Protein 6VVH (pdb70)

B-factor: mean 28.83, std 8.9, range [16.74, 95.86]

Solvent-accessible surface area: 41136 Å² total

Radius of gyration: 31.8 Å; Cα contacts (8 Å, |Δi|>4): 2925; chains: 4; bounding box: 95×95×73 Å

Nearest PDB structures (foldseek):
  6vvh-assembly1_DDD  TM=1.003E+00  e=9.366E-61  Arabidopsis thaliana
  4dpp-assembly1_A  TM=1.000E+00  e=1.669E-54  Arabidopsis thaliana
  3tuu-assembly1_H  TM=1.001E+00  e=2.547E-50  Vitis vinifera
  5ui3-assembly1_B  TM=9.941E-01  e=1.058E-44  Chlamydomonas reinhardtii
  5j5d-assembly1_A  TM=9.274E-01  e=3.133E-21  Mycobacterium tuberculosis H37Rv

Foldseek 3Di:
DLLVLVLLFAAEEQAAFFADLQRHTPVVLSLQLVVVLLVLPRAHYEQCDLQNVVVLDDLVVQLVRLLVCCVRPVVRHQYEYAQEELDLVSSLVSLLSSVVSPHSYYEYEFRAPNHDDLVVSLVSCVSRLVNAAYEYEADCVGRVDGPDPVSQVVSQVRSSDSAYADAPALVVLLVQVVVVGAYADAQLLRFLCSQAPRRHSHHHDHCCSWQVNLRCCSNPVHRDVPSSVLCVVVSCLCPVDPPPQSSLQQCCQQVSHQLEEEPPHAHDDLVSLVVSLVSCVSSDVVRTPHDDRGHSDDSVSHRYHHDD/DVVLLVLLVLVLLFAAEEQAAFFADLQRHTPVVLSVLLVVLLLVQDHQHYEQLDLQNVVVLDDLVSQLVRLLVCCVNPVVRHQYEYAQEELDLVSSLVSLLSSVVSPHSYYEYEFRAPNHDDLVVSLVSCVSRLVNGAYEYEADCVGRVDGNDPVSQVVSVVRSSDSAYADAPALVVLLVQVVVPGAYADAQLLRFLCSQAPRRHSHHHDPCCSWQVNLRSCSNPVHRDVPSSVLCVVVSCLCPVDPPPQNSLQQCCQQVSHQLEEEPPHDHDDLVSLVVSLVSCVSVDVVRTPHDDRGHSDDSVSHHYHHDD/DVQLVLLVLVLLFAAEEQAAFFADQQRHTPVVLSLQLVVLLLVLPHAHYEQLDLQNVVVVDDLVSQLVSLLVCCVNCVVRHQYEYAQEELDLVSSLVSLLSSVVSVHSYYEYEFRAPNHDDLVVRLVSCVSRLVNGQYEYEADCVGRVDGNDPVSVVVSVVRSSDSAYADAPALVVLLVQQVVVGAYADAQLLRFLCSQAPRRHSHHHDPCCSWQVNLRVCSNPVHRDVPSSVLCVVVSCLCPVDPPPQSSLQQCCQQPSHQLEEEPPHDHDDLVSLVVSLVSCVSSDVVRTPDDDRGHSDDSVSHRYHHPD/DVQLVLLVLVLLFAAEEQAAFFADLQRATPVVLSLQLVVLLLVLPRAHYEQCDLQNVVVVDDLVSQLCSLLVCCVNPVVRHQYEYAQEELDLVSSLVSLLSSVVSPHSHYEYEFRAPNHDDLVVSLVSCVSRLVNGAYEYEADCVGRVDGNDPVSVVVSVVRSNDSAYADAPALVVLLVQVVVVGAYADAQLLRFLCSQAPRRHQHHHDPCCSWQVNLRVCSNPVHRDVPSSVLCVVVSCLCPVDPPPQSSLQQCCQLVSHQLEEEPPHDHDDLVSLVVSLVSCVSVDVVRTPHDDRGHSDDNVSHRYHHPD

Sequence (1245 aa):
TNTDDIRSLRVITAIKTPYLPDGRFDLQQAYDDLVNNTQIENGAEGVIVGGTTGEGQLMSWDEHIMLIGHTVNCFGGRRIKVIGNTGSNSTRREAIHHATEQGFAMGMHGALHINPYYGKTSIEGMNAHFQTVLHMGPTIIYNVPGRRTCQDIPPQVIFKLSQNPNMMAGVKECVGNNRVEEYTEKGIVVWSGNDDQCHDSRWDHGATGVISVTSNLVPGLMRRKLMFEGRRNSALNAKLLPLMDWLFQEPNPIGVNTALAQLGVARRPVFRLPYVPLPLSKRIEFVKKLVKEIGREHFVGDRDVQVLDDDDFILIIGRYEDKNRTNTDDIRSLRVITAIKTPYLPDGRFDLQAYDDLVNTQIENGAEGVVIVGGTTGEGQLMSWDEHIMLIGHTVNCFGGRRIKVIGNTGSNSTRREAIHATEQGFAMMGMHGALHINPYYGKTSIEGMNAHFQTVLLHMGPTIIYNVPGRRTCQDIPPQQVIFKLSQNPNMAGVKECVGNNRVEEYTEEKGIVVWSGNDDQCHDSRWDHGATGVISVTSNLLVPGLMRKLLMFEGRNSSALNAKLLPLMDWLFQEPNPIGVNTALAQLGVARPVFRLPYVPLPLSKRIEEFVKLVKEEIGRREHFVGDRRDVQVLDDDDDFILIGRYDKNRTNTDDIRSLRVITAIKTPYLPDGRFDLQAYDDLVNNTQIENGAEGVVIVGGTTGEGQLMSWDDEHIMMLIGHTVNCFGGRIKVIGNTGSNSTREAIHATEEQGFAMGMHGALHINPYYGKKTSIEGMNAHFQTVLHMGPTIIYNVPGRRTCQDIPPQQVIFKLSQNPNMAGVKECVGNNNRVEEYTEKGIVVWSGNDDQCHDSRWDHGATGVISVTSNLVPGLMRKLMFEGRNSALNAKLLPLMDWLFQEPNPIGVNTALAQLGVARPVFRLPYVPLPLSKRIEFVKLVKEEIGREHFVGDRDVQVLDDDDFILIGRYDKNRTNTDDIRSLRVITAIKTPYLPDGRFDLQQAYDDLVNTQIENGAEGVIVGGTTGEGQLMSWDEHIMMLIGHTVNCFGGRRIKVIGNTGSNSTREAIHATEQGFAMMGMHGALHINPYYGKTSIEEGMNAHFQTVLHMGPTIIYNVPGRRTCQDIPPQVIFKLSQNPNMAGVKECVGNNRVEEYTEKGIVVWSGNDDQCHDSRWDHGATGVISVTSNLVPGLMRKLMFEGRNSSALNAKLLPLMDWLFQEPNPIGVNTALAQLGVARPVFRLPYVPLPLSKRIEFVKLVKEIGREHFVGDRDVQVLDDDDFILIGRY

Structure (mmCIF, N/CA/C/O backbone):
data_6VVH
#
_entry.id   6VVH
#
_cell.length_a   95.044
_cell.length_b   97.626
_cell.length_c   176.543
_cell.angle_alpha   90.000
_cell.angle_beta   90.000
_cell.angle_gamma   90.000
#
_symmetry.space_group_name_H-M   'P 21 21 21'
#
loop_
_entity.id
_entity.type
_entity.pdbx_description
1 polymer '4-hydroxy-tetrahydrodipicolinate synthase 1, chloroplastic'
2 non-polymer LYSINE
3 non-polymer 'SODIUM ION'
4 non-polymer GLYCEROL
5 non-polymer '4-(2-HYDROXYETHYL)-1-PIPERAZINE ETHANESULFONIC ACID'
6 water water
#
loop_
_atom_site.group_PDB
_atom_site.id
_atom_site.type_symbol
_atom_site.label_atom_id
_atom_site.label_alt_id
_atom_site.label_comp_id
_atom_site.label_asym_id
_atom_site.label_entity_id
_atom_site.label_seq_id
_atom_site.pdbx_PDB_ins_code
_atom_site.Cartn_x
_atom_site.Cartn_y
_atom_site.Cartn_z
_atom_site.occupancy
_atom_site.B_iso_or_equiv
_atom_site.auth_seq_id
_atom_site.auth_comp_id
_atom_site.auth_asym_id
_atom_site.auth_atom_id
_atom_site.pdbx_PDB_model_num
ATOM 1 N N . THR A 1 14 ? 5.296 -6.685 -31.053 1.000 72.179 58 THR AAA N 1
ATOM 2 C CA . THR A 1 14 ? 6.395 -6.950 -30.068 1.000 74.629 58 THR AAA CA 1
ATOM 3 C C . THR A 1 14 ? 6.519 -5.774 -29.090 1.000 73.525 58 THR AAA C 1
ATOM 4 O O . THR A 1 14 ? 7.031 -5.984 -27.960 1.000 72.452 58 THR AAA O 1
ATOM 8 N N . ASN A 1 15 ? 6.110 -4.575 -29.517 1.000 72.672 59 ASN AAA N 1
ATOM 9 C CA . ASN A 1 15 ? 5.824 -3.429 -28.610 1.000 67.958 59 ASN AAA CA 1
ATOM 10 C C . ASN A 1 15 ? 4.613 -3.825 -27.752 1.000 58.408 59 ASN AAA C 1
ATOM 11 O O . ASN A 1 15 ? 4.727 -3.803 -26.507 1.000 56.841 59 ASN AAA O 1
ATOM 16 N N . THR A 1 16 ? 3.530 -4.232 -28.429 1.000 52.369 60 THR AAA N 1
ATOM 17 C CA . THR A 1 16 ? 2.211 -4.621 -27.862 1.000 50.044 60 THR AAA CA 1
ATOM 18 C C . THR A 1 16 ? 2.330 -5.907 -27.033 1.000 48.721 60 THR AAA C 1
ATOM 19 O O . THR A 1 16 ? 1.622 -5.994 -26.021 1.000 44.569 60 THR AAA O 1
ATOM 23 N N . ASP A 1 17 ? 3.193 -6.853 -27.419 1.000 48.073 61 ASP AAA N 1
ATOM 24 C CA . ASP A 1 17 ? 3.389 -8.145 -26.696 1.000 48.190 61 ASP AAA CA 1
ATOM 25 C C . ASP A 1 17 ? 4.133 -7.923 -25.375 1.000 46.675 61 ASP AAA C 1
ATOM 26 O O . ASP A 1 17 ? 3.876 -8.692 -24.426 1.000 43.242 61 ASP AAA O 1
ATOM 31 N N . ASP A 1 18 ? 5.037 -6.939 -25.324 1.000 45.467 62 ASP AAA N 1
ATOM 32 C CA . ASP A 1 18 ? 5.779 -6.541 -24.096 1.000 44.637 62 ASP AAA CA 1
ATOM 33 C C . ASP A 1 18 ? 4.766 -6.051 -23.043 1.000 41.642 62 ASP AAA C 1
ATOM 34 O O . ASP A 1 18 ? 4.859 -6.488 -21.876 1.000 40.526 62 ASP AAA O 1
ATOM 36 N N . ILE A 1 19 ? 3.811 -5.215 -23.457 1.000 37.974 63 ILE AAA N 1
ATOM 37 C CA . ILE A 1 19 ? 2.700 -4.715 -22.593 1.000 35.555 63 ILE AAA CA 1
ATOM 38 C C . ILE A 1 19 ? 1.860 -5.914 -22.131 1.000 32.583 63 ILE AAA C 1
ATOM 39 O O . ILE A 1 19 ? 1.583 -6.004 -20.934 1.000 28.500 63 ILE AAA O 1
ATOM 44 N N . ARG A 1 20 ? 1.475 -6.801 -23.053 1.000 32.782 64 ARG AAA N 1
ATOM 45 C CA . ARG A 1 20 ? 0.530 -7.920 -22.795 1.000 33.637 64 ARG AAA CA 1
ATOM 46 C C . ARG A 1 20 ? 1.069 -8.897 -21.737 1.000 32.875 64 ARG AAA C 1
ATOM 47 O O . ARG A 1 20 ? 0.241 -9.565 -21.112 1.000 31.751 64 ARG AAA O 1
ATOM 55 N N . SER A 1 21 ? 2.384 -8.968 -21.517 1.000 35.219 65 SER AAA N 1
ATOM 56 C CA . SER A 1 21 ? 3.030 -9.925 -20.573 1.000 36.329 65 SER AAA CA 1
ATOM 57 C C . SER A 1 21 ? 3.067 -9.392 -19.133 1.000 34.362 65 SER AAA C 1
ATOM 58 O O . SER A 1 21 ? 3.314 -10.205 -18.222 1.000 35.166 65 SER AAA O 1
ATOM 61 N N . LEU A 1 22 ? 2.858 -8.089 -18.922 1.000 31.672 66 LEU AAA N 1
ATOM 62 C CA . LEU A 1 22 ? 2.996 -7.443 -17.584 1.000 29.906 66 LEU AAA CA 1
ATOM 63 C C . LEU A 1 22 ? 1.867 -7.939 -16.681 1.000 30.013 66 LEU AAA C 1
ATOM 64 O O . LEU A 1 22 ? 0.688 -7.879 -17.125 1.000 29.015 66 LEU AAA O 1
ATOM 69 N N . ARG A 1 23 ? 2.204 -8.357 -15.458 1.000 29.525 67 ARG AAA N 1
ATOM 70 C CA . ARG A 1 23 ? 1.228 -8.834 -14.447 1.000 30.669 67 ARG AAA CA 1
ATOM 71 C C . ARG A 1 23 ? 1.033 -7.803 -13.332 1.000 29.956 67 ARG AAA C 1
ATOM 72 O O . ARG A 1 23 ? -0.059 -7.806 -12.730 1.000 30.985 67 ARG AAA O 1
ATOM 80 N N . VAL A 1 24 ? 2.051 -7.007 -13.007 1.000 29.419 68 VAL AAA N 1
ATOM 81 C CA . VAL A 1 24 ? 1.929 -5.939 -11.970 1.000 29.595 68 VAL AAA CA 1
ATOM 82 C C . VAL A 1 24 ? 2.232 -4.599 -12.628 1.000 26.854 68 VAL AAA C 1
ATOM 83 O O . VAL A 1 24 ? 3.407 -4.341 -12.957 1.000 24.954 68 VAL AAA O 1
ATOM 87 N N . ILE A 1 25 ? 1.193 -3.804 -12.814 1.000 25.091 69 ILE AAA N 1
ATOM 88 C CA . ILE A 1 25 ? 1.312 -2.408 -13.304 1.000 25.724 69 ILE AAA CA 1
ATOM 89 C C . ILE A 1 25 ? 0.825 -1.517 -12.166 1.000 24.529 69 ILE AAA C 1
ATOM 90 O O . ILE A 1 25 ? -0.323 -1.691 -11.742 1.000 25.457 69 ILE AAA O 1
ATOM 95 N N . THR A 1 26 ? 1.670 -0.619 -11.683 1.000 24.369 70 THR AAA N 1
ATOM 96 C CA . THR A 1 26 ? 1.298 0.290 -10.585 1.000 24.587 70 THR AAA CA 1
ATOM 97 C C . THR A 1 26 ? 0.709 1.565 -11.174 1.000 24.829 70 THR AAA C 1
ATOM 98 O O . THR A 1 26 ? 1.389 2.213 -12.015 1.000 21.733 70 THR AAA O 1
ATOM 102 N N . ALA A 1 27 ? -0.499 1.908 -10.735 1.000 23.696 71 ALA AAA N 1
ATOM 103 C CA . ALA A 1 27 ? -1.078 3.254 -10.934 1.000 24.452 71 ALA AAA CA 1
ATOM 104 C C . ALA A 1 27 ? -0.389 4.183 -9.937 1.000 23.781 71 ALA AAA C 1
ATOM 105 O O . ALA A 1 27 ? -0.901 4.330 -8.822 1.000 25.544 71 ALA AAA O 1
ATOM 107 N N . ILE A 1 28 ? 0.764 4.744 -10.310 1.000 24.181 72 ILE AAA N 1
ATOM 108 C CA . ILE A 1 28 ? 1.672 5.445 -9.357 1.000 23.743 72 ILE AAA CA 1
ATOM 109 C C . ILE A 1 28 ? 1.009 6.744 -8.869 1.000 23.802 72 ILE AAA C 1
ATOM 110 O O . ILE A 1 28 ? 0.476 7.505 -9.689 1.000 21.796 72 ILE AAA O 1
ATOM 115 N N . LYS A 1 29 ? 1.050 6.964 -7.556 1.000 23.510 73 LYS AAA N 1
ATOM 116 C CA . LYS A 1 29 ? 0.624 8.220 -6.904 1.000 23.452 73 LYS AAA CA 1
ATOM 117 C C . LYS A 1 29 ? 1.574 9.336 -7.345 1.000 23.490 73 LYS AAA C 1
ATOM 118 O O . LYS A 1 29 ? 2.790 9.091 -7.396 1.000 25.727 73 LYS AAA O 1
ATOM 124 N N . THR A 1 30 ? 1.042 10.534 -7.616 1.000 23.076 74 THR AAA N 1
ATOM 125 C CA . THR A 1 30 ? 1.836 11.754 -7.901 1.000 22.669 74 THR AAA CA 1
ATOM 126 C C . THR A 1 30 ? 1.966 12.578 -6.623 1.000 22.264 74 THR AAA C 1
ATOM 127 O O . THR A 1 30 ? 0.971 13.087 -6.133 1.000 21.642 74 THR AAA O 1
ATOM 131 N N . PRO A 1 31 ? 3.176 12.696 -6.028 1.000 22.371 75 PRO AAA N 1
ATOM 132 C CA . PRO A 1 31 ? 3.382 13.447 -4.792 1.000 21.712 75 PRO AAA CA 1
ATOM 133 C C . PRO A 1 31 ? 3.692 14.920 -5.081 1.000 22.901 75 PRO AAA C 1
ATOM 134 O O . PRO A 1 31 ? 4.189 15.225 -6.161 1.000 22.085 75 PRO AAA O 1
ATOM 138 N N . TYR A 1 32 ? 3.409 15.787 -4.111 1.000 21.027 76 TYR AAA N 1
ATOM 139 C CA . TYR A 1 32 ? 3.389 17.254 -4.289 1.000 22.006 76 TYR AAA CA 1
ATOM 140 C C . TYR A 1 32 ? 4.280 17.924 -3.251 1.000 23.230 76 TYR AAA C 1
ATOM 141 O O . TYR A 1 32 ? 4.385 17.417 -2.118 1.000 25.284 76 TYR AAA O 1
ATOM 150 N N . LEU A 1 33 ? 4.873 19.047 -3.648 1.000 24.188 77 LEU AAA N 1
ATOM 151 C CA . LEU A 1 33 ? 5.489 20.039 -2.737 1.000 24.507 77 LEU AAA CA 1
ATOM 152 C C . LEU A 1 33 ? 4.375 20.876 -2.116 1.000 25.838 77 LEU AAA C 1
ATOM 153 O O . LEU A 1 33 ? 3.238 20.877 -2.599 1.000 24.609 77 LEU AAA O 1
ATOM 158 N N . PRO A 1 34 ? 4.648 21.600 -1.007 1.000 25.862 78 PRO AAA N 1
ATOM 159 C CA . PRO A 1 34 ? 3.591 22.317 -0.292 1.000 26.887 78 PRO AAA CA 1
ATOM 160 C C . PRO A 1 34 ? 2.868 23.412 -1.079 1.000 27.951 78 PRO AAA C 1
ATOM 161 O O . PRO A 1 34 ? 1.807 23.782 -0.649 1.000 32.994 78 PRO AAA O 1
ATOM 165 N N . ASP A 1 35 ? 3.431 23.889 -2.188 1.000 28.645 79 ASP AAA N 1
ATOM 166 C CA . ASP A 1 35 ? 2.770 24.873 -3.087 1.000 31.039 79 ASP AAA CA 1
ATOM 167 C C . ASP A 1 35 ? 1.946 24.157 -4.168 1.000 31.048 79 ASP AAA C 1
ATOM 168 O O . ASP A 1 35 ? 1.393 24.853 -5.024 1.000 34.941 79 ASP AAA O 1
ATOM 173 N N . GLY A 1 36 ? 1.878 22.824 -4.144 1.000 28.658 80 GLY AAA N 1
ATOM 174 C CA . GLY A 1 36 ? 1.035 22.038 -5.068 1.000 26.960 80 GLY AAA CA 1
ATOM 175 C C . GLY A 1 36 ? 1.760 21.607 -6.331 1.000 26.029 80 GLY AAA C 1
ATOM 176 O O . GLY A 1 36 ? 1.166 20.826 -7.097 1.000 25.343 80 GLY AAA O 1
ATOM 177 N N . ARG A 1 37 ? 2.997 22.065 -6.555 1.000 25.093 81 ARG AAA N 1
ATOM 178 C CA . ARG A 1 37 ? 3.823 21.612 -7.705 1.000 25.838 81 ARG AAA CA 1
ATOM 179 C C . ARG A 1 37 ? 4.197 20.145 -7.466 1.000 24.194 81 ARG AAA C 1
ATOM 180 O O . ARG A 1 37 ? 4.155 19.696 -6.308 1.000 23.424 81 ARG AAA O 1
ATOM 188 N N . PHE A 1 38 ? 4.539 19.422 -8.522 1.000 22.482 82 PHE AAA N 1
ATOM 189 C CA . PHE A 1 38 ? 5.029 18.030 -8.412 1.000 23.191 82 PHE AAA CA 1
ATOM 190 C C . PHE A 1 38 ? 6.314 18.030 -7.579 1.000 23.840 82 PHE AAA C 1
ATOM 191 O O . PHE A 1 38 ? 7.158 18.916 -7.757 1.000 23.190 82 PHE AAA O 1
ATOM 199 N N . ASP A 1 39 ? 6.433 17.046 -6.694 1.000 23.244 83 ASP AAA N 1
ATOM 200 C CA . ASP A 1 39 ? 7.675 16.689 -5.970 1.000 23.893 83 ASP AAA CA 1
ATOM 201 C C . ASP A 1 39 ? 8.390 15.597 -6.782 1.000 23.782 83 ASP AAA C 1
ATOM 202 O O . ASP A 1 39 ? 8.159 14.410 -6.513 1.000 23.280 83 ASP AAA O 1
ATOM 207 N N . LEU A 1 40 ? 9.210 15.973 -7.762 1.000 26.536 84 LEU AAA N 1
ATOM 208 C CA . LEU A 1 40 ? 9.831 14.993 -8.697 1.000 26.933 84 LEU AAA CA 1
ATOM 209 C C . LEU A 1 40 ? 10.818 14.101 -7.940 1.000 26.154 84 LEU AAA C 1
ATOM 210 O O . LEU A 1 40 ? 10.891 12.928 -8.299 1.000 25.677 84 LEU AAA O 1
ATOM 215 N N . GLN A 1 41 ? 11.537 14.619 -6.938 1.000 26.858 85 GLN AAA N 1
ATOM 216 C CA A GLN A 1 41 ? 12.442 13.790 -6.093 0.500 27.973 85 GLN AAA CA 1
ATOM 217 C CA B GLN A 1 41 ? 12.450 13.782 -6.109 0.500 28.088 85 GLN AAA CA 1
ATOM 218 C C . GLN A 1 41 ? 11.624 12.673 -5.437 1.000 26.742 85 GLN AAA C 1
ATOM 219 O O . GLN A 1 41 ? 12.024 11.498 -5.544 1.000 26.129 85 GLN AAA O 1
ATOM 230 N N . ALA A 1 42 ? 10.520 13.026 -4.766 1.000 24.024 86 ALA AAA N 1
ATOM 231 C CA . ALA A 1 42 ? 9.655 12.032 -4.093 1.000 24.797 86 ALA AAA CA 1
ATOM 232 C C . ALA A 1 42 ? 9.105 11.063 -5.140 1.000 22.515 86 ALA AAA C 1
ATOM 233 O O . ALA A 1 42 ? 9.003 9.858 -4.849 1.000 22.223 86 ALA AAA O 1
ATOM 235 N N . TYR A 1 43 ? 8.746 11.565 -6.325 1.000 21.883 87 TYR AAA N 1
ATOM 236 C CA . TYR A 1 43 ? 8.126 10.743 -7.398 1.000 22.605 87 TYR AAA CA 1
ATOM 237 C C . TYR A 1 43 ? 9.132 9.685 -7.844 1.000 22.803 87 TYR AAA C 1
ATOM 238 O O . TYR A 1 43 ? 8.785 8.490 -7.930 1.000 22.587 87 TYR AAA O 1
ATOM 247 N N . ASP A 1 44 ? 10.367 10.120 -8.085 1.000 24.488 88 ASP AAA N 1
ATOM 248 C CA . ASP A 1 44 ? 11.466 9.231 -8.536 1.000 26.054 88 ASP AAA CA 1
ATOM 249 C C . ASP A 1 44 ? 11.683 8.144 -7.478 1.000 25.985 88 ASP AAA C 1
ATOM 250 O O . ASP A 1 44 ? 11.788 6.968 -7.855 1.000 25.760 88 ASP AAA O 1
ATOM 255 N N . ASP A 1 45 ? 11.691 8.524 -6.201 1.000 26.236 89 ASP AAA N 1
ATOM 256 C CA . ASP A 1 45 ? 11.863 7.573 -5.069 1.000 27.957 89 ASP AAA CA 1
ATOM 257 C C . ASP A 1 45 ? 10.720 6.556 -5.101 1.000 26.817 89 ASP AAA C 1
ATOM 258 O O . ASP A 1 45 ? 11.022 5.347 -4.981 1.000 28.097 89 ASP AAA O 1
ATOM 263 N N . LEU A 1 46 ? 9.461 6.982 -5.300 1.000 25.019 90 LEU AAA N 1
ATOM 264 C CA . LEU A 1 46 ? 8.318 6.028 -5.371 1.000 24.752 90 LEU AAA CA 1
ATOM 265 C C . LEU A 1 46 ? 8.501 5.062 -6.551 1.000 24.170 90 LEU AAA C 1
ATOM 266 O O . LEU A 1 46 ? 8.253 3.844 -6.370 1.000 24.138 90 LEU AAA O 1
ATOM 271 N N . VAL A 1 47 ? 8.868 5.552 -7.741 1.000 22.868 91 VAL AAA N 1
ATOM 272 C CA . VAL A 1 47 ? 8.991 4.667 -8.935 1.000 23.657 91 VAL AAA CA 1
ATOM 273 C C . VAL A 1 47 ? 10.146 3.679 -8.687 1.000 25.229 91 VAL AAA C 1
ATOM 274 O O . VAL A 1 47 ? 9.955 2.480 -8.948 1.000 25.460 91 VAL AAA O 1
ATOM 278 N N . ASN A 1 48 ? 11.283 4.155 -8.175 1.000 26.320 92 ASN AAA N 1
ATOM 279 C CA A ASN A 1 48 ? 12.457 3.294 -7.863 0.500 27.213 92 ASN AAA CA 1
ATOM 280 C CA B ASN A 1 48 ? 12.456 3.298 -7.854 0.500 27.819 92 ASN AAA CA 1
ATOM 281 C C . ASN A 1 48 ? 12.023 2.156 -6.927 1.000 28.136 92 ASN AAA C 1
ATOM 282 O O . ASN A 1 48 ? 12.346 0.980 -7.240 1.000 28.423 92 ASN AAA O 1
ATOM 291 N N . THR A 1 49 ? 11.303 2.473 -5.848 1.000 28.608 93 THR AAA N 1
ATOM 292 C CA . THR A 1 49 ? 10.791 1.452 -4.898 1.000 28.160 93 THR AAA CA 1
ATOM 293 C C . THR A 1 49 ? 9.917 0.440 -5.647 1.000 28.260 93 THR AAA C 1
ATOM 294 O O . THR A 1 49 ? 10.013 -0.758 -5.347 1.000 28.259 93 THR AAA O 1
ATOM 298 N N . GLN A 1 50 ? 9.061 0.887 -6.571 1.000 28.296 94 GLN AAA N 1
ATOM 299 C CA . GLN A 1 50 ? 8.196 -0.028 -7.367 1.000 26.458 94 GLN AAA CA 1
ATOM 300 C C . GLN A 1 50 ? 9.082 -0.973 -8.176 1.000 26.666 94 GLN AAA C 1
ATOM 301 O O . GLN A 1 50 ? 8.836 -2.179 -8.149 1.000 25.750 94 GLN AAA O 1
ATOM 307 N N . ILE A 1 51 ? 10.081 -0.435 -8.874 1.000 27.777 95 ILE AAA N 1
ATOM 308 C CA . ILE A 1 51 ? 10.994 -1.260 -9.718 1.000 30.211 95 ILE AAA CA 1
ATOM 309 C C . ILE A 1 51 ? 11.698 -2.293 -8.821 1.000 29.991 95 ILE AAA C 1
ATOM 310 O O . ILE A 1 51 ? 11.729 -3.479 -9.209 1.000 28.866 95 ILE AAA O 1
ATOM 315 N N . GLU A 1 52 ? 12.220 -1.871 -7.671 1.000 30.861 96 GLU AAA N 1
ATOM 316 C CA . GLU A 1 52 ? 12.996 -2.754 -6.754 1.000 33.374 96 GLU AAA CA 1
ATOM 317 C C . GLU A 1 52 ? 12.111 -3.892 -6.234 1.000 34.122 96 GLU AAA C 1
ATOM 318 O O . GLU A 1 52 ? 12.673 -4.951 -5.935 1.000 35.866 96 GLU AAA O 1
ATOM 324 N N . ASN A 1 53 ? 10.790 -3.713 -6.162 1.000 31.952 97 ASN AAA N 1
ATOM 325 C CA . ASN A 1 53 ? 9.860 -4.702 -5.550 1.000 34.081 97 ASN AAA CA 1
ATOM 326 C C . ASN A 1 53 ? 9.041 -5.423 -6.624 1.000 35.448 97 ASN AAA C 1
ATOM 327 O O . ASN A 1 53 ? 8.059 -6.086 -6.257 1.000 39.280 97 ASN AAA O 1
ATOM 332 N N . GLY A 1 54 ? 9.439 -5.304 -7.894 1.000 35.515 98 GLY AAA N 1
ATOM 333 C CA . GLY A 1 54 ? 8.956 -6.153 -8.999 1.000 34.075 98 GLY AAA CA 1
ATOM 334 C C . GLY A 1 54 ? 7.743 -5.598 -9.736 1.000 34.037 98 GLY AAA C 1
ATOM 335 O O . GLY A 1 54 ? 7.083 -6.382 -10.442 1.000 34.002 98 GLY AAA O 1
ATOM 336 N N . ALA A 1 55 ? 7.456 -4.297 -9.632 1.000 32.065 99 ALA AAA N 1
ATOM 337 C CA . ALA A 1 55 ? 6.485 -3.638 -10.533 1.000 31.365 99 ALA AAA CA 1
ATOM 338 C C . ALA A 1 55 ? 7.056 -3.680 -11.961 1.000 28.997 99 ALA AAA C 1
ATOM 339 O O . ALA A 1 55 ? 8.229 -3.333 -12.151 1.000 29.056 99 ALA AAA O 1
ATOM 341 N N . GLU A 1 56 ? 6.254 -4.087 -12.938 1.000 29.791 100 GLU AAA N 1
ATOM 342 C CA . GLU A 1 56 ? 6.733 -4.315 -14.325 1.000 30.694 100 GLU AAA CA 1
ATOM 343 C C . GLU A 1 56 ? 6.313 -3.159 -15.228 1.000 29.158 100 GLU AAA C 1
ATOM 344 O O . GLU A 1 56 ? 6.910 -3.000 -16.307 1.000 28.959 100 GLU AAA O 1
ATOM 350 N N . GLY A 1 57 ? 5.273 -2.433 -14.833 1.000 29.819 101 GLY AAA N 1
ATOM 351 C CA . GLY A 1 57 ? 4.790 -1.250 -15.554 1.000 27.209 101 GLY AAA CA 1
ATOM 352 C C . GLY A 1 57 ? 4.307 -0.195 -14.592 1.000 26.907 101 GLY AAA C 1
ATOM 353 O O . GLY A 1 57 ? 4.062 -0.514 -13.409 1.000 24.566 101 GLY AAA O 1
ATOM 354 N N . VAL A 1 58 ? 4.210 1.037 -15.075 1.000 26.148 102 VAL AAA N 1
ATOM 355 C CA . VAL A 1 58 ? 3.638 2.172 -14.305 1.000 25.635 102 VAL AAA CA 1
ATOM 356 C C . VAL A 1 58 ? 2.659 2.908 -15.225 1.000 24.596 102 VAL AAA C 1
ATOM 357 O O . VAL A 1 58 ? 2.973 3.060 -16.416 1.000 24.629 102 VAL AAA O 1
ATOM 361 N N . ILE A 1 59 ? 1.457 3.205 -14.725 1.000 22.966 103 ILE AAA N 1
ATOM 362 C CA . ILE A 1 59 ? 0.518 4.166 -15.363 1.000 22.975 103 ILE AAA CA 1
ATOM 363 C C . ILE A 1 59 ? 0.914 5.545 -14.841 1.000 21.627 103 ILE AAA C 1
ATOM 364 O O . ILE A 1 59 ? 0.896 5.748 -13.606 1.000 23.463 103 ILE AAA O 1
ATOM 369 N N . VAL A 1 60 ? 1.224 6.475 -15.741 1.000 22.292 104 VAL AAA N 1
ATOM 370 C CA . VAL A 1 60 ? 1.579 7.866 -15.365 1.000 22.140 104 VAL AAA CA 1
ATOM 371 C C . VAL A 1 60 ? 0.326 8.743 -15.489 1.000 20.603 104 VAL AAA C 1
ATOM 372 O O . VAL A 1 60 ? -0.198 8.884 -16.594 1.000 20.039 104 VAL AAA O 1
ATOM 376 N N . GLY A 1 61 ? -0.084 9.365 -14.386 1.000 21.009 105 GLY AAA N 1
ATOM 377 C CA . GLY A 1 61 ? -1.255 10.256 -14.335 1.000 21.009 105 GLY AAA CA 1
ATOM 378 C C . GLY A 1 61 ? -2.539 9.502 -14.595 1.000 21.363 105 GLY AAA C 1
ATOM 379 O O . GLY A 1 61 ? -3.431 10.048 -15.240 1.000 20.656 105 GLY AAA O 1
ATOM 380 N N . GLY A 1 62 ? -2.640 8.277 -14.087 1.000 20.432 106 GLY AAA N 1
ATOM 381 C CA . GLY A 1 62 ? -3.926 7.580 -14.005 1.000 21.612 106 GLY AAA CA 1
ATOM 382 C C . GLY A 1 62 ? -4.826 8.238 -12.966 1.000 23.230 106 GLY AAA C 1
ATOM 383 O O . GLY A 1 62 ? -4.461 9.318 -12.433 1.000 21.848 106 GLY AAA O 1
ATOM 384 N N . THR A 1 63 ? -5.984 7.631 -12.703 1.000 24.130 107 THR AAA N 1
ATOM 385 C CA . THR A 1 63 ? -6.932 8.077 -11.652 1.000 25.166 107 THR AAA CA 1
ATOM 386 C C . THR A 1 63 ? -6.153 8.199 -10.334 1.000 22.758 107 THR AAA C 1
ATOM 387 O O . THR A 1 63 ? -6.224 9.251 -9.690 1.000 22.805 107 THR AAA O 1
ATOM 391 N N . THR A 1 64 ? -5.375 7.181 -9.968 1.000 22.429 108 THR AAA N 1
ATOM 392 C CA . THR A 1 64 ? -4.576 7.175 -8.725 1.000 22.770 108 THR AAA CA 1
ATOM 393 C C . THR A 1 64 ? -3.545 8.303 -8.770 1.000 23.824 108 THR AAA C 1
ATOM 394 O O . THR A 1 64 ? -3.282 8.915 -7.707 1.000 24.807 108 THR AAA O 1
ATOM 398 N N . GLY A 1 65 ? -2.960 8.544 -9.951 1.000 22.857 109 GLY AAA N 1
ATOM 399 C CA . GLY A 1 65 ? -1.914 9.559 -10.175 1.000 22.289 109 GLY AAA CA 1
ATOM 400 C C . GLY A 1 65 ? -2.482 10.955 -10.336 1.000 19.973 109 GLY AAA C 1
ATOM 401 O O . GLY A 1 65 ? -1.684 11.866 -10.554 1.000 19.645 109 GLY AAA O 1
ATOM 402 N N . GLU A 1 66 ? -3.809 11.109 -10.253 1.000 20.850 110 GLU AAA N 1
ATOM 403 C CA . GLU A 1 66 ? -4.519 12.416 -10.347 1.000 20.216 110 GLU AAA CA 1
ATOM 404 C C . GLU A 1 66 ? -4.166 13.113 -11.665 1.000 19.210 110 GLU AAA C 1
ATOM 405 O O . GLU A 1 66 ? -4.015 14.356 -11.676 1.000 18.833 110 GLU AAA O 1
ATOM 411 N N . GLY A 1 67 ? -4.101 12.360 -12.765 1.000 19.672 111 GLY AAA N 1
ATOM 412 C CA . GLY A 1 67 ? -4.042 12.953 -14.114 1.000 19.705 111 GLY AAA CA 1
ATOM 413 C C . GLY A 1 67 ? -5.152 13.968 -14.330 1.000 18.522 111 GLY AAA C 1
ATOM 414 O O . GLY A 1 67 ? -4.932 14.956 -15.071 1.000 19.954 111 GLY AAA O 1
ATOM 415 N N . GLN A 1 68 ? -6.316 13.727 -13.721 1.000 18.602 112 GLN AAA N 1
ATOM 416 C CA . GLN A 1 68 ? -7.527 14.564 -13.876 1.000 19.550 112 GLN AAA CA 1
ATOM 417 C C . GLN A 1 68 ? -7.249 15.965 -13.309 1.000 19.952 112 GLN AAA C 1
ATOM 418 O O . GLN A 1 68 ? -7.965 16.897 -13.715 1.000 22.441 112 GLN AAA O 1
ATOM 424 N N . LEU A 1 69 ? -6.262 16.125 -12.429 1.000 19.417 113 LEU AAA N 1
ATOM 425 C CA . LEU A 1 69 ? -5.911 17.434 -11.809 1.000 19.795 113 LEU AAA CA 1
ATOM 426 C C . LEU A 1 69 ? -4.692 18.059 -12.484 1.000 20.863 113 LEU AAA C 1
ATOM 427 O O . LEU A 1 69 ? -4.298 19.158 -12.079 1.000 22.890 113 LEU AAA O 1
ATOM 432 N N . MET A 1 70 ? -4.138 17.433 -13.516 1.000 21.483 114 MET AAA N 1
ATOM 433 C CA . MET A 1 70 ? -2.931 17.959 -14.198 1.000 20.731 114 MET AAA CA 1
ATOM 434 C C . MET A 1 70 ? -3.346 18.883 -15.344 1.000 20.331 114 MET AAA C 1
ATOM 435 O O . MET A 1 70 ? -4.388 18.633 -15.966 1.000 19.119 114 MET AAA O 1
ATOM 440 N N . SER A 1 71 ? -2.528 19.892 -15.635 1.000 20.714 115 SER AAA N 1
ATOM 441 C CA . SER A 1 71 ? -2.494 20.542 -16.968 1.000 21.910 115 SER AAA CA 1
ATOM 442 C C . SER A 1 71 ? -1.905 19.515 -17.936 1.000 21.820 115 SER AAA C 1
ATOM 443 O O . SER A 1 71 ? -1.137 18.638 -17.485 1.000 19.613 115 SER AAA O 1
ATOM 446 N N . TRP A 1 72 ? -2.186 19.640 -19.223 1.000 22.779 116 TRP AAA N 1
ATOM 447 C CA . TRP A 1 72 ? -1.539 18.740 -20.209 1.000 24.191 116 TRP AAA CA 1
ATOM 448 C C . TRP A 1 72 ? -0.028 18.994 -20.210 1.000 24.349 116 TRP AAA C 1
ATOM 449 O O . TRP A 1 72 ? 0.698 18.032 -20.358 1.000 25.975 116 TRP AAA O 1
ATOM 460 N N . ASP A 1 73 ? 0.402 20.248 -20.037 1.000 25.292 117 ASP AAA N 1
ATOM 461 C CA . ASP A 1 73 ? 1.822 20.663 -19.844 1.000 28.323 117 ASP AAA CA 1
ATOM 462 C C . ASP A 1 73 ? 2.484 19.707 -18.839 1.000 27.233 117 ASP AAA C 1
ATOM 463 O O . ASP A 1 73 ? 3.489 19.054 -19.181 1.000 26.180 117 ASP AAA O 1
ATOM 468 N N . GLU A 1 74 ? 1.941 19.605 -17.626 1.000 24.784 118 GLU AAA N 1
ATOM 469 C CA . GLU A 1 74 ? 2.626 18.864 -16.536 1.000 24.532 118 GLU AAA CA 1
ATOM 470 C C . GLU A 1 74 ? 2.407 17.351 -16.736 1.000 22.000 118 GLU AAA C 1
ATOM 471 O O . GLU A 1 74 ? 3.319 16.593 -16.405 1.000 21.225 118 GLU AAA O 1
ATOM 477 N N . HIS A 1 75 ? 1.301 16.912 -17.338 1.000 20.511 119 HIS AAA N 1
ATOM 478 C CA . HIS A 1 75 ? 1.026 15.461 -17.543 1.000 21.653 119 HIS AAA CA 1
ATOM 479 C C . HIS A 1 75 ? 2.033 14.890 -18.556 1.000 21.369 119 HIS AAA C 1
ATOM 480 O O . HIS A 1 75 ? 2.677 13.851 -18.274 1.000 21.064 119 HIS AAA O 1
ATOM 487 N N . ILE A 1 76 ? 2.207 15.555 -19.697 1.000 21.318 120 ILE AAA N 1
ATOM 488 C CA . ILE A 1 76 ? 3.136 15.075 -20.761 1.000 21.353 120 ILE AAA CA 1
ATOM 489 C C . ILE A 1 76 ? 4.578 15.207 -20.255 1.000 20.712 120 ILE AAA C 1
ATOM 490 O O . ILE A 1 76 ? 5.366 14.298 -20.510 1.000 19.619 120 ILE AAA O 1
ATOM 495 N N . MET A 1 77 ? 4.897 16.275 -19.523 1.000 20.043 121 MET AAA N 1
ATOM 496 C CA . MET A 1 77 ? 6.214 16.437 -18.852 1.000 22.925 121 MET AAA CA 1
ATOM 497 C C . MET A 1 77 ? 6.478 15.210 -17.971 1.000 23.050 121 MET AAA C 1
ATOM 498 O O . MET A 1 77 ? 7.574 14.616 -18.066 1.000 21.517 121 MET AAA O 1
ATOM 503 N N . LEU A 1 78 ? 5.510 14.814 -17.145 1.000 21.257 122 LEU AAA N 1
ATOM 504 C CA . LEU A 1 78 ? 5.731 13.715 -16.175 1.000 20.871 122 LEU AAA CA 1
ATOM 505 C C . LEU A 1 78 ? 5.943 12.397 -16.934 1.000 20.164 122 LEU AAA C 1
ATOM 506 O O . LEU A 1 78 ? 6.781 11.589 -16.493 1.000 20.812 122 LEU AAA O 1
ATOM 511 N N . ILE A 1 79 ? 5.234 12.177 -18.037 1.000 20.256 123 ILE AAA N 1
ATOM 512 C CA . ILE A 1 79 ? 5.460 10.983 -18.911 1.000 22.043 123 ILE AAA CA 1
ATOM 513 C C . ILE A 1 79 ? 6.899 11.026 -19.455 1.000 21.641 123 ILE AAA C 1
ATOM 514 O O . ILE A 1 79 ? 7.638 10.037 -19.301 1.000 21.427 123 ILE AAA O 1
ATOM 519 N N . GLY A 1 80 ? 7.310 12.143 -20.048 1.000 21.929 124 GLY AAA N 1
ATOM 520 C CA . GLY A 1 80 ? 8.669 12.274 -20.604 1.000 22.284 124 GLY AAA CA 1
ATOM 521 C C . GLY A 1 80 ? 9.734 12.074 -19.541 1.000 22.557 124 GLY AAA C 1
ATOM 522 O O . GLY A 1 80 ? 10.729 11.358 -19.813 1.000 22.187 124 GLY AAA O 1
ATOM 523 N N . HIS A 1 81 ? 9.528 12.651 -18.355 1.000 21.673 125 HIS AAA N 1
ATOM 524 C CA . HIS A 1 81 ? 10.442 12.515 -17.192 1.000 22.191 125 HIS AAA CA 1
ATOM 525 C C . HIS A 1 81 ? 10.570 11.034 -16.811 1.000 22.049 125 HIS AAA C 1
ATOM 526 O O . HIS A 1 81 ? 11.714 10.553 -16.598 1.000 22.380 125 HIS AAA O 1
ATOM 533 N N . THR A 1 82 ? 9.449 10.335 -16.732 1.000 21.329 126 THR AAA N 1
ATOM 534 C CA . THR A 1 82 ? 9.400 8.903 -16.334 1.000 22.089 126 THR AAA CA 1
ATOM 535 C C . THR A 1 82 ? 10.133 8.059 -17.391 1.000 23.632 126 THR AAA C 1
ATOM 536 O O . THR A 1 82 ? 10.903 7.152 -17.002 1.000 24.217 126 THR AAA O 1
ATOM 540 N N . VAL A 1 83 ? 9.915 8.324 -18.680 1.000 24.361 127 VAL AAA N 1
ATOM 541 C CA . VAL A 1 83 ? 10.625 7.582 -19.764 1.000 25.039 127 VAL AAA CA 1
ATOM 542 C C . VAL A 1 83 ? 12.139 7.812 -19.612 1.000 26.003 127 VAL AAA C 1
ATOM 543 O O . VAL A 1 83 ? 12.892 6.820 -19.605 1.000 24.825 127 VAL AAA O 1
ATOM 547 N N . ASN A 1 84 ? 12.568 9.065 -19.468 1.000 27.102 128 ASN AAA N 1
ATOM 548 C CA . ASN A 1 84 ? 14.007 9.441 -19.362 1.000 30.099 128 ASN AAA CA 1
ATOM 549 C C . ASN A 1 84 ? 14.655 8.682 -18.201 1.000 31.284 128 ASN AAA C 1
ATOM 550 O O . ASN A 1 84 ? 15.743 8.094 -18.393 1.000 29.687 128 ASN AAA O 1
ATOM 555 N N . CYS A 1 85 ? 14.017 8.707 -17.034 1.000 29.370 129 CYS AAA N 1
ATOM 556 C CA . CYS A 1 85 ? 14.603 8.200 -15.767 1.000 30.590 129 CYS AAA CA 1
ATOM 557 C C . CYS A 1 85 ? 14.461 6.683 -15.652 1.000 27.449 129 CYS AAA C 1
ATOM 558 O O . CYS A 1 85 ? 15.364 6.083 -15.051 1.000 29.670 129 CYS AAA O 1
ATOM 561 N N . PHE A 1 86 ? 13.387 6.082 -16.165 1.000 25.259 130 PHE AAA N 1
ATOM 562 C CA . PHE A 1 86 ? 13.001 4.693 -15.800 1.000 25.019 130 PHE AAA CA 1
ATOM 563 C C . PHE A 1 86 ? 12.643 3.825 -17.012 1.000 25.771 130 PHE AAA C 1
ATOM 564 O O . PHE A 1 86 ? 12.462 2.627 -16.808 1.000 25.820 130 PHE AAA O 1
ATOM 572 N N . GLY A 1 87 ? 12.540 4.394 -18.215 1.000 26.935 131 GLY AAA N 1
ATOM 573 C CA . GLY A 1 87 ? 12.016 3.695 -19.402 1.000 28.392 131 GLY AAA CA 1
ATOM 574 C C . GLY A 1 87 ? 12.792 2.432 -19.742 1.000 29.407 131 GLY AAA C 1
ATOM 575 O O . GLY A 1 87 ? 12.186 1.520 -20.338 1.000 28.916 131 GLY AAA O 1
ATOM 576 N N . GLY A 1 88 ? 14.081 2.370 -19.394 1.000 31.667 132 GLY AAA N 1
ATOM 577 C CA . GLY A 1 88 ? 14.907 1.160 -19.583 1.000 31.214 132 GLY AAA CA 1
ATOM 578 C C . GLY A 1 88 ? 14.650 0.096 -18.527 1.000 30.466 132 GLY AAA C 1
ATOM 579 O O . GLY A 1 88 ? 15.072 -1.038 -18.750 1.000 31.984 132 GLY AAA O 1
ATOM 580 N N . ARG A 1 89 ? 13.970 0.418 -17.421 1.000 29.756 133 ARG AAA N 1
ATOM 581 C CA A ARG A 1 89 ? 13.845 -0.468 -16.230 0.500 29.098 133 ARG AAA CA 1
ATOM 582 C CA B ARG A 1 89 ? 13.849 -0.498 -16.254 0.500 29.787 133 ARG AAA CA 1
ATOM 583 C C . ARG A 1 89 ? 12.386 -0.893 -16.010 1.000 30.094 133 ARG AAA C 1
ATOM 584 O O . ARG A 1 89 ? 12.162 -1.812 -15.206 1.000 31.228 133 ARG AAA O 1
ATOM 599 N N . ILE A 1 90 ? 11.428 -0.230 -16.665 1.000 28.210 134 ILE AAA N 1
ATOM 600 C CA . ILE A 1 90 ? 9.966 -0.464 -16.441 1.000 27.593 134 ILE AAA CA 1
ATOM 601 C C . ILE A 1 90 ? 9.200 0.022 -17.680 1.000 27.181 134 ILE AAA C 1
ATOM 602 O O . ILE A 1 90 ? 9.684 0.961 -18.349 1.000 26.102 134 ILE AAA O 1
ATOM 607 N N . LYS A 1 91 ? 8.056 -0.592 -17.992 1.000 26.299 135 LYS AAA N 1
ATOM 608 C CA . LYS A 1 91 ? 7.187 -0.127 -19.103 1.000 26.849 135 LYS AAA CA 1
ATOM 609 C C . LYS A 1 91 ? 6.388 1.077 -18.605 1.000 25.841 135 LYS AAA C 1
ATOM 610 O O . LYS A 1 91 ? 5.778 0.992 -17.531 1.000 26.194 135 LYS AAA O 1
ATOM 616 N N . VAL A 1 92 ? 6.453 2.171 -19.357 1.000 23.878 136 VAL AAA N 1
ATOM 617 C CA . VAL A 1 92 ? 5.798 3.467 -19.038 1.000 25.036 136 VAL AAA CA 1
ATOM 618 C C . VAL A 1 92 ? 4.542 3.576 -19.907 1.000 23.064 136 VAL AAA C 1
ATOM 619 O O . VAL A 1 92 ? 4.668 3.716 -21.139 1.000 22.696 136 VAL AAA O 1
ATOM 623 N N . ILE A 1 93 ? 3.373 3.472 -19.282 1.000 22.309 137 ILE AAA N 1
ATOM 624 C CA . ILE A 1 93 ? 2.058 3.644 -19.955 1.000 21.677 137 ILE AAA CA 1
ATOM 625 C C . ILE A 1 93 ? 1.501 5.016 -19.564 1.000 21.686 137 ILE AAA C 1
ATOM 626 O O . ILE A 1 93 ? 1.215 5.245 -18.368 1.000 22.732 137 ILE AAA O 1
ATOM 631 N N . GLY A 1 94 ? 1.410 5.921 -20.532 1.000 21.103 138 GLY AAA N 1
ATOM 632 C CA . GLY A 1 94 ? 0.830 7.252 -20.304 1.000 20.679 138 GLY AAA CA 1
ATOM 633 C C . GLY A 1 94 ? -0.682 7.156 -20.239 1.000 20.122 138 GLY AAA C 1
ATOM 634 O O . GLY A 1 94 ? -1.260 6.532 -21.131 1.000 21.098 138 GLY AAA O 1
ATOM 635 N N . ASN A 1 95 ? -1.315 7.759 -19.234 1.000 20.510 139 ASN AAA N 1
ATOM 636 C CA . ASN A 1 95 ? -2.786 7.949 -19.234 1.000 20.710 139 ASN AAA CA 1
ATOM 637 C C . ASN A 1 95 ? -3.087 9.185 -20.085 1.000 20.884 139 ASN AAA C 1
ATOM 638 O O . ASN A 1 95 ? -3.144 10.320 -19.527 1.000 20.247 139 ASN AAA O 1
ATOM 643 N N . THR A 1 96 ? -3.216 8.997 -21.397 1.000 19.850 140 THR AAA N 1
ATOM 644 C CA . THR A 1 96 ? -3.387 10.117 -22.359 1.000 19.637 140 THR AAA CA 1
ATOM 645 C C . THR A 1 96 ? -4.836 10.132 -22.838 1.000 20.175 140 THR AAA C 1
ATOM 646 O O . THR A 1 96 ? -5.118 10.791 -23.849 1.000 21.207 140 THR AAA O 1
ATOM 650 N N . GLY A 1 97 ? -5.734 9.494 -22.089 1.000 19.592 141 GLY AAA N 1
ATOM 651 C CA . GLY A 1 97 ? -7.168 9.472 -22.399 1.000 20.158 141 GLY AAA CA 1
ATOM 652 C C . GLY A 1 97 ? -7.835 10.776 -22.025 1.000 20.343 141 GLY AAA C 1
ATOM 653 O O . GLY A 1 97 ? -7.286 11.540 -21.188 1.000 20.542 141 GLY AAA O 1
ATOM 654 N N . SER A 1 98 ? -9.001 11.026 -22.604 1.000 20.463 142 SER AAA N 1
ATOM 655 C CA . SER A 1 98 ? -9.785 12.250 -22.322 1.000 18.946 142 SER AAA CA 1
ATOM 656 C C . SER A 1 98 ? -11.239 12.027 -22.730 1.000 19.368 142 SER AAA C 1
ATOM 657 O O . SER A 1 98 ? -11.487 11.195 -23.643 1.000 18.714 142 SER AAA O 1
ATOM 660 N N . ASN A 1 99 ? -12.147 12.837 -22.175 1.000 18.308 143 ASN AAA N 1
ATOM 661 C CA . ASN A 1 99 ? -13.541 12.922 -22.677 1.000 19.453 143 ASN AAA CA 1
ATOM 662 C C . ASN A 1 99 ? -13.574 13.731 -23.980 1.000 19.431 143 ASN AAA C 1
ATOM 663 O O . ASN A 1 99 ? -14.607 13.714 -24.669 1.000 19.647 143 ASN AAA O 1
ATOM 668 N N . SER A 1 100 ? -12.496 14.426 -24.309 1.000 18.834 144 SER AAA N 1
ATOM 669 C CA . SER A 1 100 ? -12.382 15.230 -25.552 1.000 19.362 144 SER AAA CA 1
ATOM 670 C C . SER A 1 100 ? -11.460 14.512 -26.541 1.000 19.061 144 SER AAA C 1
ATOM 671 O O . SER A 1 100 ? -10.291 14.290 -26.193 1.000 19.565 144 SER AAA O 1
ATOM 674 N N . THR A 1 101 ? -11.955 14.167 -27.727 1.000 19.391 145 THR AAA N 1
ATOM 675 C CA . THR A 1 101 ? -11.158 13.465 -28.769 1.000 19.993 145 THR AAA CA 1
ATOM 676 C C . THR A 1 101 ? -9.920 14.295 -29.130 1.000 19.834 145 THR AAA C 1
ATOM 677 O O . THR A 1 101 ? -8.842 13.710 -29.275 1.000 18.706 145 THR AAA O 1
ATOM 681 N N . ARG A 1 102 ? -10.072 15.613 -29.304 1.000 20.700 146 ARG AAA N 1
ATOM 682 C CA A ARG A 1 102 ? -8.946 16.538 -29.576 0.500 21.627 146 ARG AAA CA 1
ATOM 683 C CA B ARG A 1 102 ? -8.935 16.523 -29.588 0.500 22.407 146 ARG AAA CA 1
ATOM 684 C C . ARG A 1 102 ? -7.855 16.361 -28.512 1.000 21.744 146 ARG AAA C 1
ATOM 685 O O . ARG A 1 102 ? -6.676 16.176 -28.890 1.000 18.375 146 ARG AAA O 1
ATOM 700 N N . GLU A 1 103 ? -8.227 16.443 -27.230 1.000 20.641 147 GLU AAA N 1
ATOM 701 C CA . GLU A 1 103 ? -7.252 16.326 -26.123 1.000 20.121 147 GLU AAA CA 1
ATOM 702 C C . GLU A 1 103 ? -6.576 14.952 -26.190 1.000 19.917 147 GLU AAA C 1
ATOM 703 O O . GLU A 1 103 ? -5.344 14.893 -26.006 1.000 19.558 147 GLU AAA O 1
ATOM 709 N N . ALA A 1 104 ? -7.340 13.892 -26.442 1.000 19.639 148 ALA AAA N 1
ATOM 710 C CA . ALA A 1 104 ? -6.825 12.503 -26.452 1.000 19.367 148 ALA AAA CA 1
ATOM 711 C C . ALA A 1 104 ? -5.825 12.333 -27.606 1.000 20.288 148 ALA AAA C 1
ATOM 712 O O . ALA A 1 104 ? -4.763 11.715 -27.384 1.000 18.087 148 ALA AAA O 1
ATOM 714 N N . ILE A 1 105 ? -6.131 12.900 -28.778 1.000 19.686 149 ILE AAA N 1
ATOM 715 C CA . ILE A 1 105 ? -5.233 12.854 -29.967 1.000 20.115 149 ILE AAA CA 1
ATOM 716 C C . ILE A 1 105 ? -3.921 13.552 -29.618 1.000 19.532 149 ILE AAA C 1
ATOM 717 O O . ILE A 1 105 ? -2.859 12.949 -29.789 1.000 18.473 149 ILE AAA O 1
ATOM 722 N N . HIS A 1 106 ? -3.992 14.798 -29.155 1.000 21.396 150 HIS AAA N 1
ATOM 723 C CA A HIS A 1 106 ? -2.781 15.618 -28.898 0.500 21.711 150 HIS AAA CA 1
ATOM 724 C CA B HIS A 1 106 ? -2.822 15.660 -28.833 0.500 23.142 150 HIS AAA CA 1
ATOM 725 C C . HIS A 1 106 ? -1.968 14.990 -27.754 1.000 22.259 150 HIS AAA C 1
ATOM 726 O O . HIS A 1 106 ? -0.728 14.877 -27.926 1.000 20.665 150 HIS AAA O 1
ATOM 739 N N . ALA A 1 107 ? -2.605 14.571 -26.659 1.000 20.869 151 ALA AAA N 1
ATOM 740 C CA . ALA A 1 107 ? -1.878 13.979 -25.512 1.000 21.357 151 ALA AAA CA 1
ATOM 741 C C . ALA A 1 107 ? -1.210 12.669 -25.952 1.000 20.854 151 ALA AAA C 1
ATOM 742 O O . ALA A 1 107 ? -0.028 12.430 -25.561 1.000 20.806 151 ALA AAA O 1
ATOM 744 N N . THR A 1 108 ? -1.908 11.847 -26.730 1.000 20.074 152 THR AAA N 1
ATOM 745 C CA . THR A 1 108 ? -1.397 10.497 -27.098 1.000 20.679 152 THR AAA CA 1
ATOM 746 C C . THR A 1 108 ? -0.203 10.674 -28.039 1.000 21.605 152 THR AAA C 1
ATOM 747 O O . THR A 1 108 ? 0.823 9.999 -27.823 1.000 21.358 152 THR AAA O 1
ATOM 751 N N . GLU A 1 109 ? -0.300 11.553 -29.033 1.000 22.580 153 GLU AAA N 1
ATOM 752 C CA . GLU A 1 109 ? 0.830 11.700 -29.982 1.000 23.468 153 GLU AAA CA 1
ATOM 753 C C . GLU A 1 109 ? 2.022 12.325 -29.232 1.000 22.391 153 GLU AAA C 1
ATOM 754 O O . GLU A 1 109 ? 3.172 11.923 -29.505 1.000 22.176 153 GLU AAA O 1
ATOM 760 N N . GLN A 1 110 ? 1.800 13.238 -28.291 1.000 21.127 154 GLN AAA N 1
ATOM 761 C CA . GLN A 1 110 ? 2.923 13.816 -27.510 1.000 22.396 154 GLN AAA CA 1
ATOM 762 C C . GLN A 1 110 ? 3.539 12.753 -26.594 1.000 21.457 154 GLN AAA C 1
ATOM 763 O O . GLN A 1 110 ? 4.789 12.680 -26.533 1.000 22.359 154 GLN AAA O 1
ATOM 769 N N . GLY A 1 111 ? 2.717 11.968 -25.899 1.000 20.436 155 GLY AAA N 1
ATOM 770 C CA . GLY A 1 111 ? 3.189 10.878 -25.024 1.000 21.022 155 GLY AAA CA 1
ATOM 771 C C . GLY A 1 111 ? 4.060 9.884 -25.788 1.000 21.731 155 GLY AAA C 1
ATOM 772 O O . GLY A 1 111 ? 5.146 9.528 -25.283 1.000 21.303 155 GLY AAA O 1
ATOM 773 N N . PHE A 1 112 ? 3.612 9.435 -26.964 1.000 22.653 156 PHE AAA N 1
ATOM 774 C CA . PHE A 1 112 ? 4.386 8.490 -27.812 1.000 22.616 156 PHE AAA CA 1
ATOM 775 C C . PHE A 1 112 ? 5.679 9.169 -28.292 1.000 23.852 156 PHE AAA C 1
ATOM 776 O O . PHE A 1 112 ? 6.712 8.500 -28.293 1.000 26.136 156 PHE AAA O 1
ATOM 784 N N . ALA A 1 113 ? 5.656 10.473 -28.585 1.000 24.352 157 ALA AAA N 1
ATOM 785 C CA . ALA A 1 113 ? 6.850 11.244 -29.007 1.000 25.091 157 ALA AAA CA 1
ATOM 786 C C . ALA A 1 113 ? 7.864 11.331 -27.855 1.000 27.563 157 ALA AAA C 1
ATOM 787 O O . ALA A 1 113 ? 9.080 11.269 -28.148 1.000 26.436 157 ALA AAA O 1
ATOM 789 N N . MET A 1 114 ? 7.397 11.444 -26.604 1.000 26.416 158 MET AAA N 1
ATOM 790 C CA . MET A 1 114 ? 8.248 11.447 -25.381 1.000 27.416 158 MET AAA CA 1
ATOM 791 C C . MET A 1 114 ? 8.872 10.059 -25.164 1.000 26.004 158 MET AAA C 1
ATOM 792 O O . MET A 1 114 ? 9.821 9.969 -24.362 1.000 28.252 158 MET AAA O 1
ATOM 797 N N . GLY A 1 115 ? 8.353 9.020 -25.819 1.000 24.887 159 GLY AAA N 1
ATOM 798 C CA . GLY A 1 115 ? 8.898 7.649 -25.787 1.000 24.491 159 GLY AAA CA 1
ATOM 799 C C . GLY A 1 115 ? 8.125 6.686 -24.898 1.000 24.868 159 GLY AAA C 1
ATOM 800 O O . GLY A 1 115 ? 8.658 5.603 -24.575 1.000 22.332 159 GLY AAA O 1
ATOM 801 N N . MET A 1 116 ? 6.887 7.002 -24.523 1.000 23.373 160 MET AAA N 1
ATOM 802 C CA . MET A 1 116 ? 6.107 6.069 -23.670 1.000 23.486 160 MET AAA CA 1
ATOM 803 C C . MET A 1 116 ? 5.843 4.785 -24.461 1.000 22.587 160 MET AAA C 1
ATOM 804 O O . MET A 1 116 ? 5.756 4.843 -25.706 1.000 21.671 160 MET AAA O 1
ATOM 809 N N . HIS A 1 117 ? 5.726 3.668 -23.757 1.000 21.716 161 HIS AAA N 1
ATOM 810 C CA . HIS A 1 117 ? 5.588 2.317 -24.361 1.000 23.302 161 HIS AAA CA 1
ATOM 811 C C . HIS A 1 117 ? 4.140 2.033 -24.760 1.000 23.221 161 HIS AAA C 1
ATOM 812 O O . HIS A 1 117 ? 3.933 1.238 -25.681 1.000 23.518 161 HIS AAA O 1
ATOM 819 N N . GLY A 1 118 ? 3.169 2.652 -24.091 1.000 22.238 162 GLY AAA N 1
ATOM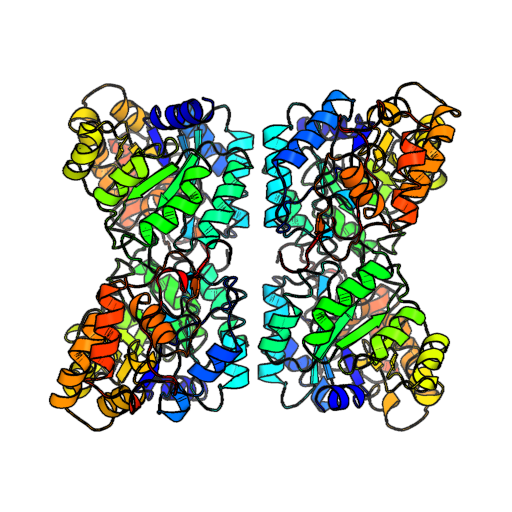 820 C CA . GLY A 1 118 ? 1.747 2.435 -24.394 1.000 21.937 162 GLY AAA CA 1
ATOM 821 C C . GLY A 1 118 ? 0.884 3.530 -23.818 1.000 21.145 162 GLY AAA C 1
ATOM 822 O O . GLY A 1 118 ? 1.421 4.372 -23.074 1.000 21.101 162 GLY AAA O 1
ATOM 823 N N . ALA A 1 119 ? -0.392 3.517 -24.177 1.000 21.577 163 ALA AAA N 1
ATOM 824 C CA . ALA A 1 119 ? -1.401 4.506 -23.742 1.000 21.524 163 ALA AAA CA 1
ATOM 825 C C . ALA A 1 119 ? -2.531 3.779 -23.024 1.000 22.243 163 ALA AAA C 1
ATOM 826 O O . ALA A 1 119 ? -2.952 2.708 -23.496 1.000 23.653 163 ALA AAA O 1
ATOM 828 N N . LEU A 1 120 ? -3.070 4.403 -21.982 1.000 21.103 164 LEU AAA N 1
ATOM 829 C CA . LEU A 1 120 ? -4.353 3.990 -21.354 1.000 21.774 164 LEU AAA CA 1
ATOM 830 C C . LEU A 1 120 ? -5.458 4.912 -21.864 1.000 21.930 164 LEU AAA C 1
ATOM 831 O O . LEU A 1 120 ? -5.275 6.140 -21.741 1.000 22.309 164 LEU AAA O 1
ATOM 836 N N . HIS A 1 121 ? -6.543 4.364 -22.412 1.000 20.578 165 HIS AAA N 1
ATOM 837 C CA . HIS A 1 121 ? -7.658 5.149 -22.998 1.000 21.311 165 HIS AAA CA 1
ATOM 838 C C . HIS A 1 121 ? -8.999 4.742 -22.383 1.000 21.806 165 HIS AAA C 1
ATOM 839 O O . HIS A 1 121 ? -9.514 3.675 -22.699 1.000 21.713 165 HIS AAA O 1
ATOM 846 N N . ILE A 1 122 ? -9.569 5.654 -21.604 1.000 21.229 166 ILE AAA N 1
ATOM 847 C CA . ILE A 1 122 ? -10.951 5.584 -21.069 1.000 22.137 166 ILE AAA CA 1
ATOM 848 C C . ILE A 1 122 ? -11.944 5.995 -22.158 1.000 21.290 166 ILE AAA C 1
ATOM 849 O O . ILE A 1 122 ? -11.575 6.757 -23.064 1.000 22.504 166 ILE AAA O 1
ATOM 854 N N . ASN A 1 123 ? -13.184 5.529 -22.059 1.000 20.898 167 ASN AAA N 1
ATOM 855 C CA . ASN A 1 123 ? -14.309 6.061 -22.859 1.000 21.237 167 ASN AAA CA 1
ATOM 856 C C . ASN A 1 123 ? -14.666 7.448 -22.326 1.000 21.136 167 ASN AAA C 1
ATOM 857 O O . ASN A 1 123 ? -14.431 7.749 -21.160 1.000 19.705 167 ASN AAA O 1
ATOM 862 N N . PRO A 1 124 ? -15.220 8.348 -23.166 1.000 21.957 168 PRO AAA N 1
ATOM 863 C CA . PRO A 1 124 ? -15.549 9.697 -22.708 1.000 21.710 168 PRO AAA CA 1
ATOM 864 C C . PRO A 1 124 ? -16.500 9.717 -21.499 1.000 22.259 168 PRO AAA C 1
ATOM 865 O O . PRO A 1 124 ? -17.547 9.109 -21.553 1.000 23.504 168 PRO AAA O 1
ATOM 869 N N . TYR A 1 125 ? -16.062 10.385 -20.430 1.000 21.763 169 TYR AAA N 1
ATOM 870 C CA . TYR A 1 125 ? -16.745 10.573 -19.117 1.000 21.388 169 TYR AAA CA 1
ATOM 871 C C . TYR A 1 125 ? -17.388 11.958 -19.104 1.000 21.694 169 TYR AAA C 1
ATOM 872 O O . TYR A 1 125 ? -16.862 12.873 -19.775 1.000 19.510 169 TYR AAA O 1
ATOM 881 N N . TYR A 1 126 ? -18.499 12.086 -18.380 1.000 22.171 170 TYR AAA N 1
ATOM 882 C CA . TYR A 1 126 ? -19.270 13.337 -18.157 1.000 22.745 170 TYR AAA CA 1
ATOM 883 C C . TYR A 1 126 ? -19.985 13.683 -19.468 1.000 22.848 170 TYR AAA C 1
ATOM 884 O O . TYR A 1 126 ? -21.241 13.584 -19.520 1.000 21.764 170 TYR AAA O 1
ATOM 893 N N . GLY A 1 127 ? -19.227 13.992 -20.518 1.000 22.292 171 GLY AAA N 1
ATOM 894 C CA . GLY A 1 127 ? -19.777 14.189 -21.872 1.000 23.906 171 GLY AAA CA 1
ATOM 895 C C . GLY A 1 127 ? -19.871 12.853 -22.576 1.000 24.488 171 GLY AAA C 1
ATOM 896 O O . GLY A 1 127 ? -19.131 12.626 -23.559 1.000 25.461 171 GLY AAA O 1
ATOM 897 N N . LYS A 1 128 ? -20.700 11.949 -22.065 1.000 25.489 172 LYS AAA N 1
ATOM 898 C CA . LYS A 1 128 ? -20.770 10.576 -22.629 1.000 27.249 172 LYS AAA CA 1
ATOM 899 C C . LYS A 1 128 ? -21.391 10.625 -24.029 1.000 25.683 172 LYS AAA C 1
ATOM 900 O O . LYS A 1 128 ? -22.116 11.573 -24.347 1.000 22.697 172 LYS AAA O 1
ATOM 906 N N . THR A 1 129 ? -21.095 9.619 -24.848 1.000 24.318 173 THR AAA N 1
ATOM 907 C CA . THR A 1 129 ? -21.467 9.605 -26.276 1.000 23.868 173 THR AAA CA 1
ATOM 908 C C . THR A 1 129 ? -22.139 8.269 -26.616 1.000 23.552 173 THR AAA C 1
ATOM 909 O O . THR A 1 129 ? -22.242 7.386 -25.745 1.000 24.819 173 THR AAA O 1
ATOM 913 N N . SER A 1 130 ? -22.602 8.164 -27.850 1.000 23.674 174 SER AAA N 1
ATOM 914 C CA . SER A 1 130 ? -23.182 6.942 -28.451 1.000 23.862 174 SER AAA CA 1
ATOM 915 C C . SER A 1 130 ? -22.083 5.894 -28.640 1.000 23.933 174 SER AAA C 1
ATOM 916 O O . SER A 1 130 ? -20.892 6.237 -28.612 1.000 23.414 174 SER AAA O 1
ATOM 919 N N . ILE A 1 131 ? -22.472 4.646 -28.863 1.000 25.730 175 ILE AAA N 1
ATOM 920 C CA . ILE A 1 131 ? -21.533 3.559 -29.257 1.000 26.840 175 ILE AAA CA 1
ATOM 921 C C . ILE A 1 131 ? -20.759 3.996 -30.510 1.000 24.737 175 ILE AAA C 1
ATOM 922 O O . ILE A 1 131 ? -19.537 3.842 -30.521 1.000 24.981 175 ILE AAA O 1
ATOM 927 N N . GLU A 1 132 ? -21.440 4.524 -31.528 1.000 26.154 176 GLU AAA N 1
ATOM 928 C CA . GLU A 1 132 ? -20.800 4.995 -32.785 1.000 27.483 176 GLU AAA CA 1
ATOM 929 C C . GLU A 1 132 ? -19.753 6.078 -32.452 1.000 25.191 176 GLU AAA C 1
ATOM 930 O O . GLU A 1 132 ? -18.617 6.006 -32.985 1.000 23.145 176 GLU AAA O 1
ATOM 936 N N . GLY A 1 133 ? -20.093 7.046 -31.598 1.000 22.785 177 GLY AAA N 1
ATOM 937 C CA . GLY A 1 133 ? -19.147 8.111 -31.196 1.000 23.653 177 GLY AAA CA 1
ATOM 938 C C . GLY A 1 133 ? -17.965 7.572 -30.404 1.000 22.706 177 GLY AAA C 1
ATOM 939 O O . GLY A 1 133 ? -16.839 8.037 -30.607 1.000 21.041 177 GLY AAA O 1
ATOM 940 N N . MET A 1 134 ? -18.212 6.598 -29.532 1.000 22.063 178 MET AAA N 1
ATOM 941 C CA . MET A 1 134 ? -17.161 5.941 -28.725 1.000 25.153 178 MET AAA CA 1
ATOM 942 C C . MET A 1 134 ? -16.170 5.243 -29.671 1.000 24.906 178 MET AAA C 1
ATOM 943 O O . MET A 1 134 ? -14.942 5.368 -29.466 1.000 21.380 178 MET AAA O 1
ATOM 948 N N . ASN A 1 135 ? -16.687 4.496 -30.644 1.000 23.402 179 ASN AAA N 1
ATOM 949 C CA . ASN A 1 135 ? -15.858 3.826 -31.676 1.000 24.300 179 ASN AAA CA 1
ATOM 950 C C . ASN A 1 135 ? -15.025 4.884 -32.409 1.000 23.370 179 ASN AAA C 1
ATOM 951 O O . ASN A 1 135 ? -13.813 4.693 -32.498 1.000 25.019 179 ASN AAA O 1
ATOM 956 N N . ALA A 1 136 ? -15.638 5.981 -32.850 1.000 22.084 180 ALA AAA N 1
ATOM 957 C CA . ALA A 1 136 ? -14.959 7.080 -33.578 1.000 22.725 180 ALA AAA CA 1
ATOM 958 C C . ALA A 1 136 ? -13.814 7.648 -32.722 1.000 21.790 180 ALA AAA C 1
ATOM 959 O O . ALA A 1 136 ? -12.717 7.865 -33.267 1.000 21.207 180 ALA AAA O 1
ATOM 961 N N . HIS A 1 137 ? -14.058 7.844 -31.422 1.000 21.779 181 HIS AAA N 1
ATOM 962 C CA . HIS A 1 137 ? -13.083 8.374 -30.439 1.000 21.222 181 HIS AAA CA 1
ATOM 963 C C . HIS A 1 137 ? -11.861 7.449 -30.381 1.000 20.872 181 HIS AAA C 1
ATOM 964 O O . HIS A 1 137 ? -10.743 7.927 -30.600 1.000 23.179 181 HIS AAA O 1
ATOM 971 N N . PHE A 1 138 ? -12.051 6.166 -30.091 1.000 21.994 182 PHE AAA N 1
ATOM 972 C CA . PHE A 1 138 ? -10.933 5.201 -29.943 1.000 22.194 182 PHE AAA CA 1
ATOM 973 C C . PHE A 1 138 ? -10.147 5.094 -31.263 1.000 23.213 182 PHE AAA C 1
ATOM 974 O O . PHE A 1 138 ? -8.909 4.962 -31.217 1.000 22.251 182 PHE AAA O 1
ATOM 982 N N . GLN A 1 139 ? -10.821 5.198 -32.410 1.000 24.589 183 GLN AAA N 1
ATOM 983 C CA . GLN A 1 139 ? -10.154 5.004 -33.732 1.000 25.830 183 GLN AAA CA 1
ATOM 984 C C . GLN A 1 139 ? -9.150 6.137 -33.974 1.000 24.863 183 GLN AAA C 1
ATOM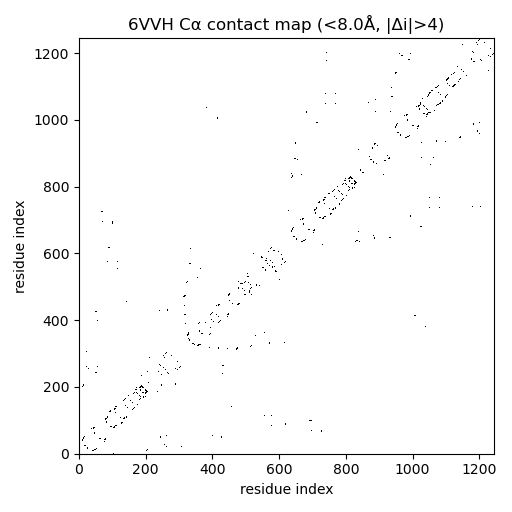 985 O O . GLN A 1 139 ? -8.166 5.896 -34.658 1.000 25.583 183 GLN AAA O 1
ATOM 991 N N . THR A 1 140 ? -9.345 7.324 -33.399 1.000 23.277 184 THR AAA N 1
ATOM 992 C CA . THR A 1 140 ? -8.411 8.456 -33.603 1.000 22.469 184 THR AAA CA 1
ATOM 993 C C . THR A 1 140 ? -7.075 8.178 -32.898 1.000 22.322 184 THR AAA C 1
ATOM 994 O O . THR A 1 140 ? -6.092 8.824 -33.284 1.000 22.134 184 THR AAA O 1
ATOM 998 N N . VAL A 1 141 ? -7.038 7.308 -31.873 1.000 21.756 185 VAL AAA N 1
ATOM 999 C CA . VAL A 1 141 ? -5.817 7.098 -31.048 1.000 21.937 185 VAL AAA CA 1
ATOM 1000 C C . VAL A 1 141 ? -5.278 5.673 -31.191 1.000 20.641 185 VAL AAA C 1
ATOM 1001 O O . VAL A 1 141 ? -4.069 5.495 -30.919 1.000 21.514 185 VAL AAA O 1
ATOM 1005 N N . LEU A 1 142 ? -6.093 4.707 -31.599 1.000 22.657 186 LEU AAA N 1
ATOM 1006 C CA . LEU A 1 142 ? -5.640 3.288 -31.680 1.000 24.945 186 LEU AAA CA 1
ATOM 1007 C C . LEU A 1 142 ? -4.470 3.130 -32.658 1.000 23.978 186 LEU AAA C 1
ATOM 1008 O O . LEU A 1 142 ? -3.615 2.272 -32.404 1.000 23.197 186 LEU AAA O 1
ATOM 1013 N N . HIS A 1 143 ? -4.392 3.945 -33.714 1.000 23.904 187 HIS AAA N 1
ATOM 1014 C CA . HIS A 1 143 ? -3.330 3.787 -34.736 1.000 22.823 187 HIS AAA CA 1
ATOM 1015 C C . HIS A 1 143 ? -1.980 4.283 -34.207 1.000 23.483 187 HIS AAA C 1
ATOM 1016 O O . HIS A 1 143 ? -0.979 3.941 -34.828 1.000 22.591 187 HIS AAA O 1
ATOM 1023 N N . MET A 1 144 ? -1.927 5.030 -33.092 1.000 22.886 188 MET AAA N 1
ATOM 1024 C CA . MET A 1 144 ? -0.683 5.692 -32.607 1.000 23.653 188 MET AAA CA 1
ATOM 1025 C C . MET A 1 144 ? 0.242 4.738 -31.840 1.000 22.855 188 MET AAA C 1
ATOM 1026 O O . MET A 1 144 ? 1.435 5.029 -31.755 1.000 23.433 188 MET AAA O 1
ATOM 1031 N N . GLY A 1 145 ? -0.262 3.643 -31.284 1.000 22.276 189 GLY AAA N 1
ATOM 1032 C CA . GLY A 1 145 ? 0.605 2.687 -30.586 1.000 22.678 189 GLY AAA CA 1
ATOM 1033 C C . GLY A 1 145 ? -0.185 1.764 -29.672 1.000 21.988 189 GLY AAA C 1
ATOM 1034 O O . GLY A 1 145 ? -1.415 1.803 -29.671 1.000 20.994 189 GLY AAA O 1
ATOM 1035 N N . PRO A 1 146 ? 0.520 0.923 -28.884 1.000 21.939 190 PRO AAA N 1
ATOM 1036 C CA . PRO A 1 146 ? -0.121 -0.031 -27.973 1.000 23.185 190 PRO AAA CA 1
ATOM 1037 C C . PRO A 1 146 ? -1.070 0.699 -27.020 1.000 23.447 190 PRO AAA C 1
ATOM 1038 O O . PRO A 1 146 ? -0.667 1.683 -26.430 1.000 21.974 190 PRO AAA O 1
ATOM 1042 N N . THR A 1 147 ? -2.315 0.241 -26.957 1.000 23.094 191 THR AAA N 1
ATOM 1043 C CA . THR A 1 147 ? -3.402 0.909 -26.207 1.000 23.603 191 THR AAA CA 1
ATOM 1044 C C . THR A 1 147 ? -4.054 -0.095 -25.255 1.000 23.798 191 THR AAA C 1
ATOM 1045 O O . THR A 1 147 ? -4.445 -1.180 -25.729 1.000 24.073 191 THR AAA O 1
ATOM 1049 N N . ILE A 1 148 ? -4.187 0.273 -23.977 1.000 22.700 192 ILE AAA N 1
ATOM 1050 C CA . ILE A 1 148 ? -5.051 -0.440 -22.994 1.000 22.999 192 ILE AAA CA 1
ATOM 1051 C C . ILE A 1 148 ? -6.375 0.331 -22.915 1.000 22.531 192 ILE AAA C 1
ATOM 1052 O O . ILE A 1 148 ? -6.351 1.532 -22.616 1.000 23.160 192 ILE AAA O 1
ATOM 1057 N N . ILE A 1 149 ? -7.485 -0.332 -23.199 1.000 21.941 193 ILE AAA N 1
ATOM 1058 C CA . ILE A 1 149 ? -8.846 0.258 -23.100 1.000 22.442 193 ILE AAA CA 1
ATOM 1059 C C . ILE A 1 149 ? -9.287 0.162 -21.635 1.000 22.896 193 ILE AAA C 1
ATOM 1060 O O . ILE A 1 149 ? -9.161 -0.923 -21.026 1.000 22.992 193 ILE AAA O 1
ATOM 1065 N N . TYR A 1 150 ? -9.755 1.274 -21.081 1.000 22.485 194 TYR AAA N 1
ATOM 1066 C CA . TYR A 1 150 ? -10.098 1.411 -19.642 1.000 22.600 194 TYR AAA CA 1
ATOM 1067 C C . TYR A 1 150 ? -11.616 1.467 -19.473 1.000 23.003 194 TYR AAA C 1
ATOM 1068 O O . TYR A 1 150 ? -12.221 2.470 -19.863 1.000 21.158 194 TYR AAA O 1
ATOM 1077 N N . ASN A 1 151 ? -12.211 0.417 -18.901 1.000 22.248 195 ASN AAA N 1
ATOM 1078 C CA . ASN A 1 151 ? -13.664 0.376 -18.590 1.000 23.012 195 ASN AAA CA 1
ATOM 1079 C C . ASN A 1 151 ? -13.853 0.501 -17.071 1.000 23.834 195 ASN AAA C 1
ATOM 1080 O O . ASN A 1 151 ? -13.460 -0.431 -16.336 1.000 24.120 195 ASN AAA O 1
ATOM 1085 N N . VAL A 1 152 ? -14.435 1.615 -16.626 1.000 23.146 196 VAL AAA N 1
ATOM 1086 C CA . VAL A 1 152 ? -14.690 1.916 -15.188 1.000 23.239 196 VAL AAA CA 1
ATOM 1087 C C . VAL A 1 152 ? -16.015 2.679 -15.111 1.000 23.239 196 VAL AAA C 1
ATOM 1088 O O . VAL A 1 152 ? -16.067 3.901 -14.909 1.000 22.962 196 VAL AAA O 1
ATOM 1092 N N . PRO A 1 153 ? -17.134 1.956 -15.325 1.000 24.758 197 PRO AAA N 1
ATOM 1093 C CA . PRO A 1 153 ? -18.471 2.554 -15.344 1.000 25.562 197 PRO AAA CA 1
ATOM 1094 C C . PRO A 1 153 ? -18.855 3.238 -14.025 1.000 24.231 197 PRO AAA C 1
ATOM 1095 O O . PRO A 1 153 ? -19.656 4.145 -14.090 1.000 24.592 197 PRO AAA O 1
ATOM 1099 N N . GLY A 1 154 ? -18.261 2.832 -12.896 1.000 24.049 198 GLY AAA N 1
ATOM 1100 C CA . GLY A 1 154 ? -18.411 3.517 -11.595 1.000 24.440 198 GLY AAA CA 1
ATOM 1101 C C . GLY A 1 154 ? -17.956 4.971 -11.640 1.000 24.824 198 GLY AAA C 1
ATOM 1102 O O . GLY A 1 154 ? -18.395 5.745 -10.778 1.000 26.677 198 GLY AAA O 1
ATOM 1103 N N . ARG A 1 155 ? -17.091 5.336 -12.591 1.000 23.193 199 ARG AAA N 1
ATOM 1104 C CA A ARG A 1 155 ? -16.528 6.707 -12.703 0.500 23.170 199 ARG AAA CA 1
ATOM 1105 C CA B ARG A 1 155 ? -16.520 6.704 -12.705 0.500 23.654 199 ARG AAA CA 1
ATOM 1106 C C . ARG A 1 155 ? -17.043 7.378 -13.979 1.000 24.171 199 ARG AAA C 1
ATOM 1107 O O . ARG A 1 155 ? -17.324 8.586 -13.927 1.000 26.068 199 ARG AAA O 1
ATOM 1122 N N . THR A 1 156 ? -17.165 6.641 -15.084 1.000 23.427 200 THR AAA N 1
ATOM 1123 C CA . THR A 1 156 ? -17.593 7.236 -16.383 1.000 23.800 200 THR AAA CA 1
ATOM 1124 C C . THR A 1 156 ? -19.116 7.320 -16.453 1.000 25.768 200 THR AAA C 1
ATOM 1125 O O . THR A 1 156 ? -19.629 8.095 -17.281 1.000 28.591 200 THR AAA O 1
ATOM 1129 N N . CYS A 1 157 ? -19.802 6.479 -15.679 1.000 26.823 201 CYS AAA N 1
ATOM 1130 C CA . CYS A 1 157 ? -21.266 6.259 -15.760 1.000 30.772 201 CYS AAA CA 1
ATOM 1131 C C . CYS A 1 157 ? -21.633 5.775 -17.165 1.000 29.914 201 CYS AAA C 1
ATOM 1132 O O . CYS A 1 157 ? -22.792 5.976 -17.572 1.000 28.579 201 CYS AAA O 1
ATOM 1135 N N . GLN A 1 158 ? -20.699 5.117 -17.867 1.000 27.375 202 GLN AAA N 1
ATOM 1136 C CA . GLN A 1 158 ? -21.032 4.425 -19.133 1.000 26.382 202 GLN AAA CA 1
ATOM 1137 C C . GLN A 1 158 ? -20.182 3.167 -19.302 1.000 26.272 202 GLN AAA C 1
ATOM 1138 O O . GLN A 1 158 ? -18.944 3.277 -19.457 1.000 24.324 202 GLN AAA O 1
ATOM 1144 N N . ASP A 1 159 ? -20.841 2.014 -19.248 1.000 27.178 203 ASP AAA N 1
ATOM 1145 C CA . ASP A 1 159 ? -20.198 0.697 -19.473 1.000 28.546 203 ASP AAA CA 1
ATOM 1146 C C . ASP A 1 159 ? -19.763 0.631 -20.938 1.000 28.017 203 ASP AAA C 1
ATOM 1147 O O . ASP A 1 159 ? -20.602 0.920 -21.808 1.000 27.535 203 ASP AAA O 1
ATOM 1152 N N . ILE A 1 160 ? -18.503 0.286 -21.205 1.000 25.890 204 ILE AAA N 1
ATOM 1153 C CA . ILE A 1 160 ? -18.081 -0.117 -22.573 1.000 26.411 204 ILE AAA CA 1
ATOM 1154 C C . ILE A 1 160 ? -18.592 -1.544 -22.745 1.000 28.388 204 ILE AAA C 1
ATOM 1155 O O . ILE A 1 160 ? -18.110 -2.445 -22.070 1.000 27.402 204 ILE AAA O 1
ATOM 1160 N N . PRO A 1 161 ? -19.607 -1.771 -23.601 1.000 29.590 205 PRO AAA N 1
ATOM 1161 C CA . PRO A 1 161 ? -20.198 -3.098 -23.738 1.000 30.729 205 PRO AAA CA 1
ATOM 1162 C C . PRO A 1 161 ? -19.261 -4.095 -24.417 1.000 29.562 205 PRO AAA C 1
ATOM 1163 O O . PRO A 1 161 ? -18.386 -3.724 -25.205 1.000 27.978 205 PRO AAA O 1
ATOM 1167 N N . PRO A 1 162 ? -19.389 -5.400 -24.099 1.000 29.863 206 PRO AAA N 1
ATOM 1168 C CA . PRO A 1 162 ? -18.593 -6.431 -24.765 1.000 32.053 206 PRO AAA CA 1
ATOM 1169 C C . PRO A 1 162 ? -18.507 -6.288 -26.294 1.000 32.604 206 PRO AAA C 1
ATOM 1170 O O . PRO A 1 162 ? -17.423 -6.499 -26.812 1.000 33.783 206 PRO AAA O 1
ATOM 1174 N N . GLN A 1 163 ? -19.617 -5.947 -26.960 1.000 35.093 207 GLN AAA N 1
ATOM 1175 C CA . GLN A 1 163 ? -19.704 -5.741 -28.439 1.000 37.390 207 GLN AAA CA 1
ATOM 1176 C C . GLN A 1 163 ? -18.553 -4.825 -28.882 1.000 36.430 207 GLN AAA C 1
ATOM 1177 O O . GLN A 1 163 ? -17.868 -5.167 -29.868 1.000 32.503 207 GLN AAA O 1
ATOM 1183 N N . VAL A 1 164 ? -18.354 -3.703 -28.180 1.000 31.688 208 VAL AAA N 1
ATOM 1184 C CA . VAL A 1 164 ? -17.306 -2.694 -28.507 1.000 31.308 208 VAL AAA CA 1
ATOM 1185 C C . VAL A 1 164 ? -15.921 -3.305 -28.256 1.000 30.054 208 VAL AAA C 1
ATOM 1186 O O . VAL A 1 164 ? -15.058 -3.208 -29.148 1.000 29.461 208 VAL AAA O 1
ATOM 1190 N N . ILE A 1 165 ? -15.704 -3.952 -27.107 1.000 28.267 209 ILE AAA N 1
ATOM 1191 C CA . ILE A 1 165 ? -14.362 -4.498 -26.772 1.000 29.704 209 ILE AAA CA 1
ATOM 1192 C C . ILE A 1 165 ? -13.983 -5.580 -27.801 1.000 31.464 209 ILE AAA C 1
ATOM 1193 O O . ILE A 1 165 ? -12.815 -5.594 -28.223 1.000 30.723 209 ILE AAA O 1
ATOM 1198 N N . PHE A 1 166 ? -14.910 -6.463 -28.179 1.000 29.938 210 PHE AAA N 1
ATOM 1199 C CA . PHE A 1 166 ? -14.634 -7.554 -29.156 1.000 32.533 210 PHE AAA CA 1
ATOM 1200 C C . PHE A 1 166 ? -14.195 -6.947 -30.495 1.000 34.455 210 PHE AAA C 1
ATOM 1201 O O . PHE A 1 166 ? -13.187 -7.417 -31.052 1.000 38.357 210 PHE AAA O 1
ATOM 1209 N N . LYS A 1 167 ? -14.911 -5.929 -30.974 1.000 35.186 211 LYS AAA N 1
ATOM 1210 C CA . LYS A 1 167 ? -14.609 -5.202 -32.239 1.000 37.492 211 LYS AAA CA 1
ATOM 1211 C C . LYS A 1 167 ? -13.254 -4.490 -32.121 1.000 34.956 211 LYS AAA C 1
ATOM 1212 O O . LYS A 1 167 ? -12.450 -4.643 -33.032 1.000 34.418 211 LYS AAA O 1
ATOM 1218 N N . LEU A 1 168 ? -12.994 -3.757 -31.033 1.000 32.520 212 LEU AAA N 1
ATOM 1219 C CA . LEU A 1 168 ? -11.691 -3.067 -30.832 1.000 31.755 212 LEU AAA CA 1
ATOM 1220 C C . LEU A 1 168 ? -10.563 -4.101 -30.790 1.000 30.334 212 LEU AAA C 1
ATOM 1221 O O . LEU A 1 168 ? -9.481 -3.787 -31.276 1.000 26.867 212 LEU AAA O 1
ATOM 1226 N N . SER A 1 169 ? -10.799 -5.284 -30.208 1.000 31.748 213 SER AAA N 1
ATOM 1227 C CA . SER A 1 169 ? -9.747 -6.304 -29.942 1.000 34.085 213 SER AAA CA 1
ATOM 1228 C C . SER A 1 169 ? -9.180 -6.863 -31.257 1.000 34.835 213 SER AAA C 1
ATOM 1229 O O . SER A 1 169 ? -8.089 -7.426 -31.207 1.000 35.826 213 SER AAA O 1
ATOM 1232 N N . GLN A 1 170 ? -9.879 -6.700 -32.380 1.000 37.056 214 GLN AAA N 1
ATOM 1233 C CA . GLN A 1 170 ? -9.382 -7.113 -33.724 1.000 41.717 214 GLN AAA CA 1
ATOM 1234 C C . GLN A 1 170 ? -8.234 -6.195 -34.169 1.000 37.658 214 GLN AAA C 1
ATOM 1235 O O . GLN A 1 170 ? -7.453 -6.615 -35.027 1.000 37.025 214 GLN AAA O 1
ATOM 1241 N N . ASN A 1 171 ? -8.134 -4.988 -33.600 1.000 32.572 215 ASN AAA N 1
ATOM 1242 C CA . ASN A 1 171 ? -7.040 -4.033 -33.890 1.000 30.632 215 ASN AAA CA 1
ATOM 1243 C C . ASN A 1 171 ? -5.774 -4.507 -33.187 1.000 31.334 215 ASN AAA C 1
ATOM 1244 O O . ASN A 1 171 ? -5.729 -4.559 -31.959 1.000 32.144 215 ASN AAA O 1
ATOM 1249 N N . PRO A 1 172 ? -4.696 -4.852 -33.926 1.000 30.327 216 PRO AAA N 1
ATOM 1250 C CA . PRO A 1 172 ? -3.473 -5.335 -33.290 1.000 29.906 216 PRO AAA CA 1
ATOM 1251 C C . PRO A 1 172 ? -2.819 -4.347 -32.302 1.000 27.522 216 PRO AAA C 1
ATOM 1252 O O . PRO A 1 172 ? -2.015 -4.781 -31.514 1.000 26.948 216 PRO AAA O 1
ATOM 1256 N N . ASN A 1 173 ? -3.172 -3.058 -32.337 1.000 26.020 217 ASN AAA N 1
ATOM 1257 C CA . ASN A 1 173 ? -2.661 -2.053 -31.362 1.000 25.550 217 ASN AAA CA 1
ATOM 1258 C C . ASN A 1 173 ? -3.468 -2.101 -30.053 1.000 26.012 217 ASN AAA C 1
ATOM 1259 O O . ASN A 1 173 ? -3.039 -1.444 -29.097 1.000 27.269 217 ASN AAA O 1
ATOM 1264 N N . MET A 1 174 ? -4.596 -2.808 -30.008 1.000 26.015 218 MET AAA N 1
ATOM 1265 C CA A MET A 1 174 ? -5.375 -2.980 -28.749 0.500 28.013 218 MET AAA CA 1
ATOM 1266 C CA B MET A 1 174 ? -5.402 -3.009 -28.773 0.500 27.493 218 MET AAA CA 1
ATOM 1267 C C . MET A 1 174 ? -4.695 -4.067 -27.910 1.000 27.995 218 MET AAA C 1
ATOM 1268 O O . MET A 1 174 ? -4.870 -5.270 -28.205 1.000 28.419 218 MET AAA O 1
ATOM 1277 N N . ALA A 1 175 ? -3.902 -3.641 -26.927 1.000 26.606 219 ALA AAA N 1
ATOM 1278 C CA . ALA A 1 175 ? -3.116 -4.540 -26.050 1.000 27.800 219 ALA AAA CA 1
ATOM 1279 C C . ALA A 1 175 ? -4.077 -5.409 -25.232 1.000 28.322 219 ALA AAA C 1
ATOM 1280 O O . ALA A 1 175 ? -3.864 -6.639 -25.143 1.000 30.393 219 ALA AAA O 1
ATOM 1282 N N . GLY A 1 176 ? -5.117 -4.791 -24.673 1.000 26.710 220 GLY AAA N 1
ATOM 1283 C CA . GLY A 1 176 ? -6.077 -5.446 -23.766 1.000 24.991 220 GLY AAA CA 1
ATOM 1284 C C . GLY A 1 176 ? -6.935 -4.433 -23.036 1.000 26.105 220 GLY AAA C 1
ATOM 1285 O O . GLY A 1 176 ? -6.998 -3.266 -23.477 1.000 23.856 220 GLY AAA O 1
ATOM 1286 N N . VAL A 1 177 ? -7.566 -4.864 -21.950 1.000 24.880 221 VAL AAA N 1
ATOM 1287 C CA . VAL A 1 177 ? -8.588 -4.073 -21.211 1.000 25.659 221 VAL AAA CA 1
ATOM 1288 C C . VAL A 1 177 ? -8.174 -3.978 -19.743 1.000 25.495 221 VAL AAA C 1
ATOM 1289 O O . VAL A 1 177 ? -7.830 -5.025 -19.163 1.000 24.530 221 VAL AAA O 1
ATOM 1293 N N . LYS A 1 178 ? -8.219 -2.774 -19.177 1.000 24.420 222 LYS AAA N 1
ATOM 1294 C CA . LYS A 1 178 ? -8.294 -2.551 -17.710 1.000 24.234 222 LYS AAA CA 1
ATOM 1295 C C . LYS A 1 178 ? -9.783 -2.585 -17.354 1.000 24.775 222 LYS AAA C 1
ATOM 1296 O O . LYS A 1 178 ? -10.499 -1.657 -17.743 1.000 22.253 222 LYS AAA O 1
ATOM 1302 N N . GLU A 1 179 ? -10.236 -3.677 -16.742 1.000 24.387 223 GLU AAA N 1
ATOM 1303 C CA . GLU A 1 179 ? -11.677 -3.960 -16.525 1.000 26.225 223 GLU AAA CA 1
ATOM 1304 C C . GLU A 1 179 ? -11.993 -3.839 -15.033 1.000 26.764 223 GLU AAA C 1
ATOM 1305 O O . GLU A 1 179 ? -11.342 -4.540 -14.227 1.000 25.854 223 GLU AAA O 1
ATOM 1311 N N . CYS A 1 180 ? -12.993 -3.023 -14.701 1.000 26.562 224 CYS AAA N 1
ATOM 1312 C CA . CYS A 1 180 ? -13.439 -2.759 -13.310 1.000 28.646 224 CYS AAA CA 1
ATOM 1313 C C . CYS A 1 180 ? -14.870 -3.262 -13.061 1.000 28.567 224 CYS AAA C 1
ATOM 1314 O O . CYS A 1 180 ? -15.308 -3.127 -11.920 1.000 29.585 224 CYS AAA O 1
ATOM 1317 N N . VAL A 1 181 ? -15.572 -3.829 -14.055 1.000 28.776 225 VAL AAA N 1
ATOM 1318 C CA . VAL A 1 181 ? -16.975 -4.319 -13.877 1.000 29.926 225 VAL AAA CA 1
ATOM 1319 C C . VAL A 1 181 ? -16.984 -5.490 -12.882 1.000 30.961 225 VAL AAA C 1
ATOM 1320 O O . VAL A 1 181 ? -17.936 -5.578 -12.091 1.000 31.595 225 VAL AAA O 1
ATOM 1324 N N . GLY A 1 182 ? -15.987 -6.368 -12.929 1.000 28.357 226 GLY AAA N 1
ATOM 1325 C CA . GLY A 1 182 ? -15.900 -7.527 -12.018 1.000 27.322 226 GLY AAA CA 1
ATOM 1326 C C . GLY A 1 182 ? -15.486 -8.799 -12.731 1.000 28.215 226 GLY AAA C 1
ATOM 1327 O O . GLY A 1 182 ? -15.286 -8.775 -13.966 1.000 28.332 226 GLY AAA O 1
ATOM 1328 N N . ASN A 1 183 ? -15.384 -9.904 -11.995 1.000 29.633 227 ASN AAA N 1
ATOM 1329 C CA . ASN A 1 183 ? -14.662 -11.105 -12.485 1.000 31.457 227 ASN AAA CA 1
ATOM 1330 C C . ASN A 1 183 ? -15.480 -11.826 -13.564 1.000 31.824 227 ASN AAA C 1
ATOM 1331 O O . ASN A 1 183 ? -14.850 -12.496 -14.387 1.000 31.818 227 ASN AAA O 1
ATOM 1336 N N . ASN A 1 184 ? -16.809 -11.690 -13.587 1.000 31.704 228 ASN AAA N 1
ATOM 1337 C CA . ASN A 1 184 ? -17.652 -12.283 -14.657 1.000 33.760 228 ASN AAA CA 1
ATOM 1338 C C . ASN A 1 184 ? -17.332 -11.600 -15.988 1.000 32.483 228 ASN AAA C 1
ATOM 1339 O O . ASN A 1 184 ? -17.285 -12.294 -17.017 1.000 29.775 228 ASN AAA O 1
ATOM 1344 N N . ARG A 1 185 ? -17.142 -10.279 -15.970 1.000 29.690 229 ARG AAA N 1
ATOM 1345 C CA . ARG A 1 185 ? -16.784 -9.515 -17.186 1.000 28.600 229 ARG AAA CA 1
ATOM 1346 C C . ARG A 1 185 ? -15.366 -9.911 -17.624 1.000 27.639 229 ARG AAA C 1
ATOM 1347 O O . ARG A 1 185 ? -15.157 -10.126 -18.839 1.000 29.129 229 ARG AAA O 1
ATOM 1355 N N . VAL A 1 186 ? -14.427 -10.002 -16.682 1.000 26.980 230 VAL AAA N 1
ATOM 1356 C CA . VAL A 1 186 ? -13.011 -10.374 -16.957 1.000 28.305 230 VAL AAA CA 1
ATOM 1357 C C . VAL A 1 186 ? -13.016 -11.719 -17.696 1.000 31.239 230 VAL AAA C 1
ATOM 1358 O O . VAL A 1 186 ? -12.346 -11.827 -18.746 1.000 30.820 230 VAL AAA O 1
ATOM 1362 N N . GLU A 1 187 ? -13.752 -12.695 -17.159 1.000 32.176 231 GLU AAA N 1
ATOM 1363 C CA . GLU A 1 187 ? -13.835 -14.068 -17.722 1.000 35.805 231 GLU AAA CA 1
ATOM 1364 C C . GLU A 1 187 ? -14.480 -14.042 -19.114 1.000 34.265 231 GLU AAA C 1
ATOM 1365 O O . GLU A 1 187 ? -14.046 -14.836 -19.975 1.000 33.493 231 GLU AAA O 1
ATOM 1371 N N . GLU A 1 188 ? -15.472 -13.182 -19.346 1.000 33.443 232 GLU AAA N 1
ATOM 1372 C CA . GLU A 1 188 ? -16.141 -13.094 -20.670 1.000 34.585 232 GLU AAA CA 1
ATOM 1373 C C . GLU A 1 188 ? -15.066 -12.750 -21.716 1.000 33.883 232 GLU AAA C 1
ATOM 1374 O O . GLU A 1 188 ? -15.127 -13.301 -22.838 1.000 33.493 232 GLU AAA O 1
ATOM 1380 N N . TYR A 1 189 ? -14.089 -11.914 -21.356 1.000 30.104 233 TYR AAA N 1
ATOM 1381 C CA . TYR A 1 189 ? -13.026 -11.436 -22.279 1.000 29.885 233 TYR AAA CA 1
ATOM 1382 C C . TYR A 1 189 ? -11.903 -12.477 -22.386 1.000 29.799 233 TYR AAA C 1
ATOM 1383 O O . TYR A 1 189 ? -11.517 -12.823 -23.530 1.000 29.174 233 TYR AAA O 1
ATOM 1392 N N . THR A 1 190 ? -11.376 -12.960 -21.259 1.000 28.424 234 THR AAA N 1
ATOM 1393 C CA . THR A 1 190 ? -10.188 -13.856 -21.255 1.000 29.579 234 THR AAA CA 1
ATOM 1394 C C . THR A 1 190 ? -10.532 -15.166 -21.985 1.000 30.904 234 THR AAA C 1
ATOM 1395 O O . THR A 1 190 ? -9.646 -15.686 -22.696 1.000 31.723 234 THR AAA O 1
ATOM 1399 N N . GLU A 1 191 ? -11.765 -15.668 -21.861 1.000 33.052 235 GLU AAA N 1
ATOM 1400 C CA . GLU A 1 191 ? -12.168 -16.947 -22.512 1.000 37.044 235 GLU AAA CA 1
ATOM 1401 C C . GLU A 1 191 ? -12.191 -16.739 -24.033 1.000 36.595 235 GLU AAA C 1
ATOM 1402 O O . GLU A 1 191 ? -12.119 -17.738 -24.763 1.000 34.332 235 GLU AAA O 1
ATOM 1408 N N . LYS A 1 192 ? -12.282 -15.483 -24.488 1.000 33.757 236 LYS AAA N 1
ATOM 1409 C CA . LYS A 1 192 ? -12.319 -15.112 -25.926 1.000 34.684 236 LYS AAA CA 1
ATOM 1410 C C . LYS A 1 192 ? -10.954 -14.555 -26.343 1.000 32.917 236 LYS AAA C 1
ATOM 1411 O O . LYS A 1 192 ? -10.879 -13.958 -27.422 1.000 35.670 236 LYS AAA O 1
ATOM 1417 N N . GLY A 1 193 ? -9.908 -14.777 -25.533 1.000 31.443 237 GLY AAA N 1
ATOM 1418 C CA . GLY A 1 193 ? -8.498 -14.542 -25.900 1.000 31.943 237 GLY AAA CA 1
ATOM 1419 C C . GLY A 1 193 ? -8.064 -13.092 -25.752 1.000 32.253 237 GLY AAA C 1
ATOM 1420 O O . GLY A 1 193 ? -6.944 -12.759 -26.186 1.000 32.079 237 GLY AAA O 1
ATOM 1421 N N . ILE A 1 194 ? -8.894 -12.248 -25.138 1.000 33.093 238 ILE AAA N 1
ATOM 1422 C CA . ILE A 1 194 ? -8.544 -10.819 -24.881 1.000 32.777 238 ILE AAA CA 1
ATOM 1423 C C . ILE A 1 194 ? -7.789 -10.729 -23.556 1.000 32.625 238 ILE AAA C 1
ATOM 1424 O O . ILE A 1 194 ? -8.236 -11.353 -22.553 1.000 33.008 238 ILE AAA O 1
ATOM 1429 N N . VAL A 1 195 ? -6.666 -10.010 -23.563 1.000 30.034 239 VAL AAA N 1
ATOM 1430 C CA . VAL A 1 195 ? -5.810 -9.824 -22.360 1.000 28.760 239 VAL AAA CA 1
ATOM 1431 C C . VAL A 1 195 ? -6.505 -8.827 -21.429 1.000 29.946 239 VAL AAA C 1
ATOM 1432 O O . VAL A 1 195 ? -6.904 -7.741 -21.912 1.000 27.584 239 VAL AAA O 1
ATOM 1436 N N . VAL A 1 196 ? -6.642 -9.185 -20.150 1.000 26.078 240 VAL AAA N 1
ATOM 1437 C CA . VAL A 1 196 ? -7.379 -8.360 -19.150 1.000 27.194 240 VAL AAA CA 1
ATOM 1438 C C . VAL A 1 196 ? -6.503 -8.172 -17.918 1.000 26.862 240 VAL AAA C 1
ATOM 1439 O O . VAL A 1 196 ? -5.967 -9.155 -17.395 1.000 28.197 240 VAL AAA O 1
ATOM 1443 N N . TRP A 1 197 ? -6.370 -6.922 -17.492 1.000 26.222 241 TRP AAA N 1
ATOM 1444 C CA . TRP A 1 197 ? -5.880 -6.551 -16.150 1.000 25.448 241 TRP AAA CA 1
ATOM 1445 C C . TRP A 1 197 ? -7.090 -6.180 -15.302 1.000 26.035 241 TRP AAA C 1
ATOM 1446 O O . TRP A 1 197 ? -7.914 -5.370 -15.766 1.000 23.000 241 TRP AAA O 1
ATOM 1457 N N . SER A 1 198 ? -7.210 -6.763 -14.110 1.000 26.313 242 SER AAA N 1
ATOM 1458 C CA . SER A 1 198 ? -8.228 -6.320 -13.133 1.000 26.041 242 SER AAA CA 1
ATOM 1459 C C . SER A 1 198 ? -7.875 -4.899 -12.697 1.000 24.355 242 SER AAA C 1
ATOM 1460 O O . SER A 1 198 ? -6.693 -4.648 -12.423 1.000 22.642 242 SER AAA O 1
ATOM 1463 N N . GLY A 1 199 ? -8.867 -4.012 -12.653 1.000 25.706 243 GLY AAA N 1
ATOM 1464 C CA . GLY A 1 199 ? -8.724 -2.665 -12.067 1.000 26.362 243 GLY AAA CA 1
ATOM 1465 C C . GLY A 1 199 ? -9.185 -2.622 -10.622 1.000 28.022 243 GLY AAA C 1
ATOM 1466 O O . GLY A 1 199 ? -9.243 -1.510 -10.070 1.000 28.161 243 GLY AAA O 1
ATOM 1467 N N . ASN A 1 200 ? -9.531 -3.776 -10.030 1.000 27.445 244 ASN AAA N 1
ATOM 1468 C CA . ASN A 1 200 ? -10.096 -3.870 -8.655 1.000 27.883 244 ASN AAA CA 1
ATOM 1469 C C . ASN A 1 200 ? -9.166 -4.719 -7.784 1.000 27.850 244 ASN AAA C 1
ATOM 1470 O O . ASN A 1 200 ? -9.208 -5.949 -7.906 1.000 27.725 244 ASN AAA O 1
ATOM 1475 N N . ASP A 1 201 ? -8.354 -4.073 -6.948 1.000 28.419 245 ASP AAA N 1
ATOM 1476 C CA . ASP A 1 201 ? -7.366 -4.736 -6.058 1.000 30.624 245 ASP AAA CA 1
ATOM 1477 C C . ASP A 1 201 ? -8.034 -5.874 -5.255 1.000 30.907 245 ASP AAA C 1
ATOM 1478 O O . ASP A 1 201 ? -7.396 -6.942 -5.112 1.000 30.351 245 ASP AAA O 1
ATOM 1483 N N . ASP A 1 202 ? -9.263 -5.684 -4.758 1.000 29.921 246 ASP AAA N 1
ATOM 1484 C CA . ASP A 1 202 ? -9.937 -6.680 -3.871 1.000 32.361 246 ASP AAA CA 1
ATOM 1485 C C . ASP A 1 202 ? -10.496 -7.854 -4.698 1.000 30.989 246 ASP AAA C 1
ATOM 1486 O O . ASP A 1 202 ? -11.015 -8.810 -4.094 1.000 31.188 246 ASP AAA O 1
ATOM 1491 N N . GLN A 1 203 ? -10.403 -7.801 -6.027 1.000 29.324 247 GLN AAA N 1
ATOM 1492 C CA . GLN A 1 203 ? -10.839 -8.904 -6.927 1.000 28.861 247 GLN AAA CA 1
ATOM 1493 C C . GLN A 1 203 ? -9.658 -9.507 -7.692 1.000 27.240 247 GLN AAA C 1
ATOM 1494 O O . GLN A 1 203 ? -9.890 -10.517 -8.389 1.000 26.576 247 GLN AAA O 1
ATOM 1500 N N . CYS A 1 204 ? -8.463 -8.908 -7.655 1.000 27.197 248 CYS AAA N 1
ATOM 1501 C CA . CYS A 1 204 ? -7.417 -9.227 -8.668 1.000 29.099 248 CYS AAA CA 1
ATOM 1502 C C . CYS A 1 204 ? -6.830 -10.622 -8.428 1.000 29.555 248 CYS AAA C 1
ATOM 1503 O O . CYS A 1 204 ? -6.500 -11.298 -9.420 1.000 29.477 248 CYS AAA O 1
ATOM 1506 N N . HIS A 1 205 ? -6.726 -11.057 -7.173 1.000 31.187 249 HIS AAA N 1
ATOM 1507 C CA . HIS A 1 205 ? -6.245 -12.422 -6.830 1.000 30.972 249 HIS AAA CA 1
ATOM 1508 C C . HIS A 1 205 ? -7.113 -13.455 -7.551 1.000 29.448 249 HIS AAA C 1
ATOM 1509 O O . HIS A 1 205 ? -6.563 -14.233 -8.358 1.000 31.423 249 HIS AAA O 1
ATOM 1516 N N . ASP A 1 206 ? -8.416 -13.457 -7.274 1.000 29.385 250 ASP AAA N 1
ATOM 1517 C CA . ASP A 1 206 ? -9.398 -14.377 -7.913 1.000 31.883 250 ASP AAA CA 1
ATOM 1518 C C . ASP A 1 206 ? -9.384 -14.163 -9.438 1.000 32.738 250 ASP AAA C 1
ATOM 1519 O O . ASP A 1 206 ? -9.444 -15.149 -10.177 1.000 28.083 250 ASP AAA O 1
ATOM 1524 N N . SER A 1 207 ? -9.293 -12.912 -9.904 1.000 31.394 251 SER AAA N 1
ATOM 1525 C CA . SER A 1 207 ? -9.262 -12.586 -11.354 1.000 30.977 251 SER AAA CA 1
ATOM 1526 C C . SER A 1 207 ? -8.112 -13.346 -12.020 1.000 28.970 251 SER AAA C 1
ATOM 1527 O O . SER A 1 207 ? -8.346 -14.022 -13.059 1.000 28.184 251 SER AAA O 1
ATOM 1530 N N . ARG A 1 208 ? -6.920 -13.223 -11.427 1.000 28.921 252 ARG AAA N 1
ATOM 1531 C CA . ARG A 1 208 ? -5.644 -13.793 -11.927 1.000 30.781 252 ARG AAA CA 1
ATOM 1532 C C . ARG A 1 208 ? -5.719 -15.332 -11.930 1.000 31.909 252 ARG AAA C 1
ATOM 1533 O O . ARG A 1 208 ? -5.306 -15.933 -12.935 1.000 32.062 252 ARG AAA O 1
ATOM 1541 N N . TRP A 1 209 ? -6.227 -15.953 -10.860 1.000 33.777 253 TRP AAA N 1
ATOM 1542 C CA . TRP A 1 209 ? -6.064 -17.418 -10.626 1.000 33.746 253 TRP AAA CA 1
ATOM 1543 C C . TRP A 1 209 ? -7.303 -18.207 -11.062 1.000 35.033 253 TRP AAA C 1
ATOM 1544 O O . TRP A 1 209 ? -7.147 -19.407 -11.349 1.000 35.212 253 TRP AAA O 1
ATOM 1555 N N . ASP A 1 210 ? -8.481 -17.586 -11.110 1.000 32.193 254 ASP AAA N 1
ATOM 1556 C CA . ASP A 1 210 ? -9.756 -18.291 -11.406 1.000 35.148 254 ASP AAA CA 1
ATOM 1557 C C . ASP A 1 210 ? -10.373 -17.824 -12.732 1.000 35.270 254 ASP AAA C 1
ATOM 1558 O O . ASP A 1 210 ? -11.194 -18.588 -13.270 1.000 37.992 254 ASP AAA O 1
ATOM 1563 N N . HIS A 1 211 ? -10.027 -16.635 -13.253 1.000 33.160 255 HIS AAA N 1
ATOM 1564 C CA . HIS A 1 211 ? -10.803 -16.000 -14.354 1.000 31.958 255 HIS AAA CA 1
ATOM 1565 C C . HIS A 1 211 ? -9.906 -15.556 -15.518 1.000 31.410 255 HIS AAA C 1
ATOM 1566 O O . HIS A 1 211 ? -10.437 -14.874 -16.411 1.000 30.572 255 HIS AAA O 1
ATOM 1573 N N . GLY A 1 212 ? -8.628 -15.949 -15.539 1.000 30.324 256 GLY AAA N 1
ATOM 1574 C CA . GLY A 1 212 ? -7.748 -15.797 -16.716 1.000 30.697 256 GLY AAA CA 1
ATOM 1575 C C . GLY A 1 212 ? -7.173 -14.389 -16.878 1.000 30.924 256 GLY AAA C 1
ATOM 1576 O O . GLY A 1 212 ? -6.559 -14.137 -17.922 1.000 31.077 256 GLY AAA O 1
ATOM 1577 N N . ALA A 1 213 ? -7.307 -13.503 -15.884 1.000 31.309 257 ALA AAA N 1
ATOM 1578 C CA . ALA A 1 213 ? -6.667 -12.164 -15.898 1.000 30.652 257 ALA AAA CA 1
ATOM 1579 C C . ALA A 1 213 ? -5.153 -12.358 -15.993 1.000 31.410 257 ALA AAA C 1
ATOM 1580 O O . ALA A 1 213 ? -4.618 -13.262 -15.345 1.000 31.040 257 ALA AAA O 1
ATOM 1582 N N . THR A 1 214 ? -4.482 -11.549 -16.802 1.000 28.162 258 THR AAA N 1
ATOM 1583 C CA . THR A 1 214 ? -3.006 -11.538 -16.899 1.000 29.245 258 THR AAA CA 1
ATOM 1584 C C . THR A 1 214 ? -2.435 -10.973 -15.594 1.000 29.415 258 THR AAA C 1
ATOM 1585 O O . THR A 1 214 ? -1.343 -11.402 -15.162 1.000 29.097 258 THR AAA O 1
ATOM 1589 N N . GLY A 1 215 ? -3.139 -10.031 -14.976 1.000 28.612 259 GLY AAA N 1
ATOM 1590 C CA . GLY A 1 215 ? -2.657 -9.410 -13.732 1.000 27.610 259 GLY AAA CA 1
ATOM 1591 C C . GLY A 1 215 ? -3.531 -8.259 -13.303 1.000 24.979 259 GLY AAA C 1
ATOM 1592 O O . GLY A 1 215 ? -4.752 -8.327 -13.511 1.000 24.528 259 GLY AAA O 1
ATOM 1593 N N . VAL A 1 216 ? -2.901 -7.234 -12.743 1.000 25.866 260 VAL AAA N 1
ATOM 1594 C CA . VAL A 1 216 ? -3.605 -6.118 -12.062 1.000 25.372 260 VAL AAA CA 1
ATOM 1595 C C . VAL A 1 216 ? -2.961 -4.796 -12.479 1.000 24.208 260 VAL AAA C 1
ATOM 1596 O O . VAL A 1 216 ? -1.722 -4.718 -12.600 1.000 24.363 260 VAL AAA O 1
ATOM 1600 N N . ILE A 1 217 ? -3.798 -3.788 -12.680 1.000 24.439 261 ILE AAA N 1
ATOM 1601 C CA . ILE A 1 217 ? -3.367 -2.368 -12.645 1.000 23.425 261 ILE AAA CA 1
ATOM 1602 C C . ILE A 1 217 ? -3.805 -1.842 -11.281 1.000 22.219 261 ILE AAA C 1
ATOM 1603 O O . ILE A 1 217 ? -5.008 -1.661 -11.090 1.000 22.876 261 ILE AAA O 1
ATOM 1608 N N . SER A 1 218 ? -2.843 -1.657 -10.378 1.000 25.189 262 SER AAA N 1
ATOM 1609 C CA . SER A 1 218 ? -3.021 -1.700 -8.904 1.000 25.823 262 SER AAA CA 1
ATOM 1610 C C . SER A 1 218 ? -2.858 -0.315 -8.279 1.000 26.215 262 SER AAA C 1
ATOM 1611 O O . SER A 1 218 ? -1.887 0.393 -8.638 1.000 25.733 262 SER AAA O 1
ATOM 1614 N N . VAL A 1 219 ? -3.703 -0.025 -7.289 1.000 25.078 263 VAL AAA N 1
ATOM 1615 C CA . VAL A 1 219 ? -3.537 1.105 -6.332 1.000 24.726 263 VAL AAA CA 1
ATOM 1616 C C . VAL A 1 219 ? -2.689 0.610 -5.160 1.000 24.357 263 VAL AAA C 1
ATOM 1617 O O . VAL A 1 219 ? -1.752 1.298 -4.785 1.000 24.887 263 VAL AAA O 1
ATOM 1621 N N . THR A 1 220 ? -3.053 -0.546 -4.602 1.000 25.593 264 THR AAA N 1
ATOM 1622 C CA . THR A 1 220 ? -2.476 -1.118 -3.359 1.000 25.278 264 THR AAA CA 1
ATOM 1623 C C . THR A 1 220 ? -0.963 -1.327 -3.525 1.000 24.962 264 THR AAA C 1
ATOM 1624 O O . THR A 1 220 ? -0.261 -1.175 -2.538 1.000 23.219 264 THR AAA O 1
ATOM 1628 N N . SER A 1 221 ? -0.458 -1.597 -4.735 1.000 25.967 265 SER AAA N 1
ATOM 1629 C CA . SER A 1 221 ? 0.993 -1.807 -4.976 1.000 25.587 265 SER AAA CA 1
ATOM 1630 C C . SER A 1 221 ? 1.781 -0.541 -4.623 1.000 25.823 265 SER AAA C 1
ATOM 1631 O O . SER A 1 221 ? 3.008 -0.657 -4.385 1.000 25.936 265 SER AAA O 1
ATOM 1634 N N . ASN A 1 222 ? 1.125 0.628 -4.571 1.000 25.353 266 ASN AAA N 1
ATOM 1635 C CA . ASN A 1 222 ? 1.747 1.886 -4.075 1.000 24.397 266 ASN AAA CA 1
ATOM 1636 C C . ASN A 1 222 ? 2.219 1.715 -2.622 1.000 24.852 266 ASN AAA C 1
ATOM 1637 O O . ASN A 1 222 ? 3.172 2.419 -2.225 1.000 25.111 266 ASN AAA O 1
ATOM 1642 N N . LEU A 1 223 ? 1.534 0.872 -1.844 1.000 26.287 267 LEU AAA N 1
ATOM 1643 C CA . LEU A 1 223 ? 1.792 0.679 -0.388 1.000 26.992 267 LEU AAA CA 1
ATOM 1644 C C . LEU A 1 223 ? 2.618 -0.595 -0.155 1.000 27.262 267 LEU AAA C 1
ATOM 1645 O O . LEU A 1 223 ? 3.623 -0.501 0.575 1.000 26.786 267 LEU AAA O 1
ATOM 1650 N N . VAL A 1 224 ? 2.220 -1.717 -0.764 1.000 26.145 268 VAL AAA N 1
ATOM 1651 C CA . VAL A 1 224 ? 2.827 -3.063 -0.538 1.000 28.025 268 VAL AAA CA 1
ATOM 1652 C C . VAL A 1 224 ? 3.185 -3.714 -1.874 1.000 26.024 268 VAL AAA C 1
ATOM 1653 O O . VAL A 1 224 ? 2.643 -4.751 -2.235 1.000 26.194 268 VAL AAA O 1
ATOM 1657 N N . PRO A 1 225 ? 4.144 -3.143 -2.639 1.000 27.392 269 PRO AAA N 1
ATOM 1658 C CA . PRO A 1 225 ? 4.478 -3.660 -3.965 1.000 28.030 269 PRO AAA CA 1
ATOM 1659 C C . PRO A 1 225 ? 4.937 -5.129 -3.955 1.000 28.816 269 PRO AAA C 1
ATOM 1660 O O . PRO A 1 225 ? 4.548 -5.875 -4.849 1.000 28.722 269 PRO AAA O 1
ATOM 1664 N N . GLY A 1 226 ? 5.735 -5.520 -2.959 1.000 33.197 270 GLY AAA N 1
ATOM 1665 C CA . GLY A 1 226 ? 6.253 -6.900 -2.820 1.000 31.886 270 GLY AAA CA 1
ATOM 1666 C C . GLY A 1 226 ? 5.142 -7.917 -2.653 1.000 31.603 270 GLY AAA C 1
ATOM 1667 O O . GLY A 1 226 ? 5.197 -8.984 -3.300 1.000 30.857 270 GLY AAA O 1
ATOM 1668 N N . LEU A 1 227 ? 4.160 -7.608 -1.803 1.000 31.996 271 LEU AAA N 1
ATOM 1669 C CA . LEU A 1 227 ? 3.001 -8.493 -1.533 1.000 31.350 271 LEU AAA CA 1
ATOM 1670 C C . LEU A 1 227 ? 2.119 -8.575 -2.783 1.000 30.592 271 LEU AAA C 1
ATOM 1671 O O . LEU A 1 227 ? 1.596 -9.660 -3.054 1.000 30.128 271 LEU AAA O 1
ATOM 1676 N N . MET A 1 228 ? 1.947 -7.478 -3.531 1.000 28.807 272 MET AAA N 1
ATOM 1677 C CA . MET A 1 228 ? 1.116 -7.506 -4.762 1.000 28.449 272 MET AAA CA 1
ATOM 1678 C C . MET A 1 228 ? 1.846 -8.318 -5.843 1.000 28.259 272 MET AAA C 1
ATOM 1679 O O . MET A 1 228 ? 1.153 -9.043 -6.564 1.000 28.517 272 MET AAA O 1
ATOM 1684 N N . ARG A 1 229 ? 3.182 -8.245 -5.941 1.000 29.799 273 ARG AAA N 1
ATOM 1685 C CA A ARG A 1 229 ? 3.915 -9.087 -6.922 0.500 30.922 273 ARG AAA CA 1
ATOM 1686 C CA B ARG A 1 229 ? 3.956 -9.092 -6.894 0.500 31.342 273 ARG AAA CA 1
ATOM 1687 C C . ARG A 1 229 ? 3.710 -10.559 -6.536 1.000 31.603 273 ARG AAA C 1
ATOM 1688 O O . ARG A 1 229 ? 3.406 -11.364 -7.443 1.000 29.647 273 ARG AAA O 1
ATOM 1703 N N . LYS A 1 230 ? 3.839 -10.873 -5.249 1.000 33.340 274 LYS AAA N 1
ATOM 1704 C CA . LYS A 1 230 ? 3.661 -12.250 -4.730 1.000 35.479 274 LYS AAA CA 1
ATOM 1705 C C . LYS A 1 230 ? 2.264 -12.745 -5.119 1.000 34.188 274 LYS AAA C 1
ATOM 1706 O O . LYS A 1 230 ? 2.158 -13.867 -5.642 1.000 34.891 274 LYS AAA O 1
ATOM 1712 N N . LEU A 1 231 ? 1.241 -11.914 -4.923 1.000 31.642 275 LEU AAA N 1
ATOM 1713 C CA . LEU A 1 231 ? -0.176 -12.246 -5.224 1.000 31.592 275 LEU AAA CA 1
ATOM 1714 C C . LEU A 1 231 ? -0.330 -12.572 -6.715 1.000 30.109 275 LEU AAA C 1
ATOM 1715 O O . LEU A 1 231 ? -1.142 -13.416 -7.032 1.000 30.433 275 LEU AAA O 1
ATOM 1720 N N . MET A 1 232 ? 0.422 -11.922 -7.611 1.000 32.622 276 MET AAA N 1
ATOM 1721 C CA . MET A 1 232 ? 0.233 -12.117 -9.074 1.000 32.223 276 MET AAA CA 1
ATOM 1722 C C . MET A 1 232 ? 1.119 -13.251 -9.625 1.000 32.034 276 MET AAA C 1
ATOM 1723 O O . MET A 1 232 ? 0.763 -13.760 -10.700 1.000 34.146 276 MET AAA O 1
ATOM 1728 N N . PHE A 1 233 ? 2.208 -13.654 -8.953 1.000 33.104 277 PHE AAA N 1
ATOM 1729 C CA . PHE A 1 233 ? 3.248 -14.542 -9.560 1.000 35.679 277 PHE AAA CA 1
ATOM 1730 C C . PHE A 1 233 ? 3.401 -15.906 -8.868 1.000 38.357 277 PHE AAA C 1
ATOM 1731 O O . PHE A 1 233 ? 3.663 -16.874 -9.603 1.000 39.303 277 PHE AAA O 1
ATOM 1739 N N . GLU A 1 234 ? 3.315 -15.978 -7.536 1.000 39.863 278 GLU AAA N 1
ATOM 1740 C CA . GLU A 1 234 ? 3.769 -17.161 -6.743 1.000 43.390 278 GLU AAA CA 1
ATOM 1741 C C . GLU A 1 234 ? 2.628 -18.163 -6.540 1.000 42.743 278 GLU AAA C 1
ATOM 1742 O O . GLU A 1 234 ? 2.776 -19.045 -5.688 1.000 51.681 278 GLU AAA O 1
ATOM 1748 N N . GLY A 1 235 ? 1.539 -18.046 -7.294 1.000 39.774 279 GLY AAA N 1
ATOM 1749 C CA . GLY A 1 235 ? 0.431 -19.017 -7.280 1.000 40.462 279 GLY AAA CA 1
ATOM 1750 C C . GLY A 1 235 ? -0.708 -18.572 -6.386 1.000 38.767 279 GLY AAA C 1
ATOM 1751 O O . GLY A 1 235 ? -0.542 -17.567 -5.641 1.000 40.297 279 GLY AAA O 1
ATOM 1752 N N . ARG A 1 236 ? -1.824 -19.296 -6.462 1.000 38.137 280 ARG AAA N 1
ATOM 1753 C CA A ARG A 1 236 ? -3.051 -19.043 -5.659 0.500 39.541 280 ARG AAA CA 1
ATOM 1754 C CA B ARG A 1 236 ? -3.043 -19.010 -5.663 0.500 39.335 280 ARG AAA CA 1
ATOM 1755 C C . ARG A 1 236 ? -2.652 -19.010 -4.179 1.000 38.939 280 ARG AAA C 1
ATOM 1756 O O . ARG A 1 236 ? -1.837 -19.848 -3.781 1.000 36.672 280 ARG AAA O 1
ATOM 1771 N N . ASN A 1 237 ? -3.169 -18.046 -3.420 1.000 37.077 281 ASN AAA N 1
ATOM 1772 C CA . ASN A 1 237 ? -2.827 -17.863 -1.988 1.000 35.736 281 ASN AAA CA 1
ATOM 1773 C C . ASN A 1 237 ? -3.959 -17.071 -1.326 1.000 37.499 281 ASN AAA C 1
ATOM 1774 O O . ASN A 1 237 ? -3.809 -15.848 -1.140 1.000 35.843 281 ASN AAA O 1
ATOM 1779 N N . SER A 1 238 ? -5.051 -17.753 -0.982 1.000 40.255 282 SER AAA N 1
ATOM 1780 C CA . SER A 1 238 ? -6.279 -17.132 -0.426 1.000 43.576 282 SER AAA CA 1
ATOM 1781 C C . SER A 1 238 ? -5.987 -16.533 0.956 1.000 43.066 282 SER AAA C 1
ATOM 1782 O O . SER A 1 238 ? -6.689 -15.586 1.336 1.000 42.094 282 SER AAA O 1
ATOM 1785 N N . ALA A 1 239 ? -4.977 -17.044 1.666 1.000 43.833 283 ALA AAA N 1
ATOM 1786 C CA . ALA A 1 239 ? -4.551 -16.543 2.996 1.000 42.160 283 ALA AAA CA 1
ATOM 1787 C C . ALA A 1 239 ? -3.874 -15.170 2.851 1.000 40.409 283 ALA AAA C 1
ATOM 1788 O O . ALA A 1 239 ? -4.232 -14.255 3.618 1.000 37.891 283 ALA AAA O 1
ATOM 1790 N N . LEU A 1 240 ? -2.922 -15.016 1.920 1.000 38.609 284 LEU AAA N 1
ATOM 1791 C CA . LEU A 1 240 ? -2.277 -13.699 1.657 1.000 37.156 284 LEU AAA CA 1
ATOM 1792 C C . LEU A 1 240 ? -3.360 -12.703 1.216 1.000 33.871 284 LEU AAA C 1
ATOM 1793 O O . LEU A 1 240 ? -3.316 -11.542 1.665 1.000 35.591 284 LEU AAA O 1
ATOM 1798 N N . ASN A 1 241 ? -4.295 -13.147 0.377 1.000 33.808 285 ASN AAA N 1
ATOM 1799 C CA . ASN A 1 241 ? -5.385 -12.302 -0.171 1.000 33.232 285 ASN AAA CA 1
ATOM 1800 C C . ASN A 1 241 ? -6.303 -11.843 0.970 1.000 35.411 285 ASN AAA C 1
ATOM 1801 O O . ASN A 1 241 ? -6.643 -10.641 1.015 1.000 31.740 285 ASN AAA O 1
ATOM 1806 N N . ALA A 1 242 ? -6.678 -12.748 1.882 1.000 34.121 286 ALA AAA N 1
ATOM 1807 C CA . ALA A 1 242 ? -7.474 -12.400 3.085 1.000 35.736 286 ALA AAA CA 1
ATOM 1808 C C . ALA A 1 242 ? -6.675 -11.442 3.978 1.000 33.838 286 ALA AAA C 1
ATOM 1809 O O . ALA A 1 242 ? -7.286 -10.558 4.586 1.000 36.679 286 ALA AAA O 1
ATOM 1811 N N . LYS A 1 243 ? -5.360 -11.607 4.059 1.000 34.705 287 LYS AAA N 1
ATOM 1812 C CA . LYS A 1 243 ? -4.474 -10.769 4.906 1.000 36.443 287 LYS AAA CA 1
ATOM 1813 C C . LYS A 1 243 ? -4.488 -9.321 4.386 1.000 35.650 287 LYS AAA C 1
ATOM 1814 O O . LYS A 1 243 ? -4.420 -8.408 5.223 1.000 35.476 287 LYS AAA O 1
ATOM 1820 N N . LEU A 1 244 ? -4.593 -9.119 3.066 1.000 33.814 288 LEU AAA N 1
ATOM 1821 C CA . LEU A 1 244 ? -4.576 -7.773 2.425 1.000 34.737 288 LEU AAA CA 1
ATOM 1822 C C . LEU A 1 244 ? -5.966 -7.115 2.433 1.000 31.211 288 LEU AAA C 1
ATOM 1823 O O . LEU A 1 244 ? -6.009 -5.886 2.211 1.000 32.043 288 LEU AAA O 1
ATOM 1828 N N . LEU A 1 245 ? -7.062 -7.848 2.669 1.000 32.696 289 LEU AAA N 1
ATOM 1829 C CA . LEU A 1 245 ? -8.441 -7.320 2.446 1.000 34.154 289 LEU AAA CA 1
ATOM 1830 C C . LEU A 1 245 ? -8.733 -6.137 3.370 1.000 35.979 289 LEU AAA C 1
ATOM 1831 O O . LEU A 1 245 ? -9.308 -5.151 2.906 1.000 35.954 289 LEU AAA O 1
ATOM 1836 N N . PRO A 1 246 ? -8.392 -6.174 4.683 1.000 32.595 290 PRO AAA N 1
ATOM 1837 C CA . PRO A 1 246 ? -8.600 -5.010 5.548 1.000 33.296 290 PRO AAA CA 1
ATOM 1838 C C . PRO A 1 246 ? -7.925 -3.740 5.004 1.000 31.054 290 PRO AAA C 1
ATOM 1839 O O . PRO A 1 246 ? -8.555 -2.699 5.009 1.000 31.853 290 PRO AAA O 1
ATOM 1843 N N . LEU A 1 247 ? -6.692 -3.853 4.511 1.000 30.048 291 LEU AAA N 1
ATOM 1844 C CA . LEU A 1 247 ? -5.949 -2.715 3.921 1.000 29.347 291 LEU AAA CA 1
ATOM 1845 C C . LEU A 1 247 ? -6.675 -2.232 2.662 1.000 30.044 291 LEU AAA C 1
ATOM 1846 O O . LEU A 1 247 ? -6.826 -1.007 2.502 1.000 28.551 291 LEU AAA O 1
ATOM 1851 N N . MET A 1 248 ? -7.076 -3.147 1.780 1.000 28.516 292 MET AAA N 1
ATOM 1852 C CA . MET A 1 248 ? -7.802 -2.773 0.540 1.000 32.085 292 MET AAA CA 1
ATOM 1853 C C . MET A 1 248 ? -9.149 -2.122 0.891 1.000 32.827 292 MET AAA C 1
ATOM 1854 O O . MET A 1 248 ? -9.499 -1.140 0.236 1.000 31.567 292 MET AAA O 1
ATOM 1859 N N . ASP A 1 249 ? -9.865 -2.624 1.898 1.000 32.935 293 ASP AAA N 1
ATOM 1860 C CA . ASP A 1 249 ? -11.150 -2.035 2.355 1.000 33.999 293 ASP AAA CA 1
ATOM 1861 C C . ASP A 1 249 ? -10.900 -0.604 2.859 1.000 34.790 293 ASP AAA C 1
ATOM 1862 O O . ASP A 1 249 ? -11.694 0.300 2.510 1.000 35.735 293 ASP AAA O 1
ATOM 1867 N N . TRP A 1 250 ? -9.839 -0.401 3.644 1.000 30.776 294 TRP AAA N 1
ATOM 1868 C CA . TRP A 1 250 ? -9.436 0.922 4.186 1.000 26.988 294 TRP AAA CA 1
ATOM 1869 C C . TRP A 1 250 ? -9.148 1.898 3.035 1.000 28.799 294 TRP AAA C 1
ATOM 1870 O O . TRP A 1 250 ? -9.576 3.065 3.137 1.000 27.737 294 TRP AAA O 1
ATOM 1881 N N . LEU A 1 251 ? -8.442 1.450 1.993 1.000 27.366 295 LEU AAA N 1
ATOM 1882 C CA . LEU A 1 251 ? -7.961 2.300 0.870 1.000 29.223 295 LEU AAA CA 1
ATOM 1883 C C . LEU A 1 251 ? -9.126 2.796 0.008 1.000 30.813 295 LEU AAA C 1
ATOM 1884 O O . LEU A 1 251 ? -8.908 3.774 -0.751 1.000 31.033 295 LEU AAA O 1
ATOM 1889 N N . PHE A 1 252 ? -10.270 2.111 0.017 1.000 28.076 296 PHE AAA N 1
ATOM 1890 C CA . PHE A 1 252 ? -11.408 2.436 -0.876 1.000 28.992 296 PHE AAA CA 1
ATOM 1891 C C . PHE A 1 252 ? -12.656 2.865 -0.091 1.000 27.369 296 PHE AAA C 1
ATOM 1892 O O . PHE A 1 252 ? -13.706 2.952 -0.724 1.000 29.358 296 PHE AAA O 1
ATOM 1900 N N . GLN A 1 253 ? -12.548 3.195 1.196 1.000 28.742 297 GLN AAA N 1
ATOM 1901 C CA . GLN A 1 253 ? -13.707 3.687 1.996 1.000 31.826 297 GLN AAA CA 1
ATOM 1902 C C . GLN A 1 253 ? -14.135 5.084 1.514 1.000 30.395 297 GLN AAA C 1
ATOM 1903 O O . GLN A 1 253 ? -15.327 5.361 1.615 1.000 29.756 297 GLN AAA O 1
ATOM 1909 N N . GLU A 1 254 ? -13.218 5.920 1.014 1.000 27.610 298 GLU AAA N 1
ATOM 1910 C CA . GLU A 1 254 ? -13.537 7.125 0.192 1.000 27.088 298 GLU AAA CA 1
ATOM 1911 C C . GLU A 1 254 ? -12.982 6.890 -1.208 1.000 26.461 298 GLU AAA C 1
ATOM 1912 O O . GLU A 1 254 ? -12.120 6.038 -1.386 1.000 26.527 298 GLU AAA O 1
ATOM 1918 N N . PRO A 1 255 ? -13.430 7.628 -2.248 1.000 26.496 299 PRO AAA N 1
ATOM 1919 C CA . PRO A 1 255 ? -12.898 7.423 -3.596 1.000 24.017 299 PRO AAA CA 1
ATOM 1920 C C . PRO A 1 255 ? -11.368 7.566 -3.667 1.000 21.978 299 PRO AAA C 1
ATOM 1921 O O . PRO A 1 255 ? -10.803 8.492 -3.136 1.000 21.142 299 PRO AAA O 1
ATOM 1925 N N . ASN A 1 256 ? -10.733 6.590 -4.308 1.000 21.680 300 ASN AAA N 1
ATOM 1926 C CA . ASN A 1 256 ? -9.334 6.634 -4.777 1.000 20.579 300 ASN AAA CA 1
ATOM 1927 C C . ASN A 1 256 ? -9.154 7.952 -5.528 1.000 22.576 300 ASN AAA C 1
ATOM 1928 O O . ASN A 1 256 ? -10.001 8.275 -6.368 1.000 22.417 300 ASN AAA O 1
ATOM 1933 N N . PRO A 1 257 ? -8.086 8.748 -5.290 1.000 22.081 301 PRO AAA N 1
ATOM 1934 C CA . PRO A 1 257 ? -6.945 8.388 -4.430 1.000 22.139 301 PRO AAA CA 1
ATOM 1935 C C . PRO A 1 257 ? -6.867 8.904 -2.981 1.000 20.744 301 PRO AAA C 1
ATOM 1936 O O . PRO A 1 257 ? -5.763 9.056 -2.450 1.000 18.579 301 PRO AAA O 1
ATOM 1940 N N . ILE A 1 258 ? -8.005 9.159 -2.345 1.000 19.939 302 ILE AAA N 1
ATOM 1941 C CA . ILE A 1 258 ? -8.013 9.759 -0.980 1.000 21.075 302 ILE AAA CA 1
ATOM 1942 C C . ILE A 1 258 ? -7.266 8.829 -0.016 1.000 20.579 302 ILE AAA C 1
ATOM 1943 O O . ILE A 1 258 ? -6.396 9.335 0.724 1.000 20.264 302 ILE AAA O 1
ATOM 1948 N N . GLY A 1 259 ? -7.528 7.520 -0.086 1.000 21.247 303 GLY AAA N 1
ATOM 1949 C CA . GLY A 1 259 ? -6.871 6.516 0.771 1.000 21.538 303 GLY AAA CA 1
ATOM 1950 C C . GLY A 1 259 ? -5.366 6.485 0.566 1.000 22.327 303 GLY AAA C 1
ATOM 1951 O O . GLY A 1 259 ? -4.639 6.669 1.539 1.000 23.215 303 GLY AAA O 1
ATOM 1952 N N . VAL A 1 260 ? -4.901 6.277 -0.675 1.000 23.482 304 VAL AAA N 1
ATOM 1953 C CA . VAL A 1 260 ? -3.445 6.141 -0.968 1.000 23.086 304 VAL AAA CA 1
ATOM 1954 C C . VAL A 1 260 ? -2.716 7.451 -0.642 1.000 23.178 304 VAL AAA C 1
ATOM 1955 O O . VAL A 1 260 ? -1.604 7.394 -0.114 1.000 24.301 304 VAL AAA O 1
ATOM 1959 N N . ASN A 1 261 ? -3.311 8.605 -0.918 1.000 21.156 305 ASN AAA N 1
ATOM 1960 C CA . ASN A 1 261 ? -2.700 9.917 -0.590 1.000 22.059 305 ASN AAA CA 1
ATOM 1961 C C . ASN A 1 261 ? -2.483 10.037 0.927 1.000 22.245 305 ASN AAA C 1
ATOM 1962 O O . ASN A 1 261 ? -1.412 10.537 1.360 1.000 22.625 305 ASN AAA O 1
ATOM 1967 N N . THR A 1 262 ? -3.480 9.618 1.706 1.000 22.817 306 THR AAA N 1
ATOM 1968 C CA . THR A 1 262 ? -3.443 9.655 3.182 1.000 22.053 306 THR AAA CA 1
ATOM 1969 C C . THR A 1 262 ? -2.374 8.666 3.663 1.000 22.407 306 THR AAA C 1
ATOM 1970 O O . THR A 1 262 ? -1.465 9.084 4.385 1.000 22.079 306 THR AAA O 1
ATOM 1974 N N . ALA A 1 263 ? -2.456 7.406 3.238 1.000 22.091 307 ALA AAA N 1
ATOM 1975 C CA . ALA A 1 263 ? -1.483 6.350 3.606 1.000 24.131 307 ALA AAA CA 1
ATOM 1976 C C . ALA A 1 263 ? -0.036 6.768 3.293 1.000 26.254 307 ALA AAA C 1
ATOM 1977 O O . ALA A 1 263 ? 0.845 6.546 4.163 1.000 25.799 307 ALA AAA O 1
ATOM 1979 N N . LEU A 1 264 ? 0.251 7.319 2.107 1.000 25.314 308 LEU AAA N 1
ATOM 1980 C CA . LEU A 1 264 ? 1.660 7.609 1.722 1.000 24.904 308 LEU AAA CA 1
ATOM 1981 C C . LEU A 1 264 ? 2.177 8.786 2.554 1.000 26.009 308 LEU AAA C 1
ATOM 1982 O O . LEU A 1 264 ? 3.390 8.817 2.843 1.000 26.866 308 LEU AAA O 1
ATOM 1987 N N . ALA A 1 265 ? 1.292 9.690 2.981 1.000 25.689 309 ALA AAA N 1
ATOM 1988 C CA . ALA A 1 265 ? 1.638 10.777 3.925 1.000 24.788 309 ALA AAA CA 1
ATOM 1989 C C . ALA A 1 265 ? 1.981 10.153 5.292 1.000 24.243 309 ALA AAA C 1
ATOM 1990 O O . ALA A 1 265 ? 3.030 10.491 5.840 1.000 24.443 309 ALA AAA O 1
ATOM 1992 N N . GLN A 1 266 ? 1.169 9.215 5.775 1.000 24.968 310 GLN AAA N 1
ATOM 1993 C CA . GLN A 1 266 ? 1.399 8.543 7.090 1.000 26.603 310 GLN AAA CA 1
ATOM 1994 C C . GLN A 1 266 ? 2.717 7.750 7.062 1.000 27.949 310 GLN AAA C 1
ATOM 1995 O O . GLN A 1 266 ? 3.409 7.734 8.104 1.000 28.476 310 GLN AAA O 1
ATOM 2001 N N . LEU A 1 267 ? 3.078 7.156 5.921 1.000 27.952 311 LEU AAA N 1
ATOM 2002 C CA . LEU A 1 267 ? 4.309 6.332 5.759 1.000 28.103 311 LEU AAA CA 1
ATOM 2003 C C . LEU A 1 267 ? 5.542 7.215 5.542 1.000 28.680 311 LEU AAA C 1
ATOM 2004 O O . LEU A 1 267 ? 6.644 6.670 5.566 1.000 29.188 311 LEU AAA O 1
ATOM 2009 N N . GLY A 1 268 ? 5.364 8.520 5.309 1.000 28.671 312 GLY AAA N 1
ATOM 2010 C CA . GLY A 1 268 ? 6.445 9.507 5.127 1.000 28.316 312 GLY AAA CA 1
ATOM 2011 C C . GLY A 1 268 ? 7.080 9.502 3.741 1.000 27.350 312 GLY AAA C 1
ATOM 2012 O O . GLY A 1 268 ? 8.157 10.082 3.614 1.000 30.901 312 GLY AAA O 1
ATOM 2013 N N . VAL A 1 269 ? 6.475 8.884 2.722 1.000 27.327 313 VAL AAA N 1
ATOM 2014 C CA . VAL A 1 269 ? 7.091 8.804 1.358 1.000 27.282 313 VAL AAA CA 1
ATOM 2015 C C . VAL A 1 269 ? 6.508 9.878 0.434 1.000 27.366 313 VAL AAA C 1
ATOM 2016 O O . VAL A 1 269 ? 7.107 10.132 -0.623 1.000 27.722 313 VAL AAA O 1
ATOM 2020 N N . ALA A 1 270 ? 5.375 10.474 0.801 1.000 26.127 314 ALA AAA N 1
ATOM 2021 C CA . ALA A 1 270 ? 4.817 11.649 0.102 1.000 25.004 314 ALA AAA CA 1
ATOM 2022 C C . ALA A 1 270 ? 4.513 12.693 1.170 1.000 24.551 314 ALA AAA C 1
ATOM 2023 O O . ALA A 1 270 ? 4.198 12.309 2.292 1.000 25.567 314 ALA AAA O 1
ATOM 2025 N N . ARG A 1 271 ? 4.608 13.969 0.844 1.000 24.317 315 ARG AAA N 1
ATOM 2026 C CA A ARG A 1 271 ? 4.197 15.047 1.773 0.500 24.933 315 ARG AAA CA 1
ATOM 2027 C CA B ARG A 1 271 ? 4.193 15.045 1.773 0.500 24.800 315 ARG AAA CA 1
ATOM 2028 C C . ARG A 1 271 ? 2.674 15.008 1.933 1.000 24.288 315 ARG AAA C 1
ATOM 2029 O O . ARG A 1 271 ? 1.953 14.558 1.039 1.000 24.222 315 ARG AAA O 1
ATOM 2044 N N . PRO A 1 272 ? 2.136 15.447 3.096 1.000 24.303 316 PRO AAA N 1
ATOM 2045 C CA . PRO A 1 272 ? 0.689 15.501 3.329 1.000 24.898 316 PRO AAA CA 1
ATOM 2046 C C . PRO A 1 272 ? 0.069 16.717 2.621 1.000 25.086 316 PRO AAA C 1
ATOM 2047 O O . PRO A 1 272 ? -0.543 17.574 3.249 1.000 28.035 316 PRO AAA O 1
ATOM 2051 N N . VAL A 1 273 ? 0.267 16.775 1.314 1.000 23.043 317 VAL AAA N 1
ATOM 2052 C CA . VAL A 1 273 ? -0.205 17.874 0.433 1.000 21.411 317 VAL AAA CA 1
ATOM 2053 C C . VAL A 1 273 ? -1.201 17.252 -0.539 1.000 22.017 317 VAL AAA C 1
ATOM 2054 O O . VAL A 1 273 ? -0.840 16.258 -1.176 1.000 23.647 317 VAL AAA O 1
ATOM 2058 N N . PHE A 1 274 ? -2.423 17.776 -0.550 1.000 20.949 318 PHE AAA N 1
ATOM 2059 C CA . PHE A 1 274 ? -3.547 17.348 -1.417 1.000 21.101 318 PHE AAA CA 1
ATOM 2060 C C . PHE A 1 274 ? -3.865 18.480 -2.391 1.000 21.238 318 PHE AAA C 1
ATOM 2061 O O . PHE A 1 274 ? -4.051 19.628 -1.952 1.000 20.737 318 PHE AAA O 1
ATOM 2069 N N . ARG A 1 275 ? -3.939 18.151 -3.671 1.000 21.021 319 ARG AAA N 1
ATOM 2070 C CA . ARG A 1 275 ? -4.604 19.021 -4.669 1.000 21.235 319 ARG AAA CA 1
ATOM 2071 C C . ARG A 1 275 ? -6.112 18.811 -4.522 1.000 21.522 319 ARG AAA C 1
ATOM 2072 O O . ARG A 1 275 ? -6.590 17.655 -4.560 1.000 20.422 319 ARG AAA O 1
ATOM 2080 N N . LEU A 1 276 ? -6.856 19.895 -4.354 1.000 21.009 320 LEU AAA N 1
ATOM 2081 C CA . LEU A 1 276 ? -8.335 19.824 -4.298 1.000 21.003 320 LEU AAA CA 1
ATOM 2082 C C . LEU A 1 276 ? -8.819 19.288 -5.638 1.000 21.706 320 LEU AAA C 1
ATOM 2083 O O . LEU A 1 276 ? -8.194 19.587 -6.652 1.000 20.927 320 LEU AAA O 1
ATOM 2088 N N . PRO A 1 277 ? -9.920 18.496 -5.702 1.000 21.266 321 PRO AAA N 1
ATOM 2089 C CA . PRO A 1 277 ? -10.905 18.370 -4.629 1.000 20.870 321 PRO AAA CA 1
ATOM 2090 C C . PRO A 1 277 ? -10.740 17.214 -3.636 1.000 20.023 321 PRO AAA C 1
ATOM 2091 O O . PRO A 1 277 ? -11.690 16.895 -2.940 1.000 19.813 321 PRO AAA O 1
ATOM 2095 N N . TYR A 1 278 ? -9.547 16.637 -3.556 1.000 19.464 322 TYR AAA N 1
ATOM 2096 C CA . TYR A 1 278 ? -9.262 15.542 -2.596 1.000 20.479 322 TYR AAA CA 1
ATOM 2097 C C . TYR A 1 278 ? -8.858 16.159 -1.257 1.000 19.902 322 TYR AAA C 1
ATOM 2098 O O . TYR A 1 278 ? -8.186 17.174 -1.210 1.000 20.812 322 TYR AAA O 1
ATOM 2107 N N . VAL A 1 279 ? -9.301 15.529 -0.182 1.000 21.829 323 VAL AAA N 1
ATOM 2108 C CA . VAL A 1 279 ? -8.927 15.856 1.217 1.000 21.162 323 VAL AAA CA 1
ATOM 2109 C C . VAL A 1 279 ? -8.685 14.527 1.915 1.000 21.353 323 VAL AAA C 1
ATOM 2110 O O . VAL A 1 279 ? -9.224 13.510 1.499 1.000 20.658 323 VAL AAA O 1
ATOM 2114 N N . PRO A 1 280 ? -7.834 14.500 2.962 1.000 22.210 324 PRO AAA N 1
ATOM 2115 C CA . PRO A 1 280 ? -7.449 13.243 3.598 1.000 23.016 324 PRO AAA CA 1
ATOM 2116 C C . PRO A 1 280 ? -8.590 12.574 4.363 1.000 24.622 324 PRO AAA C 1
ATOM 2117 O O . PRO A 1 280 ? -9.567 13.214 4.698 1.000 22.150 324 PRO AAA O 1
ATOM 2121 N N . LEU A 1 281 ? -8.423 11.284 4.624 1.000 24.463 325 LEU AAA N 1
ATOM 2122 C CA . LEU A 1 281 ? -9.277 10.551 5.580 1.000 24.924 325 LEU AAA CA 1
ATOM 2123 C C . LEU A 1 281 ? -9.114 11.183 6.959 1.000 25.515 325 LEU AAA C 1
ATOM 2124 O O . LEU A 1 281 ? -8.063 11.745 7.292 1.000 24.524 325 LEU AAA O 1
ATOM 2129 N N . PRO A 1 282 ? -10.187 11.153 7.780 1.000 26.125 326 PRO AAA N 1
ATOM 2130 C CA . PRO A 1 282 ? -10.149 11.767 9.106 1.000 27.638 326 PRO AAA CA 1
ATOM 2131 C C . PRO A 1 282 ? -9.302 10.981 10.119 1.000 27.750 326 PRO AAA C 1
ATOM 2132 O O . PRO A 1 282 ? -8.930 9.853 9.852 1.000 26.820 326 PRO AAA O 1
ATOM 2136 N N . LEU A 1 283 ? -9.039 11.620 11.260 1.000 28.985 327 LEU AAA N 1
ATOM 2137 C CA . LEU A 1 283 ? -8.149 11.136 12.346 1.000 30.150 327 LEU AAA CA 1
ATOM 2138 C C . LEU A 1 283 ? -8.459 9.676 12.692 1.000 29.543 327 LEU AAA C 1
ATOM 2139 O O . LEU A 1 283 ? -7.497 8.888 12.765 1.000 31.652 327 LEU AAA O 1
ATOM 2144 N N . SER A 1 284 ? -9.727 9.325 12.900 1.000 29.610 328 SER AAA N 1
ATOM 2145 C CA . SER A 1 284 ? -10.133 7.952 13.309 1.000 32.691 328 SER AAA CA 1
ATOM 2146 C C . SER A 1 284 ? -9.602 6.932 12.295 1.000 33.043 328 SER AAA C 1
ATOM 2147 O O . SER A 1 284 ? -9.103 5.875 12.722 1.000 30.032 328 SER AAA O 1
ATOM 2150 N N . LYS A 1 285 ? -9.660 7.252 10.998 1.000 30.932 329 LYS AAA N 1
ATOM 2151 C CA . LYS A 1 285 ? -9.190 6.332 9.927 1.000 30.559 329 LYS AAA CA 1
ATOM 2152 C C . LYS A 1 285 ? -7.656 6.295 9.908 1.000 26.774 329 LYS AAA C 1
ATOM 2153 O O . LYS A 1 285 ? -7.115 5.220 9.636 1.000 26.686 329 LYS AAA O 1
ATOM 2159 N N . ARG A 1 286 ? -6.977 7.411 10.175 1.000 25.209 330 ARG AAA N 1
ATOM 2160 C CA . ARG A 1 286 ? -5.491 7.432 10.212 1.000 26.131 330 ARG AAA CA 1
ATOM 2161 C C . ARG A 1 286 ? -5.029 6.557 11.390 1.000 29.278 330 ARG AAA C 1
ATOM 2162 O O . ARG A 1 286 ? -4.007 5.854 11.234 1.000 27.521 330 ARG AAA O 1
ATOM 2170 N N . ILE A 1 287 ? -5.759 6.575 12.514 1.000 29.194 331 ILE AAA N 1
ATOM 2171 C CA . ILE A 1 287 ? -5.430 5.717 13.690 1.000 29.876 331 ILE AAA CA 1
ATOM 2172 C C . ILE A 1 287 ? -5.581 4.250 13.265 1.000 30.028 331 ILE AAA C 1
ATOM 2173 O O . ILE A 1 287 ? -4.643 3.463 13.559 1.000 33.569 331 ILE AAA O 1
ATOM 2178 N N . GLU A 1 288 ? -6.649 3.897 12.544 1.000 31.784 332 GLU AAA N 1
ATOM 2179 C CA . GLU A 1 288 ? -6.879 2.513 12.039 1.000 33.594 332 GLU AAA CA 1
ATOM 2180 C C . GLU A 1 288 ? -5.743 2.093 11.097 1.000 34.887 332 GLU AAA C 1
ATOM 2181 O O . GLU A 1 288 ? -5.431 0.896 11.068 1.000 31.292 332 GLU AAA O 1
ATOM 2187 N N . PHE A 1 289 ? -5.188 3.021 10.306 1.000 31.447 333 PHE AAA N 1
ATOM 2188 C CA . PHE A 1 289 ? -4.104 2.718 9.336 1.000 30.972 333 PHE AAA CA 1
ATOM 2189 C C . PHE A 1 289 ? -2.851 2.263 10.099 1.000 29.975 333 PHE AAA C 1
ATOM 2190 O O . PHE A 1 289 ? -2.221 1.282 9.693 1.000 29.517 333 PHE AAA O 1
ATOM 2198 N N . VAL A 1 290 ? -2.510 2.950 11.184 1.000 30.191 334 VAL AAA N 1
ATOM 2199 C CA . VAL A 1 290 ? -1.357 2.582 12.053 1.000 32.502 334 VAL AAA CA 1
ATOM 2200 C C . VAL A 1 290 ? -1.541 1.121 12.500 1.000 32.188 334 VAL AAA C 1
ATOM 2201 O O . VAL A 1 290 ? -0.581 0.359 12.373 1.000 34.515 334 VAL AAA O 1
ATOM 2205 N N . LYS A 1 291 ? -2.756 0.714 12.876 1.000 34.877 335 LYS AAA N 1
ATOM 2206 C CA A LYS A 1 291 ? -3.075 -0.662 13.348 0.500 35.338 335 LYS AAA CA 1
ATOM 2207 C CA B LYS A 1 291 ? -3.043 -0.667 13.356 0.500 35.205 335 LYS AAA CA 1
ATOM 2208 C C . LYS A 1 291 ? -2.964 -1.653 12.182 1.000 36.009 335 LYS AAA C 1
ATOM 2209 O O . LYS A 1 291 ? -2.443 -2.767 12.393 1.000 34.614 335 LYS AAA O 1
ATOM 2220 N N . LEU A 1 292 ? -3.435 -1.269 10.993 1.000 34.282 336 LEU AAA N 1
ATOM 2221 C CA . LEU A 1 292 ? -3.353 -2.154 9.797 1.000 35.400 336 LEU AAA CA 1
ATOM 2222 C C . LEU A 1 292 ? -1.886 -2.406 9.442 1.000 34.531 336 LEU AAA C 1
ATOM 2223 O O . LEU A 1 292 ? -1.565 -3.548 9.059 1.000 36.693 336 LEU AAA O 1
ATOM 2228 N N . VAL A 1 293 ? -1.036 -1.385 9.551 1.000 33.638 337 VAL AAA N 1
ATOM 2229 C CA . VAL A 1 293 ? 0.412 -1.488 9.215 1.000 34.739 337 VAL AAA CA 1
ATOM 2230 C C . VAL A 1 293 ? 1.061 -2.489 10.189 1.000 38.972 337 VAL AAA C 1
ATOM 2231 O O . VAL A 1 293 ? 1.835 -3.368 9.732 1.000 37.380 337 VAL AAA O 1
ATOM 2235 N N . LYS A 1 294 ? 0.760 -2.359 11.482 1.000 39.657 338 LYS AAA N 1
ATOM 2236 C CA . LYS A 1 294 ? 1.350 -3.206 12.553 1.000 42.358 338 LYS AAA CA 1
ATOM 2237 C C . LYS A 1 294 ? 0.918 -4.659 12.332 1.000 39.411 338 LYS AAA C 1
ATOM 2238 O O . LYS A 1 294 ? 1.791 -5.535 12.408 1.000 42.215 338 LYS AAA O 1
ATOM 2244 N N . GLU A 1 295 ? -0.362 -4.892 12.023 1.000 38.807 339 GLU AAA N 1
ATOM 2245 C CA . GLU A 1 295 ? -0.931 -6.242 11.767 1.000 39.348 339 GLU AAA CA 1
ATOM 2246 C C . GLU A 1 295 ? -0.222 -6.870 10.559 1.000 39.799 339 GLU AAA C 1
ATOM 2247 O O . GLU A 1 295 ? 0.217 -8.015 10.690 1.000 34.664 339 GLU AAA O 1
ATOM 2253 N N . ILE A 1 296 ? -0.079 -6.164 9.429 1.000 35.894 340 ILE AAA N 1
ATOM 2254 C CA . ILE A 1 296 ? 0.601 -6.735 8.224 1.000 36.989 340 ILE AAA CA 1
ATOM 2255 C C . ILE A 1 296 ? 2.112 -6.793 8.479 1.000 34.111 340 ILE AAA C 1
ATOM 2256 O O . ILE A 1 296 ? 2.719 -7.798 8.096 1.000 33.536 340 ILE AAA O 1
ATOM 2261 N N . GLY A 1 297 ? 2.685 -5.763 9.103 1.000 35.138 341 GLY AAA N 1
ATOM 2262 C CA . GLY A 1 297 ? 4.140 -5.604 9.285 1.000 35.200 341 GLY AAA CA 1
ATOM 2263 C C . GLY A 1 297 ? 4.664 -4.436 8.473 1.000 36.104 341 GLY AAA C 1
ATOM 2264 O O . GLY A 1 297 ? 4.452 -4.437 7.248 1.000 38.316 341 GLY AAA O 1
ATOM 2265 N N . ARG A 1 298 ? 5.312 -3.477 9.135 1.000 35.469 342 ARG AAA N 1
ATOM 2266 C CA . ARG A 1 298 ? 5.814 -2.205 8.549 1.000 36.062 342 ARG AAA CA 1
ATOM 2267 C C . ARG A 1 298 ? 6.836 -2.518 7.452 1.000 37.305 342 ARG AAA C 1
ATOM 2268 O O . ARG A 1 298 ? 6.931 -1.719 6.505 1.000 33.602 342 ARG AAA O 1
ATOM 2276 N N . GLU A 1 299 ? 7.577 -3.628 7.576 1.000 36.876 343 GLU AAA N 1
ATOM 2277 C CA . GLU A 1 299 ? 8.656 -4.003 6.622 1.000 38.975 343 GLU AAA CA 1
ATOM 2278 C C . GLU A 1 299 ? 8.072 -4.194 5.210 1.000 35.545 343 GLU AAA C 1
ATOM 2279 O O . GLU A 1 299 ? 8.837 -4.066 4.251 1.000 36.329 343 GLU AAA O 1
ATOM 2285 N N . HIS A 1 300 ? 6.779 -4.510 5.081 1.000 35.711 344 HIS AAA N 1
ATOM 2286 C CA . HIS A 1 300 ? 6.109 -4.781 3.778 1.000 34.396 344 HIS AAA CA 1
ATOM 2287 C C . HIS A 1 300 ? 5.657 -3.485 3.087 1.000 31.750 344 HIS AAA C 1
ATOM 2288 O O . HIS A 1 300 ? 5.352 -3.549 1.882 1.000 32.479 344 HIS AAA O 1
ATOM 2295 N N . PHE A 1 301 ? 5.583 -2.373 3.817 1.000 30.208 345 PHE AAA N 1
ATOM 2296 C CA . PHE A 1 301 ? 5.105 -1.065 3.295 1.000 30.100 345 PHE AAA CA 1
ATOM 2297 C C . PHE A 1 301 ? 6.298 -0.244 2.822 1.000 30.316 345 PHE AAA C 1
ATOM 2298 O O . PHE A 1 301 ? 7.390 -0.349 3.396 1.000 30.182 345 PHE AAA O 1
ATOM 2306 N N . VAL A 1 302 ? 6.073 0.578 1.802 1.000 28.687 346 VAL AAA N 1
ATOM 2307 C CA . VAL A 1 302 ? 7.095 1.498 1.241 1.000 29.202 346 VAL AAA CA 1
ATOM 2308 C C . VAL A 1 302 ? 7.618 2.409 2.358 1.000 29.353 346 VAL AAA C 1
ATOM 2309 O O . VAL A 1 302 ? 6.873 2.652 3.335 1.000 28.428 346 VAL AAA O 1
ATOM 2313 N N . GLY A 1 303 ? 8.872 2.836 2.222 1.000 30.807 347 GLY AAA N 1
ATOM 2314 C CA . GLY A 1 303 ? 9.542 3.793 3.119 1.000 34.753 347 GLY AAA CA 1
ATOM 2315 C C . GLY A 1 303 ? 10.210 3.112 4.301 1.000 35.816 347 GLY AAA C 1
ATOM 2316 O O . GLY A 1 303 ? 9.929 1.923 4.531 1.000 32.207 347 GLY AAA O 1
ATOM 2317 N N . ASP A 1 304 ? 11.013 3.881 5.043 1.000 37.816 348 ASP AAA N 1
ATOM 2318 C CA . ASP A 1 304 ? 11.772 3.452 6.246 1.000 38.337 348 ASP AAA CA 1
ATOM 2319 C C . ASP A 1 304 ? 11.252 4.170 7.495 1.000 38.364 348 ASP AAA C 1
ATOM 2320 O O . ASP A 1 304 ? 11.538 3.679 8.597 1.000 36.809 348 ASP AAA O 1
ATOM 2325 N N . ARG A 1 305 ? 10.514 5.278 7.357 1.000 36.775 349 ARG AAA N 1
ATOM 2326 C CA . ARG A 1 305 ? 10.009 6.042 8.533 1.000 35.684 349 ARG AAA CA 1
ATOM 2327 C C . ARG A 1 305 ? 8.949 5.233 9.282 1.000 34.448 349 ARG AAA C 1
ATOM 2328 O O . ARG A 1 305 ? 8.118 4.580 8.637 1.000 35.174 349 ARG AAA O 1
ATOM 2336 N N . ASP A 1 306 ? 8.962 5.307 10.611 1.000 35.525 350 ASP AAA N 1
ATOM 2337 C CA . ASP A 1 306 ? 7.843 4.837 11.465 1.000 37.518 350 ASP AAA CA 1
ATOM 2338 C C . ASP A 1 306 ? 6.560 5.499 10.946 1.000 33.136 350 ASP AAA C 1
ATOM 2339 O O . ASP A 1 306 ? 6.617 6.684 10.576 1.000 33.265 350 ASP AAA O 1
ATOM 2344 N N . VAL A 1 307 ? 5.462 4.763 10.915 1.000 35.342 351 VAL AAA N 1
ATOM 2345 C CA . VAL A 1 307 ? 4.152 5.295 10.449 1.000 38.152 351 VAL AAA CA 1
ATOM 2346 C C . VAL A 1 307 ? 3.659 6.314 11.488 1.000 42.987 351 VAL AAA C 1
ATOM 2347 O O . VAL A 1 307 ? 3.705 5.987 12.691 1.000 42.096 351 VAL AAA O 1
ATOM 2351 N N . GLN A 1 308 ? 3.273 7.519 11.045 1.000 39.524 352 GLN AAA N 1
ATOM 2352 C CA . GLN A 1 308 ? 2.709 8.608 11.893 1.000 38.832 352 GLN AAA CA 1
ATOM 2353 C C . GLN A 1 308 ? 1.202 8.741 11.609 1.000 38.276 352 GLN AAA C 1
ATOM 2354 O O . GLN A 1 308 ? 0.791 8.527 10.449 1.000 36.149 352 GLN AAA O 1
ATOM 2360 N N . VAL A 1 309 ? 0.398 9.055 12.632 1.000 31.730 353 VAL AAA N 1
ATOM 2361 C CA . VAL A 1 309 ? -1.069 9.306 12.516 1.000 30.224 353 VAL AAA CA 1
ATOM 2362 C C . VAL A 1 309 ? -1.280 10.630 11.765 1.000 28.635 353 VAL AAA C 1
ATOM 2363 O O . VAL A 1 309 ? -2.174 10.689 10.905 1.000 30.598 353 VAL AAA O 1
ATOM 2367 N N . LEU A 1 310 ? -0.479 11.629 12.123 1.000 25.728 354 LEU AAA N 1
ATOM 2368 C CA . LEU A 1 310 ? -0.505 13.042 11.669 1.000 28.070 354 LEU AAA CA 1
ATOM 2369 C C . LEU A 1 310 ? -1.721 13.746 12.267 1.000 26.166 354 LEU AAA C 1
ATOM 2370 O O . LEU A 1 310 ? -2.758 13.102 12.501 1.000 27.710 354 LEU AAA O 1
ATOM 2375 N N . ASP A 1 311 ? -1.576 15.042 12.497 1.000 26.996 355 ASP AAA N 1
ATOM 2376 C CA . ASP A 1 311 ? -2.675 15.919 12.946 1.000 28.420 355 ASP AAA CA 1
ATOM 2377 C C . ASP A 1 311 ? -3.442 16.399 11.714 1.000 28.675 355 ASP AAA C 1
ATOM 2378 O O . ASP A 1 311 ? -2.833 16.526 10.634 1.000 27.841 355 ASP AAA O 1
ATOM 2383 N N . ASP A 1 312 ? -4.720 16.718 11.887 1.000 30.954 356 ASP AAA N 1
ATOM 2384 C CA . ASP A 1 312 ? -5.547 17.348 10.825 1.000 30.520 356 ASP AAA CA 1
ATOM 2385 C C . ASP A 1 312 ? -4.779 18.536 10.233 1.000 29.778 356 ASP AAA C 1
ATOM 2386 O O . ASP A 1 312 ? -4.822 18.694 9.002 1.000 26.943 356 ASP AAA O 1
ATOM 2391 N N . ASP A 1 313 ? -4.071 19.311 11.069 1.000 27.452 357 ASP AAA N 1
ATOM 2392 C CA . ASP A 1 313 ? -3.398 20.575 10.662 1.000 28.311 357 ASP AAA CA 1
ATOM 2393 C C . ASP A 1 313 ? -2.046 20.299 9.985 1.000 25.919 357 ASP AAA C 1
ATOM 2394 O O . ASP A 1 313 ? -1.438 21.247 9.493 1.000 26.696 357 ASP AAA O 1
ATOM 2399 N N . ASP A 1 314 ? -1.604 19.049 9.916 1.000 24.989 358 ASP AAA N 1
ATOM 2400 C CA . ASP A 1 314 ? -0.432 18.667 9.078 1.000 24.888 358 ASP AAA CA 1
ATOM 2401 C C . ASP A 1 314 ? -0.790 18.718 7.583 1.000 25.871 358 ASP AAA C 1
ATOM 2402 O O . ASP A 1 314 ? 0.138 18.862 6.767 1.000 25.733 358 ASP AAA O 1
ATOM 2407 N N . PHE A 1 315 ? -2.061 18.553 7.219 1.000 25.325 359 PHE AAA N 1
ATOM 2408 C CA . PHE A 1 315 ? -2.474 18.381 5.798 1.000 26.210 359 PHE AAA CA 1
ATOM 2409 C C . PHE A 1 315 ? -2.662 19.757 5.154 1.000 27.354 359 PHE AAA C 1
ATOM 2410 O O . PHE A 1 315 ? -3.342 20.619 5.738 1.000 29.376 359 PHE AAA O 1
ATOM 2418 N N . ILE A 1 316 ? -2.003 19.966 4.020 1.000 25.903 360 ILE AAA N 1
ATOM 2419 C CA . ILE A 1 316 ? -2.097 21.196 3.193 1.000 25.849 360 ILE AAA CA 1
ATOM 2420 C C . ILE A 1 316 ? -3.077 20.878 2.065 1.000 25.606 360 ILE AAA C 1
ATOM 2421 O O . ILE A 1 316 ? -2.864 19.851 1.389 1.000 23.566 360 ILE AAA O 1
ATOM 2426 N N . LEU A 1 317 ? -4.140 21.671 1.927 1.000 23.531 361 LEU AAA N 1
ATOM 2427 C CA . LEU A 1 317 ? -5.145 21.523 0.841 1.000 23.659 361 LEU AAA CA 1
ATOM 2428 C C . LEU A 1 317 ? -4.909 22.668 -0.132 1.000 24.581 361 LEU AAA C 1
ATOM 2429 O O . LEU A 1 317 ? -5.009 23.813 0.325 1.000 26.125 361 LEU AAA O 1
ATOM 2434 N N . ILE A 1 318 ? -4.597 22.396 -1.404 1.000 22.746 362 ILE AAA N 1
ATOM 2435 C CA A ILE A 1 318 ? -4.271 23.512 -2.336 0.500 24.238 362 ILE AAA CA 1
ATOM 2436 C CA B ILE A 1 318 ? -4.194 23.438 -2.401 0.500 24.385 362 ILE AAA CA 1
ATOM 2437 C C . ILE A 1 318 ? -5.255 23.507 -3.507 1.000 24.992 362 ILE AAA C 1
ATOM 2438 O O . ILE A 1 318 ? -5.490 22.457 -4.113 1.000 23.184 362 ILE AAA O 1
ATOM 2447 N N . GLY A 1 319 ? -5.828 24.686 -3.761 1.000 26.583 363 GLY AAA N 1
ATOM 2448 C CA . GLY A 1 319 ? -6.718 24.935 -4.901 1.000 27.675 363 GLY AAA CA 1
ATOM 2449 C C . GLY A 1 319 ? -5.960 25.609 -6.028 1.000 29.465 363 GLY AAA C 1
ATOM 2450 O O . GLY A 1 319 ? -6.099 25.163 -7.167 1.000 28.413 363 GLY AAA O 1
ATOM 2451 N N . ARG A 1 320 ? -5.191 26.657 -5.715 1.000 33.603 364 ARG AAA N 1
ATOM 2452 C CA . ARG A 1 320 ? -4.380 27.437 -6.689 1.000 35.679 364 ARG AAA CA 1
ATOM 2453 C C . ARG A 1 320 ? -2.956 26.897 -6.750 1.000 38.466 364 ARG AAA C 1
ATOM 2454 O O . ARG A 1 320 ? -2.156 27.246 -5.871 1.000 42.517 364 ARG AAA O 1
ATOM 2462 N N . TYR A 1 321 ? -2.646 26.081 -7.745 1.000 43.072 365 TYR AAA N 1
ATOM 2463 C CA . TYR A 1 321 ? -1.256 25.650 -8.044 1.000 46.883 365 TYR AAA CA 1
ATOM 2464 C C . TYR A 1 321 ? -1.021 25.888 -9.541 1.000 47.799 365 TYR AAA C 1
ATOM 2465 O O . TYR A 1 321 ? -1.980 26.192 -10.240 1.000 46.200 365 TYR AAA O 1
ATOM 2475 N N . GLU B 1 9 ? -22.090 43.522 -0.190 1.000 76.614 53 GLU BBB N 1
ATOM 2476 C CA . GLU B 1 9 ? -23.071 42.459 0.189 1.000 74.106 53 GLU BBB CA 1
ATOM 2477 C C . GLU B 1 9 ? -24.465 42.809 -0.360 1.000 72.277 53 GLU BBB C 1
ATOM 2478 O O . GLU B 1 9 ? -25.208 41.867 -0.689 1.000 74.374 53 GLU BBB O 1
ATOM 2480 N N . ASP B 1 10 ? -24.807 44.102 -0.457 1.000 71.255 54 ASP BBB N 1
ATOM 2481 C CA . ASP B 1 10 ? -26.093 44.604 -1.022 1.000 67.005 54 ASP BBB CA 1
ATOM 2482 C C . ASP B 1 10 ? -26.121 44.389 -2.547 1.000 67.224 54 ASP BBB C 1
ATOM 2483 O O . ASP B 1 10 ? -27.209 44.048 -3.063 1.000 60.430 54 ASP BBB O 1
ATOM 2485 N N . LYS B 1 11 ? -24.989 44.585 -3.242 1.000 63.351 55 LYS BBB N 1
ATOM 2486 C CA . LYS B 1 11 ? -24.852 44.363 -4.712 1.000 59.248 55 LYS BBB CA 1
ATOM 2487 C C . LYS B 1 11 ? -24.833 42.854 -4.985 1.000 56.131 55 LYS BBB C 1
ATOM 2488 O O . LYS B 1 11 ? -25.559 42.414 -5.890 1.000 53.032 55 LYS BBB O 1
ATOM 2490 N N . ASN B 1 12 ? -24.035 42.102 -4.219 1.000 53.007 56 ASN BBB N 1
ATOM 2491 C CA . ASN B 1 12 ? -23.966 40.614 -4.244 1.000 53.870 56 ASN BBB CA 1
ATOM 2492 C C . ASN B 1 12 ? -25.380 40.022 -4.117 1.000 45.769 56 ASN BBB C 1
ATOM 2493 O O . ASN B 1 12 ? -25.683 39.077 -4.848 1.000 37.856 56 ASN BBB O 1
ATOM 2498 N N . ARG B 1 13 ? -26.187 40.549 -3.191 1.000 44.093 57 ARG BBB N 1
ATOM 2499 C CA . ARG B 1 13 ? -27.587 40.121 -2.929 1.000 44.912 57 ARG BBB CA 1
ATOM 2500 C C . ARG B 1 13 ? -28.453 40.309 -4.178 1.000 37.649 57 ARG BBB C 1
ATOM 2501 O O . ARG B 1 13 ? -29.141 39.339 -4.557 1.000 30.354 57 ARG BBB O 1
ATOM 2509 N N . THR B 1 14 ? -28.465 41.523 -4.746 1.000 34.227 58 THR BBB N 1
ATOM 2510 C CA . THR B 1 14 ? -29.239 41.880 -5.963 1.000 35.723 58 THR BBB CA 1
ATOM 2511 C C . THR B 1 14 ? -28.764 41.001 -7.123 1.000 31.847 58 THR BBB C 1
ATOM 2512 O O . THR B 1 14 ? -29.626 40.484 -7.853 1.000 29.686 58 THR BBB O 1
ATOM 2516 N N . ASN B 1 15 ? -27.448 40.835 -7.270 1.000 29.929 59 ASN BBB N 1
ATOM 2517 C CA . ASN B 1 15 ? -26.851 39.997 -8.344 1.000 30.029 59 ASN BBB CA 1
ATOM 2518 C C . ASN B 1 15 ? -27.368 38.560 -8.218 1.000 25.892 59 ASN BBB C 1
ATOM 2519 O O . ASN B 1 15 ? -27.741 37.987 -9.243 1.000 25.596 59 ASN BBB O 1
ATOM 2524 N N . THR B 1 16 ? -27.373 37.990 -7.011 1.000 25.645 60 THR BBB N 1
ATOM 2525 C CA . THR B 1 16 ? -27.822 36.586 -6.794 1.000 25.570 60 THR BBB CA 1
ATOM 2526 C C . THR B 1 16 ? -29.331 36.517 -7.068 1.000 24.860 60 THR BBB C 1
ATOM 2527 O O . THR B 1 16 ? -29.775 35.601 -7.769 1.000 22.509 60 THR BBB O 1
ATOM 2531 N N . ASP B 1 17 ? -30.094 37.496 -6.588 1.000 24.721 61 ASP BBB N 1
ATOM 2532 C CA . ASP B 1 17 ? -31.570 37.500 -6.775 1.000 26.894 61 ASP BBB CA 1
ATOM 2533 C C . ASP B 1 17 ? -31.915 37.606 -8.268 1.000 25.800 61 ASP BBB C 1
ATOM 2534 O O . ASP B 1 17 ? -32.929 37.010 -8.678 1.000 23.528 61 ASP BBB O 1
ATOM 2539 N N . ASP B 1 18 ? -31.096 38.304 -9.063 1.000 26.578 62 ASP BBB N 1
ATOM 2540 C CA . ASP B 1 18 ? -31.334 38.476 -10.522 1.000 27.277 62 ASP BBB CA 1
ATOM 2541 C C . ASP B 1 18 ? -31.146 37.143 -11.245 1.000 27.261 62 ASP BBB C 1
ATOM 2542 O O . ASP B 1 18 ? -31.696 37.008 -12.354 1.000 31.496 62 ASP BBB O 1
ATOM 2547 N N . ILE B 1 19 ? -30.382 36.212 -10.674 1.000 23.126 63 ILE BBB N 1
ATOM 2548 C CA . ILE B 1 19 ? -30.303 34.814 -11.197 1.000 23.426 63 ILE BBB CA 1
ATOM 2549 C C . ILE B 1 19 ? -31.518 34.013 -10.697 1.000 22.289 63 ILE BBB C 1
ATOM 2550 O O . ILE B 1 19 ? -32.120 33.274 -11.496 1.000 21.456 63 ILE BBB O 1
ATOM 2555 N N . ARG B 1 20 ? -31.852 34.127 -9.413 1.000 23.067 64 ARG BBB N 1
ATOM 2556 C CA . ARG B 1 20 ? -32.952 33.340 -8.787 1.000 23.893 64 ARG BBB CA 1
ATOM 2557 C C . ARG B 1 20 ? -34.289 33.602 -9.492 1.000 24.653 64 ARG BBB C 1
ATOM 2558 O O . ARG B 1 20 ? -35.150 32.710 -9.455 1.000 26.902 64 ARG BBB O 1
ATOM 2566 N N . SER B 1 21 ? -34.481 34.773 -10.100 1.000 24.637 65 SER BBB N 1
ATOM 2567 C CA . SER B 1 21 ? -35.792 35.147 -10.687 1.000 27.214 65 SER BBB CA 1
ATOM 2568 C C . SER B 1 21 ? -35.965 34.550 -12.092 1.000 25.532 65 SER BBB C 1
ATOM 2569 O O . SER B 1 21 ? -37.100 34.555 -12.581 1.000 24.905 65 SER BBB O 1
ATOM 2572 N N . LEU B 1 22 ? -34.904 34.018 -12.702 1.000 24.788 66 LEU BBB N 1
ATOM 2573 C CA . LEU B 1 22 ? -34.921 33.471 -14.089 1.000 22.155 66 LEU BBB CA 1
ATOM 2574 C C . LEU B 1 22 ? -35.699 32.159 -14.117 1.000 22.645 66 LEU BBB C 1
ATOM 2575 O O . LEU B 1 22 ? -35.407 31.292 -13.274 1.000 21.474 66 LEU BBB O 1
ATOM 2580 N N . ARG B 1 23 ? -36.667 32.022 -15.027 1.000 21.729 67 ARG BBB N 1
ATOM 2581 C CA . ARG B 1 23 ? -37.453 30.771 -15.182 1.000 21.298 67 ARG BBB CA 1
ATOM 2582 C C . ARG B 1 23 ? -37.017 30.004 -16.424 1.000 21.129 67 ARG BBB C 1
ATOM 2583 O O . ARG B 1 23 ? -37.156 28.763 -16.421 1.000 21.601 67 ARG BBB O 1
ATOM 2591 N N . VAL B 1 24 ? -36.617 30.694 -17.485 1.000 20.559 68 VAL BBB N 1
ATOM 2592 C CA . VAL B 1 24 ? -36.211 30.000 -18.738 1.000 21.203 68 VAL BBB CA 1
ATOM 2593 C C . VAL B 1 24 ? -34.725 30.291 -18.978 1.000 20.616 68 VAL BBB C 1
ATOM 2594 O O . VAL B 1 24 ? -34.397 31.409 -19.346 1.000 21.682 68 VAL BBB O 1
ATOM 2598 N N . ILE B 1 25 ? -33.880 29.290 -18.776 1.000 19.801 69 ILE BBB N 1
ATOM 2599 C CA . ILE B 1 25 ? -32.420 29.386 -19.038 1.000 19.943 69 ILE BBB CA 1
ATOM 2600 C C . ILE B 1 25 ? -32.091 28.349 -20.110 1.000 19.541 69 ILE BBB C 1
ATOM 2601 O O . ILE B 1 25 ? -32.315 27.162 -19.872 1.000 21.739 69 ILE BBB O 1
ATOM 2606 N N . THR B 1 26 ? -31.543 28.787 -21.239 1.000 18.601 70 THR BBB N 1
ATOM 2607 C CA . THR B 1 26 ? -31.201 27.873 -22.349 1.000 19.613 70 THR BBB CA 1
ATOM 2608 C C . THR B 1 26 ? -29.756 27.419 -22.189 1.000 19.155 70 THR BBB C 1
ATOM 2609 O O . THR B 1 26 ? -28.894 28.280 -22.121 1.000 19.097 70 THR BBB O 1
ATOM 2613 N N . ALA B 1 27 ? -29.520 26.107 -22.168 1.000 19.257 71 ALA BBB N 1
ATOM 2614 C CA . ALA B 1 27 ? -28.168 25.522 -22.308 1.000 20.580 71 ALA BBB CA 1
ATOM 2615 C C . ALA B 1 27 ? -27.819 25.593 -23.792 1.000 20.158 71 ALA BBB C 1
ATOM 2616 O O . ALA B 1 27 ? -28.134 24.636 -24.498 1.000 21.668 71 ALA BBB O 1
ATOM 2618 N N . ILE B 1 28 ? -27.317 26.744 -24.249 1.000 20.686 72 ILE BBB N 1
ATOM 2619 C CA . ILE B 1 28 ? -27.223 27.093 -25.700 1.000 22.538 72 ILE BBB CA 1
ATOM 2620 C C . ILE B 1 28 ? -26.225 26.152 -26.380 1.000 21.532 72 ILE BBB C 1
ATOM 2621 O O . ILE B 1 28 ? -25.124 25.942 -25.825 1.000 20.587 72 ILE BBB O 1
ATOM 2626 N N . LYS B 1 29 ? -26.596 25.647 -27.556 1.000 20.092 73 LYS BBB N 1
ATOM 2627 C CA . LYS B 1 29 ? -25.707 24.866 -28.454 1.000 21.482 73 LYS BBB CA 1
ATOM 2628 C C . LYS B 1 29 ? -24.590 25.775 -28.984 1.000 21.006 73 LYS BBB C 1
ATOM 2629 O O . LYS B 1 29 ? -24.857 26.945 -29.269 1.000 22.706 73 LYS BBB O 1
ATOM 2635 N N . THR B 1 30 ? -23.364 25.253 -29.079 1.000 19.991 74 THR BBB N 1
ATOM 2636 C CA . THR B 1 30 ? -22.204 25.968 -29.662 1.000 19.896 74 THR BBB CA 1
ATOM 2637 C C . THR B 1 30 ? -22.018 25.478 -31.094 1.000 19.736 74 THR BBB C 1
ATOM 2638 O O . THR B 1 30 ? -21.607 24.347 -31.297 1.000 19.605 74 THR BBB O 1
ATOM 2642 N N . PRO B 1 31 ? -22.333 26.284 -32.130 1.000 20.367 75 PRO BBB N 1
ATOM 2643 C CA . PRO B 1 31 ? -22.206 25.839 -33.517 1.000 20.398 75 PRO BBB CA 1
ATOM 2644 C C . PRO B 1 31 ? -20.780 26.038 -34.059 1.000 21.029 75 PRO BBB C 1
ATOM 2645 O O . PRO B 1 31 ? -20.081 26.912 -33.558 1.000 19.834 75 PRO BBB O 1
ATOM 2649 N N . TYR B 1 32 ? -20.392 25.246 -35.065 1.000 20.783 76 TYR BBB N 1
ATOM 2650 C CA . TYR B 1 32 ? -19.003 25.213 -35.597 1.000 21.042 76 TYR BBB CA 1
ATOM 2651 C C . TYR B 1 32 ? -18.941 25.538 -37.094 1.000 21.873 76 TYR BBB C 1
ATOM 2652 O O . TYR B 1 32 ? -19.916 25.312 -37.862 1.000 21.846 76 TYR BBB O 1
ATOM 2661 N N . LEU B 1 33 ? -17.754 26.006 -37.504 1.000 21.623 77 LEU BBB N 1
ATOM 2662 C CA . LEU B 1 33 ? -17.372 26.190 -38.925 1.000 22.377 77 LEU BBB CA 1
ATOM 2663 C C . LEU B 1 33 ? -16.962 24.828 -39.463 1.000 22.823 77 LEU BBB C 1
ATOM 2664 O O . LEU B 1 33 ? -16.734 23.909 -38.687 1.000 22.722 77 LEU BBB O 1
ATOM 2669 N N . PRO B 1 34 ? -16.836 24.657 -40.796 1.000 26.059 78 PRO BBB N 1
ATOM 2670 C CA . PRO B 1 34 ? -16.397 23.379 -41.360 1.000 26.568 78 PRO BBB CA 1
ATOM 2671 C C . PRO B 1 34 ? -15.070 22.835 -40.813 1.000 26.142 78 PRO BBB C 1
ATOM 2672 O O . PRO B 1 34 ? -14.917 21.634 -40.802 1.000 28.344 78 PRO BBB O 1
ATOM 2676 N N . ASP B 1 35 ? -14.159 23.694 -40.353 1.000 25.145 79 ASP BBB N 1
ATOM 2677 C CA . ASP B 1 35 ? -12.853 23.246 -39.792 1.000 26.927 79 ASP BBB CA 1
ATOM 2678 C C . ASP B 1 35 ? -12.950 22.999 -38.276 1.000 26.374 79 ASP BBB C 1
ATOM 2679 O O . ASP B 1 35 ? -11.906 22.672 -37.674 1.000 26.733 79 ASP BBB O 1
ATOM 2684 N N . GLY B 1 36 ? -14.127 23.165 -37.665 1.000 24.176 80 GLY BBB N 1
ATOM 2685 C CA . GLY B 1 36 ? -14.326 22.845 -36.237 1.000 23.600 80 GLY BBB CA 1
ATOM 2686 C C . GLY B 1 36 ? -14.169 24.051 -35.312 1.000 23.487 80 GLY BBB C 1
ATOM 2687 O O . GLY B 1 36 ? -14.479 23.908 -34.117 1.000 23.454 80 GLY BBB O 1
ATOM 2688 N N . ARG B 1 37 ? -13.750 25.213 -35.822 1.000 22.848 81 ARG BBB N 1
ATOM 2689 C CA . ARG B 1 37 ? -13.690 26.464 -35.015 1.000 23.190 81 ARG BBB CA 1
ATOM 2690 C C . ARG B 1 37 ? -15.118 26.942 -34.717 1.000 22.220 81 ARG BBB C 1
ATOM 2691 O O . ARG B 1 37 ? -16.020 26.573 -35.457 1.000 20.824 81 ARG BBB O 1
ATOM 2699 N N . PHE B 1 38 ? -15.311 27.763 -33.688 1.000 20.807 82 PHE BBB N 1
ATOM 2700 C CA . PHE B 1 38 ? -16.648 28.315 -33.366 1.000 21.904 82 PHE BBB CA 1
ATOM 2701 C C . PHE B 1 38 ? -17.159 29.138 -34.554 1.000 22.018 82 PHE BBB C 1
ATOM 2702 O O . PHE B 1 38 ? -16.375 29.929 -35.141 1.000 22.918 82 PHE BBB O 1
ATOM 2710 N N . ASP B 1 39 ? -18.437 28.955 -34.895 1.000 21.639 83 ASP BBB N 1
ATOM 2711 C CA . ASP B 1 39 ? -19.206 29.813 -35.831 1.000 21.074 83 ASP BBB CA 1
ATOM 2712 C C . ASP B 1 39 ? -19.905 30.904 -35.016 1.000 21.540 83 ASP BBB C 1
ATOM 2713 O O . ASP B 1 39 ? -21.102 30.725 -34.649 1.000 20.424 83 ASP BBB O 1
ATOM 2718 N N . LEU B 1 40 ? -19.217 32.014 -34.768 1.000 23.498 84 LEU BBB N 1
ATOM 2719 C CA . LEU B 1 40 ? -19.756 33.105 -33.922 1.000 24.383 84 LEU BBB CA 1
ATOM 2720 C C . LEU B 1 40 ? -20.968 33.748 -34.590 1.000 25.342 84 LEU BBB C 1
ATOM 2721 O O . LEU B 1 40 ? -21.869 34.162 -33.845 1.000 24.229 84 LEU BBB O 1
ATOM 2726 N N . GLN B 1 41 ? -21.022 33.828 -35.922 1.000 24.685 85 GLN BBB N 1
ATOM 2727 C CA . GLN B 1 41 ? -22.225 34.389 -36.593 1.000 26.587 85 GLN BBB CA 1
ATOM 2728 C C . GLN B 1 41 ? -23.437 33.499 -36.281 1.000 24.420 85 GLN BBB C 1
ATOM 2729 O O . GLN B 1 41 ? -24.480 34.049 -35.907 1.000 23.144 85 GLN BBB O 1
ATOM 2735 N N . ALA B 1 42 ? -23.320 32.176 -36.443 1.000 23.090 86 ALA BBB N 1
ATOM 2736 C CA . ALA B 1 42 ? -24.415 31.223 -36.162 1.000 21.912 86 ALA BBB CA 1
ATOM 2737 C C . ALA B 1 42 ? -24.783 31.308 -34.678 1.000 21.907 86 ALA BBB C 1
ATOM 2738 O O . ALA B 1 42 ? -25.986 31.312 -34.367 1.000 19.675 86 ALA BBB O 1
ATOM 2740 N N . TYR B 1 43 ? -23.785 31.377 -33.796 1.000 20.687 87 TYR BBB N 1
ATOM 2741 C CA . TYR B 1 43 ? -23.990 31.472 -32.330 1.000 21.016 87 TYR BBB CA 1
ATOM 2742 C C . TYR B 1 43 ? -24.800 32.717 -32.001 1.000 21.330 87 TYR BBB C 1
ATOM 2743 O O . TYR B 1 43 ? -25.776 32.616 -31.260 1.000 21.749 87 TYR BBB O 1
ATOM 2752 N N . ASP B 1 44 ? -24.397 33.863 -32.547 1.000 21.464 88 ASP BBB N 1
ATOM 2753 C CA . ASP B 1 44 ? -25.082 35.158 -32.303 1.000 22.302 88 ASP BBB CA 1
ATOM 2754 C C . ASP B 1 44 ? -26.540 35.063 -32.775 1.000 22.147 88 ASP BBB C 1
ATOM 2755 O O . ASP B 1 44 ? -27.425 35.559 -32.055 1.000 21.154 88 ASP BBB O 1
ATOM 2760 N N . ASP B 1 45 ? -26.792 34.436 -33.923 1.000 22.180 89 ASP BBB N 1
ATOM 2761 C CA . ASP B 1 45 ? -28.173 34.258 -34.446 1.000 24.025 89 ASP BBB CA 1
ATOM 2762 C C . ASP B 1 45 ? -28.963 33.370 -33.466 1.000 23.173 89 ASP BBB C 1
ATOM 2763 O O . ASP B 1 45 ? -30.119 33.699 -33.194 1.000 22.763 89 ASP BBB O 1
ATOM 2768 N N . LEU B 1 46 ? -28.370 32.292 -32.945 1.000 21.587 90 LEU BBB N 1
ATOM 2769 C CA . LEU B 1 46 ? -29.025 31.388 -31.957 1.000 22.495 90 LEU BBB CA 1
ATOM 2770 C C . LEU B 1 46 ? -29.404 32.171 -30.695 1.000 21.641 90 LEU BBB C 1
ATOM 2771 O O . LEU B 1 46 ? -30.550 32.044 -30.260 1.000 22.039 90 LEU BBB O 1
ATOM 2776 N N . VAL B 1 47 ? -28.476 32.934 -30.121 1.000 20.892 91 VAL BBB N 1
ATOM 2777 C CA . VAL B 1 47 ? -28.731 33.720 -28.877 1.000 21.747 91 VAL BBB CA 1
ATOM 2778 C C . VAL B 1 47 ? -29.820 34.764 -29.146 1.000 22.501 91 VAL BBB C 1
ATOM 2779 O O . VAL B 1 47 ? -30.744 34.884 -28.300 1.000 20.648 91 VAL BBB O 1
ATOM 2783 N N . ASN B 1 48 ? -29.756 35.480 -30.273 1.000 23.899 92 ASN BBB N 1
ATOM 2784 C CA . ASN B 1 48 ? -30.789 36.500 -30.615 1.000 24.703 92 ASN BBB CA 1
ATOM 2785 C C . ASN B 1 48 ? -32.161 35.826 -30.699 1.000 23.376 92 ASN BBB C 1
ATOM 2786 O O . ASN B 1 48 ? -33.122 36.398 -30.187 1.000 23.809 92 ASN BBB O 1
ATOM 2791 N N . THR B 1 49 ? -32.247 34.643 -31.302 1.000 22.673 93 THR BBB N 1
ATOM 2792 C CA . THR B 1 49 ? -33.515 33.886 -31.407 1.000 23.992 93 THR BBB CA 1
ATOM 2793 C C . THR B 1 49 ? -34.045 33.533 -30.009 1.000 24.150 93 THR BBB C 1
ATOM 2794 O O . THR B 1 49 ? -35.278 33.645 -29.786 1.000 23.781 93 THR BBB O 1
ATOM 2798 N N . GLN B 1 50 ? -33.181 33.085 -29.097 1.000 21.755 94 GLN BBB N 1
ATOM 2799 C CA . GLN B 1 50 ? -33.575 32.798 -27.691 1.000 20.992 94 GLN BBB CA 1
ATOM 2800 C C . GLN B 1 50 ? -34.168 34.056 -27.037 1.000 21.968 94 GLN BBB C 1
ATOM 2801 O O . GLN B 1 50 ? -35.254 33.959 -26.402 1.000 22.105 94 GLN BBB O 1
ATOM 2807 N N . ILE B 1 51 ? -33.502 35.197 -27.183 1.000 21.581 95 ILE BBB N 1
ATOM 2808 C CA . ILE B 1 51 ? -33.929 36.474 -26.533 1.000 24.150 95 ILE BBB CA 1
ATOM 2809 C C . ILE B 1 51 ? -35.306 36.875 -27.087 1.000 25.059 95 ILE BBB C 1
ATOM 2810 O O . ILE B 1 51 ? -36.202 37.189 -26.296 1.000 25.757 95 ILE BBB O 1
ATOM 2815 N N . GLU B 1 52 ? -35.472 36.841 -28.405 1.000 26.579 96 GLU BBB N 1
ATOM 2816 C CA . GLU B 1 52 ? -36.732 37.254 -29.066 1.000 28.952 96 GLU BBB CA 1
ATOM 2817 C C . GLU B 1 52 ? -37.875 36.327 -28.637 1.000 27.793 96 GLU BBB C 1
ATOM 2818 O O . GLU B 1 52 ? -39.009 36.772 -28.733 1.000 28.308 96 GLU BBB O 1
ATOM 2824 N N . ASN B 1 53 ? -37.605 35.097 -28.186 1.000 27.752 97 ASN BBB N 1
ATOM 2825 C CA . ASN B 1 53 ? -38.658 34.099 -27.833 1.000 28.281 97 ASN BBB CA 1
ATOM 2826 C C . ASN B 1 53 ? -38.753 33.884 -26.313 1.000 28.936 97 ASN BBB C 1
ATOM 2827 O O . ASN B 1 53 ? -39.425 32.925 -25.904 1.000 33.570 97 ASN BBB O 1
ATOM 2832 N N . GLY B 1 54 ? -38.136 34.751 -25.507 1.000 28.735 98 GLY BBB N 1
ATOM 2833 C CA . GLY B 1 54 ? -38.379 34.851 -24.055 1.000 28.883 98 GLY BBB CA 1
ATOM 2834 C C . GLY B 1 54 ? -37.452 34.015 -23.177 1.000 26.591 98 GLY BBB C 1
ATOM 2835 O O . GLY B 1 54 ? -37.769 33.898 -21.970 1.000 25.934 98 GLY BBB O 1
ATOM 2836 N N . ALA B 1 55 ? -36.336 33.479 -23.694 1.000 24.115 99 ALA BBB N 1
ATOM 2837 C CA . ALA B 1 55 ? -35.217 33.009 -22.845 1.000 23.725 99 ALA BBB CA 1
ATOM 2838 C C . ALA B 1 55 ? -34.718 34.185 -21.992 1.000 22.886 99 ALA BBB C 1
ATOM 2839 O O . ALA B 1 55 ? -34.504 35.277 -22.540 1.000 25.244 99 ALA BBB O 1
ATOM 2841 N N . GLU B 1 56 ? -34.492 33.959 -20.698 1.000 21.811 100 GLU BBB N 1
ATOM 2842 C CA . GLU B 1 56 ? -34.090 35.014 -19.731 1.000 22.282 100 GLU BBB CA 1
ATOM 2843 C C . GLU B 1 56 ? -32.614 34.852 -19.366 1.000 21.360 100 GLU BBB C 1
ATOM 2844 O O . GLU B 1 56 ? -31.999 35.811 -18.864 1.000 20.972 100 GLU BBB O 1
ATOM 2850 N N . GLY B 1 57 ? -32.078 33.658 -19.585 1.000 22.244 101 GLY BBB N 1
ATOM 2851 C CA . GLY B 1 57 ? -30.663 33.374 -19.322 1.000 22.111 101 GLY BBB CA 1
ATOM 2852 C C . GLY B 1 57 ? -30.133 32.342 -20.285 1.000 21.344 101 GLY BBB C 1
ATOM 2853 O O . GLY B 1 57 ? -30.932 31.643 -20.927 1.000 20.456 101 GLY BBB O 1
ATOM 2854 N N . VAL B 1 58 ? -28.811 32.313 -20.403 1.000 19.785 102 VAL BBB N 1
ATOM 2855 C CA A VAL B 1 58 ? -28.079 31.316 -21.233 0.500 19.973 102 VAL BBB CA 1
ATOM 2856 C CA B VAL B 1 58 ? -28.063 31.339 -21.241 0.500 19.848 102 VAL BBB CA 1
ATOM 2857 C C . VAL B 1 58 ? -26.943 30.743 -20.385 1.000 18.872 102 VAL BBB C 1
ATOM 2858 O O . VAL B 1 58 ? -26.287 31.513 -19.663 1.000 19.292 102 VAL BBB O 1
ATOM 2865 N N . ILE B 1 59 ? -26.785 29.428 -20.425 1.000 18.522 103 ILE BBB N 1
ATOM 2866 C CA . ILE B 1 59 ? -25.540 28.761 -19.954 1.000 19.013 103 ILE BBB CA 1
ATOM 2867 C C . ILE B 1 59 ? -24.573 28.724 -21.139 1.000 19.610 103 ILE BBB C 1
ATOM 2868 O O . ILE B 1 59 ? -24.949 28.142 -22.188 1.000 21.062 103 ILE BBB O 1
ATOM 2873 N N . VAL B 1 60 ? -23.362 29.233 -20.961 1.000 20.464 104 VAL BBB N 1
ATOM 2874 C CA . VAL B 1 60 ? -22.329 29.261 -22.037 1.000 19.851 104 VAL BBB CA 1
ATOM 2875 C C . VAL B 1 60 ? -21.366 28.100 -21.815 1.000 19.907 104 VAL BBB C 1
ATOM 2876 O O . VAL B 1 60 ? -20.710 28.069 -20.772 1.000 20.894 104 VAL BBB O 1
ATOM 2880 N N . GLY B 1 61 ? -21.329 27.161 -22.765 1.000 20.690 105 GLY BBB N 1
ATOM 2881 C CA . GLY B 1 61 ? -20.457 25.983 -22.692 1.000 19.364 105 GLY BBB CA 1
ATOM 2882 C C . GLY B 1 61 ? -20.858 25.074 -21.548 1.000 19.490 105 GLY BBB C 1
ATOM 2883 O O . GLY B 1 61 ? -19.966 24.548 -20.860 1.000 19.976 105 GLY BBB O 1
ATOM 2884 N N . GLY B 1 62 ? -22.164 24.871 -21.358 1.000 19.702 106 GLY BBB N 1
ATOM 2885 C CA . GLY B 1 62 ? -22.700 23.758 -20.559 1.000 19.373 106 GLY BBB CA 1
ATOM 2886 C C . GLY B 1 62 ? -22.486 22.443 -21.279 1.000 19.750 106 GLY BBB C 1
ATOM 2887 O O . GLY B 1 62 ? -21.857 22.438 -22.350 1.000 19.029 106 GLY BBB O 1
ATOM 2888 N N . THR B 1 63 ? -23.043 21.362 -20.743 1.000 20.660 107 THR BBB N 1
ATOM 2889 C CA . THR B 1 63 ? -22.992 20.023 -21.387 1.000 22.595 107 THR BBB CA 1
ATOM 2890 C C . THR B 1 63 ? -23.520 20.132 -22.824 1.000 21.693 107 THR BBB C 1
ATOM 2891 O O . THR B 1 63 ? -22.903 19.556 -23.758 1.000 21.642 107 THR BBB O 1
ATOM 2895 N N . THR B 1 64 ? -24.635 20.835 -22.999 1.000 20.691 108 THR BBB N 1
ATOM 2896 C CA . THR B 1 64 ? -25.303 20.994 -24.313 1.000 21.479 108 THR BBB CA 1
ATOM 2897 C C . THR B 1 64 ? -24.400 21.829 -25.223 1.000 20.735 108 THR BBB C 1
ATOM 2898 O O . THR B 1 64 ? -24.377 21.569 -26.439 1.000 20.591 108 THR BBB O 1
ATOM 2902 N N . GLY B 1 65 ? -23.717 22.814 -24.645 1.000 20.399 109 GLY BBB N 1
ATOM 2903 C CA . GLY B 1 65 ? -22.815 23.723 -25.369 1.000 20.752 109 GLY BBB CA 1
ATOM 2904 C C . GLY B 1 65 ? -21.449 23.109 -25.605 1.000 20.317 109 GLY BBB C 1
ATOM 2905 O O . GLY B 1 65 ? -20.599 23.804 -26.152 1.000 20.458 109 GLY BBB O 1
ATOM 2906 N N . GLU B 1 66 ? -21.237 21.853 -25.197 1.000 20.318 110 GLU BBB N 1
ATOM 2907 C CA . GLU B 1 66 ? -19.958 21.124 -25.403 1.000 20.481 110 GLU BBB CA 1
ATOM 2908 C C . GLU B 1 66 ? -18.787 21.891 -24.779 1.000 19.549 110 GLU BBB C 1
ATOM 2909 O O . GLU B 1 66 ? -17.679 21.857 -25.358 1.000 19.656 110 GLU BBB O 1
ATOM 2915 N N . GLY B 1 67 ? -18.976 22.489 -23.596 1.000 18.543 111 GLY BBB N 1
ATOM 2916 C CA . GLY B 1 67 ? -17.872 23.034 -22.795 1.000 18.675 111 GLY BBB CA 1
ATOM 2917 C C . GLY B 1 67 ? -16.769 22.011 -22.577 1.000 18.569 111 GLY BBB C 1
ATOM 2918 O O . GLY B 1 67 ? -15.595 22.421 -22.586 1.000 18.221 111 GLY BBB O 1
ATOM 2919 N N . GLN B 1 68 ? -17.140 20.734 -22.393 1.000 19.202 112 GLN BBB N 1
ATOM 2920 C CA . GLN B 1 68 ? -16.211 19.578 -22.227 1.000 20.852 112 GLN BBB CA 1
ATOM 2921 C C . GLN B 1 68 ? -15.252 19.441 -23.436 1.000 21.114 112 GLN BBB C 1
ATOM 2922 O O . GLN B 1 68 ? -14.167 18.842 -23.256 1.000 21.557 112 GLN BBB O 1
ATOM 2928 N N . LEU B 1 69 ? -15.583 19.987 -24.615 1.000 20.098 113 LEU BBB N 1
ATOM 2929 C CA . LEU B 1 69 ? -14.748 19.860 -25.843 1.000 20.912 113 LEU BBB CA 1
ATOM 2930 C C . LEU B 1 69 ? -14.020 21.172 -26.152 1.000 21.269 113 LEU BBB C 1
ATOM 2931 O O . LEU B 1 69 ? -13.263 21.213 -27.141 1.000 22.141 113 LEU BBB O 1
ATOM 2936 N N . MET B 1 70 ? -14.226 22.215 -25.355 1.000 20.871 114 MET BBB N 1
ATOM 2937 C CA . MET B 1 70 ? -13.537 23.503 -25.582 1.000 19.880 114 MET BBB CA 1
ATOM 2938 C C . MET B 1 70 ? -12.177 23.458 -24.884 1.000 20.022 114 MET BBB C 1
ATOM 2939 O O . MET B 1 70 ? -12.058 22.863 -23.803 1.000 20.823 114 MET BBB O 1
ATOM 2944 N N . SER B 1 71 ? -11.204 24.147 -25.460 1.000 20.495 115 SER BBB N 1
ATOM 2945 C CA . SER B 1 71 ? -10.018 24.645 -24.724 1.000 20.639 115 SER BBB CA 1
ATOM 2946 C C . SER B 1 71 ? -10.503 25.778 -23.812 1.000 19.824 115 SER BBB C 1
ATOM 2947 O O . SER B 1 71 ? -11.560 26.385 -24.134 1.000 19.131 115 SER BBB O 1
ATOM 2950 N N . TRP B 1 72 ? -9.799 26.063 -22.721 1.000 18.837 116 TRP BBB N 1
ATOM 2951 C CA . TRP B 1 72 ? -10.210 27.148 -21.805 1.000 19.854 116 TRP BBB CA 1
ATOM 2952 C C . TRP B 1 72 ? -10.192 28.476 -22.577 1.000 19.566 116 TRP BBB C 1
ATOM 2953 O O . TRP B 1 72 ? -11.079 29.309 -22.303 1.000 18.364 116 TRP BBB O 1
ATOM 2964 N N . ASP B 1 73 ? -9.275 28.679 -23.531 1.000 19.261 117 ASP BBB N 1
ATOM 2965 C CA . ASP B 1 73 ? -9.231 30.004 -24.217 1.000 20.044 117 ASP BBB CA 1
ATOM 2966 C C . ASP B 1 73 ? -10.499 30.199 -25.065 1.000 19.025 117 ASP BBB C 1
ATOM 2967 O O . ASP B 1 73 ? -11.017 31.326 -25.092 1.000 20.319 117 ASP BBB O 1
ATOM 2972 N N . GLU B 1 74 ? -10.980 29.169 -25.754 1.000 18.767 118 GLU BBB N 1
ATOM 2973 C CA . GLU B 1 74 ? -12.283 29.197 -26.484 1.000 19.887 118 GLU BBB CA 1
ATOM 2974 C C . GLU B 1 74 ? -13.447 29.462 -25.514 1.000 18.309 118 GLU BBB C 1
ATOM 2975 O O . GLU B 1 74 ? -14.357 30.230 -25.844 1.000 17.589 118 GLU BBB O 1
ATOM 2981 N N . HIS B 1 75 ? -13.460 28.774 -24.376 1.000 18.169 119 HIS BBB N 1
ATOM 2982 C CA . HIS B 1 75 ? -14.598 28.807 -23.426 1.000 19.159 119 HIS BBB CA 1
ATOM 2983 C C . HIS B 1 75 ? -14.700 30.208 -22.819 1.000 19.092 119 HIS BBB C 1
ATOM 2984 O O . HIS B 1 75 ? -15.797 30.798 -22.819 1.000 18.483 119 HIS BBB O 1
ATOM 2991 N N . ILE B 1 76 ? -13.570 30.747 -22.367 1.000 18.339 120 ILE BBB N 1
ATOM 2992 C CA . ILE B 1 76 ? -13.504 32.095 -21.752 1.000 19.703 120 ILE BBB CA 1
ATOM 2993 C C . ILE B 1 76 ? -13.892 33.121 -22.825 1.000 20.434 120 ILE BBB C 1
ATOM 2994 O O . ILE B 1 76 ? -14.677 34.050 -22.514 1.000 18.993 120 ILE BBB O 1
ATOM 2999 N N . MET B 1 77 ? -13.380 32.974 -24.042 1.000 20.109 121 MET BBB N 1
ATOM 3000 C CA . MET B 1 77 ? -13.756 33.880 -25.150 1.000 21.154 121 MET BBB CA 1
ATOM 3001 C C . MET B 1 77 ? -15.284 33.871 -25.334 1.000 21.136 121 MET BBB C 1
ATOM 3002 O O . MET B 1 77 ? -15.861 34.933 -25.493 1.000 19.846 121 MET BBB O 1
ATOM 3007 N N . LEU B 1 78 ? -15.918 32.707 -25.366 1.000 20.969 122 LEU BBB N 1
ATOM 3008 C CA . LEU B 1 78 ? -17.379 32.627 -25.640 1.000 21.201 122 LEU BBB CA 1
ATOM 3009 C C . LEU B 1 78 ? -18.165 33.295 -24.499 1.000 21.202 122 LEU BBB C 1
ATOM 3010 O O . LEU B 1 78 ? -19.149 34.030 -24.799 1.000 19.912 122 LEU BBB O 1
ATOM 3015 N N . ILE B 1 79 ? -17.721 33.133 -23.253 1.000 20.302 123 ILE BBB N 1
ATOM 3016 C CA . ILE B 1 79 ? -18.339 33.820 -22.087 1.000 20.297 123 ILE BBB CA 1
ATOM 3017 C C . ILE B 1 79 ? -18.217 35.339 -22.285 1.000 20.365 123 ILE BBB C 1
ATOM 3018 O O . ILE B 1 79 ? -19.258 36.037 -22.225 1.000 18.992 123 ILE BBB O 1
ATOM 3023 N N . GLY B 1 80 ? -17.003 35.850 -22.493 1.000 19.295 124 GLY BBB N 1
ATOM 3024 C CA . GLY B 1 80 ? -16.783 37.299 -22.667 1.000 19.282 124 GLY BBB CA 1
ATOM 3025 C C . GLY B 1 80 ? -17.545 37.857 -23.859 1.000 19.278 124 GLY BBB C 1
ATOM 3026 O O . GLY B 1 80 ? -18.083 39.000 -23.777 1.000 18.813 124 GLY BBB O 1
ATOM 3027 N N . HIS B 1 81 ? -17.560 37.119 -24.966 1.000 18.191 125 HIS BBB N 1
ATOM 3028 C CA . HIS B 1 81 ? -18.292 37.495 -26.199 1.000 19.499 125 HIS BBB CA 1
ATOM 3029 C C . HIS B 1 81 ? -19.790 37.620 -25.883 1.000 19.484 125 HIS BBB C 1
ATOM 3030 O O . HIS B 1 81 ? -20.430 38.591 -26.336 1.000 20.208 125 HIS BBB O 1
ATOM 3037 N N . THR B 1 82 ? -20.337 36.658 -25.149 1.000 18.747 126 THR BBB N 1
ATOM 3038 C CA . THR B 1 82 ? -21.788 36.619 -24.853 1.000 18.507 126 THR BBB CA 1
ATOM 3039 C C . THR B 1 82 ? -22.144 37.777 -23.920 1.000 18.881 126 THR BBB C 1
ATOM 3040 O O . THR B 1 82 ? -23.163 38.430 -24.166 1.000 19.817 126 THR BBB O 1
ATOM 3044 N N . VAL B 1 83 ? -21.333 38.028 -22.901 1.000 19.379 127 VAL BBB N 1
ATOM 3045 C CA . VAL B 1 83 ? -21.523 39.196 -22.001 1.000 20.203 127 VAL BBB CA 1
ATOM 3046 C C . VAL B 1 83 ? -21.489 40.468 -22.856 1.000 21.233 127 VAL BBB C 1
ATOM 3047 O O . VAL B 1 83 ? -22.404 41.316 -22.733 1.000 21.385 127 VAL BBB O 1
ATOM 3051 N N . ASN B 1 84 ? -20.468 40.622 -23.693 1.000 21.322 128 ASN BBB N 1
ATOM 3052 C CA . ASN B 1 84 ? -20.258 41.901 -24.426 1.000 22.182 128 ASN BBB CA 1
ATOM 3053 C C . ASN B 1 84 ? -21.430 42.145 -25.379 1.000 21.799 128 ASN BBB C 1
ATOM 3054 O O . ASN B 1 84 ? -21.906 43.291 -25.471 1.000 23.975 128 ASN BBB O 1
ATOM 3059 N N . CYS B 1 85 ? -21.862 41.122 -26.101 1.000 22.122 129 CYS BBB N 1
ATOM 3060 C CA . CYS B 1 85 ? -22.850 41.273 -27.190 1.000 23.825 129 CYS BBB CA 1
ATOM 3061 C C . CYS B 1 85 ? -24.280 41.244 -26.638 1.000 24.691 129 CYS BBB C 1
ATOM 3062 O O . CYS B 1 85 ? -25.137 41.838 -27.290 1.000 25.284 129 CYS BBB O 1
ATOM 3065 N N . PHE B 1 86 ? -24.547 40.515 -25.548 1.000 22.370 130 PHE BBB N 1
ATOM 3066 C CA . PHE B 1 86 ? -25.938 40.179 -25.136 1.000 21.938 130 PHE BBB CA 1
ATOM 3067 C C . PHE B 1 86 ? -26.210 40.433 -23.654 1.000 21.502 130 PHE BBB C 1
ATOM 3068 O O . PHE B 1 86 ? -27.394 40.329 -23.271 1.000 23.182 130 PHE BBB O 1
ATOM 3076 N N . GLY B 1 87 ? -25.192 40.789 -22.861 1.000 21.917 131 GLY BBB N 1
ATOM 3077 C CA . GLY B 1 87 ? -25.275 40.894 -21.391 1.000 23.037 131 GLY BBB CA 1
ATOM 3078 C C . GLY B 1 87 ? -26.330 41.881 -20.924 1.000 23.729 131 GLY BBB C 1
ATOM 3079 O O . GLY B 1 87 ? -26.763 41.759 -19.780 1.000 23.571 131 GLY BBB O 1
ATOM 3080 N N . GLY B 1 88 ? -26.707 42.847 -21.763 1.000 24.603 132 GLY BBB N 1
ATOM 3081 C CA . GLY B 1 88 ? -27.760 43.829 -21.435 1.000 25.651 132 GLY BBB CA 1
ATOM 3082 C C . GLY B 1 88 ? -29.162 43.306 -21.738 1.000 25.060 132 GLY BBB C 1
ATOM 3083 O O . GLY B 1 88 ? -30.128 43.963 -21.315 1.000 27.550 132 GLY BBB O 1
ATOM 3084 N N . ARG B 1 89 ? -29.296 42.172 -22.429 1.000 24.252 133 ARG BBB N 1
ATOM 3085 C CA A ARG B 1 89 ? -30.600 41.668 -22.951 0.500 24.380 133 ARG BBB CA 1
ATOM 3086 C CA B ARG B 1 89 ? -30.608 41.674 -22.936 0.500 25.474 133 ARG BBB CA 1
ATOM 3087 C C . ARG B 1 89 ? -30.937 40.286 -22.369 1.000 24.520 133 ARG BBB C 1
ATOM 3088 O O . ARG B 1 89 ? -32.088 39.870 -22.510 1.000 25.729 133 ARG BBB O 1
ATOM 3103 N N . ILE B 1 90 ? -29.962 39.602 -21.778 1.000 22.569 134 ILE BBB N 1
ATOM 3104 C CA . ILE B 1 90 ? -30.128 38.236 -21.201 1.000 23.192 134 ILE BBB CA 1
ATOM 3105 C C . ILE B 1 90 ? -29.075 38.062 -20.100 1.000 24.348 134 ILE BBB C 1
ATOM 3106 O O . ILE B 1 90 ? -27.996 38.685 -20.205 1.000 23.919 134 ILE BBB O 1
ATOM 3111 N N . LYS B 1 91 ? -29.368 37.253 -19.082 1.000 21.915 135 LYS BBB N 1
ATOM 3112 C CA . LYS B 1 91 ? -28.364 36.898 -18.063 1.000 21.663 135 LYS BBB CA 1
ATOM 3113 C C . LYS B 1 91 ? -27.427 35.830 -18.646 1.000 21.670 135 LYS BBB C 1
ATOM 3114 O O . LYS B 1 91 ? -27.883 34.854 -19.258 1.000 22.793 135 LYS BBB O 1
ATOM 3120 N N . VAL B 1 92 ? -26.135 36.032 -18.440 1.000 21.050 136 VAL BBB N 1
ATOM 3121 C CA . VAL B 1 92 ? -25.070 35.162 -19.000 1.000 20.344 136 VAL BBB CA 1
ATOM 3122 C C . VAL B 1 92 ? -24.465 34.368 -17.855 1.000 18.997 136 VAL BBB C 1
ATOM 3123 O O . VAL B 1 92 ? -23.864 34.952 -16.956 1.000 19.927 136 VAL BBB O 1
ATOM 3127 N N . ILE B 1 93 ? -24.660 33.058 -17.878 1.000 18.141 137 ILE BBB N 1
ATOM 3128 C CA . ILE B 1 93 ? -24.151 32.162 -16.817 1.000 18.836 137 ILE BBB CA 1
ATOM 3129 C C . ILE B 1 93 ? -23.037 31.333 -17.448 1.000 19.378 137 ILE BBB C 1
ATOM 3130 O O . ILE B 1 93 ? -23.343 30.524 -18.321 1.000 19.101 137 ILE BBB O 1
ATOM 3135 N N . GLY B 1 94 ? -21.786 31.573 -17.062 1.000 18.954 138 GLY BBB N 1
ATOM 3136 C CA . GLY B 1 94 ? -20.671 30.780 -17.603 1.000 18.595 138 GLY BBB CA 1
ATOM 3137 C C . GLY B 1 94 ? -20.614 29.424 -16.927 1.000 17.593 138 GLY BBB C 1
ATOM 3138 O O . GLY B 1 94 ? -20.618 29.358 -15.676 1.000 18.481 138 GLY BBB O 1
ATOM 3139 N N . ASN B 1 95 ? -20.530 28.354 -17.709 1.000 17.912 139 ASN BBB N 1
ATOM 3140 C CA . ASN B 1 95 ? -20.194 27.037 -17.138 1.000 18.928 139 ASN BBB CA 1
ATOM 3141 C C . ASN B 1 95 ? -18.676 27.010 -16.889 1.000 18.713 139 ASN BBB C 1
ATOM 3142 O O . ASN B 1 95 ? -17.925 26.536 -17.756 1.000 19.776 139 ASN BBB O 1
ATOM 3147 N N . THR B 1 96 ? -18.239 27.469 -15.722 1.000 19.093 140 THR BBB N 1
ATOM 3148 C CA . THR B 1 96 ? -16.798 27.550 -15.349 1.000 17.624 140 THR BBB CA 1
ATOM 3149 C C . THR B 1 96 ? -16.465 26.435 -14.358 1.000 18.982 140 THR BBB C 1
ATOM 3150 O O . THR B 1 96 ? -15.386 26.502 -13.729 1.000 19.834 140 THR BBB O 1
ATOM 3154 N N . GLY B 1 97 ? -17.322 25.418 -14.277 1.000 18.638 141 GLY BBB N 1
ATOM 3155 C CA . GLY B 1 97 ? -17.097 24.220 -13.455 1.000 20.508 141 GLY BBB CA 1
ATOM 3156 C C . GLY B 1 97 ? -16.047 23.274 -14.030 1.000 20.914 141 GLY BBB C 1
ATOM 3157 O O . GLY B 1 97 ? -15.724 23.303 -15.255 1.000 20.593 141 GLY BBB O 1
ATOM 3158 N N . SER B 1 98 ? -15.526 22.412 -13.168 1.000 19.171 142 SER BBB N 1
ATOM 3159 C CA . SER B 1 98 ? -14.467 21.450 -13.534 1.000 19.710 142 SER BBB CA 1
ATOM 3160 C C . SER B 1 98 ? -14.397 20.363 -12.470 1.000 19.401 142 SER BBB C 1
ATOM 3161 O O . SER B 1 98 ? -14.691 20.649 -11.307 1.000 19.111 142 SER BBB O 1
ATOM 3164 N N . ASN B 1 99 ? -13.907 19.197 -12.862 1.000 18.170 143 ASN BBB N 1
ATOM 3165 C CA . ASN B 1 99 ? -13.513 18.139 -11.906 1.000 20.159 143 ASN BBB CA 1
ATOM 3166 C C . ASN B 1 99 ? -12.185 18.525 -11.235 1.000 20.274 143 ASN BBB C 1
ATOM 3167 O O . ASN B 1 99 ? -11.813 17.864 -10.232 1.000 19.979 143 ASN BBB O 1
ATOM 3172 N N . SER B 1 100 ? -11.498 19.556 -11.741 1.000 19.230 144 SER BBB N 1
ATOM 3173 C CA . SER B 1 100 ? -10.246 20.076 -11.144 1.000 19.958 144 SER BBB CA 1
ATOM 3174 C C . SER B 1 100 ? -10.539 21.407 -10.450 1.000 18.938 144 SER BBB C 1
ATOM 3175 O O . SER B 1 100 ? -11.002 22.346 -11.130 1.000 19.205 144 SER BBB O 1
ATOM 3178 N N . THR B 1 101 ? -10.294 21.485 -9.148 1.000 18.305 145 THR BBB N 1
ATOM 3179 C CA . THR B 1 101 ? -10.568 22.719 -8.366 1.000 19.128 145 THR BBB CA 1
ATOM 3180 C C . THR B 1 101 ? -9.752 23.882 -8.942 1.000 19.408 145 THR BBB C 1
ATOM 3181 O O . THR B 1 101 ? -10.295 25.012 -9.019 1.000 20.476 145 THR BBB O 1
ATOM 3185 N N . ARG B 1 102 ? -8.492 23.652 -9.312 1.000 21.230 146 ARG BBB N 1
ATOM 3186 C CA A ARG B 1 102 ? -7.624 24.711 -9.887 0.500 21.387 146 ARG BBB CA 1
ATOM 3187 C CA B ARG B 1 102 ? -7.623 24.710 -9.889 0.500 21.277 146 ARG BBB CA 1
ATOM 3188 C C . ARG B 1 102 ? -8.291 25.310 -11.131 1.000 20.214 146 ARG BBB C 1
ATOM 3189 O O . ARG B 1 102 ? -8.306 26.539 -11.245 1.000 19.664 146 ARG BBB O 1
ATOM 3204 N N . GLU B 1 103 ? -8.783 24.465 -12.035 1.000 19.872 147 GLU BBB N 1
ATOM 3205 C CA . GLU B 1 103 ? -9.425 24.913 -13.298 1.000 20.206 147 GLU BBB CA 1
ATOM 3206 C C . GLU B 1 103 ? -10.699 25.701 -12.962 1.000 18.703 147 GLU BBB C 1
ATOM 3207 O O . GLU B 1 103 ? -10.912 26.787 -13.536 1.000 19.942 147 GLU BBB O 1
ATOM 3213 N N . ALA B 1 104 ? -11.498 25.197 -12.032 1.000 17.866 148 ALA BBB N 1
ATOM 3214 C CA . ALA B 1 104 ? -12.750 25.860 -11.594 1.000 18.392 148 ALA BBB CA 1
ATOM 3215 C C . ALA B 1 104 ? -12.431 27.233 -10.995 1.000 18.803 148 ALA BBB C 1
ATOM 3216 O O . ALA B 1 104 ? -13.124 28.199 -11.308 1.000 19.231 148 ALA BBB O 1
ATOM 3218 N N . ILE B 1 105 ? -11.408 27.336 -10.151 1.000 18.846 149 ILE BBB N 1
ATOM 3219 C CA . ILE B 1 105 ? -11.043 28.638 -9.522 1.000 19.392 149 ILE BBB CA 1
ATOM 3220 C C . ILE B 1 105 ? -10.634 29.631 -10.621 1.000 20.315 149 ILE BBB C 1
ATOM 3221 O O . ILE B 1 105 ? -11.120 30.763 -10.615 1.000 18.342 149 ILE BBB O 1
ATOM 3226 N N . HIS B 1 106 ? -9.728 29.246 -11.521 1.000 21.157 150 HIS BBB N 1
ATOM 3227 C CA . HIS B 1 106 ? -9.167 30.184 -12.526 1.000 22.200 150 HIS BBB CA 1
ATOM 3228 C C . HIS B 1 106 ? -10.272 30.583 -13.508 1.000 20.050 150 HIS BBB C 1
ATOM 3229 O O . HIS B 1 106 ? -10.376 31.773 -13.806 1.000 19.373 150 HIS BBB O 1
ATOM 3236 N N . ALA B 1 107 ? -11.045 29.622 -14.013 1.000 19.247 151 ALA BBB N 1
ATOM 3237 C CA . ALA B 1 107 ? -12.113 29.875 -15.009 1.000 19.900 151 ALA BBB CA 1
ATOM 3238 C C . ALA B 1 107 ? -13.192 30.781 -14.386 1.000 19.628 151 ALA BBB C 1
ATOM 3239 O O . ALA B 1 107 ? -13.594 31.782 -15.028 1.000 19.764 151 ALA BBB O 1
ATOM 3241 N N . THR B 1 108 ? -13.593 30.518 -13.146 1.000 19.566 152 THR BBB N 1
ATOM 3242 C CA . THR B 1 108 ? -14.669 31.296 -12.477 1.000 19.326 152 THR BBB CA 1
ATOM 3243 C C . THR B 1 108 ? -14.205 32.738 -12.213 1.000 20.127 152 THR BBB C 1
ATOM 3244 O O . THR B 1 108 ? -14.966 33.681 -12.531 1.000 18.014 152 THR BBB O 1
ATOM 3248 N N . GLU B 1 109 ? -12.991 32.945 -11.691 1.000 20.851 153 GLU BBB N 1
ATOM 3249 C CA . GLU B 1 109 ? -12.549 34.323 -11.365 1.000 21.673 153 GLU BBB CA 1
ATOM 3250 C C . GLU B 1 109 ? -12.400 35.107 -12.673 1.000 21.696 153 GLU BBB C 1
ATOM 3251 O O . GLU B 1 109 ? -12.775 36.302 -12.702 1.000 20.926 153 GLU BBB O 1
ATOM 3257 N N . GLN B 1 110 ? -11.947 34.456 -13.742 1.000 21.418 154 GLN BBB N 1
ATOM 3258 C CA . GLN B 1 110 ? -11.801 35.104 -15.071 1.000 21.270 154 GLN BBB CA 1
ATOM 3259 C C . GLN B 1 110 ? -13.186 35.466 -15.629 1.000 21.524 154 GLN BBB C 1
ATOM 3260 O O . GLN B 1 110 ? -13.364 36.642 -16.084 1.000 21.402 154 GLN BBB O 1
ATOM 3266 N N . GLY B 1 111 ? -14.135 34.522 -15.595 1.000 19.222 155 GLY BBB N 1
ATOM 3267 C CA . GLY B 1 111 ? -15.512 34.744 -16.068 1.000 19.515 155 GLY BBB CA 1
ATOM 3268 C C . GLY B 1 111 ? -16.163 35.933 -15.374 1.000 19.637 155 GLY BBB C 1
ATOM 3269 O O . GLY B 1 111 ? -16.730 36.811 -16.083 1.000 19.514 155 GLY BBB O 1
ATOM 3270 N N . PHE B 1 112 ? -16.071 35.992 -14.048 1.000 19.558 156 PHE BBB N 1
ATOM 3271 C CA . PHE B 1 112 ? -16.630 37.108 -13.238 1.000 19.113 156 PHE BBB CA 1
ATOM 3272 C C . PHE B 1 112 ? -15.884 38.404 -13.553 1.000 21.563 156 PHE BBB C 1
ATOM 3273 O O . PHE B 1 112 ? -16.562 39.430 -13.706 1.000 20.353 156 PHE BBB O 1
ATOM 3281 N N . ALA B 1 113 ? -14.562 38.372 -13.735 1.000 21.400 157 ALA BBB N 1
ATOM 3282 C CA . ALA B 1 113 ? -13.775 39.590 -14.050 1.000 22.717 157 ALA BBB CA 1
ATOM 3283 C C . ALA B 1 113 ? -14.252 40.203 -15.375 1.000 22.678 157 ALA BBB C 1
ATOM 3284 O O . ALA B 1 113 ? -14.160 41.432 -15.512 1.000 25.356 157 ALA BBB O 1
ATOM 3286 N N . MET B 1 114 ? -14.767 39.404 -16.306 1.000 22.108 158 MET BBB N 1
ATOM 3287 C CA A MET B 1 114 ? -15.229 39.819 -17.654 0.500 23.804 158 MET BBB CA 1
ATOM 3288 C CA B MET B 1 114 ? -15.221 39.951 -17.615 0.500 23.003 158 MET BBB CA 1
ATOM 3289 C C . MET B 1 114 ? -16.751 40.053 -17.655 1.000 23.161 158 MET BBB C 1
ATOM 3290 O O . MET B 1 114 ? -17.296 40.287 -18.746 1.000 23.493 158 MET BBB O 1
ATOM 3299 N N . GLY B 1 115 ? -17.402 39.950 -16.486 1.000 23.194 159 GLY BBB N 1
ATOM 3300 C CA . GLY B 1 115 ? -18.789 40.416 -16.255 1.000 22.335 159 GLY BBB CA 1
ATOM 3301 C C . GLY B 1 115 ? -19.885 39.375 -16.416 1.000 21.639 159 GLY BBB C 1
ATOM 3302 O O . GLY B 1 115 ? -21.055 39.777 -16.509 1.000 21.123 159 GLY BBB O 1
ATOM 3303 N N . MET B 1 116 ? -19.592 38.077 -16.442 1.000 21.512 160 MET BBB N 1
ATOM 3304 C CA . MET B 1 116 ? -20.689 37.075 -16.479 1.000 20.437 160 MET BBB CA 1
ATOM 3305 C C . MET B 1 116 ? -21.526 37.240 -15.204 1.000 19.896 160 MET BBB C 1
ATOM 3306 O O . MET B 1 116 ? -20.966 37.653 -14.179 1.000 20.118 160 MET BBB O 1
ATOM 3311 N N . HIS B 1 117 ? -22.835 36.983 -15.279 1.000 20.106 161 HIS BBB N 1
ATOM 3312 C CA . HIS B 1 117 ? -23.802 37.278 -14.187 1.000 19.909 161 HIS BBB CA 1
ATOM 3313 C C . HIS B 1 117 ? -23.790 36.152 -13.154 1.000 19.796 161 HIS BBB C 1
ATOM 3314 O O . HIS B 1 117 ? -24.170 36.395 -12.012 1.000 21.023 161 HIS BBB O 1
ATOM 3321 N N . GLY B 1 118 ? -23.399 34.952 -13.557 1.000 18.810 162 GLY BBB N 1
ATOM 3322 C CA . GLY B 1 118 ? -23.355 33.814 -12.630 1.000 19.366 162 GLY BBB CA 1
ATOM 3323 C C . GLY B 1 118 ? -22.493 32.703 -13.168 1.000 19.294 162 GLY BBB C 1
ATOM 3324 O O . GLY B 1 118 ? -22.033 32.803 -14.322 1.000 18.299 162 GLY BBB O 1
ATOM 3325 N N . ALA B 1 119 ? -22.297 31.673 -12.350 1.000 19.365 163 ALA BBB N 1
ATOM 3326 C CA . ALA B 1 119 ? -21.474 30.497 -12.683 1.000 19.454 163 ALA BBB CA 1
ATOM 3327 C C . ALA B 1 119 ? -22.296 29.242 -12.422 1.000 19.996 163 ALA BBB C 1
ATOM 3328 O O . ALA B 1 119 ? -23.011 29.176 -11.390 1.000 20.140 163 ALA BBB O 1
ATOM 3330 N N . LEU B 1 120 ? -22.157 28.266 -13.308 1.000 19.713 164 LEU BBB N 1
ATOM 3331 C CA . LEU B 1 120 ? -22.672 26.900 -13.096 1.000 20.073 164 LEU BBB CA 1
ATOM 3332 C C . LEU B 1 120 ? -21.501 26.025 -12.645 1.000 20.447 164 LEU BBB C 1
ATOM 3333 O O . LEU B 1 120 ? -20.456 26.028 -13.329 1.000 22.328 164 LEU BBB O 1
ATOM 3338 N N . HIS B 1 121 ? -21.683 25.306 -11.536 1.000 20.599 165 HIS BBB N 1
ATOM 3339 C CA . HIS B 1 121 ? -20.649 24.464 -10.884 1.000 20.107 165 HIS BBB CA 1
ATOM 3340 C C . HIS B 1 121 ? -21.190 23.062 -10.630 1.000 20.636 165 HIS BBB C 1
ATOM 3341 O O . HIS B 1 121 ? -21.999 22.869 -9.719 1.000 19.438 165 HIS BBB O 1
ATOM 3348 N N . ILE B 1 122 ? -20.709 22.124 -11.430 1.000 21.854 166 ILE BBB N 1
ATOM 3349 C CA . ILE B 1 122 ? -20.900 20.664 -11.242 1.000 20.903 166 ILE BBB CA 1
ATOM 3350 C C . ILE B 1 122 ? -19.984 20.185 -10.115 1.000 21.540 166 ILE BBB C 1
ATOM 3351 O O . ILE B 1 122 ? -18.930 20.830 -9.842 1.000 23.768 166 ILE BBB O 1
ATOM 3356 N N . ASN B 1 123 ? -20.339 19.065 -9.490 1.000 20.742 167 ASN BBB N 1
ATOM 3357 C CA . ASN B 1 123 ? -19.408 18.368 -8.574 1.000 21.280 167 ASN BBB CA 1
ATOM 3358 C C . ASN B 1 123 ? -18.390 17.624 -9.433 1.000 21.682 167 ASN BBB C 1
ATOM 3359 O O . ASN B 1 123 ? -18.680 17.320 -10.590 1.000 21.865 167 ASN BBB O 1
ATOM 3364 N N . PRO B 1 124 ? -17.173 17.348 -8.916 1.000 22.251 168 PRO BBB N 1
ATOM 3365 C CA . PRO B 1 124 ? -16.151 16.666 -9.706 1.000 22.309 168 PRO BBB CA 1
ATOM 3366 C C . PRO B 1 124 ? -16.617 15.317 -10.277 1.000 22.734 168 PRO BBB C 1
ATOM 3367 O O . PRO B 1 124 ? -17.084 14.490 -9.531 1.000 22.788 168 PRO BBB O 1
ATOM 3371 N N . TYR B 1 125 ? -16.543 15.200 -11.605 1.000 21.000 169 TYR BBB N 1
ATOM 3372 C CA . TYR B 1 125 ? -16.891 14.009 -12.427 1.000 20.691 169 TYR BBB CA 1
ATOM 3373 C C . TYR B 1 125 ? -15.606 13.221 -12.687 1.000 21.394 169 TYR BBB C 1
ATOM 3374 O O . TYR B 1 125 ? -14.512 13.839 -12.742 1.000 20.591 169 TYR BBB O 1
ATOM 3383 N N . TYR B 1 126 ? -15.740 11.901 -12.855 1.000 22.412 170 TYR BBB N 1
ATOM 3384 C CA . TYR B 1 126 ? -14.643 10.949 -13.177 1.000 24.662 170 TYR BBB CA 1
ATOM 3385 C C . TYR B 1 126 ? -13.720 10.842 -11.957 1.000 25.313 170 TYR BBB C 1
ATOM 3386 O O . TYR B 1 126 ? -13.639 9.746 -11.369 1.000 24.021 170 TYR BBB O 1
ATOM 3395 N N . GLY B 1 127 ? -13.048 11.932 -11.579 1.000 23.631 171 GLY BBB N 1
ATOM 3396 C CA . GLY B 1 127 ? -12.243 11.994 -10.344 1.000 25.392 171 GLY BBB CA 1
ATOM 3397 C C . GLY B 1 127 ? -13.123 12.325 -9.153 1.000 25.046 171 GLY BBB C 1
ATOM 3398 O O . GLY B 1 127 ? -12.996 13.421 -8.596 1.000 25.216 171 GLY BBB O 1
ATOM 3399 N N . LYS B 1 128 ? -14.046 11.436 -8.794 1.000 25.677 172 LYS BBB N 1
ATOM 3400 C CA . LYS B 1 128 ? -15.054 11.775 -7.758 1.000 28.344 172 LYS BBB CA 1
ATOM 3401 C C . LYS B 1 128 ? -14.355 11.817 -6.400 1.000 25.595 172 LYS BBB C 1
ATOM 3402 O O . LYS B 1 128 ? -13.282 11.211 -6.231 1.000 23.257 172 LYS BBB O 1
ATOM 3408 N N . THR B 1 129 ? -14.904 12.604 -5.488 1.000 24.370 173 THR BBB N 1
ATOM 3409 C CA . THR B 1 129 ? -14.284 12.887 -4.181 1.000 25.153 173 THR BBB CA 1
ATOM 3410 C C . THR B 1 129 ? -15.263 12.539 -3.060 1.000 25.769 173 THR BBB C 1
ATOM 3411 O O . THR B 1 129 ? -16.378 12.059 -3.341 1.000 27.759 173 THR BBB O 1
ATOM 3415 N N . SER B 1 130 ? -14.822 12.757 -1.832 1.000 24.538 174 SER BBB N 1
ATOM 3416 C CA . SER B 1 130 ? -15.604 12.540 -0.592 1.000 24.447 174 SER BBB CA 1
ATOM 3417 C C . SER B 1 130 ? -16.585 13.700 -0.432 1.000 25.209 174 SER BBB C 1
ATOM 3418 O O . SER B 1 130 ? -16.415 14.748 -1.110 1.000 23.568 174 SER BBB O 1
ATOM 3421 N N . ILE B 1 131 ? -17.566 13.545 0.454 1.000 26.019 175 ILE BBB N 1
ATOM 3422 C CA . ILE B 1 131 ? -18.497 14.655 0.799 1.000 26.286 175 ILE BBB CA 1
ATOM 3423 C C . ILE B 1 131 ? -17.666 15.847 1.284 1.000 25.056 175 ILE BBB C 1
ATOM 3424 O O . ILE B 1 131 ? -17.955 16.976 0.857 1.000 24.890 175 ILE BBB O 1
ATOM 3429 N N . GLU B 1 132 ? -16.676 15.628 2.153 1.000 25.816 176 GLU BBB N 1
ATOM 3430 C CA . GLU B 1 132 ? -15.810 16.724 2.675 1.000 27.943 176 GLU BBB CA 1
ATOM 3431 C C . GLU B 1 132 ? -15.059 17.378 1.500 1.000 24.681 176 GLU BBB C 1
ATOM 3432 O O . GLU B 1 132 ? -14.929 18.628 1.475 1.000 22.696 176 GLU BBB O 1
ATOM 3438 N N . GLY B 1 133 ? -14.559 16.573 0.566 1.000 22.387 177 GLY BBB N 1
ATOM 3439 C CA . GLY B 1 133 ? -13.861 17.081 -0.632 1.000 22.802 177 GLY BBB CA 1
ATOM 3440 C C . GLY B 1 133 ? -14.785 17.898 -1.516 1.000 22.126 177 GLY BBB C 1
ATOM 3441 O O . GLY B 1 133 ? -14.365 18.940 -2.028 1.000 23.366 177 GLY BBB O 1
ATOM 3442 N N . MET B 1 134 ? -16.029 17.454 -1.667 1.000 23.575 178 MET BBB N 1
ATOM 3443 C CA . MET B 1 134 ? -17.050 18.152 -2.483 1.000 24.473 178 MET BBB CA 1
ATOM 3444 C C . MET B 1 134 ? -17.308 19.540 -1.893 1.000 24.269 178 MET BBB C 1
ATOM 3445 O O . MET B 1 134 ? -17.256 20.548 -2.649 1.000 22.418 178 MET BBB O 1
ATOM 3450 N N . ASN B 1 135 ? -17.577 19.606 -0.584 1.000 23.198 179 ASN BBB N 1
ATOM 3451 C CA . ASN B 1 135 ? -17.703 20.910 0.116 1.000 23.021 179 ASN BBB CA 1
ATOM 3452 C C . ASN B 1 135 ? -16.451 21.764 -0.133 1.000 22.058 179 ASN BBB C 1
ATOM 3453 O O . ASN B 1 135 ? -16.614 22.933 -0.539 1.000 22.403 179 ASN BBB O 1
ATOM 3458 N N . ALA B 1 136 ? -15.239 21.236 0.086 1.000 21.935 180 ALA BBB N 1
ATOM 3459 C CA . ALA B 1 136 ? -13.975 21.992 -0.098 1.000 20.859 180 ALA BBB CA 1
ATOM 3460 C C . ALA B 1 136 ? -13.917 22.596 -1.512 1.000 19.880 180 ALA BBB C 1
ATOM 3461 O O . ALA B 1 136 ? -13.560 23.770 -1.640 1.000 20.894 180 ALA BBB O 1
ATOM 3463 N N . HIS B 1 137 ? -14.238 21.807 -2.535 1.000 18.981 181 HIS BBB N 1
ATOM 3464 C CA . HIS B 1 137 ? -14.279 22.238 -3.961 1.000 19.217 181 HIS BBB CA 1
ATOM 3465 C C . HIS B 1 137 ? -15.197 23.456 -4.127 1.000 18.678 181 HIS BBB C 1
ATOM 3466 O O . HIS B 1 137 ? -14.759 24.482 -4.647 1.000 20.155 181 HIS BBB O 1
ATOM 3473 N N . PHE B 1 138 ? -16.459 23.316 -3.748 1.000 20.383 182 PHE BBB N 1
ATOM 3474 C CA . PHE B 1 138 ? -17.479 24.371 -3.961 1.000 19.701 182 PHE BBB CA 1
ATOM 3475 C C . PHE B 1 138 ? -17.102 25.622 -3.169 1.000 20.598 182 PHE BBB C 1
ATOM 3476 O O . PHE B 1 138 ? -17.319 26.750 -3.680 1.000 20.071 182 PHE BBB O 1
ATOM 3484 N N . GLN B 1 139 ? -16.501 25.460 -1.986 1.000 20.889 183 GLN BBB N 1
ATOM 3485 C CA . GLN B 1 139 ? -16.172 26.629 -1.125 1.000 22.826 183 GLN BBB CA 1
ATOM 3486 C C . GLN B 1 139 ? -15.106 27.506 -1.784 1.000 23.130 183 GLN BBB C 1
ATOM 3487 O O . GLN B 1 139 ? -15.077 28.682 -1.440 1.000 26.640 183 GLN BBB O 1
ATOM 3493 N N . THR B 1 140 ? -14.303 27.001 -2.731 1.000 21.800 184 THR BBB N 1
ATOM 3494 C CA . THR B 1 140 ? -13.235 27.800 -3.396 1.000 22.089 184 THR BBB CA 1
ATOM 3495 C C . THR B 1 140 ? -13.836 28.766 -4.417 1.000 21.215 184 THR BBB C 1
ATOM 3496 O O . THR B 1 140 ? -13.143 29.748 -4.764 1.000 24.805 184 THR BBB O 1
ATOM 3500 N N . VAL B 1 141 ? -15.062 28.518 -4.889 1.000 21.525 185 VAL BBB N 1
ATOM 3501 C CA . VAL B 1 141 ? -15.669 29.314 -5.996 1.000 22.740 185 VAL BBB CA 1
ATOM 3502 C C . VAL B 1 141 ? -16.953 30.014 -5.535 1.000 24.032 185 VAL BBB C 1
ATOM 3503 O O . VAL B 1 141 ? -17.317 31.020 -6.171 1.000 22.748 185 VAL BBB O 1
ATOM 3507 N N . LEU B 1 142 ? -17.606 29.546 -4.465 1.000 24.400 186 LEU BBB N 1
ATOM 3508 C CA A LEU B 1 142 ? -18.934 30.082 -4.064 0.500 24.136 186 LEU BBB CA 1
ATOM 3509 C CA B LEU B 1 142 ? -18.929 30.083 -4.040 0.500 25.037 186 LEU BBB CA 1
ATOM 3510 C C . LEU B 1 142 ? -18.816 31.578 -3.734 1.000 24.325 186 LEU BBB C 1
ATOM 3511 O O . LEU B 1 142 ? -19.745 32.298 -4.045 1.000 26.301 186 LEU BBB O 1
ATOM 3520 N N . HIS B 1 143 ? -17.691 32.015 -3.167 1.000 24.230 187 HIS BBB N 1
ATOM 3521 C CA . HIS B 1 143 ? -17.488 33.430 -2.743 1.000 24.789 187 HIS BBB CA 1
ATOM 3522 C C . HIS B 1 143 ? -17.348 34.362 -3.958 1.000 25.075 187 HIS BBB C 1
ATOM 3523 O O . HIS B 1 143 ? -17.457 35.580 -3.783 1.000 24.955 187 HIS BBB O 1
ATOM 3530 N N . MET B 1 144 ? -17.125 33.851 -5.170 1.000 23.620 188 MET BBB N 1
ATOM 3531 C CA . MET B 1 144 ? -16.746 34.712 -6.326 1.000 23.471 188 MET BBB CA 1
ATOM 3532 C C . MET B 1 144 ? -17.958 35.425 -6.934 1.000 23.595 188 MET BBB C 1
ATOM 3533 O O . MET B 1 144 ? -17.768 36.467 -7.557 1.000 22.839 188 MET BBB O 1
ATOM 3538 N N . GLY B 1 145 ? -19.160 34.892 -6.746 1.000 22.862 189 GLY BBB N 1
ATOM 3539 C CA . GLY B 1 145 ? -20.387 35.468 -7.308 1.000 23.531 189 GLY BBB CA 1
ATOM 3540 C C . GLY B 1 145 ? -21.515 34.450 -7.352 1.000 22.258 189 GLY BBB C 1
ATOM 3541 O O . GLY B 1 145 ? -21.360 33.308 -6.901 1.000 21.249 189 GLY BBB O 1
ATOM 3542 N N . PRO B 1 146 ? -22.673 34.860 -7.912 1.000 21.389 190 PRO BBB N 1
ATOM 3543 C CA . PRO B 1 146 ? -23.866 34.023 -7.966 1.000 20.031 190 PRO BBB CA 1
ATOM 3544 C C . PRO B 1 146 ? -23.578 32.670 -8.630 1.000 21.534 190 PRO BBB C 1
ATOM 3545 O O . PRO B 1 146 ? -23.043 32.625 -9.733 1.000 20.920 190 PRO BBB O 1
ATOM 3549 N N . THR B 1 147 ? -23.898 31.589 -7.927 1.000 20.265 191 THR BBB N 1
ATOM 3550 C CA . THR B 1 147 ? -23.512 30.225 -8.333 1.000 20.058 191 THR BBB CA 1
ATOM 3551 C C . THR B 1 147 ? -24.757 29.352 -8.386 1.000 20.095 191 THR BBB C 1
ATOM 3552 O O . THR B 1 147 ? -25.534 29.382 -7.429 1.000 20.673 191 THR BBB O 1
ATOM 3556 N N . ILE B 1 148 ? -24.894 28.574 -9.454 1.000 19.469 192 ILE BBB N 1
ATOM 3557 C CA . ILE B 1 148 ? -25.872 27.461 -9.544 1.000 19.610 192 ILE BBB CA 1
ATOM 3558 C C . ILE B 1 148 ? -25.105 26.149 -9.386 1.000 19.721 192 ILE BBB C 1
ATOM 3559 O O . ILE B 1 148 ? -24.220 25.895 -10.190 1.000 19.261 192 ILE BBB O 1
ATOM 3564 N N . ILE B 1 149 ? -25.458 25.345 -8.384 1.000 18.409 193 ILE BBB N 1
ATOM 3565 C CA . ILE B 1 149 ? -24.855 24.008 -8.154 1.000 19.420 193 ILE BBB CA 1
ATOM 3566 C C . ILE B 1 149 ? -25.574 23.022 -9.074 1.000 19.986 193 ILE BBB C 1
ATOM 3567 O O . ILE B 1 149 ? -26.812 23.023 -9.128 1.000 19.745 193 ILE BBB O 1
ATOM 3572 N N . TYR B 1 150 ? -24.810 22.215 -9.802 1.000 20.290 194 TYR BBB N 1
ATOM 3573 C CA . TYR B 1 150 ? -25.338 21.323 -10.853 1.000 20.778 194 TYR BBB CA 1
ATOM 3574 C C . TYR B 1 1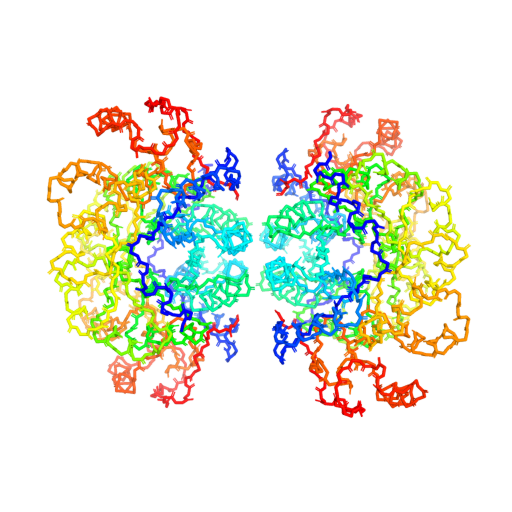50 ? -25.208 19.883 -10.375 1.000 19.946 194 TYR BBB C 1
ATOM 3575 O O . TYR B 1 150 ? -24.081 19.394 -10.302 1.000 20.908 194 TYR BBB O 1
ATOM 3584 N N . ASN B 1 151 ? -26.335 19.248 -10.054 1.000 19.701 195 ASN BBB N 1
ATOM 3585 C CA . ASN B 1 151 ? -26.380 17.823 -9.656 1.000 20.504 195 ASN BBB CA 1
ATOM 3586 C C . ASN B 1 151 ? -26.929 16.994 -10.815 1.000 21.472 195 ASN BBB C 1
ATOM 3587 O O . ASN B 1 151 ? -28.144 17.086 -11.105 1.000 22.051 195 ASN BBB O 1
ATOM 3592 N N . VAL B 1 152 ? -26.070 16.188 -11.441 1.000 21.534 196 VAL BBB N 1
ATOM 3593 C CA . VAL B 1 152 ? -26.431 15.333 -12.603 1.000 22.125 196 VAL BBB CA 1
ATOM 3594 C C . VAL B 1 152 ? -25.725 13.986 -12.441 1.000 22.532 196 VAL BBB C 1
ATOM 3595 O O . VAL B 1 152 ? -24.767 13.672 -13.149 1.000 21.292 196 VAL BBB O 1
ATOM 3599 N N . PRO B 1 153 ? -26.195 13.154 -11.479 1.000 23.354 197 PRO BBB N 1
ATOM 3600 C CA . PRO B 1 153 ? -25.533 11.903 -11.130 1.000 24.069 197 PRO BBB CA 1
ATOM 3601 C C . PRO B 1 153 ? -25.430 10.885 -12.275 1.000 24.145 197 PRO BBB C 1
ATOM 3602 O O . PRO B 1 153 ? -24.520 10.079 -12.222 1.000 25.748 197 PRO BBB O 1
ATOM 3606 N N . GLY B 1 154 ? -26.317 10.955 -13.266 1.000 24.197 198 GLY BBB N 1
ATOM 3607 C CA . GLY B 1 154 ? -26.228 10.113 -14.477 1.000 25.202 198 GLY BBB CA 1
ATOM 3608 C C . GLY B 1 154 ? -24.974 10.402 -15.298 1.000 24.775 198 GLY BBB C 1
ATOM 3609 O O . GLY B 1 154 ? -24.572 9.529 -16.092 1.000 24.860 198 GLY BBB O 1
ATOM 3610 N N . ARG B 1 155 ? -24.366 11.584 -15.150 1.000 22.682 199 ARG BBB N 1
ATOM 3611 C CA A ARG B 1 155 ? -23.141 11.982 -15.899 0.500 22.676 199 ARG BBB CA 1
ATOM 3612 C CA B ARG B 1 155 ? -23.133 11.945 -15.897 0.500 22.827 199 ARG BBB CA 1
ATOM 3613 C C . ARG B 1 155 ? -21.922 11.973 -14.972 1.000 22.770 199 ARG BBB C 1
ATOM 3614 O O . ARG B 1 155 ? -20.840 11.594 -15.440 1.000 22.595 199 ARG BBB O 1
ATOM 3629 N N . THR B 1 156 ? -22.081 12.434 -13.731 1.000 21.830 200 THR BBB N 1
ATOM 3630 C CA . THR B 1 156 ? -20.934 12.554 -12.796 1.000 22.643 200 THR BBB CA 1
ATOM 3631 C C . THR B 1 156 ? -20.674 11.226 -12.103 1.000 22.974 200 THR BBB C 1
ATOM 3632 O O . THR B 1 156 ? -19.547 11.062 -11.590 1.000 28.278 200 THR BBB O 1
ATOM 3636 N N . CYS B 1 157 ? -21.692 10.368 -12.040 1.000 28.179 201 CYS BBB N 1
ATOM 3637 C CA . CYS B 1 157 ? -21.710 9.101 -11.259 1.000 30.629 201 CYS BBB CA 1
ATOM 3638 C C . CYS B 1 157 ? -21.580 9.378 -9.756 1.000 31.156 201 CYS BBB C 1
ATOM 3639 O O . CYS B 1 157 ? -21.102 8.494 -9.011 1.000 31.660 201 CYS BBB O 1
ATOM 3642 N N . GLN B 1 158 ? -22.004 10.554 -9.303 1.000 28.550 202 GLN BBB N 1
ATOM 3643 C CA . GLN B 1 158 ? -21.976 10.888 -7.861 1.000 27.894 202 GLN BBB CA 1
ATOM 3644 C C . GLN B 1 158 ? -23.057 11.915 -7.552 1.000 27.855 202 GLN BBB C 1
ATOM 3645 O O . GLN B 1 158 ? -22.975 13.060 -8.036 1.000 25.816 202 GLN BBB O 1
ATOM 3651 N N . ASP B 1 159 ? -24.030 11.486 -6.764 1.000 26.411 203 ASP BBB N 1
ATOM 3652 C CA . ASP B 1 159 ? -25.132 12.336 -6.270 1.000 27.321 203 ASP BBB CA 1
ATOM 3653 C C . ASP B 1 159 ? -24.543 13.365 -5.306 1.000 26.588 203 ASP BBB C 1
ATOM 3654 O O . ASP B 1 159 ? -23.753 12.973 -4.415 1.000 29.831 203 ASP BBB O 1
ATOM 3659 N N . ILE B 1 160 ? -24.850 14.647 -5.513 1.000 24.317 204 ILE BBB N 1
ATOM 3660 C CA . ILE B 1 160 ? -24.635 15.700 -4.483 1.000 22.996 204 ILE BBB CA 1
ATOM 3661 C C . ILE B 1 160 ? -25.768 15.539 -3.479 1.000 25.187 204 ILE BBB C 1
ATOM 3662 O O . ILE B 1 160 ? -26.927 15.797 -3.801 1.000 24.489 204 ILE BBB O 1
ATOM 3667 N N . PRO B 1 161 ? -25.484 15.046 -2.260 1.000 26.104 205 PRO BBB N 1
ATOM 3668 C CA . PRO B 1 161 ? -26.554 14.738 -1.319 1.000 26.206 205 PRO BBB CA 1
ATOM 3669 C C . PRO B 1 161 ? -27.118 16.023 -0.732 1.000 25.541 205 PRO BBB C 1
ATOM 3670 O O . PRO B 1 161 ? -26.466 17.064 -0.742 1.000 22.024 205 PRO BBB O 1
ATOM 3674 N N . PRO B 1 162 ? -28.376 15.994 -0.247 1.000 26.991 206 PRO BBB N 1
ATOM 3675 C CA . PRO B 1 162 ? -28.986 17.161 0.393 1.000 28.454 206 PRO BBB CA 1
ATOM 3676 C C . PRO B 1 162 ? -28.125 17.843 1.467 1.000 27.647 206 PRO BBB C 1
ATOM 3677 O O . PRO B 1 162 ? -28.168 19.056 1.530 1.000 29.283 206 PRO BBB O 1
ATOM 3681 N N . GLN B 1 163 ? -27.362 17.087 2.267 1.000 28.927 207 GLN BBB N 1
ATOM 3682 C CA A GLN B 1 163 ? -26.504 17.669 3.339 0.500 30.049 207 GLN BBB CA 1
ATOM 3683 C CA B GLN B 1 163 ? -26.499 17.667 3.336 0.500 31.078 207 GLN BBB CA 1
ATOM 3684 C C . GLN B 1 163 ? -25.540 18.691 2.719 1.000 29.639 207 GLN BBB C 1
ATOM 3685 O O . GLN B 1 163 ? -25.319 19.736 3.344 1.000 28.495 207 GLN BBB O 1
ATOM 3696 N N . VAL B 1 164 ? -24.991 18.401 1.532 1.000 27.861 208 VAL BBB N 1
ATOM 3697 C CA . VAL B 1 164 ? -24.026 19.327 0.862 1.000 27.329 208 VAL BBB CA 1
ATOM 3698 C C . VAL B 1 164 ? -24.790 20.565 0.391 1.000 24.544 208 VAL BBB C 1
ATOM 3699 O O . VAL B 1 164 ? -24.320 21.687 0.670 1.000 25.336 208 VAL BBB O 1
ATOM 3703 N N . ILE B 1 165 ? -25.928 20.373 -0.283 1.000 24.873 209 ILE BBB N 1
ATOM 3704 C CA . ILE B 1 165 ? -26.742 21.498 -0.825 1.000 23.936 209 ILE BBB CA 1
ATOM 3705 C C . ILE B 1 165 ? -27.177 22.392 0.344 1.000 24.699 209 ILE BBB C 1
ATOM 3706 O O . ILE B 1 165 ? -26.989 23.617 0.255 1.000 23.662 209 ILE BBB O 1
ATOM 3711 N N . PHE B 1 166 ? -27.686 21.814 1.436 1.000 24.771 210 PHE BBB N 1
ATOM 3712 C CA . PHE B 1 166 ? -28.151 22.613 2.605 1.000 26.984 210 PHE BBB CA 1
ATOM 3713 C C . PHE B 1 166 ? -26.981 23.420 3.190 1.000 26.235 210 PHE BBB C 1
ATOM 3714 O O . PHE B 1 166 ? -27.178 24.609 3.502 1.000 27.382 210 PHE BBB O 1
ATOM 3722 N N . LYS B 1 167 ? -25.782 22.839 3.303 1.000 26.675 211 LYS BBB N 1
ATOM 3723 C CA . LYS B 1 167 ? -24.594 23.571 3.815 1.000 27.577 211 LYS BBB CA 1
ATOM 3724 C C . LYS B 1 167 ? -24.224 24.697 2.842 1.000 25.850 211 LYS BBB C 1
ATOM 3725 O O . LYS B 1 167 ? -23.975 25.832 3.300 1.000 27.391 211 LYS BBB O 1
ATOM 3731 N N . LEU B 1 168 ? -24.173 24.414 1.540 1.000 25.474 212 LEU BBB N 1
ATOM 3732 C CA . LEU B 1 168 ? -23.812 25.448 0.528 1.000 24.554 212 LEU BBB CA 1
ATOM 3733 C C . LEU B 1 168 ? -24.836 26.583 0.570 1.000 23.507 212 LEU BBB C 1
ATOM 3734 O O . LEU B 1 168 ? -24.430 27.732 0.374 1.000 26.221 212 LEU BBB O 1
ATOM 3739 N N . SER B 1 169 ? -26.116 26.281 0.805 1.000 25.671 213 SER BBB N 1
ATOM 3740 C CA . SER B 1 169 ? -27.220 27.282 0.816 1.000 26.435 213 SER BBB CA 1
ATOM 3741 C C . SER B 1 169 ? -27.019 28.302 1.949 1.000 27.503 213 SER BBB C 1
ATOM 3742 O O . SER B 1 169 ? -27.679 29.338 1.918 1.000 28.399 213 SER BBB O 1
ATOM 3745 N N . GLN B 1 170 ? -26.122 28.052 2.907 1.000 27.632 214 GLN BBB N 1
ATOM 3746 C CA . GLN B 1 170 ? -25.820 29.022 3.991 1.000 30.934 214 GLN BBB CA 1
ATOM 3747 C C . GLN B 1 170 ? -25.106 30.235 3.370 1.000 32.286 214 GLN BBB C 1
ATOM 3748 O O . GLN B 1 170 ? -25.157 31.333 3.945 1.000 33.175 214 GLN BBB O 1
ATOM 3754 N N . ASN B 1 171 ? -24.481 30.069 2.210 1.000 28.834 215 ASN BBB N 1
ATOM 3755 C CA . ASN B 1 171 ? -23.730 31.159 1.543 1.000 28.949 215 ASN BBB CA 1
ATOM 3756 C C . ASN B 1 171 ? -24.690 31.962 0.666 1.000 27.516 215 ASN BBB C 1
ATOM 3757 O O . ASN B 1 171 ? -25.344 31.399 -0.208 1.000 27.182 215 ASN BBB O 1
ATOM 3762 N N . PRO B 1 172 ? -24.780 33.299 0.831 1.000 27.692 216 PRO BBB N 1
ATOM 3763 C CA . PRO B 1 172 ? -25.735 34.088 0.056 1.000 29.789 216 PRO BBB CA 1
ATOM 3764 C C . PRO B 1 172 ? -25.475 34.066 -1.463 1.000 28.031 216 PRO BBB C 1
ATOM 3765 O O . PRO B 1 172 ? -26.387 34.396 -2.195 1.000 29.505 216 PRO BBB O 1
ATOM 3769 N N . ASN B 1 173 ? -24.289 33.641 -1.904 1.000 25.342 217 ASN BBB N 1
ATOM 3770 C CA . ASN B 1 173 ? -23.962 33.521 -3.351 1.000 24.733 217 ASN BBB CA 1
ATOM 3771 C C . ASN B 1 173 ? -24.526 32.229 -3.958 1.000 23.717 217 ASN BBB C 1
ATOM 3772 O O . ASN B 1 173 ? -24.445 32.095 -5.206 1.000 23.053 217 ASN BBB O 1
ATOM 3777 N N . MET B 1 174 ? -25.024 31.285 -3.161 1.000 23.019 218 MET BBB N 1
ATOM 3778 C CA . MET B 1 174 ? -25.669 30.084 -3.737 1.000 25.123 218 MET BBB CA 1
ATOM 3779 C C . MET B 1 174 ? -27.056 30.486 -4.241 1.000 23.896 218 MET BBB C 1
ATOM 3780 O O . MET B 1 174 ? -27.998 30.613 -3.433 1.000 23.181 218 MET BBB O 1
ATOM 3785 N N . ALA B 1 175 ? -27.166 30.703 -5.547 1.000 21.515 219 ALA BBB N 1
ATOM 3786 C CA . ALA B 1 175 ? -28.425 31.134 -6.184 1.000 21.447 219 ALA BBB CA 1
ATOM 3787 C C . ALA B 1 175 ? -29.435 29.996 -6.067 1.000 21.344 219 ALA BBB C 1
ATOM 3788 O O . ALA B 1 175 ? -30.586 30.238 -5.658 1.000 22.081 219 ALA BBB O 1
ATOM 3790 N N . GLY B 1 176 ? -29.012 28.783 -6.417 1.000 20.663 220 GLY BBB N 1
ATOM 3791 C CA . GLY B 1 176 ? -29.881 27.608 -6.386 1.000 20.965 220 GLY BBB CA 1
ATOM 3792 C C . GLY B 1 176 ? -29.232 26.405 -7.018 1.000 19.664 220 GLY BBB C 1
ATOM 3793 O O . GLY B 1 176 ? -27.980 26.377 -7.153 1.000 18.842 220 GLY BBB O 1
ATOM 3794 N N . VAL B 1 177 ? -30.056 25.427 -7.353 1.000 18.724 221 VAL BBB N 1
ATOM 3795 C CA . VAL B 1 177 ? -29.595 24.100 -7.825 1.000 20.474 221 VAL BBB CA 1
ATOM 3796 C C . VAL B 1 177 ? -30.217 23.814 -9.188 1.000 20.691 221 VAL BBB C 1
ATOM 3797 O O . VAL B 1 177 ? -31.448 23.993 -9.355 1.000 21.014 221 VAL BBB O 1
ATOM 3801 N N . LYS B 1 178 ? -29.381 23.388 -10.127 1.000 20.066 222 LYS BBB N 1
ATOM 3802 C CA . LYS B 1 178 ? -29.820 22.685 -11.346 1.000 19.467 222 LYS BBB CA 1
ATOM 3803 C C . LYS B 1 178 ? -29.904 21.207 -10.977 1.000 20.126 222 LYS BBB C 1
ATOM 3804 O O . LYS B 1 178 ? -28.842 20.588 -10.824 1.000 20.395 222 LYS BBB O 1
ATOM 3810 N N . GLU B 1 179 ? -31.121 20.687 -10.810 1.000 20.237 223 GLU BBB N 1
ATOM 3811 C CA . GLU B 1 179 ? -31.365 19.352 -10.205 1.000 20.884 223 GLU BBB CA 1
ATOM 3812 C C . GLU B 1 179 ? -31.888 18.385 -11.269 1.000 21.342 223 GLU BBB C 1
ATOM 3813 O O . GLU B 1 179 ? -32.906 18.705 -11.921 1.000 21.486 223 GLU BBB O 1
ATOM 3819 N N . CYS B 1 180 ? -31.243 17.220 -11.386 1.000 22.733 224 CYS BBB N 1
ATOM 3820 C CA . CYS B 1 180 ? -31.584 16.163 -12.368 1.000 24.431 224 CYS BBB CA 1
ATOM 3821 C C . CYS B 1 180 ? -32.058 14.879 -11.672 1.000 24.293 224 CYS BBB C 1
ATOM 3822 O O . CYS B 1 180 ? -32.471 13.953 -12.392 1.000 27.148 224 CYS BBB O 1
ATOM 3825 N N . VAL B 1 181 ? -32.025 14.803 -10.344 1.000 24.880 225 VAL BBB N 1
ATOM 3826 C CA . VAL B 1 181 ? -32.363 13.530 -9.635 1.000 26.082 225 VAL BBB CA 1
ATOM 3827 C C . VAL B 1 181 ? -33.854 13.249 -9.827 1.000 28.013 225 VAL BBB C 1
ATOM 3828 O O . VAL B 1 181 ? -34.192 12.075 -10.043 1.000 30.350 225 VAL BBB O 1
ATOM 3832 N N . GLY B 1 182 ? -34.694 14.286 -9.795 1.000 27.094 226 GLY BBB N 1
ATOM 3833 C CA . GLY B 1 182 ? -36.149 14.143 -10.012 1.000 27.297 226 GLY BBB CA 1
ATOM 3834 C C . GLY B 1 182 ? -36.972 15.003 -9.076 1.000 26.736 226 GLY BBB C 1
ATOM 3835 O O . GLY B 1 182 ? -36.412 15.698 -8.220 1.000 26.122 226 GLY BBB O 1
ATOM 3836 N N . ASN B 1 183 ? -38.296 14.936 -9.226 1.000 29.544 227 ASN BBB N 1
ATOM 3837 C CA . ASN B 1 183 ? -39.234 15.905 -8.612 1.000 31.324 227 ASN BBB CA 1
ATOM 3838 C C . ASN B 1 183 ? -39.243 15.745 -7.084 1.000 30.717 227 ASN BBB C 1
ATOM 3839 O O . ASN B 1 183 ? -39.429 16.779 -6.398 1.000 32.328 227 ASN BBB O 1
ATOM 3844 N N . ASN B 1 184 ? -39.004 14.545 -6.541 1.000 29.380 228 ASN BBB N 1
ATOM 3845 C CA . ASN B 1 184 ? -38.899 14.345 -5.069 1.000 30.716 228 ASN BBB CA 1
ATOM 3846 C C . ASN B 1 184 ? -37.698 15.109 -4.506 1.000 27.952 228 ASN BBB C 1
ATOM 3847 O O . ASN B 1 184 ? -37.837 15.702 -3.414 1.000 27.681 228 ASN BBB O 1
ATOM 3852 N N . ARG B 1 185 ? -36.553 15.081 -5.192 1.000 26.556 229 ARG BBB N 1
ATOM 3853 C CA . ARG B 1 185 ? -35.353 15.840 -4.758 1.000 25.347 229 ARG BBB CA 1
ATOM 3854 C C . ARG B 1 185 ? -35.658 17.333 -4.901 1.000 23.749 229 ARG BBB C 1
ATOM 3855 O O . ARG B 1 185 ? -35.348 18.088 -3.961 1.000 24.871 229 ARG BBB O 1
ATOM 3863 N N . VAL B 1 186 ? -36.272 17.740 -6.016 1.000 24.419 230 VAL BBB N 1
ATOM 3864 C CA . VAL B 1 186 ? -36.652 19.166 -6.254 1.000 24.170 230 VAL BBB CA 1
ATOM 3865 C C . VAL B 1 186 ? -37.441 19.653 -5.032 1.000 24.427 230 VAL BBB C 1
ATOM 3866 O O . VAL B 1 186 ? -37.079 20.697 -4.462 1.000 24.724 230 VAL BBB O 1
ATOM 3870 N N . GLU B 1 187 ? -38.472 18.907 -4.640 1.000 25.824 231 GLU BBB N 1
ATOM 3871 C CA . GLU B 1 187 ? -39.432 19.310 -3.580 1.000 30.476 231 GLU BBB CA 1
ATOM 3872 C C . GLU B 1 187 ? -38.705 19.431 -2.236 1.000 30.008 231 GLU BBB C 1
ATOM 3873 O O . GLU B 1 187 ? -39.001 20.374 -1.469 1.000 28.673 231 GLU BBB O 1
ATOM 3879 N N . GLU B 1 188 ? -37.775 18.520 -1.952 1.000 30.028 232 GLU BBB N 1
ATOM 3880 C CA . GLU B 1 188 ? -36.975 18.560 -0.704 1.000 30.674 232 GLU BBB CA 1
ATOM 3881 C C . GLU B 1 188 ? -36.300 19.930 -0.580 1.000 29.447 232 GLU BBB C 1
ATOM 3882 O O . GLU B 1 188 ? -36.288 20.485 0.534 1.000 28.371 232 GLU BBB O 1
ATOM 3888 N N . TYR B 1 189 ? -35.770 20.481 -1.672 1.000 25.284 233 TYR BBB N 1
ATOM 3889 C CA . TYR B 1 189 ? -35.075 21.795 -1.645 1.000 25.143 233 TYR BBB CA 1
ATOM 3890 C C . TYR B 1 189 ? -36.086 22.950 -1.641 1.000 23.998 233 TYR BBB C 1
ATOM 3891 O O . TYR B 1 189 ? -35.913 23.902 -0.861 1.000 24.746 233 TYR BBB O 1
ATOM 3900 N N . THR B 1 190 ? -37.088 22.913 -2.515 1.000 23.827 234 THR BBB N 1
ATOM 3901 C CA . THR B 1 190 ? -38.003 24.068 -2.712 1.000 23.073 234 THR BBB CA 1
ATOM 3902 C C . THR B 1 190 ? -38.864 24.271 -1.451 1.000 24.541 234 THR BBB C 1
ATOM 3903 O O . THR B 1 190 ? -39.128 25.438 -1.106 1.000 23.155 234 THR BBB O 1
ATOM 3907 N N . GLU B 1 191 ? -39.231 23.201 -0.744 1.000 25.589 235 GLU BBB N 1
ATOM 3908 C CA A GLU B 1 191 ? -40.039 23.300 0.508 0.500 27.866 235 GLU BBB CA 1
ATOM 3909 C CA B GLU B 1 191 ? -40.042 23.318 0.503 0.500 27.945 235 GLU BBB CA 1
ATOM 3910 C C . GLU B 1 191 ? -39.248 24.079 1.570 1.000 28.403 235 GLU BBB C 1
ATOM 3911 O O . GLU B 1 191 ? -39.897 24.715 2.431 1.000 29.066 235 GLU BBB O 1
ATOM 3922 N N . LYS B 1 192 ? -37.908 24.048 1.500 1.000 26.841 236 LYS BBB N 1
ATOM 3923 C CA . LYS B 1 192 ? -37.018 24.754 2.462 1.000 28.806 236 LYS BBB CA 1
ATOM 3924 C C . LYS B 1 192 ? -36.631 26.140 1.923 1.000 26.220 236 LYS BBB C 1
ATOM 3925 O O . LYS B 1 192 ? -35.865 26.811 2.603 1.000 25.990 236 LYS BBB O 1
ATOM 3931 N N . GLY B 1 193 ? -37.130 26.547 0.752 1.000 24.724 237 GLY BBB N 1
ATOM 3932 C CA . GLY B 1 193 ? -36.904 27.894 0.190 1.000 24.983 237 GLY BBB CA 1
ATOM 3933 C C . GLY B 1 193 ? -35.670 27.966 -0.714 1.000 25.661 237 GLY BBB C 1
ATOM 3934 O O . GLY B 1 193 ? -35.279 29.073 -1.083 1.000 26.857 237 GLY BBB O 1
ATOM 3935 N N . ILE B 1 194 ? -35.078 26.833 -1.075 1.000 24.322 238 ILE BBB N 1
ATOM 3936 C CA . ILE B 1 194 ? -33.923 26.805 -2.020 1.000 23.269 238 ILE BBB CA 1
ATOM 3937 C C . ILE B 1 194 ? -34.466 26.843 -3.447 1.000 21.392 238 ILE BBB C 1
ATOM 3938 O O . ILE B 1 194 ? -35.432 26.120 -3.756 1.000 21.334 238 ILE BBB O 1
ATOM 3943 N N . VAL B 1 195 ? -33.899 27.713 -4.279 1.000 21.683 239 VAL BBB N 1
ATOM 3944 C CA . VAL B 1 195 ? -34.352 27.865 -5.685 1.000 21.112 239 VAL BBB CA 1
ATOM 3945 C C . VAL B 1 195 ? -33.853 26.663 -6.473 1.000 19.646 239 VAL BBB C 1
ATOM 3946 O O . VAL B 1 195 ? -32.646 26.345 -6.357 1.000 19.004 239 VAL BBB O 1
ATOM 3950 N N . VAL B 1 196 ? -34.740 26.041 -7.240 1.000 19.045 240 VAL BBB N 1
ATOM 3951 C CA . VAL B 1 196 ? -34.393 24.852 -8.064 1.000 19.388 240 VAL BBB CA 1
ATOM 3952 C C . VAL B 1 196 ? -34.845 25.082 -9.504 1.000 20.797 240 VAL BBB C 1
ATOM 3953 O O . VAL B 1 196 ? -36.028 25.445 -9.716 1.000 20.532 240 VAL BBB O 1
ATOM 3957 N N . TRP B 1 197 ? -33.937 24.842 -10.457 1.000 20.181 241 TRP BBB N 1
ATOM 3958 C CA . TRP B 1 197 ? -34.259 24.661 -11.898 1.000 20.214 241 TRP BBB CA 1
ATOM 3959 C C . TRP B 1 197 ? -34.181 23.173 -12.182 1.000 19.383 241 TRP BBB C 1
ATOM 3960 O O . TRP B 1 197 ? -33.174 22.586 -11.837 1.000 20.574 241 TRP BBB O 1
ATOM 3971 N N . SER B 1 198 ? -35.216 22.594 -12.769 1.000 19.810 242 SER BBB N 1
ATOM 3972 C CA . SER B 1 198 ? -35.143 21.221 -13.308 1.000 20.734 242 SER BBB CA 1
ATOM 3973 C C . SER B 1 198 ? -34.103 21.208 -14.433 1.000 21.505 242 SER BBB C 1
ATOM 3974 O O . SER B 1 198 ? -34.098 22.142 -15.252 1.000 21.472 242 SER BBB O 1
ATOM 3977 N N . GLY B 1 199 ? -33.262 20.179 -14.455 1.000 22.882 243 GLY BBB N 1
ATOM 3978 C CA . GLY B 1 199 ? -32.352 19.878 -15.573 1.000 23.245 243 GLY BBB CA 1
ATOM 3979 C C . GLY B 1 199 ? -32.926 18.807 -16.481 1.000 23.706 243 GLY BBB C 1
ATOM 3980 O O . GLY B 1 199 ? -32.183 18.325 -17.347 1.000 25.091 243 GLY BBB O 1
ATOM 3981 N N . ASN B 1 200 ? -34.197 18.432 -16.302 1.000 24.950 244 ASN BBB N 1
ATOM 3982 C CA . ASN B 1 200 ? -34.837 17.340 -17.079 1.000 24.875 244 ASN BBB CA 1
ATOM 3983 C C . ASN B 1 200 ? -36.031 17.919 -17.835 1.000 25.893 244 ASN BBB C 1
ATOM 3984 O O . ASN B 1 200 ? -37.074 18.145 -17.203 1.000 24.561 244 ASN BBB O 1
ATOM 3989 N N . ASP B 1 201 ? -35.886 18.157 -19.142 1.000 24.768 245 ASP BBB N 1
ATOM 3990 C CA . ASP B 1 201 ? -36.961 18.766 -19.968 1.000 25.523 245 ASP BBB CA 1
ATOM 3991 C C . ASP B 1 201 ? -38.274 17.975 -19.815 1.000 24.407 245 ASP BBB C 1
ATOM 3992 O O . ASP B 1 201 ? -39.313 18.612 -19.730 1.000 25.804 245 ASP BBB O 1
ATOM 3997 N N . ASP B 1 202 ? -38.238 16.641 -19.758 1.000 25.159 246 ASP BBB N 1
ATOM 3998 C CA . ASP B 1 202 ? -39.473 15.810 -19.702 1.000 26.719 246 ASP BBB CA 1
ATOM 3999 C C . ASP B 1 202 ? -40.091 15.811 -18.293 1.000 26.727 246 ASP BBB C 1
ATOM 4000 O O . ASP B 1 202 ? -41.174 15.244 -18.152 1.000 26.033 246 ASP BBB O 1
ATOM 4005 N N . GLN B 1 203 ? -39.466 16.456 -17.302 1.000 26.338 247 GLN BBB N 1
ATOM 4006 C CA . GLN B 1 203 ? -40.012 16.581 -15.921 1.000 25.148 247 GLN BBB CA 1
ATOM 4007 C C . GLN B 1 203 ? -40.279 18.053 -15.572 1.000 23.449 247 GLN BBB C 1
ATOM 4008 O O . GLN B 1 203 ? -40.882 18.300 -14.517 1.000 23.381 247 GLN BBB O 1
ATOM 4014 N N . CYS B 1 204 ? -39.796 19.018 -16.360 1.000 22.832 248 CYS BBB N 1
ATOM 4015 C CA . CYS B 1 204 ? -39.732 20.425 -15.893 1.000 22.219 248 CYS BBB CA 1
ATOM 4016 C C . CYS B 1 204 ? -41.148 20.998 -15.731 1.000 21.020 248 CYS BBB C 1
ATOM 4017 O O . CYS B 1 204 ? -41.336 21.863 -14.849 1.000 20.909 248 CYS BBB O 1
ATOM 4020 N N . HIS B 1 205 ? -42.118 20.558 -16.524 1.000 22.321 249 HIS BBB N 1
ATOM 4021 C CA . HIS B 1 205 ? -43.512 21.054 -16.391 1.000 22.473 249 HIS BBB CA 1
ATOM 4022 C C . HIS B 1 205 ? -44.035 20.685 -15.003 1.000 22.332 249 HIS BBB C 1
ATOM 4023 O O . HIS B 1 205 ? -44.422 21.582 -14.266 1.000 22.404 249 HIS BBB O 1
ATOM 4030 N N . ASP B 1 206 ? -44.004 19.403 -14.645 1.000 23.672 250 ASP BBB N 1
ATOM 4031 C CA . ASP B 1 206 ? -44.509 18.939 -13.323 1.000 26.163 250 ASP BBB CA 1
ATOM 4032 C C . ASP B 1 206 ? -43.647 19.543 -12.200 1.000 24.840 250 ASP BBB C 1
ATOM 4033 O O . ASP B 1 206 ? -44.191 19.914 -11.153 1.000 23.226 250 ASP BBB O 1
ATOM 4038 N N . SER B 1 207 ? -42.337 19.670 -12.408 1.000 24.336 251 SER BBB N 1
ATOM 4039 C CA . SER B 1 207 ? -41.420 20.254 -11.410 1.000 24.022 251 SER BBB CA 1
ATOM 4040 C C . SER B 1 207 ? -41.865 21.687 -11.092 1.000 22.767 251 SER BBB C 1
ATOM 4041 O O . SER B 1 207 ? -41.925 22.040 -9.905 1.000 20.253 251 SER BBB O 1
ATOM 4044 N N . ARG B 1 208 ? -42.177 22.465 -12.130 1.000 22.501 252 ARG BBB N 1
ATOM 4045 C CA . ARG B 1 208 ? -42.521 23.907 -12.050 1.000 22.478 252 ARG BBB CA 1
ATOM 4046 C C . ARG B 1 208 ? -43.854 24.094 -11.308 1.000 23.657 252 ARG BBB C 1
ATOM 4047 O O . ARG B 1 208 ? -43.911 24.951 -10.425 1.000 25.008 252 ARG BBB O 1
ATOM 4055 N N . TRP B 1 209 ? -44.881 23.324 -11.655 1.000 23.787 253 TRP BBB N 1
ATOM 4056 C CA . TRP B 1 209 ? -46.264 23.605 -11.187 1.000 24.682 253 TRP BBB CA 1
ATOM 4057 C C . TRP B 1 209 ? -46.630 22.751 -9.969 1.000 25.873 253 TRP BBB C 1
ATOM 4058 O O . TRP B 1 209 ? -47.533 23.164 -9.248 1.000 28.065 253 TRP BBB O 1
ATOM 4069 N N . ASP B 1 210 ? -45.998 21.597 -9.773 1.000 26.792 254 ASP BBB N 1
ATOM 4070 C CA . ASP B 1 210 ? -46.381 20.644 -8.696 1.000 28.276 254 ASP BBB CA 1
ATOM 4071 C C . ASP B 1 210 ? -45.296 20.534 -7.614 1.000 27.425 254 ASP BBB C 1
ATOM 4072 O O . ASP B 1 210 ? -45.618 19.997 -6.558 1.000 27.221 254 ASP BBB O 1
ATOM 4077 N N . HIS B 1 211 ? -44.047 20.946 -7.854 1.000 23.996 255 HIS BBB N 1
ATOM 4078 C CA . HIS B 1 211 ? -42.930 20.670 -6.911 1.000 24.432 255 HIS BBB CA 1
ATOM 4079 C C . HIS B 1 211 ? -42.090 21.918 -6.620 1.000 24.557 255 HIS BBB C 1
ATOM 4080 O O . HIS B 1 211 ? -40.995 21.767 -6.046 1.000 24.942 255 HIS BBB O 1
ATOM 4087 N N . GLY B 1 212 ? -42.560 23.104 -7.004 1.000 23.334 256 GLY BBB N 1
ATOM 4088 C CA . GLY B 1 212 ? -41.979 24.378 -6.554 1.000 23.800 256 GLY BBB CA 1
ATOM 4089 C C . GLY B 1 212 ? -40.724 24.811 -7.303 1.000 22.726 256 GLY BBB C 1
ATOM 4090 O O . GLY B 1 212 ? -40.118 25.788 -6.862 1.000 23.703 256 GLY BBB O 1
ATOM 4091 N N . ALA B 1 213 ? -40.340 24.148 -8.395 1.000 21.586 257 ALA BBB N 1
ATOM 4092 C CA . ALA B 1 213 ? -39.201 24.586 -9.236 1.000 21.238 257 ALA BBB CA 1
ATOM 4093 C C . ALA B 1 213 ? -39.491 25.988 -9.769 1.000 21.596 257 ALA BBB C 1
ATOM 4094 O O . ALA B 1 213 ? -40.665 26.275 -10.113 1.000 22.015 257 ALA BBB O 1
ATOM 4096 N N . THR B 1 214 ? -38.461 26.831 -9.842 1.000 20.496 258 THR BBB N 1
ATOM 4097 C CA . THR B 1 214 ? -38.563 28.209 -10.377 1.000 21.532 258 THR BBB CA 1
ATOM 4098 C C . THR B 1 214 ? -38.702 28.135 -11.900 1.000 20.957 258 THR BBB C 1
ATOM 4099 O O . THR B 1 214 ? -39.324 29.013 -12.498 1.000 21.745 258 THR BBB O 1
ATOM 4103 N N . GLY B 1 215 ? -38.096 27.129 -12.513 1.000 21.871 259 GLY BBB N 1
ATOM 4104 C CA . GLY B 1 215 ? -38.095 26.973 -13.972 1.000 22.020 259 GLY BBB CA 1
ATOM 4105 C C . GLY B 1 215 ? -37.168 25.863 -14.394 1.000 21.066 259 GLY BBB C 1
ATOM 4106 O O . GLY B 1 215 ? -37.080 24.854 -13.686 1.000 20.415 259 GLY BBB O 1
ATOM 4107 N N . VAL B 1 216 ? -36.545 26.034 -15.553 1.000 21.278 260 VAL BBB N 1
ATOM 4108 C CA . VAL B 1 216 ? -35.815 24.957 -16.263 1.000 20.176 260 VAL BBB CA 1
ATOM 4109 C C . VAL B 1 216 ? -34.506 25.542 -16.806 1.000 20.080 260 VAL BBB C 1
ATOM 4110 O O . VAL B 1 216 ? -34.485 26.706 -17.266 1.000 19.690 260 VAL BBB O 1
ATOM 4114 N N . ILE B 1 217 ? -33.440 24.758 -16.718 1.000 20.861 261 ILE BBB N 1
ATOM 4115 C CA . ILE B 1 217 ? -32.233 24.955 -17.557 1.000 20.596 261 ILE BBB CA 1
ATOM 4116 C C . ILE B 1 217 ? -32.339 23.893 -18.655 1.000 20.209 261 ILE BBB C 1
ATOM 4117 O O . ILE B 1 217 ? -32.207 22.720 -18.337 1.000 20.689 261 ILE BBB O 1
ATOM 4122 N N . SER B 1 218 ? -32.666 24.320 -19.868 1.000 21.238 262 SER BBB N 1
ATOM 4123 C CA . SER B 1 218 ? -33.336 23.495 -20.903 1.000 22.022 262 SER BBB CA 1
ATOM 4124 C C . SER B 1 218 ? -32.396 23.208 -22.078 1.000 21.527 262 SER BBB C 1
ATOM 4125 O O . SER B 1 218 ? -31.684 24.113 -22.519 1.000 21.627 262 SER BBB O 1
ATOM 4128 N N . VAL B 1 219 ? -32.451 21.982 -22.590 1.000 22.065 263 VAL BBB N 1
ATOM 4129 C CA . VAL B 1 219 ? -31.932 21.588 -23.934 1.000 21.890 263 VAL BBB CA 1
ATOM 4130 C C . VAL B 1 219 ? -32.984 21.906 -25.002 1.000 21.638 263 VAL BBB C 1
ATOM 4131 O O . VAL B 1 219 ? -32.646 22.489 -26.054 1.000 21.472 263 VAL BBB O 1
ATOM 4135 N N . THR B 1 220 ? -34.234 21.522 -24.740 1.000 20.829 264 THR BBB N 1
ATOM 4136 C CA . THR B 1 220 ? -35.356 21.604 -25.703 1.000 20.388 264 THR BBB CA 1
ATOM 4137 C C . THR B 1 220 ? -35.579 23.057 -26.126 1.000 19.795 264 THR BBB C 1
ATOM 4138 O O . THR B 1 220 ? -36.010 23.257 -27.260 1.000 21.309 264 THR BBB O 1
ATOM 4142 N N . SER B 1 221 ? -35.304 24.043 -25.267 1.000 20.254 265 SER BBB N 1
ATOM 4143 C CA . SER B 1 221 ? -35.502 25.475 -25.606 1.000 19.959 265 SER BBB CA 1
ATOM 4144 C C . SER B 1 221 ? -34.608 25.889 -26.785 1.000 20.972 265 SER BBB C 1
ATOM 4145 O O . SER B 1 221 ? -34.941 26.910 -27.440 1.000 21.245 265 SER BBB O 1
ATOM 4148 N N . ASN B 1 222 ? -33.524 25.150 -27.064 1.000 20.844 266 ASN BBB N 1
ATOM 4149 C CA . ASN B 1 222 ? -32.695 25.353 -28.281 1.000 21.171 266 ASN BBB CA 1
ATOM 4150 C C . ASN B 1 222 ? -33.554 25.222 -29.547 1.000 21.692 266 ASN BBB C 1
ATOM 4151 O O . ASN B 1 222 ? -33.195 25.866 -30.556 1.000 20.323 266 ASN BBB O 1
ATOM 4156 N N . LEU B 1 223 ? -34.609 24.406 -29.510 1.000 21.856 267 LEU BBB N 1
ATOM 4157 C CA A LEU B 1 223 ? -35.445 24.082 -30.701 0.500 22.125 267 LEU BBB CA 1
ATOM 4158 C CA B LEU B 1 223 ? -35.446 24.077 -30.700 0.500 22.143 267 LEU BBB CA 1
ATOM 4159 C C . LEU B 1 223 ? -36.761 24.864 -30.661 1.000 23.261 267 LEU BBB C 1
ATOM 4160 O O . LEU B 1 223 ? -37.141 25.437 -31.716 1.000 21.748 267 LEU BBB O 1
ATOM 4169 N N . VAL B 1 224 ? -37.442 24.863 -29.509 1.000 22.762 268 VAL BBB N 1
ATOM 4170 C CA . VAL B 1 224 ? -38.798 25.470 -29.382 1.000 23.400 268 VAL BBB CA 1
ATOM 4171 C C . VAL B 1 224 ? -38.821 26.410 -28.182 1.000 23.010 268 VAL BBB C 1
ATOM 4172 O O . VAL B 1 224 ? -39.555 26.183 -27.222 1.000 21.316 268 VAL BBB O 1
ATOM 4176 N N . PRO B 1 225 ? -38.040 27.512 -28.207 1.000 22.270 269 PRO BBB N 1
ATOM 4177 C CA . PRO B 1 225 ? -37.939 28.389 -27.039 1.000 22.408 269 PRO BBB CA 1
ATOM 4178 C C . PRO B 1 225 ? -39.296 28.995 -26.635 1.000 22.491 269 PRO BBB C 1
ATOM 4179 O O . PRO B 1 225 ? -39.531 29.135 -25.452 1.000 21.602 269 PRO BBB O 1
ATOM 4183 N N . GLY B 1 226 ? -40.142 29.368 -27.607 1.000 22.543 270 GLY BBB N 1
ATOM 4184 C CA . GLY B 1 226 ? -41.478 29.940 -27.330 1.000 22.665 270 GLY BBB CA 1
ATOM 4185 C C . GLY B 1 226 ? -42.354 28.978 -26.541 1.000 22.706 270 GLY BBB C 1
ATOM 4186 O O . GLY B 1 226 ? -43.012 29.421 -25.585 1.000 25.097 270 GLY BBB O 1
ATOM 4187 N N . LEU B 1 227 ? -42.393 27.708 -26.930 1.000 21.679 271 LEU BBB N 1
ATOM 4188 C CA . LEU B 1 227 ? -43.227 26.685 -26.240 1.000 22.690 271 LEU BBB CA 1
ATOM 4189 C C . LEU B 1 227 ? -42.673 26.434 -24.830 1.000 22.974 271 LEU BBB C 1
ATOM 4190 O O . LEU B 1 227 ? -43.471 26.250 -23.903 1.000 21.980 271 LEU BBB O 1
ATOM 4195 N N . MET B 1 228 ? -41.350 26.452 -24.640 1.000 22.708 272 MET BBB N 1
ATOM 4196 C CA . MET B 1 228 ? -40.765 26.230 -23.291 1.000 22.777 272 MET BBB CA 1
ATOM 4197 C C . MET B 1 228 ? -41.061 27.446 -22.408 1.000 20.999 272 MET BBB C 1
ATOM 4198 O O . MET B 1 228 ? -41.335 27.261 -21.216 1.000 22.349 272 MET BBB O 1
ATOM 4203 N N . ARG B 1 229 ? -41.045 28.650 -22.970 1.000 22.295 273 ARG BBB N 1
ATOM 4204 C CA . ARG B 1 229 ? -41.423 29.883 -22.240 1.000 23.358 273 ARG BBB CA 1
ATOM 4205 C C . ARG B 1 229 ? -42.874 29.747 -21.762 1.000 23.209 273 ARG BBB C 1
ATOM 4206 O O . ARG B 1 229 ? -43.165 30.084 -20.619 1.000 23.146 273 ARG BBB O 1
ATOM 4214 N N . LYS B 1 230 ? -43.753 29.269 -22.635 1.000 22.641 274 LYS BBB N 1
ATOM 4215 C CA . LYS B 1 230 ? -45.192 29.092 -22.332 1.000 25.229 274 LYS BBB CA 1
ATOM 4216 C C . LYS B 1 230 ? -45.325 28.097 -21.174 1.000 24.047 274 LYS BBB C 1
ATOM 4217 O O . LYS B 1 230 ? -46.026 28.419 -20.179 1.000 22.932 274 LYS BBB O 1
ATOM 4223 N N . LEU B 1 231 ? -44.592 26.988 -21.252 1.000 22.195 275 LEU BBB N 1
ATOM 4224 C CA A LEU B 1 231 ? -44.634 25.890 -20.249 0.500 23.418 275 LEU BBB CA 1
ATOM 4225 C CA B LEU B 1 231 ? -44.637 25.896 -20.242 0.500 23.573 275 LEU BBB CA 1
ATOM 4226 C C . LEU B 1 231 ? -44.229 26.413 -18.858 1.000 23.238 275 LEU BBB C 1
ATOM 4227 O O . LEU B 1 231 ? -44.751 25.868 -17.858 1.000 23.514 275 LEU BBB O 1
ATOM 4236 N N . MET B 1 232 ? -43.340 27.417 -18.788 1.000 22.429 276 MET BBB N 1
ATOM 4237 C CA . MET B 1 232 ? -42.755 27.899 -17.506 1.000 23.630 276 MET BBB CA 1
ATOM 4238 C C . MET B 1 232 ? -43.507 29.104 -16.938 1.000 23.082 276 MET BBB C 1
ATOM 4239 O O . MET B 1 232 ? -43.316 29.373 -15.738 1.000 22.007 276 MET BBB O 1
ATOM 4244 N N . PHE B 1 233 ? -44.334 29.795 -17.726 1.000 22.258 277 PHE BBB N 1
ATOM 4245 C CA . PHE B 1 233 ? -44.949 31.073 -17.292 1.000 21.662 277 PHE BBB CA 1
ATOM 4246 C C . PHE B 1 233 ? -46.484 31.000 -17.191 1.000 22.845 277 PHE BBB C 1
ATOM 4247 O O . PHE B 1 233 ? -47.016 31.694 -16.327 1.000 23.479 277 PHE BBB O 1
ATOM 4255 N N . GLU B 1 234 ? -47.166 30.225 -18.033 1.000 24.873 278 GLU BBB N 1
ATOM 4256 C CA . GLU B 1 234 ? -48.637 30.382 -18.277 1.000 26.970 278 GLU BBB CA 1
ATOM 4257 C C . GLU B 1 234 ? -49.465 29.299 -17.568 1.000 26.644 278 GLU BBB C 1
ATOM 4258 O O . GLU B 1 234 ? -50.619 29.073 -17.972 1.000 29.442 278 GLU BBB O 1
ATOM 4264 N N . GLY B 1 235 ? -48.927 28.697 -16.512 1.000 26.749 279 GLY BBB N 1
ATOM 4265 C CA . GLY B 1 235 ? -49.617 27.737 -15.641 1.000 26.277 279 GLY BBB CA 1
ATOM 4266 C C . GLY B 1 235 ? -49.569 26.329 -16.191 1.000 26.876 279 GLY BBB C 1
ATOM 4267 O O . GLY B 1 235 ? -48.924 26.101 -17.238 1.000 26.043 279 GLY BBB O 1
ATOM 4268 N N . ARG B 1 236 ? -50.214 25.404 -15.486 1.000 28.696 280 ARG BBB N 1
ATOM 4269 C CA . ARG B 1 236 ? -50.298 23.978 -15.886 1.000 30.298 280 ARG BBB CA 1
ATOM 4270 C C . ARG B 1 236 ? -50.868 23.924 -17.301 1.000 29.506 280 ARG BBB C 1
ATOM 4271 O O . ARG B 1 236 ? -51.861 24.608 -17.572 1.000 26.455 280 ARG BBB O 1
ATOM 4279 N N . ASN B 1 237 ? -50.222 23.164 -18.174 1.000 27.305 281 ASN BBB N 1
ATOM 4280 C CA . ASN B 1 237 ? -50.702 22.886 -19.543 1.000 26.836 281 ASN BBB CA 1
ATOM 4281 C C . ASN B 1 237 ? -50.240 21.468 -19.877 1.000 27.437 281 ASN BBB C 1
ATOM 4282 O O . ASN B 1 237 ? -49.232 21.322 -20.578 1.000 27.617 281 ASN BBB O 1
ATOM 4287 N N . SER B 1 238 ? -50.958 20.465 -19.363 1.000 27.300 282 SER BBB N 1
ATOM 4288 C CA A SER B 1 238 ? -50.605 19.031 -19.546 0.500 27.924 282 SER BBB CA 1
ATOM 4289 C CA B SER B 1 238 ? -50.668 19.015 -19.543 0.500 28.062 282 SER BBB CA 1
ATOM 4290 C C . SER B 1 238 ? -50.694 18.632 -21.025 1.000 27.557 282 SER BBB C 1
ATOM 4291 O O . SER B 1 238 ? -49.935 17.733 -21.412 1.000 27.183 282 SER BBB O 1
ATOM 4296 N N . ALA B 1 239 ? -51.572 19.269 -21.800 1.000 28.741 283 ALA BBB N 1
ATOM 4297 C CA . ALA B 1 239 ? -51.726 19.017 -23.253 1.000 30.161 283 ALA BBB CA 1
ATOM 4298 C C . ALA B 1 239 ? -50.446 19.451 -23.993 1.000 28.125 283 ALA BBB C 1
ATOM 4299 O O . ALA B 1 239 ? -49.920 18.646 -24.771 1.000 27.797 283 ALA BBB O 1
ATOM 4301 N N . LEU B 1 240 ? -49.970 20.682 -23.779 1.000 26.252 284 LEU BBB N 1
ATOM 4302 C CA . LEU B 1 240 ? -48.729 21.188 -24.425 1.000 26.944 284 LEU BBB CA 1
ATOM 4303 C C . LEU B 1 240 ? -47.553 20.302 -23.993 1.000 26.412 284 LEU BBB C 1
ATOM 4304 O O . LEU B 1 240 ? -46.753 19.918 -24.850 1.000 28.219 284 LEU BBB O 1
ATOM 4309 N N . ASN B 1 241 ? -47.472 19.974 -22.707 1.000 26.954 285 ASN BBB N 1
ATOM 4310 C CA . ASN B 1 241 ? -46.385 19.136 -22.150 1.000 26.298 285 ASN BBB CA 1
ATOM 4311 C C . ASN B 1 241 ? -46.384 17.782 -22.871 1.000 27.596 285 ASN BBB C 1
ATOM 4312 O O . ASN B 1 241 ? -45.291 17.349 -23.308 1.000 24.757 285 ASN BBB O 1
ATOM 4317 N N . ALA B 1 242 ? -47.566 17.172 -23.039 1.000 27.180 286 ALA BBB N 1
ATOM 4318 C CA . ALA B 1 242 ? -47.756 15.881 -23.750 1.000 29.512 286 ALA BBB CA 1
ATOM 4319 C C . ALA B 1 242 ? -47.339 16.013 -25.218 1.000 28.270 286 ALA BBB C 1
ATOM 4320 O O . ALA B 1 242 ? -46.739 15.070 -25.745 1.000 28.827 286 ALA BBB O 1
ATOM 4322 N N . LYS B 1 243 ? -47.642 17.133 -25.865 1.000 29.082 287 LYS BBB N 1
ATOM 4323 C CA . LYS B 1 243 ? -47.316 17.333 -27.297 1.000 31.892 287 LYS BBB CA 1
ATOM 4324 C C . LYS B 1 243 ? -45.791 17.418 -27.491 1.000 31.322 287 LYS BBB C 1
ATOM 4325 O O . LYS B 1 243 ? -45.323 17.062 -28.580 1.000 29.369 287 LYS BBB O 1
ATOM 4331 N N . LEU B 1 244 ? -45.043 17.894 -26.492 1.000 28.758 288 LEU BBB N 1
ATOM 4332 C CA . LEU B 1 244 ? -43.567 18.061 -26.591 1.000 28.287 288 LEU BBB CA 1
ATOM 4333 C C . LEU B 1 244 ? -42.860 16.747 -26.250 1.000 28.007 288 LEU BBB C 1
ATOM 4334 O O . LEU B 1 244 ? -41.667 16.656 -26.545 1.000 26.478 288 LEU BBB O 1
ATOM 4339 N N . LEU B 1 245 ? -43.546 15.749 -25.674 1.000 27.157 289 LEU BBB N 1
ATOM 4340 C CA . LEU B 1 245 ? -42.852 14.530 -25.168 1.000 28.972 289 LEU BBB CA 1
ATOM 4341 C C . LEU B 1 245 ? -42.164 13.764 -26.305 1.000 28.659 289 LEU BBB C 1
ATOM 4342 O O . LEU B 1 245 ? -41.000 13.383 -26.152 1.000 26.086 289 LEU BBB O 1
ATOM 4347 N N . PRO B 1 246 ? -42.806 13.496 -27.469 1.000 28.395 290 PRO BBB N 1
ATOM 4348 C CA . PRO B 1 246 ? -42.114 12.792 -28.554 1.000 28.134 290 PRO BBB CA 1
ATOM 4349 C C . PRO B 1 246 ? -40.810 13.501 -28.967 1.000 27.709 290 PRO BBB C 1
ATOM 4350 O O . PRO B 1 246 ? -39.826 12.806 -29.182 1.000 30.074 290 PRO BBB O 1
ATOM 4354 N N . LEU B 1 247 ? -40.812 14.840 -29.027 1.000 26.539 291 LEU BBB N 1
ATOM 4355 C CA . LEU B 1 247 ? -39.606 15.647 -29.342 1.000 25.439 291 LEU BBB CA 1
ATOM 4356 C C . LEU B 1 247 ? -38.570 15.466 -28.234 1.000 25.492 291 LEU BBB C 1
ATOM 4357 O O . LEU B 1 247 ? -37.392 15.252 -28.564 1.000 25.987 291 LEU BBB O 1
ATOM 4362 N N . MET B 1 248 ? -38.967 15.538 -26.963 1.000 25.178 292 MET BBB N 1
ATOM 4363 C CA . MET B 1 248 ? -37.988 15.375 -25.857 1.000 26.689 292 MET BBB CA 1
ATOM 4364 C C . MET B 1 248 ? -37.434 13.945 -25.847 1.000 27.907 292 MET BBB C 1
ATOM 4365 O O . MET B 1 248 ? -36.223 13.795 -25.639 1.000 26.523 292 MET BBB O 1
ATOM 4370 N N . ASP B 1 249 ? -38.240 12.934 -26.167 1.000 27.555 293 ASP BBB N 1
ATOM 4371 C CA . ASP B 1 249 ? -37.771 11.525 -26.270 1.000 29.753 293 ASP BBB CA 1
ATOM 4372 C C . ASP B 1 249 ? -36.697 11.422 -27.368 1.000 29.518 293 ASP BBB C 1
ATOM 4373 O O . ASP B 1 249 ? -35.603 10.833 -27.118 1.000 27.344 293 ASP BBB O 1
ATOM 4378 N N . TRP B 1 250 ? -36.987 11.983 -28.540 1.000 26.774 294 TRP BBB N 1
ATOM 4379 C CA . TRP B 1 250 ? -36.067 11.971 -29.700 1.000 26.634 294 TRP BBB CA 1
ATOM 4380 C C . TRP B 1 250 ? -34.743 12.657 -29.327 1.000 25.072 294 TRP BBB C 1
ATOM 4381 O O . TRP B 1 250 ? -33.686 12.162 -29.739 1.000 25.493 294 TRP BBB O 1
ATOM 4392 N N . LEU B 1 251 ? -34.803 13.782 -28.607 1.000 26.409 295 LEU BBB N 1
ATOM 4393 C CA . LEU B 1 251 ? -33.611 14.580 -28.225 1.000 27.573 295 LEU BBB CA 1
ATOM 4394 C C . LEU B 1 251 ? -32.694 13.816 -27.274 1.000 27.747 295 LEU BBB C 1
ATOM 4395 O O . LEU B 1 251 ? -31.553 14.260 -27.124 1.000 30.074 295 LEU BBB O 1
ATOM 4400 N N . PHE B 1 252 ? -33.169 12.775 -26.590 1.000 26.074 296 PHE BBB N 1
ATOM 4401 C CA . PHE B 1 252 ? -32.357 12.090 -25.556 1.000 27.480 296 PHE BBB CA 1
ATOM 4402 C C . PHE B 1 252 ? -32.215 10.594 -25.830 1.000 25.997 296 PHE BBB C 1
ATOM 4403 O O . PHE B 1 252 ? -31.758 9.919 -24.903 1.000 25.684 296 PHE BBB O 1
ATOM 4411 N N . GLN B 1 253 ? -32.531 10.105 -27.028 1.000 25.124 297 GLN BBB N 1
ATOM 4412 C CA . GLN B 1 253 ? -32.396 8.654 -27.348 1.000 28.415 297 GLN BBB CA 1
ATOM 4413 C C . GLN B 1 253 ? -30.905 8.304 -27.386 1.000 27.217 297 GLN BBB C 1
ATOM 4414 O O . GLN B 1 253 ? -30.560 7.191 -26.995 1.000 28.470 297 GLN BBB O 1
ATOM 4420 N N . GLU B 1 254 ? -30.050 9.229 -27.828 1.000 25.727 298 GLU BBB N 1
ATOM 4421 C CA . GLU B 1 254 ? -28.579 9.149 -27.611 1.000 26.261 298 GLU BBB CA 1
ATOM 4422 C C . GLU B 1 254 ? -28.205 10.259 -26.638 1.000 23.871 298 GLU BBB C 1
ATOM 4423 O O . GLU B 1 254 ? -28.998 11.167 -26.400 1.000 24.442 298 GLU BBB O 1
ATOM 4429 N N . PRO B 1 255 ? -27.027 10.216 -25.992 1.000 25.659 299 PRO BBB N 1
ATOM 4430 C CA . PRO B 1 255 ? -26.678 11.258 -25.027 1.000 23.291 299 PRO BBB CA 1
ATOM 4431 C C . PRO B 1 255 ? -26.655 12.656 -25.660 1.000 22.287 299 PRO BBB C 1
ATOM 4432 O O . PRO B 1 255 ? -26.072 12.858 -26.714 1.000 22.104 299 PRO BBB O 1
ATOM 4436 N N . ASN B 1 256 ? -27.307 13.592 -24.986 1.000 20.563 300 ASN BBB N 1
ATOM 4437 C CA . ASN B 1 256 ? -27.204 15.043 -25.246 1.000 21.655 300 ASN BBB CA 1
ATOM 4438 C C . ASN B 1 256 ? -25.716 15.379 -25.303 1.000 21.499 300 ASN BBB C 1
ATOM 4439 O O . ASN B 1 256 ? -24.959 14.939 -24.432 1.000 22.389 300 ASN BBB O 1
ATOM 4444 N N . PRO B 1 257 ? -25.221 16.202 -26.260 1.000 20.892 301 PRO BBB N 1
ATOM 4445 C CA . PRO B 1 257 ? -26.038 16.902 -27.255 1.000 20.576 301 PRO BBB CA 1
ATOM 4446 C C . PRO B 1 257 ? -26.136 16.318 -28.673 1.000 19.973 301 PRO BBB C 1
ATOM 4447 O O . PRO B 1 257 ? -26.306 17.056 -29.631 1.000 20.052 301 PRO BBB O 1
ATOM 4451 N N . ILE B 1 258 ? -26.054 15.006 -28.816 1.000 20.037 302 ILE BBB N 1
ATOM 4452 C CA . ILE B 1 258 ? -26.133 14.379 -30.164 1.000 20.452 302 ILE BBB CA 1
ATOM 4453 C C . ILE B 1 258 ? -27.447 14.789 -30.849 1.000 21.689 302 ILE BBB C 1
ATOM 4454 O O . ILE B 1 258 ? -27.395 15.194 -32.033 1.000 23.411 302 ILE BBB O 1
ATOM 4459 N N . GLY B 1 259 ? -28.571 14.734 -30.130 1.000 20.390 303 GLY BBB N 1
ATOM 4460 C CA . GLY B 1 259 ? -29.900 15.081 -30.664 1.000 20.329 303 GLY BBB CA 1
ATOM 4461 C C . GLY B 1 259 ? -29.998 16.534 -31.084 1.000 20.528 303 GLY BBB C 1
ATOM 4462 O O . GLY B 1 259 ? -30.363 16.809 -32.234 1.000 21.268 303 GLY BBB O 1
ATOM 4463 N N . VAL B 1 260 ? -29.693 17.456 -30.178 1.000 21.461 304 VAL BBB N 1
ATOM 4464 C CA . VAL B 1 260 ? -29.843 18.912 -30.446 1.000 21.739 304 VAL BBB CA 1
ATOM 4465 C C . VAL B 1 260 ? -28.891 19.298 -31.583 1.000 20.976 304 VAL BBB C 1
ATOM 4466 O O . VAL B 1 260 ? -29.291 20.106 -32.443 1.000 20.877 304 VAL BBB O 1
ATOM 4470 N N . ASN B 1 261 ? -27.680 18.735 -31.623 1.000 21.488 305 ASN BBB N 1
ATOM 4471 C CA . ASN B 1 261 ? -26.694 19.022 -32.702 1.000 22.307 305 ASN BBB CA 1
ATOM 4472 C C . ASN B 1 261 ? -27.282 18.572 -34.048 1.000 21.712 305 ASN BBB C 1
ATOM 4473 O O . ASN B 1 261 ? -27.173 19.315 -35.022 1.000 22.382 305 ASN BBB O 1
ATOM 4478 N N . THR B 1 262 ? -27.883 17.390 -34.100 1.000 21.163 306 THR BBB N 1
ATOM 4479 C CA . THR B 1 262 ? -28.490 16.848 -35.343 1.000 21.088 306 THR BBB CA 1
ATOM 4480 C C . THR B 1 262 ? -29.676 17.723 -35.766 1.000 22.289 306 THR BBB C 1
ATOM 4481 O O . THR B 1 262 ? -29.688 18.163 -36.928 1.000 22.406 306 THR BBB O 1
ATOM 4485 N N . ALA B 1 263 ? -30.564 18.051 -34.826 1.000 22.975 307 ALA BBB N 1
ATOM 4486 C CA . ALA B 1 263 ? -31.798 18.840 -35.057 1.000 22.110 307 ALA BBB CA 1
ATOM 4487 C C . ALA B 1 263 ? -31.456 20.228 -35.585 1.000 21.608 307 ALA BBB C 1
ATOM 4488 O O . ALA B 1 263 ? -32.110 20.678 -36.552 1.000 21.930 307 ALA BBB O 1
ATOM 4490 N N . LEU B 1 264 ? -30.494 20.916 -34.958 1.000 21.878 308 LEU BBB N 1
ATOM 4491 C CA . LEU B 1 264 ? -30.163 22.309 -35.355 1.000 22.383 308 LEU BBB CA 1
ATOM 4492 C C . LEU B 1 264 ? -29.569 22.318 -36.770 1.000 22.550 308 LEU BBB C 1
ATOM 4493 O O . LEU B 1 264 ? -29.802 23.301 -37.489 1.000 22.596 308 LEU BBB O 1
ATOM 4498 N N . ALA B 1 265 ? -28.824 21.274 -37.152 1.000 22.777 309 ALA BBB N 1
ATOM 4499 C CA . ALA B 1 265 ? -28.325 21.082 -38.533 1.000 22.338 309 ALA BBB CA 1
ATOM 4500 C C . ALA B 1 265 ? -29.535 20.907 -39.465 1.000 22.658 309 ALA BBB C 1
ATOM 4501 O O . ALA B 1 265 ? -29.615 21.632 -40.480 1.000 23.564 309 ALA BBB O 1
ATOM 4503 N N . GLN B 1 266 ? -30.475 20.031 -39.112 1.000 22.646 310 GLN BBB N 1
ATOM 4504 C CA . GLN B 1 266 ? -31.706 19.773 -39.921 1.000 23.210 310 GLN BBB CA 1
ATOM 4505 C C . GLN B 1 266 ? -32.540 21.056 -40.101 1.000 24.414 310 GLN BBB C 1
ATOM 4506 O O . GLN B 1 266 ? -33.096 21.241 -41.212 1.000 24.806 310 GLN BBB O 1
ATOM 4512 N N . LEU B 1 267 ? -32.594 21.935 -39.098 1.000 22.976 311 LEU BBB N 1
ATOM 4513 C CA . LEU B 1 267 ? -33.390 23.187 -39.145 1.000 22.677 311 LEU BBB CA 1
ATOM 4514 C C . LEU B 1 267 ? -32.612 24.289 -39.865 1.000 24.111 311 LEU BBB C 1
ATOM 4515 O O . LEU B 1 267 ? -33.184 25.388 -40.040 1.000 25.977 311 LEU BBB O 1
ATOM 4520 N N . GLY B 1 268 ? -31.344 24.041 -40.204 1.000 23.756 312 GLY BBB N 1
ATOM 4521 C CA . GLY B 1 268 ? -30.483 24.958 -40.974 1.000 24.502 312 GLY BBB CA 1
ATOM 4522 C C . GLY B 1 268 ? -29.947 26.128 -40.153 1.000 24.741 312 GLY BBB C 1
ATOM 4523 O O . GLY B 1 268 ? -29.549 27.142 -40.775 1.000 26.566 312 GLY BBB O 1
ATOM 4524 N N . VAL B 1 269 ? -29.922 26.048 -38.818 1.000 21.910 313 VAL BBB N 1
ATOM 4525 C CA . VAL B 1 269 ? -29.446 27.192 -37.973 1.000 22.766 313 VAL BBB CA 1
ATOM 4526 C C . VAL B 1 269 ? -28.029 26.940 -37.443 1.000 22.978 313 VAL BBB C 1
ATOM 4527 O O . VAL B 1 269 ? -27.485 27.842 -36.780 1.000 22.804 313 VAL BBB O 1
ATOM 4531 N N . ALA B 1 270 ? -27.502 25.737 -37.642 1.000 22.285 314 ALA BBB N 1
ATOM 4532 C CA . ALA B 1 270 ? -26.087 25.373 -37.362 1.000 23.587 314 ALA BBB CA 1
ATOM 4533 C C . ALA B 1 270 ? -25.606 24.494 -38.508 1.000 23.735 314 ALA BBB C 1
ATOM 4534 O O . ALA B 1 270 ? -26.429 23.743 -39.065 1.000 23.503 314 ALA BBB O 1
ATOM 4536 N N . ARG B 1 271 ? -24.316 24.569 -38.821 1.000 23.758 315 ARG BBB N 1
ATOM 4537 C CA . ARG B 1 271 ? -23.706 23.712 -39.858 1.000 23.084 315 ARG BBB CA 1
ATOM 4538 C C . ARG B 1 271 ? -23.696 22.290 -39.327 1.000 21.894 315 ARG BBB C 1
ATOM 4539 O O . ARG B 1 271 ? -23.657 22.096 -38.109 1.000 21.503 315 ARG BBB O 1
ATOM 4547 N N . PRO B 1 272 ? -23.736 21.279 -40.225 1.000 22.108 316 PRO BBB N 1
ATOM 4548 C CA . PRO B 1 272 ? -23.686 19.872 -39.828 1.000 22.206 316 PRO BBB CA 1
ATOM 4549 C C . PRO B 1 272 ? -22.249 19.438 -39.516 1.000 23.222 316 PRO BBB C 1
ATOM 4550 O O . PRO B 1 272 ? -21.741 18.532 -40.155 1.000 23.896 316 PRO BBB O 1
ATOM 4554 N N . VAL B 1 273 ? -21.633 20.102 -38.539 1.000 21.376 317 VAL BBB N 1
ATOM 4555 C CA . VAL B 1 273 ? -20.222 19.876 -38.124 1.000 20.774 317 VAL BBB CA 1
ATOM 4556 C C . VAL B 1 273 ? -20.249 19.432 -36.669 1.000 20.959 317 VAL BBB C 1
ATOM 4557 O O . VAL B 1 273 ? -20.847 20.158 -35.860 1.000 21.884 317 VAL BBB O 1
ATOM 4561 N N . PHE B 1 274 ? -19.665 18.271 -36.377 1.000 20.315 318 PHE BBB N 1
ATOM 4562 C CA . PHE B 1 274 ? -19.603 17.696 -35.017 1.000 19.413 318 PHE BBB CA 1
ATOM 4563 C C . PHE B 1 274 ? -18.149 17.657 -34.576 1.000 19.640 318 PHE BBB C 1
ATOM 4564 O O . PHE B 1 274 ? -17.296 17.186 -35.347 1.000 21.647 318 PHE BBB O 1
ATOM 4572 N N . ARG B 1 275 ? -17.894 18.100 -33.356 1.000 19.369 319 ARG BBB N 1
ATOM 4573 C CA . ARG B 1 275 ? -16.617 17.817 -32.656 1.000 19.755 319 ARG BBB CA 1
ATOM 4574 C C . ARG B 1 275 ? -16.737 16.422 -32.040 1.000 19.679 319 ARG BBB C 1
ATOM 4575 O O . ARG B 1 275 ? -17.707 16.172 -31.303 1.000 20.619 319 ARG BBB O 1
ATOM 4583 N N . LEU B 1 276 ? -15.790 15.534 -32.339 1.000 19.414 320 LEU BBB N 1
ATOM 4584 C CA . LEU B 1 276 ? -15.725 14.197 -31.709 1.000 19.485 320 LEU BBB CA 1
ATOM 4585 C C . LEU B 1 276 ? -15.552 14.405 -30.205 1.000 18.856 320 LEU BBB C 1
ATOM 4586 O O . LEU B 1 276 ? -14.919 15.370 -29.778 1.000 19.635 320 LEU BBB O 1
ATOM 4591 N N . PRO B 1 277 ? -16.087 13.522 -29.333 1.000 19.232 321 PRO BBB N 1
ATOM 4592 C CA . PRO B 1 277 ? -16.620 12.214 -29.714 1.000 19.976 321 PRO BBB CA 1
ATOM 4593 C C . PRO B 1 277 ? -18.118 12.125 -30.084 1.000 20.521 321 PRO BBB C 1
ATOM 4594 O O . PRO B 1 277 ? -18.649 11.029 -30.131 1.000 20.389 321 PRO BBB O 1
ATOM 4598 N N . TYR B 1 278 ? -18.767 13.238 -30.401 1.000 19.810 322 TYR BBB N 1
ATOM 4599 C CA . TYR B 1 278 ? -20.188 13.230 -30.841 1.000 20.355 322 TYR BBB CA 1
ATOM 4600 C C . TYR B 1 278 ? -20.251 12.973 -32.341 1.000 21.749 322 TYR BBB C 1
ATOM 4601 O O . TYR B 1 278 ? -19.395 13.484 -33.098 1.000 21.025 322 TYR BBB O 1
ATOM 4610 N N . VAL B 1 279 ? -21.245 12.181 -32.742 1.000 22.059 323 VAL BBB N 1
ATOM 4611 C CA . VAL B 1 279 ? -21.591 11.933 -34.171 1.000 21.977 323 VAL BBB CA 1
ATOM 4612 C C . VAL B 1 279 ? -23.110 12.036 -34.305 1.000 22.235 323 VAL BBB C 1
ATOM 4613 O O . VAL B 1 279 ? -23.839 11.740 -33.357 1.000 22.220 323 VAL BBB O 1
ATOM 4617 N N . PRO B 1 280 ? -23.626 12.452 -35.481 1.000 23.405 324 PRO BBB N 1
ATOM 4618 C CA . PRO B 1 280 ? -25.062 12.685 -35.656 1.000 22.754 324 PRO BBB CA 1
ATOM 4619 C C . PRO B 1 280 ? -25.895 11.409 -35.487 1.000 23.819 324 PRO BBB C 1
ATOM 4620 O O . PRO B 1 280 ? -25.390 10.314 -35.655 1.000 23.498 324 PRO BBB O 1
ATOM 4624 N N . LEU B 1 281 ? -27.173 11.585 -35.164 1.000 23.378 325 LEU BBB N 1
ATOM 4625 C CA . LEU B 1 281 ? -28.176 10.505 -35.258 1.000 23.958 325 LEU BBB CA 1
ATOM 4626 C C . LEU B 1 281 ? -28.232 10.059 -36.713 1.000 24.357 325 LEU BBB C 1
ATOM 4627 O O . LEU B 1 281 ? -28.048 10.870 -37.618 1.000 23.616 325 LEU BBB O 1
ATOM 4632 N N . PRO B 1 282 ? -28.480 8.761 -36.962 1.000 26.327 326 PRO BBB N 1
ATOM 4633 C CA . PRO B 1 282 ? -28.517 8.225 -38.326 1.000 27.953 326 PRO BBB CA 1
ATOM 4634 C C . PRO B 1 282 ? -29.790 8.585 -39.112 1.000 28.489 326 PRO BBB C 1
ATOM 4635 O O . PRO B 1 282 ? -30.756 9.114 -38.548 1.000 24.600 326 PRO BBB O 1
ATOM 4639 N N . LEU B 1 283 ? -29.763 8.283 -40.410 1.000 28.800 327 LEU BBB N 1
ATOM 4640 C CA . LEU B 1 283 ? -30.785 8.707 -41.398 1.000 28.201 327 LEU BBB CA 1
ATOM 4641 C C . LEU B 1 283 ? -32.204 8.451 -40.871 1.000 27.464 327 LEU BBB C 1
ATOM 4642 O O . LEU B 1 283 ? -33.040 9.337 -41.018 1.000 26.526 327 LEU BBB O 1
ATOM 4647 N N . SER B 1 284 ? -32.487 7.266 -40.334 1.000 29.248 328 SER BBB N 1
ATOM 4648 C CA . SER B 1 284 ? -33.859 6.868 -39.913 1.000 30.653 328 SER BBB CA 1
ATOM 4649 C C . SER B 1 284 ? -34.370 7.859 -38.856 1.000 30.184 328 SER BBB C 1
ATOM 4650 O O . SER B 1 284 ? -35.545 8.244 -38.896 1.000 27.784 328 SER BBB O 1
ATOM 4653 N N . LYS B 1 285 ? -33.488 8.305 -37.963 1.000 29.534 329 LYS BBB N 1
ATOM 4654 C CA . LYS B 1 285 ? -33.850 9.243 -36.871 1.000 28.542 329 LYS BBB CA 1
ATOM 4655 C C . LYS B 1 285 ? -34.017 10.647 -37.442 1.000 25.015 329 LYS BBB C 1
ATOM 4656 O O . LYS B 1 285 ? -34.868 11.385 -36.939 1.000 26.901 329 LYS BBB O 1
ATOM 4662 N N . ARG B 1 286 ? -33.222 11.021 -38.434 1.000 24.409 330 ARG BBB N 1
ATOM 4663 C CA . ARG B 1 286 ? -33.368 12.345 -39.087 1.000 24.183 330 ARG BBB CA 1
ATOM 4664 C C . ARG B 1 286 ? -34.727 12.398 -39.809 1.000 25.614 330 ARG BBB C 1
ATOM 4665 O O . ARG B 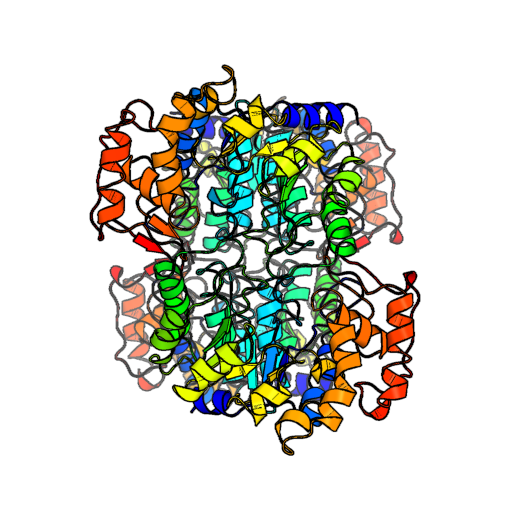1 286 ? -35.373 13.447 -39.761 1.000 22.874 330 ARG BBB O 1
ATOM 4673 N N . ILE B 1 287 ? -35.156 11.305 -40.442 1.000 26.679 331 ILE BBB N 1
ATOM 4674 C CA . ILE B 1 287 ? -36.504 11.219 -41.082 1.000 27.673 331 ILE BBB CA 1
ATOM 4675 C C . ILE B 1 287 ? -37.575 11.363 -39.989 1.000 27.942 331 ILE BBB C 1
ATOM 4676 O O . ILE B 1 287 ? -38.547 12.097 -40.228 1.000 28.448 331 ILE BBB O 1
ATOM 4681 N N . GLU B 1 288 ? -37.422 10.701 -38.836 1.000 28.813 332 GLU BBB N 1
ATOM 4682 C CA A GLU B 1 288 ? -38.343 10.830 -37.665 0.750 31.370 332 GLU BBB CA 1
ATOM 4683 C CA B GLU B 1 288 ? -38.416 10.846 -37.741 0.250 28.589 332 GLU BBB CA 1
ATOM 4684 C C . GLU B 1 288 ? -38.437 12.304 -37.257 1.000 29.038 332 GLU BBB C 1
ATOM 4685 O O . GLU B 1 288 ? -39.534 12.760 -36.918 1.000 27.271 332 GLU BBB O 1
ATOM 4696 N N . PHE B 1 289 ? -37.303 13.009 -37.271 1.000 26.719 333 PHE BBB N 1
ATOM 4697 C CA . PHE B 1 289 ? -37.254 14.428 -36.828 1.000 26.173 333 PHE BBB CA 1
ATOM 4698 C C . PHE B 1 289 ? -38.118 15.276 -37.755 1.000 24.406 333 PHE BBB C 1
ATOM 4699 O O . PHE B 1 289 ? -38.849 16.130 -37.258 1.000 25.236 333 PHE BBB O 1
ATOM 4707 N N . VAL B 1 290 ? -38.059 15.051 -39.066 1.000 25.299 334 VAL BBB N 1
ATOM 4708 C CA . VAL B 1 290 ? -38.873 15.859 -40.024 1.000 25.860 334 VAL BBB CA 1
ATOM 4709 C C . VAL B 1 290 ? -40.364 15.640 -39.697 1.000 25.866 334 VAL BBB C 1
ATOM 4710 O O . VAL B 1 290 ? -41.140 16.610 -39.731 1.000 25.530 334 VAL BBB O 1
ATOM 4714 N N . LYS B 1 291 ? -40.733 14.415 -39.335 1.000 28.205 335 LYS BBB N 1
ATOM 4715 C CA . LYS B 1 291 ? -42.127 14.036 -38.978 1.000 32.305 335 LYS BBB CA 1
ATOM 4716 C C . LYS B 1 291 ? -42.535 14.776 -37.694 1.000 32.480 335 LYS BBB C 1
ATOM 4717 O O . LYS B 1 291 ? -43.681 15.285 -37.649 1.000 28.406 335 LYS BBB O 1
ATOM 4723 N N . LEU B 1 292 ? -41.636 14.861 -36.702 1.000 30.741 336 LEU BBB N 1
ATOM 4724 C CA . LEU B 1 292 ? -41.902 15.538 -35.401 1.000 30.806 336 LEU BBB CA 1
ATOM 4725 C C . LEU B 1 292 ? -42.115 17.031 -35.645 1.000 29.115 336 LEU BBB C 1
ATOM 4726 O O . LEU B 1 292 ? -43.034 17.609 -35.025 1.000 26.989 336 LEU BBB O 1
ATOM 4731 N N . VAL B 1 293 ? -41.294 17.632 -36.506 1.000 28.090 337 VAL BBB N 1
ATOM 4732 C CA . VAL B 1 293 ? -41.417 19.070 -36.869 1.000 28.374 337 VAL BBB CA 1
ATOM 4733 C C . VAL B 1 293 ? -42.772 19.308 -37.550 1.000 30.310 337 VAL BBB C 1
ATOM 4734 O O . VAL B 1 293 ? -43.404 20.333 -37.255 1.000 29.036 337 VAL BBB O 1
ATOM 4738 N N . LYS B 1 294 ? -43.187 18.414 -38.443 1.000 31.301 338 LYS BBB N 1
ATOM 4739 C CA . LYS B 1 294 ? -44.487 18.563 -39.149 1.000 36.225 338 LYS BBB CA 1
ATOM 4740 C C . LYS B 1 294 ? -45.645 18.453 -38.138 1.000 33.548 338 LYS BBB C 1
ATOM 4741 O O . LYS B 1 294 ? -46.596 19.247 -38.268 1.000 33.658 338 LYS BBB O 1
ATOM 4747 N N . GLU B 1 295 ? -45.580 17.531 -37.171 1.000 32.368 339 GLU BBB N 1
ATOM 4748 C CA A GLU B 1 295 ? -46.669 17.330 -36.174 0.500 32.780 339 GLU BBB CA 1
ATOM 4749 C CA B GLU B 1 295 ? -46.645 17.319 -36.151 0.500 33.104 339 GLU BBB CA 1
ATOM 4750 C C . GLU B 1 295 ? -46.813 18.586 -35.298 1.000 33.527 339 GLU BBB C 1
ATOM 4751 O O . GLU B 1 295 ? -47.957 19.025 -35.102 1.000 32.259 339 GLU BBB O 1
ATOM 4762 N N . ILE B 1 296 ? -45.709 19.153 -34.807 1.000 28.642 340 ILE BBB N 1
ATOM 4763 C CA . ILE B 1 296 ? -45.755 20.351 -33.924 1.000 28.759 340 ILE BBB CA 1
ATOM 4764 C C . ILE B 1 296 ? -46.016 21.603 -34.770 1.000 28.395 340 ILE BBB C 1
ATOM 4765 O O . ILE B 1 296 ? -46.755 22.486 -34.305 1.000 29.435 340 ILE BBB O 1
ATOM 4770 N N . GLY B 1 297 ? -45.429 21.694 -35.964 1.000 29.211 341 GLY BBB N 1
ATOM 4771 C CA . GLY B 1 297 ? -45.459 22.916 -36.794 1.000 29.348 341 GLY BBB CA 1
ATOM 4772 C C . GLY B 1 297 ? -44.094 23.592 -36.820 1.000 28.592 341 GLY BBB C 1
ATOM 4773 O O . GLY B 1 297 ? -43.572 23.934 -35.734 1.000 26.493 341 GLY BBB O 1
ATOM 4774 N N . ARG B 1 298 ? -43.553 23.786 -38.027 1.000 27.879 342 ARG BBB N 1
ATOM 4775 C CA A ARG B 1 298 ? -42.201 24.349 -38.303 0.500 26.981 342 ARG BBB CA 1
ATOM 4776 C CA B ARG B 1 298 ? -42.179 24.309 -38.234 0.500 26.563 342 ARG BBB CA 1
ATOM 4777 C C . ARG B 1 298 ? -42.080 25.732 -37.666 1.000 26.033 342 ARG BBB C 1
ATOM 4778 O O . ARG B 1 298 ? -40.976 26.106 -37.259 1.000 24.447 342 ARG BBB O 1
ATOM 4793 N N . GLU B 1 299 ? -43.184 26.477 -37.626 1.000 26.349 343 GLU BBB N 1
ATOM 4794 C CA . GLU B 1 299 ? -43.197 27.878 -37.129 1.000 27.100 343 GLU BBB CA 1
ATOM 4795 C C . GLU B 1 299 ? -42.748 27.946 -35.652 1.000 25.353 343 GLU BBB C 1
ATOM 4796 O O . GLU B 1 299 ? -42.269 29.012 -35.233 1.000 25.719 343 GLU BBB O 1
ATOM 4802 N N . HIS B 1 300 ? -42.890 26.866 -34.885 1.000 25.566 344 HIS BBB N 1
ATOM 4803 C CA . HIS B 1 300 ? -42.526 26.815 -33.442 1.000 26.335 344 HIS BBB CA 1
ATOM 4804 C C . HIS B 1 300 ? -41.023 26.560 -33.273 1.000 24.852 344 HIS BBB C 1
ATOM 4805 O O . HIS B 1 300 ? -40.524 26.803 -32.167 1.000 25.981 344 HIS BBB O 1
ATOM 4812 N N . PHE B 1 301 ? -40.353 26.064 -34.313 1.000 23.583 345 PHE BBB N 1
ATOM 4813 C CA . PHE B 1 301 ? -38.904 25.721 -34.282 1.000 23.385 345 PHE BBB CA 1
ATOM 4814 C C . PHE B 1 301 ? -38.075 26.917 -34.740 1.000 22.866 345 PHE BBB C 1
ATOM 4815 O O . PHE B 1 301 ? -38.505 27.685 -35.617 1.000 23.624 345 PHE BBB O 1
ATOM 4823 N N . VAL B 1 302 ? -36.860 27.026 -34.203 1.000 22.470 346 VAL BBB N 1
ATOM 4824 C CA . VAL B 1 302 ? -35.914 28.122 -34.546 1.000 23.388 346 VAL BBB CA 1
ATOM 4825 C C . VAL B 1 302 ? -35.613 28.074 -36.049 1.000 23.039 346 VAL BBB C 1
ATOM 4826 O O . VAL B 1 302 ? -35.639 26.980 -36.649 1.000 21.372 346 VAL BBB O 1
ATOM 4830 N N . GLY B 1 303 ? -35.358 29.238 -36.635 1.000 26.452 347 GLY BBB N 1
ATOM 4831 C CA . GLY B 1 303 ? -34.928 29.365 -38.038 1.000 29.369 347 GLY BBB CA 1
ATOM 4832 C C . GLY B 1 303 ? -36.118 29.445 -38.981 1.000 33.152 347 GLY BBB C 1
ATOM 4833 O O . GLY B 1 303 ? -37.262 29.176 -38.543 1.000 30.574 347 GLY BBB O 1
ATOM 4834 N N . ASP B 1 304 ? -35.842 29.800 -40.236 1.000 37.210 348 ASP BBB N 1
ATOM 4835 C CA . ASP B 1 304 ? -36.846 30.081 -41.294 1.000 38.851 348 ASP BBB CA 1
ATOM 4836 C C . ASP B 1 304 ? -36.764 29.036 -42.412 1.000 37.533 348 ASP BBB C 1
ATOM 4837 O O . ASP B 1 304 ? -37.740 28.933 -43.168 1.000 37.093 348 ASP BBB O 1
ATOM 4842 N N . ARG B 1 305 ? -35.646 28.317 -42.545 1.000 35.226 349 ARG BBB N 1
ATOM 4843 C CA A ARG B 1 305 ? -35.441 27.376 -43.679 0.500 35.474 349 ARG BBB CA 1
ATOM 4844 C CA B ARG B 1 305 ? -35.425 27.370 -43.671 0.500 35.752 349 ARG BBB CA 1
ATOM 4845 C C . ARG B 1 305 ? -36.296 26.128 -43.456 1.000 34.392 349 ARG BBB C 1
ATOM 4846 O O . ARG B 1 305 ? -36.398 25.659 -42.286 1.000 29.857 349 ARG BBB O 1
ATOM 4861 N N . ASP B 1 306 ? -36.885 25.614 -44.532 1.000 31.494 350 ASP BBB N 1
ATOM 4862 C CA . ASP B 1 306 ? -37.587 24.308 -44.530 1.000 32.813 350 ASP BBB CA 1
ATOM 4863 C C . ASP B 1 306 ? -36.659 23.275 -43.883 1.000 30.491 350 ASP BBB C 1
ATOM 4864 O O . ASP B 1 306 ? -35.453 23.295 -44.180 1.000 27.794 350 ASP BBB O 1
ATOM 4869 N N . VAL B 1 307 ? -37.195 22.413 -43.024 1.000 28.958 351 VAL BBB N 1
ATOM 4870 C CA . VAL B 1 307 ? -36.405 21.355 -42.332 1.000 29.342 351 VAL BBB CA 1
ATOM 4871 C C . VAL B 1 307 ? -35.921 20.361 -43.392 1.000 30.102 351 VAL BBB C 1
ATOM 4872 O O . VAL B 1 307 ? -36.681 20.081 -44.318 1.000 27.436 351 VAL BBB O 1
ATOM 4876 N N . GLN B 1 308 ? -34.673 19.907 -43.283 1.000 27.912 352 GLN BBB N 1
ATOM 4877 C CA . GLN B 1 308 ? -34.064 18.923 -44.215 1.000 28.866 352 GLN BBB CA 1
ATOM 4878 C C . GLN B 1 308 ? -33.775 17.632 -43.454 1.000 27.743 352 GLN BBB C 1
ATOM 4879 O O . GLN B 1 308 ? -33.509 17.700 -42.243 1.000 26.436 352 GLN BBB O 1
ATOM 4885 N N . VAL B 1 309 ? -33.796 16.497 -44.153 1.000 26.358 353 VAL BBB N 1
ATOM 4886 C CA . VAL B 1 309 ? -33.341 15.189 -43.613 1.000 26.913 353 VAL BBB CA 1
ATOM 4887 C C . VAL B 1 309 ? -31.813 15.246 -43.451 1.000 27.687 353 VAL BBB C 1
ATOM 4888 O O . VAL B 1 309 ? -31.311 14.757 -42.414 1.000 25.481 353 VAL BBB O 1
ATOM 4892 N N . LEU B 1 310 ? -31.130 15.787 -44.470 1.000 27.320 354 LEU BBB N 1
ATOM 4893 C CA . LEU B 1 310 ? -29.650 15.771 -44.689 1.000 29.604 354 LEU BBB CA 1
ATOM 4894 C C . LEU B 1 310 ? -29.160 14.356 -45.053 1.000 29.548 354 LEU BBB C 1
ATOM 4895 O O . LEU B 1 310 ? -29.687 13.344 -44.541 1.000 29.799 354 LEU BBB O 1
ATOM 4900 N N . ASP B 1 311 ? -28.165 14.306 -45.935 1.000 32.239 355 ASP BBB N 1
ATOM 4901 C CA . ASP B 1 311 ? -27.464 13.067 -46.361 1.000 34.601 355 ASP BBB CA 1
ATOM 4902 C C . ASP B 1 311 ? -26.381 12.745 -45.331 1.000 31.263 355 ASP BBB C 1
ATOM 4903 O O . ASP B 1 311 ? -25.854 13.689 -44.734 1.000 28.076 355 ASP BBB O 1
ATOM 4908 N N . ASP B 1 312 ? -26.049 11.468 -45.154 1.000 32.379 356 ASP BBB N 1
ATOM 4909 C CA . ASP B 1 312 ? -24.911 11.022 -44.301 1.000 35.466 356 ASP BBB CA 1
ATOM 4910 C C . ASP B 1 312 ? -23.653 11.854 -44.615 1.000 34.095 356 ASP BBB C 1
ATOM 4911 O O . ASP B 1 312 ? -23.003 12.301 -43.656 1.000 31.465 356 ASP BBB O 1
ATOM 4916 N N . ASP B 1 313 ? -23.356 12.114 -45.892 1.000 33.619 357 ASP BBB N 1
ATOM 4917 C CA A ASP B 1 313 ? -22.071 12.746 -46.304 0.500 33.941 357 ASP BBB CA 1
ATOM 4918 C CA B ASP B 1 313 ? -22.080 12.748 -46.333 0.500 33.333 357 ASP BBB CA 1
ATOM 4919 C C . ASP B 1 313 ? -22.139 14.273 -46.157 1.000 31.349 357 ASP BBB C 1
ATOM 4920 O O . ASP B 1 313 ? -21.110 14.923 -46.406 1.000 31.018 357 ASP BBB O 1
ATOM 4929 N N . ASP B 1 314 ? -23.282 14.825 -45.738 1.000 29.400 358 ASP BBB N 1
ATOM 4930 C CA . ASP B 1 314 ? -23.389 16.273 -45.401 1.000 29.656 358 ASP BBB CA 1
ATOM 4931 C C . ASP B 1 314 ? -22.667 16.553 -44.067 1.000 28.546 358 ASP BBB C 1
ATOM 4932 O O . ASP B 1 314 ? -22.328 17.715 -43.815 1.000 27.570 358 ASP BBB O 1
ATOM 4937 N N . PHE B 1 315 ? -22.472 15.545 -43.214 1.000 27.120 359 PHE BBB N 1
ATOM 4938 C CA . PHE B 1 315 ? -21.925 15.736 -41.846 1.000 26.136 359 PHE BBB CA 1
ATOM 4939 C C . PHE B 1 315 ? -20.391 15.710 -41.888 1.000 26.971 359 PHE BBB C 1
ATOM 4940 O O . PHE B 1 315 ? -19.799 14.888 -42.600 1.000 26.592 359 PHE BBB O 1
ATOM 4948 N N . ILE B 1 316 ? -19.768 16.628 -41.159 1.000 24.559 360 ILE BBB N 1
ATOM 4949 C CA . ILE B 1 316 ? -18.291 16.686 -40.992 1.000 25.376 360 ILE BBB CA 1
ATOM 4950 C C . ILE B 1 316 ? -17.982 16.331 -39.529 1.000 24.475 360 ILE BBB C 1
ATOM 4951 O O . ILE B 1 316 ? -18.613 16.910 -38.640 1.000 23.845 360 ILE BBB O 1
ATOM 4956 N N . LEU B 1 317 ? -17.101 15.359 -39.297 1.000 24.842 361 LEU BBB N 1
ATOM 4957 C CA . LEU B 1 317 ? -16.629 14.955 -37.948 1.000 24.267 361 LEU BBB CA 1
ATOM 4958 C C . LEU B 1 317 ? -15.197 15.478 -37.785 1.000 27.126 361 LEU BBB C 1
ATOM 4959 O O . LEU B 1 317 ? -14.348 15.178 -38.664 1.000 25.552 361 LEU BBB O 1
ATOM 4964 N N . ILE B 1 318 ? -14.930 16.244 -36.721 1.000 24.913 362 ILE BBB N 1
ATOM 4965 C CA . ILE B 1 318 ? -13.603 16.875 -36.474 1.000 28.118 362 ILE BBB CA 1
ATOM 4966 C C . ILE B 1 318 ? -13.032 16.308 -35.169 1.000 26.085 362 ILE BBB C 1
ATOM 4967 O O . ILE B 1 318 ? -13.683 16.460 -34.158 1.000 22.647 362 ILE BBB O 1
ATOM 4972 N N . GLY B 1 319 ? -11.824 15.748 -35.202 1.000 27.281 363 GLY BBB N 1
ATOM 4973 C CA . GLY B 1 319 ? -11.075 15.318 -34.006 1.000 28.679 363 GLY BBB CA 1
ATOM 4974 C C . GLY B 1 319 ? -10.000 16.330 -33.667 1.000 29.649 363 GLY BBB C 1
ATOM 4975 O O . GLY B 1 319 ? -9.957 16.802 -32.530 1.000 32.456 363 GLY BBB O 1
ATOM 4976 N N . ARG B 1 320 ? -9.166 16.656 -34.649 1.000 30.127 364 ARG BBB N 1
ATOM 4977 C CA . ARG B 1 320 ? -8.045 17.616 -34.549 1.000 33.614 364 ARG BBB CA 1
ATOM 4978 C C . ARG B 1 320 ? -8.524 18.952 -35.134 1.000 35.750 364 ARG BBB C 1
ATOM 4979 O O . ARG B 1 320 ? -8.725 19.036 -36.366 1.000 40.849 364 ARG BBB O 1
ATOM 4987 N N . TYR B 1 321 ? -8.739 19.937 -34.270 1.000 40.812 365 TYR BBB N 1
ATOM 4988 C CA . TYR B 1 321 ? -9.336 21.262 -34.593 1.000 47.928 365 TYR BBB CA 1
ATOM 4989 C C . TYR B 1 321 ? -8.715 22.324 -33.683 1.000 53.774 365 TYR BBB C 1
ATOM 4990 O O . TYR B 1 321 ? -8.088 21.955 -32.681 1.000 52.893 365 TYR BBB O 1
ATOM 5000 N N . ASP C 1 10 ? 31.978 17.671 -8.680 1.000 86.322 54 ASP CCC N 1
ATOM 5001 C CA . ASP C 1 10 ? 32.678 16.667 -9.550 1.000 90.384 54 ASP CCC CA 1
ATOM 5002 C C . ASP C 1 10 ? 31.674 16.007 -10.512 1.000 93.119 54 ASP CCC C 1
ATOM 5003 O O . ASP C 1 10 ? 32.082 15.717 -11.653 1.000 95.812 54 ASP CCC O 1
ATOM 5005 N N . LYS C 1 11 ? 30.422 15.784 -10.075 1.000 95.861 55 LYS CCC N 1
ATOM 5006 C CA . LYS C 1 11 ? 29.317 15.162 -10.868 1.000 90.272 55 LYS CCC CA 1
ATOM 5007 C C . LYS C 1 11 ? 28.760 16.165 -11.892 1.000 90.260 55 LYS CCC C 1
ATOM 5008 O O . LYS C 1 11 ? 28.513 15.749 -13.045 1.000 86.476 55 LYS CCC O 1
ATOM 5010 N N . ASN C 1 12 ? 28.554 17.424 -11.473 1.000 87.231 56 ASN CCC N 1
ATOM 5011 C CA . ASN C 1 12 ? 28.063 18.557 -12.310 1.000 80.276 56 ASN CCC CA 1
ATOM 5012 C C . ASN C 1 12 ? 29.199 19.079 -13.193 1.000 74.687 56 ASN CCC C 1
ATOM 5013 O O . ASN C 1 12 ? 28.922 19.453 -14.354 1.000 70.844 56 ASN CCC O 1
ATOM 5018 N N . ARG C 1 13 ? 30.412 19.144 -12.628 1.000 70.242 57 ARG CCC N 1
ATOM 5019 C CA . ARG C 1 13 ? 31.646 19.645 -13.288 1.000 69.900 57 ARG CCC CA 1
ATOM 5020 C C . ARG C 1 13 ? 31.790 18.965 -14.656 1.000 69.525 57 ARG CCC C 1
ATOM 5021 O O . ARG C 1 13 ? 32.017 19.697 -15.642 1.000 73.769 57 ARG CCC O 1
ATOM 5023 N N . THR C 1 14 ? 31.621 17.636 -14.724 1.000 64.113 58 THR CCC N 1
ATOM 5024 C CA . THR C 1 14 ? 31.849 16.829 -15.959 1.000 62.325 58 THR CCC CA 1
ATOM 5025 C C . THR C 1 14 ? 30.716 17.084 -16.968 1.000 54.172 58 THR CCC C 1
ATOM 5026 O O . THR C 1 14 ? 31.020 17.163 -18.164 1.000 45.543 58 THR CCC O 1
ATOM 5030 N N . ASN C 1 15 ? 29.469 17.220 -16.508 1.000 51.079 59 ASN CCC N 1
ATOM 5031 C CA . ASN C 1 15 ? 28.294 17.545 -17.367 1.000 46.726 59 ASN CCC CA 1
ATOM 5032 C C . ASN C 1 15 ? 28.563 18.857 -18.130 1.000 38.685 59 ASN CCC C 1
ATOM 5033 O O . ASN C 1 15 ? 28.395 18.878 -19.364 1.000 34.802 59 ASN CCC O 1
ATOM 5038 N N . THR C 1 16 ? 29.003 19.898 -17.423 1.000 35.058 60 THR CCC N 1
ATOM 5039 C CA . THR C 1 16 ? 29.372 21.210 -18.015 1.000 34.920 60 THR CCC CA 1
ATOM 5040 C C . THR C 1 16 ? 30.612 21.042 -18.901 1.000 35.092 60 THR CCC C 1
ATOM 5041 O O . THR C 1 16 ? 30.625 21.628 -19.995 1.000 30.540 60 THR CCC O 1
ATOM 5045 N N . ASP C 1 17 ? 31.609 20.260 -18.469 1.000 35.437 61 ASP CCC N 1
ATOM 5046 C CA . ASP C 1 17 ? 32.848 20.018 -19.266 1.000 36.968 61 ASP CCC CA 1
ATOM 5047 C C . ASP C 1 17 ? 32.497 19.277 -20.563 1.000 34.581 61 ASP CCC C 1
ATOM 5048 O O . ASP C 1 17 ? 33.129 19.577 -21.599 1.000 33.379 61 ASP CCC O 1
ATOM 5053 N N . ASP C 1 18 ? 31.521 18.361 -20.530 1.000 34.220 62 ASP CCC N 1
ATOM 5054 C CA . ASP C 1 18 ? 31.045 17.638 -21.742 1.000 35.976 62 ASP CCC CA 1
ATOM 5055 C C . ASP C 1 18 ? 30.546 18.658 -22.786 1.000 33.526 62 ASP CCC C 1
ATOM 5056 O O . ASP C 1 18 ? 30.815 18.442 -23.986 1.000 35.046 62 ASP CCC O 1
ATOM 5061 N N . ILE C 1 19 ? 29.859 19.721 -22.356 1.000 28.999 63 ILE CCC N 1
ATOM 5062 C CA . ILE C 1 19 ? 29.339 20.808 -23.247 1.000 29.902 63 ILE CCC CA 1
ATOM 5063 C C . ILE C 1 19 ? 30.511 21.677 -23.732 1.000 27.763 63 ILE CCC C 1
ATOM 5064 O O . ILE C 1 19 ? 30.565 21.995 -24.939 1.000 26.386 63 ILE CCC O 1
ATOM 5069 N N . ARG C 1 20 ? 31.413 22.061 -22.831 1.000 27.900 64 ARG CCC N 1
ATOM 5070 C CA . ARG C 1 20 ? 32.565 22.949 -23.132 1.000 29.432 64 ARG CCC CA 1
ATOM 5071 C C . ARG C 1 20 ? 33.438 22.377 -24.250 1.000 29.355 64 ARG CCC C 1
ATOM 5072 O O . ARG C 1 20 ? 34.066 23.180 -24.942 1.000 32.607 64 ARG CCC O 1
ATOM 5080 N N . SER C 1 21 ? 33.479 21.057 -24.429 1.000 30.837 65 SER CCC N 1
ATOM 5081 C CA . SER C 1 21 ? 34.396 20.392 -25.388 1.000 32.902 65 SER CCC CA 1
ATOM 5082 C C . SER C 1 21 ? 33.757 20.283 -26.781 1.000 32.188 65 SER CCC C 1
ATOM 5083 O O . SER C 1 21 ? 34.471 19.903 -27.724 1.000 30.529 65 SER CCC O 1
ATOM 5086 N N . LEU C 1 22 ? 32.467 20.613 -26.935 1.000 27.949 66 LEU CCC N 1
ATOM 5087 C CA . LEU C 1 22 ? 31.757 20.493 -28.239 1.000 27.425 66 LEU CCC CA 1
ATOM 5088 C C . LEU C 1 22 ? 32.262 21.581 -29.196 1.000 26.779 66 LEU CCC C 1
ATOM 5089 O O . LEU C 1 22 ? 32.314 22.740 -28.781 1.000 28.939 66 LEU CCC O 1
ATOM 5094 N N . ARG C 1 23 ? 32.600 21.235 -30.435 1.000 27.130 67 ARG CCC N 1
ATOM 5095 C CA . ARG C 1 23 ? 33.080 22.220 -31.440 1.000 27.812 67 ARG CCC CA 1
ATOM 5096 C C . ARG C 1 23 ? 32.001 22.503 -32.492 1.000 27.686 67 ARG CCC C 1
ATOM 5097 O O . ARG C 1 23 ? 32.020 23.612 -33.046 1.000 29.177 67 ARG CCC O 1
ATOM 5105 N N . VAL C 1 24 ? 31.168 21.515 -32.811 1.000 27.313 68 VAL CCC N 1
ATOM 5106 C CA . VAL C 1 24 ? 30.079 21.615 -33.826 1.000 28.357 68 VAL CCC CA 1
ATOM 5107 C C . VAL C 1 24 ? 28.742 21.336 -33.137 1.000 25.700 68 VAL CCC C 1
ATOM 5108 O O . VAL C 1 24 ? 28.442 20.172 -32.846 1.000 25.250 68 VAL CCC O 1
ATOM 5112 N N . ILE C 1 25 ? 27.981 22.399 -32.906 1.000 24.422 69 ILE CCC N 1
ATOM 5113 C CA . ILE C 1 25 ? 26.602 22.350 -32.366 1.000 24.113 69 ILE CCC CA 1
ATOM 5114 C C . ILE C 1 25 ? 25.679 22.869 -33.467 1.000 25.371 69 ILE CCC C 1
ATOM 5115 O O . ILE C 1 25 ? 25.866 24.008 -33.922 1.000 24.916 69 ILE CCC O 1
ATOM 5120 N N . THR C 1 26 ? 24.738 22.045 -33.904 1.000 24.430 70 THR CCC N 1
ATOM 5121 C CA . THR C 1 26 ? 23.805 22.433 -34.983 1.000 25.362 70 THR CCC CA 1
ATOM 5122 C C . THR C 1 26 ? 22.553 23.038 -34.348 1.000 24.731 70 THR CCC C 1
ATOM 5123 O O . THR C 1 26 ? 21.954 22.385 -33.497 1.000 23.266 70 THR CCC O 1
ATOM 5127 N N . ALA C 1 27 ? 22.185 24.248 -34.751 1.000 23.829 71 ALA CCC N 1
ATOM 5128 C CA . ALA C 1 27 ? 20.869 24.838 -34.429 1.000 24.352 71 ALA CCC CA 1
ATOM 5129 C C . ALA C 1 27 ? 19.870 24.213 -35.404 1.000 22.837 71 ALA CCC C 1
ATOM 5130 O O . ALA C 1 27 ? 19.711 24.749 -36.501 1.000 21.739 71 ALA CCC O 1
ATOM 5132 N N . ILE C 1 28 ? 19.314 23.058 -35.045 1.000 21.777 72 ILE CCC N 1
ATOM 5133 C CA . ILE C 1 28 ? 18.599 22.173 -36.008 1.000 23.170 72 ILE CCC CA 1
ATOM 5134 C C . ILE C 1 28 ? 17.264 22.832 -36.384 1.000 21.476 72 ILE CCC C 1
ATOM 5135 O O . ILE C 1 28 ? 16.639 23.442 -35.495 1.000 20.025 72 ILE CCC O 1
ATOM 5140 N N . LYS C 1 29 ? 16.902 22.732 -37.656 1.000 20.938 73 LYS CCC N 1
ATOM 5141 C CA . LYS C 1 29 ? 15.621 23.205 -38.221 1.000 22.068 73 LYS CCC CA 1
ATOM 5142 C C . LYS C 1 29 ? 14.509 22.271 -37.734 1.000 21.313 73 LYS CCC C 1
ATOM 5143 O O . LYS C 1 29 ? 14.739 21.058 -37.650 1.000 23.329 73 LYS CCC O 1
ATOM 5149 N N . THR C 1 30 ? 13.344 22.828 -37.431 1.000 20.989 74 THR CCC N 1
ATOM 5150 C CA . THR C 1 30 ? 12.117 22.070 -37.074 1.000 21.426 74 THR CCC CA 1
ATOM 5151 C C . THR C 1 30 ? 11.250 21.944 -38.319 1.000 20.408 74 THR CCC C 1
ATOM 5152 O O . THR C 1 30 ? 10.731 22.937 -38.811 1.000 20.390 74 THR CCC O 1
ATOM 5156 N N . PRO C 1 31 ? 11.107 20.745 -38.923 1.000 19.771 75 PRO CCC N 1
ATOM 5157 C CA . PRO C 1 31 ? 10.316 20.598 -40.142 1.000 19.308 75 PRO CCC CA 1
ATOM 5158 C C . PRO C 1 31 ? 8.837 20.369 -39.790 1.000 19.723 75 PRO CCC C 1
ATOM 5159 O O . PRO C 1 31 ? 8.557 19.888 -38.693 1.000 19.699 75 PRO CCC O 1
ATOM 5163 N N . TYR C 1 32 ? 7.941 20.706 -40.717 1.000 19.540 76 TYR CCC N 1
ATOM 5164 C CA . TYR C 1 32 ? 6.474 20.703 -40.497 1.000 19.537 76 TYR CCC CA 1
ATOM 5165 C C . TYR C 1 32 ? 5.800 19.793 -41.515 1.000 21.225 76 TYR CCC C 1
ATOM 5166 O O . TYR C 1 32 ? 6.308 19.635 -42.647 1.000 21.504 76 TYR CCC O 1
ATOM 5175 N N . LEU C 1 33 ? 4.658 19.238 -41.115 1.000 21.176 77 LEU CCC N 1
ATOM 5176 C CA . LEU C 1 33 ? 3.681 18.594 -42.024 1.000 22.685 77 LEU CCC CA 1
ATOM 5177 C C . LEU C 1 33 ? 2.745 19.667 -42.567 1.000 23.492 77 LEU CCC C 1
ATOM 5178 O O . LEU C 1 33 ? 2.756 20.806 -42.101 1.000 23.813 77 LEU CCC O 1
ATOM 5183 N N . PRO C 1 34 ? 1.960 19.380 -43.624 1.000 24.885 78 PRO CCC N 1
ATOM 5184 C CA . PRO C 1 34 ? 1.237 20.441 -44.337 1.000 25.855 78 PRO CCC CA 1
ATOM 5185 C C . PRO C 1 34 ? 0.304 21.353 -43.522 1.000 25.946 78 PRO CCC C 1
ATOM 5186 O O . PRO C 1 34 ? 0.093 22.470 -43.958 1.000 25.896 78 PRO CCC O 1
ATOM 5190 N N . ASP C 1 35 ? -0.212 20.922 -42.369 1.000 24.941 79 ASP CCC N 1
ATOM 5191 C CA . ASP C 1 35 ? -1.092 21.824 -41.570 1.000 26.323 79 ASP CCC CA 1
ATOM 5192 C C . ASP C 1 35 ? -0.296 22.551 -40.486 1.000 25.165 79 ASP CCC C 1
ATOM 5193 O O . ASP C 1 35 ? -0.944 23.231 -39.650 1.000 26.104 79 ASP CCC O 1
ATOM 5198 N N . GLY C 1 36 ? 1.041 22.452 -40.508 1.000 23.470 80 GLY CCC N 1
ATOM 5199 C CA . GLY C 1 36 ? 1.906 23.222 -39.601 1.000 22.997 80 GLY CCC CA 1
ATOM 5200 C C . GLY C 1 36 ? 2.326 22.448 -38.358 1.000 22.796 80 GLY CCC C 1
ATOM 5201 O O . GLY C 1 36 ? 3.188 22.972 -37.649 1.000 22.708 80 GLY CCC O 1
ATOM 5202 N N . ARG C 1 37 ? 1.810 21.234 -38.133 1.000 22.486 81 ARG CCC N 1
ATOM 5203 C CA . ARG C 1 37 ? 2.261 20.360 -37.018 1.000 24.782 81 ARG CCC CA 1
ATOM 5204 C C . ARG C 1 37 ? 3.697 19.870 -37.292 1.000 25.233 81 ARG CCC C 1
ATOM 5205 O O . ARG C 1 37 ? 4.125 19.836 -38.475 1.000 22.790 81 ARG CCC O 1
ATOM 5213 N N . PHE C 1 38 ? 4.428 19.495 -36.242 1.000 23.144 82 PHE CCC N 1
ATOM 5214 C CA . PHE C 1 38 ? 5.811 18.971 -36.367 1.000 22.921 82 PHE CCC CA 1
ATOM 5215 C C . PHE C 1 38 ? 5.801 17.704 -37.235 1.000 23.913 82 PHE CCC C 1
ATOM 5216 O O . PHE C 1 38 ? 4.919 16.861 -37.063 1.000 23.378 82 PHE CCC O 1
ATOM 5224 N N . ASP C 1 39 ? 6.778 17.596 -38.131 1.000 23.883 83 ASP CCC N 1
ATOM 5225 C CA . ASP C 1 39 ? 7.104 16.378 -38.918 1.000 22.820 83 ASP CCC CA 1
ATOM 5226 C C . ASP C 1 39 ? 8.214 15.645 -38.159 1.000 23.292 83 ASP CCC C 1
ATOM 5227 O O . ASP C 1 39 ? 9.417 15.891 -38.440 1.000 22.859 83 ASP CCC O 1
ATOM 5232 N N . LEU C 1 40 ? 7.849 14.807 -37.188 1.000 23.926 84 LEU CCC N 1
ATOM 5233 C CA . LEU C 1 40 ? 8.854 14.160 -36.309 1.000 24.689 84 LEU CCC CA 1
ATOM 5234 C C . LEU C 1 40 ? 9.695 13.160 -37.114 1.000 24.952 84 LEU CCC C 1
ATOM 5235 O O . LEU C 1 40 ? 10.877 13.039 -36.790 1.000 23.303 84 LEU CCC O 1
ATOM 5240 N N . GLN C 1 41 ? 9.129 12.512 -38.134 1.000 26.110 85 GLN CCC N 1
ATOM 5241 C CA . GLN C 1 41 ? 9.900 11.594 -39.015 1.000 27.227 85 GLN CCC CA 1
ATOM 5242 C C . GLN C 1 41 ? 11.009 12.383 -39.723 1.000 26.211 85 GLN CCC C 1
ATOM 5243 O O . GLN C 1 41 ? 12.166 11.944 -39.660 1.000 26.155 85 GLN CCC O 1
ATOM 5249 N N . ALA C 1 42 ? 10.672 13.516 -40.349 1.000 25.246 86 ALA CCC N 1
ATOM 5250 C CA . ALA C 1 42 ? 11.640 14.403 -41.038 1.000 24.848 86 ALA CCC CA 1
ATOM 5251 C C . ALA C 1 42 ? 12.684 14.920 -40.035 1.000 23.933 86 ALA CCC C 1
ATOM 5252 O O . ALA C 1 42 ? 13.893 14.932 -40.360 1.000 21.498 86 ALA CCC O 1
ATOM 5254 N N . TYR C 1 43 ? 12.253 15.286 -38.827 1.000 21.757 87 TYR CCC N 1
ATOM 5255 C CA . TYR C 1 43 ? 13.140 15.810 -37.768 1.000 21.866 87 TYR CCC CA 1
ATOM 5256 C C . TYR C 1 43 ? 14.183 14.749 -37.400 1.000 22.472 87 TYR CCC C 1
ATOM 5257 O O . TYR C 1 43 ? 15.392 15.060 -37.369 1.000 21.193 87 TYR CCC O 1
ATOM 5266 N N . ASP C 1 44 ? 13.727 13.524 -37.144 1.000 23.388 88 ASP CCC N 1
ATOM 5267 C CA . ASP C 1 44 ? 14.596 12.394 -36.730 1.000 25.293 88 ASP CCC CA 1
ATOM 5268 C C . ASP C 1 44 ? 15.649 12.129 -37.815 1.000 26.057 88 ASP CCC C 1
ATOM 5269 O O . ASP C 1 44 ? 16.830 11.898 -37.447 1.000 24.788 88 ASP CCC O 1
ATOM 5274 N N . ASP C 1 45 ? 15.246 12.187 -39.086 1.000 26.297 89 ASP CCC N 1
ATOM 5275 C CA . ASP C 1 45 ? 16.159 12.005 -40.245 1.000 27.565 89 ASP CCC CA 1
ATOM 5276 C C . ASP C 1 45 ? 17.192 13.129 -40.248 1.000 27.033 89 ASP CCC C 1
ATOM 5277 O O . ASP C 1 45 ? 18.381 12.819 -40.481 1.000 26.449 89 ASP CCC O 1
ATOM 5282 N N . LEU C 1 46 ? 16.770 14.382 -40.016 1.000 25.327 90 LEU CCC N 1
ATOM 5283 C CA . LEU C 1 46 ? 17.710 15.528 -39.943 1.000 24.692 90 LEU CCC CA 1
ATOM 5284 C C . LEU C 1 46 ? 18.735 15.283 -38.827 1.000 25.183 90 LEU CCC C 1
ATOM 5285 O O . LEU C 1 46 ? 19.932 15.483 -39.072 1.000 25.580 90 LEU CCC O 1
ATOM 5290 N N . VAL C 1 47 ? 18.295 14.900 -37.625 1.000 24.923 91 VAL CCC N 1
ATOM 5291 C CA . VAL C 1 47 ? 19.210 14.749 -36.455 1.000 25.734 91 VAL CCC CA 1
ATOM 5292 C C . VAL C 1 47 ? 20.183 13.584 -36.740 1.000 25.769 91 VAL CCC C 1
ATOM 5293 O O . VAL C 1 47 ? 21.398 13.742 -36.500 1.000 23.679 91 VAL CCC O 1
ATOM 5297 N N . ASN C 1 48 ? 19.673 12.469 -37.259 1.000 26.021 92 ASN CCC N 1
ATOM 5298 C CA A ASN C 1 48 ? 20.505 11.289 -37.606 0.500 27.975 92 ASN CCC CA 1
ATOM 5299 C CA B ASN C 1 48 ? 20.496 11.282 -37.620 0.500 27.491 92 ASN CCC CA 1
ATOM 5300 C C . ASN C 1 48 ? 21.592 11.723 -38.597 1.000 27.747 92 ASN CCC C 1
ATOM 5301 O O . ASN C 1 48 ? 22.750 11.367 -38.371 1.000 28.790 92 ASN CCC O 1
ATOM 5310 N N . THR C 1 49 ? 21.228 12.511 -39.611 1.000 28.351 93 THR CCC N 1
ATOM 5311 C CA . THR C 1 49 ? 22.176 13.028 -40.630 1.000 27.687 93 THR CCC CA 1
ATOM 5312 C C . THR C 1 49 ? 23.257 13.854 -39.929 1.000 27.800 93 THR CCC C 1
ATOM 5313 O O . THR C 1 49 ? 24.443 13.671 -40.270 1.000 27.881 93 THR CCC O 1
ATOM 5317 N N . GLN C 1 50 ? 22.881 14.712 -38.973 1.000 25.147 94 GLN CCC N 1
ATOM 5318 C CA . GLN C 1 50 ? 23.846 15.546 -38.219 1.000 25.622 94 GLN CCC CA 1
ATOM 5319 C C . GLN C 1 50 ? 24.840 14.633 -37.483 1.000 26.227 94 GLN CCC C 1
ATOM 5320 O O . GLN C 1 50 ? 26.065 14.864 -37.593 1.000 26.189 94 GLN CCC O 1
ATOM 5326 N N . ILE C 1 51 ? 24.335 13.624 -36.779 1.000 27.511 95 ILE CCC N 1
ATOM 5327 C CA . ILE C 1 51 ? 25.167 12.688 -35.970 1.000 28.338 95 ILE CCC CA 1
ATOM 5328 C C . ILE C 1 51 ? 26.140 11.978 -36.920 1.000 30.063 95 ILE CCC C 1
ATOM 5329 O O . ILE C 1 51 ? 27.353 11.998 -36.658 1.000 31.163 95 ILE CCC O 1
ATOM 5334 N N . GLU C 1 52 ? 25.615 11.404 -37.999 1.000 31.011 96 GLU CCC N 1
ATOM 5335 C CA . GLU C 1 52 ? 26.394 10.630 -38.999 1.000 36.236 96 GLU CCC CA 1
ATOM 5336 C C . GLU C 1 52 ? 27.532 11.487 -39.569 1.000 34.360 96 GLU CCC C 1
ATOM 5337 O O . GLU C 1 52 ? 28.552 10.896 -39.957 1.000 34.332 96 GLU CCC O 1
ATOM 5343 N N . ASN C 1 53 ? 27.378 12.814 -39.613 1.000 31.906 97 ASN CCC N 1
ATOM 5344 C CA . ASN C 1 53 ? 28.353 13.748 -40.239 1.000 32.406 97 ASN CCC CA 1
ATOM 5345 C C . ASN C 1 53 ? 29.145 14.524 -39.183 1.000 31.748 97 ASN CCC C 1
ATOM 5346 O O . ASN C 1 53 ? 29.797 15.504 -39.559 1.000 36.852 97 ASN CCC O 1
ATOM 5351 N N . GLY C 1 54 ? 29.105 14.092 -37.921 1.000 32.164 98 GLY CCC N 1
ATOM 5352 C CA . GLY C 1 54 ? 30.023 14.550 -36.862 1.000 32.283 98 GLY CCC CA 1
ATOM 5353 C C . GLY C 1 54 ? 29.561 15.795 -36.118 1.000 32.265 98 GLY CCC C 1
ATOM 5354 O O . GLY C 1 54 ? 30.396 16.383 -35.417 1.000 32.752 98 GLY CCC O 1
ATOM 5355 N N . ALA C 1 55 ? 28.282 16.193 -36.193 1.000 30.605 99 ALA CCC N 1
ATOM 5356 C CA . ALA C 1 55 ? 27.726 17.186 -35.244 1.000 28.176 99 ALA CCC CA 1
ATOM 5357 C C . ALA C 1 55 ? 27.754 16.562 -33.846 1.000 27.908 99 ALA CCC C 1
ATOM 5358 O O . ALA C 1 55 ? 27.371 15.395 -33.736 1.000 30.490 99 ALA CCC O 1
ATOM 5360 N N . GLU C 1 56 ? 28.179 17.311 -32.825 1.000 27.749 100 GLU CCC N 1
ATOM 5361 C CA . GLU C 1 56 ? 28.384 16.792 -31.448 1.000 28.710 100 GLU CCC CA 1
ATOM 5362 C C . GLU C 1 56 ? 27.303 17.290 -30.489 1.000 28.474 100 GLU CCC C 1
ATOM 5363 O O . GLU C 1 56 ? 27.147 16.689 -29.385 1.000 26.754 100 GLU CCC O 1
ATOM 5369 N N . GLY C 1 57 ? 26.601 18.360 -30.859 1.000 26.896 101 GLY CCC N 1
ATOM 5370 C CA . GLY C 1 57 ? 25.441 18.850 -30.094 1.000 26.252 101 GLY CCC CA 1
ATOM 5371 C C . GLY C 1 57 ? 24.358 19.361 -31.021 1.000 24.632 101 GLY CCC C 1
ATOM 5372 O O . GLY C 1 57 ? 24.654 19.612 -32.212 1.000 22.729 101 GLY CCC O 1
ATOM 5373 N N . VAL C 1 58 ? 23.128 19.438 -30.519 1.000 25.181 102 VAL CCC N 1
ATOM 5374 C CA A VAL C 1 58 ? 21.974 20.088 -31.217 0.500 24.251 102 VAL CCC CA 1
ATOM 5375 C CA B VAL C 1 58 ? 22.015 20.123 -31.232 0.500 24.562 102 VAL CCC CA 1
ATOM 5376 C C . VAL C 1 58 ? 21.335 21.078 -30.246 1.000 23.582 102 VAL CCC C 1
ATOM 5377 O O . VAL C 1 58 ? 21.203 20.722 -29.089 1.000 22.201 102 VAL CCC O 1
ATOM 5384 N N . ILE C 1 59 ? 20.989 22.271 -30.722 1.000 22.605 103 ILE CCC N 1
ATOM 5385 C CA . ILE C 1 59 ? 20.074 23.198 -30.008 1.000 21.651 103 ILE CCC CA 1
ATOM 5386 C C . ILE C 1 59 ? 18.667 22.844 -30.492 1.000 21.523 103 ILE CCC C 1
ATOM 5387 O O . ILE C 1 59 ? 18.459 22.877 -31.724 1.000 21.539 103 ILE CCC O 1
ATOM 5392 N N . VAL C 1 60 ? 17.759 22.501 -29.571 1.000 21.416 104 VAL CCC N 1
ATOM 5393 C CA . VAL C 1 60 ? 16.347 22.148 -29.883 1.000 20.460 104 VAL CCC CA 1
ATOM 5394 C C . VAL C 1 60 ? 15.506 23.409 -29.694 1.000 21.126 104 VAL CCC C 1
ATOM 5395 O O . VAL C 1 60 ? 15.483 23.962 -28.559 1.000 22.543 104 VAL CCC O 1
ATOM 5399 N N . GLY C 1 61 ? 14.901 23.879 -30.784 1.000 22.020 105 GLY CCC N 1
ATOM 5400 C CA . GLY C 1 61 ? 14.021 25.056 -30.784 1.000 21.484 105 GLY CCC CA 1
ATOM 5401 C C . GLY C 1 61 ? 14.790 26.320 -30.476 1.000 21.188 105 GLY CCC C 1
ATOM 5402 O O . GLY C 1 61 ? 14.241 27.193 -29.761 1.000 22.351 105 GLY CCC O 1
ATOM 5403 N N . GLY C 1 62 ? 15.986 26.449 -31.045 1.000 20.553 106 GLY CCC N 1
ATOM 5404 C CA . GLY C 1 62 ? 16.689 27.736 -31.131 1.000 21.928 106 GLY CCC CA 1
ATOM 5405 C C . GLY C 1 62 ? 16.044 28.647 -32.156 1.000 21.846 106 GLY CCC C 1
ATOM 5406 O O . GLY C 1 62 ? 14.965 28.305 -32.695 1.000 20.808 106 GLY CCC O 1
ATOM 5407 N N . THR C 1 63 ? 16.684 29.774 -32.454 1.000 22.805 107 THR CCC N 1
ATOM 5408 C CA . THR C 1 63 ? 16.165 30.750 -33.446 1.000 23.743 107 THR CCC CA 1
ATOM 5409 C C . THR C 1 63 ? 15.941 30.017 -34.778 1.000 22.017 107 THR CCC C 1
ATOM 5410 O O . THR C 1 63 ? 14.860 30.162 -35.366 1.000 23.014 107 THR CCC O 1
ATOM 5414 N N . THR C 1 64 ? 16.904 29.204 -35.203 1.000 21.352 108 THR CCC N 1
ATOM 5415 C CA . THR C 1 64 ? 16.854 28.415 -36.459 1.000 22.372 108 THR CCC CA 1
ATOM 5416 C C . THR C 1 64 ? 15.731 27.380 -36.381 1.000 21.334 108 THR CCC C 1
ATOM 5417 O O . THR C 1 64 ? 15.129 27.108 -37.423 1.000 21.635 108 THR CCC O 1
ATOM 5421 N N . GLY C 1 65 ? 15.515 26.803 -35.192 1.000 20.909 109 GLY CCC N 1
ATOM 5422 C CA . GLY C 1 65 ? 14.481 25.793 -34.917 1.000 20.225 109 GLY CCC CA 1
ATOM 5423 C C . GLY C 1 65 ? 13.100 26.398 -34.700 1.000 20.313 109 GLY CCC C 1
ATOM 5424 O O . GLY C 1 65 ? 12.172 25.625 -34.437 1.000 19.617 109 GLY CCC O 1
ATOM 5425 N N . GLU C 1 66 ? 12.954 27.729 -34.792 1.000 20.115 110 GLU CCC N 1
ATOM 5426 C CA . GLU C 1 66 ? 11.637 28.418 -34.660 1.000 21.699 110 GLU CCC CA 1
ATOM 5427 C C . GLU C 1 66 ? 11.025 28.100 -33.287 1.000 20.514 110 GLU CCC C 1
ATOM 5428 O O . GLU C 1 66 ? 9.776 27.921 -33.193 1.000 18.832 110 GLU CCC O 1
ATOM 5434 N N . GLY C 1 67 ? 11.856 28.089 -32.236 1.000 19.883 111 GLY CCC N 1
ATOM 5435 C CA . GLY C 1 67 ? 11.353 27.961 -30.858 1.000 18.928 111 GLY CCC CA 1
ATOM 5436 C C . GLY C 1 67 ? 10.380 29.080 -30.546 1.000 18.863 111 GLY CCC C 1
ATOM 5437 O O . GLY C 1 67 ? 9.421 28.832 -29.794 1.000 19.931 111 GLY CCC O 1
ATOM 5438 N N . GLN C 1 68 ? 10.601 30.253 -31.148 1.000 19.251 112 GLN CCC N 1
ATOM 5439 C CA . GLN C 1 68 ? 9.779 31.478 -30.967 1.000 19.409 112 GLN CCC CA 1
ATOM 5440 C C . GLN C 1 68 ? 8.352 31.221 -31.465 1.000 20.418 112 GLN CCC C 1
ATOM 5441 O O . GLN C 1 68 ? 7.451 31.943 -30.998 1.000 20.721 112 GLN CCC O 1
ATOM 5447 N N . LEU C 1 69 ? 8.126 30.219 -32.334 1.000 19.461 113 LEU CCC N 1
ATOM 5448 C CA . LEU C 1 69 ? 6.767 29.931 -32.892 1.000 20.187 113 LEU CCC CA 1
ATOM 5449 C C . LEU C 1 69 ? 6.140 28.706 -32.209 1.000 21.259 113 LEU CCC C 1
ATOM 5450 O O . LEU C 1 69 ? 5.000 28.395 -32.510 1.000 22.846 113 LEU CCC O 1
ATOM 5455 N N . MET C 1 70 ? 6.846 28.042 -31.310 1.000 21.352 114 MET CCC N 1
ATOM 5456 C CA . MET C 1 70 ? 6.304 26.862 -30.605 1.000 21.398 114 MET CCC CA 1
ATOM 5457 C C . MET C 1 70 ? 5.464 27.302 -29.416 1.000 22.179 114 MET CCC C 1
ATOM 5458 O O . MET C 1 70 ? 5.774 28.322 -28.774 1.000 20.713 114 MET CCC O 1
ATOM 5463 N N . SER C 1 71 ? 4.467 26.500 -29.072 1.000 22.899 115 SER CCC N 1
ATOM 5464 C CA . SER C 1 71 ? 3.907 26.517 -27.703 1.000 23.875 115 SER CCC CA 1
ATOM 5465 C C . SER C 1 71 ? 4.942 25.859 -26.780 1.000 23.478 115 SER CCC C 1
ATOM 5466 O O . SER C 1 71 ? 5.781 25.061 -27.267 1.000 23.370 115 SER CCC O 1
ATOM 5469 N N . TRP C 1 72 ? 4.906 26.150 -25.492 1.000 21.292 116 TRP CCC N 1
ATOM 5470 C CA . TRP C 1 72 ? 5.829 25.473 -24.546 1.000 21.571 116 TRP CCC CA 1
ATOM 5471 C C . TRP C 1 72 ? 5.613 23.957 -24.530 1.000 22.765 116 TRP CCC C 1
ATOM 5472 O O . TRP C 1 72 ? 6.610 23.221 -24.348 1.000 22.538 116 TRP CCC O 1
ATOM 5483 N N . ASP C 1 73 ? 4.385 23.479 -24.708 1.000 23.826 117 ASP CCC N 1
ATOM 5484 C CA A ASP C 1 73 ? 4.126 22.013 -24.694 0.750 24.854 117 ASP CCC CA 1
ATOM 5485 C CA B ASP C 1 73 ? 4.096 22.020 -24.705 0.250 23.241 117 ASP CCC CA 1
ATOM 5486 C C . ASP C 1 73 ? 4.820 21.372 -25.898 1.000 23.668 117 ASP CCC C 1
ATOM 5487 O O . ASP C 1 73 ? 5.453 20.316 -25.701 1.000 22.645 117 ASP CCC O 1
ATOM 5496 N N . GLU C 1 74 ? 4.737 21.993 -27.083 1.000 22.095 118 GLU CCC N 1
ATOM 5497 C CA . GLU C 1 74 ? 5.478 21.527 -28.287 1.000 23.569 118 GLU CCC CA 1
ATOM 5498 C C . GLU C 1 74 ? 6.974 21.553 -27.987 1.000 20.042 118 GLU CCC C 1
ATOM 5499 O O . GLU C 1 74 ? 7.666 20.616 -28.350 1.000 19.858 118 GLU CCC O 1
ATOM 5505 N N . HIS C 1 75 ? 7.461 22.648 -27.411 1.000 20.254 119 HIS CCC N 1
ATOM 5506 C CA . HIS C 1 75 ? 8.917 22.893 -27.248 1.000 20.501 119 HIS CCC CA 1
ATOM 5507 C C . HIS C 1 75 ? 9.495 21.844 -26.292 1.000 21.862 119 HIS CCC C 1
ATOM 5508 O O . HIS C 1 75 ? 10.502 21.206 -26.631 1.000 21.231 119 HIS CCC O 1
ATOM 5515 N N . ILE C 1 76 ? 8.841 21.632 -25.156 1.000 21.908 120 ILE CCC N 1
ATOM 5516 C CA . ILE C 1 76 ? 9.302 20.659 -24.129 1.000 22.286 120 ILE CCC CA 1
ATOM 5517 C C . ILE C 1 76 ? 9.145 19.244 -24.702 1.000 22.289 120 ILE CCC C 1
ATOM 5518 O O . ILE C 1 76 ? 10.042 18.404 -24.461 1.000 21.216 120 ILE CCC O 1
ATOM 5523 N N . MET C 1 77 ? 8.086 18.969 -25.457 1.000 21.437 121 MET CCC N 1
ATOM 5524 C CA A MET C 1 77 ? 7.924 17.648 -26.129 0.500 22.399 121 MET CCC CA 1
ATOM 5525 C CA B MET C 1 77 ? 7.916 17.654 -26.133 0.500 23.063 121 MET CCC CA 1
ATOM 5526 C C . MET C 1 77 ? 9.109 17.406 -27.070 1.000 22.649 121 MET CCC C 1
ATOM 5527 O O . MET C 1 77 ? 9.674 16.285 -27.046 1.000 22.662 121 MET CCC O 1
ATOM 5536 N N . LEU C 1 78 ? 9.492 18.400 -27.868 1.000 21.348 122 LEU CCC N 1
ATOM 5537 C CA . LEU C 1 78 ? 10.578 18.197 -28.862 1.000 21.292 122 LEU CCC CA 1
ATOM 5538 C C . LEU C 1 78 ? 11.889 17.927 -28.115 1.000 20.256 122 LEU CCC C 1
ATOM 5539 O O . LEU C 1 78 ? 12.642 17.066 -28.541 1.000 21.978 122 LEU CCC O 1
ATOM 5544 N N . ILE C 1 79 ? 12.134 18.600 -26.991 1.000 21.793 123 ILE CCC N 1
ATOM 5545 C CA . ILE C 1 79 ? 13.342 18.337 -26.163 1.000 22.144 123 ILE CCC CA 1
ATOM 5546 C C . ILE C 1 79 ? 13.313 16.886 -25.658 1.000 22.682 123 ILE CCC C 1
ATOM 5547 O O . ILE C 1 79 ? 14.310 16.151 -25.865 1.000 23.780 123 ILE CCC O 1
ATOM 5552 N N . GLY C 1 80 ? 12.207 16.453 -25.060 1.000 23.175 124 GLY CCC N 1
ATOM 5553 C CA . GLY C 1 80 ? 12.084 15.082 -24.526 1.000 23.260 124 GLY CCC CA 1
ATOM 5554 C C . GLY C 1 80 ? 12.207 14.040 -25.620 1.000 23.532 124 GLY CCC C 1
ATOM 5555 O O . GLY C 1 80 ? 12.878 13.013 -25.399 1.000 23.961 124 GLY CCC O 1
ATOM 5556 N N . HIS C 1 81 ? 11.537 14.260 -26.756 1.000 22.582 125 HIS CCC N 1
ATOM 5557 C CA . HIS C 1 81 ? 11.663 13.406 -27.965 1.000 22.682 125 HIS CCC CA 1
ATOM 5558 C C . HIS C 1 81 ? 13.143 13.280 -28.357 1.000 22.273 125 HIS CCC C 1
ATOM 5559 O O . HIS C 1 81 ? 13.588 12.158 -28.596 1.000 23.940 125 HIS CCC O 1
ATOM 5566 N N . THR C 1 82 ? 13.878 14.390 -28.429 1.000 21.962 126 THR CCC N 1
ATOM 5567 C CA . THR C 1 82 ? 15.289 14.414 -28.890 1.000 22.315 126 THR CCC CA 1
ATOM 5568 C C . THR C 1 82 ? 16.176 13.653 -27.898 1.000 22.896 126 THR CCC C 1
ATOM 5569 O O . THR C 1 82 ? 17.032 12.879 -28.359 1.000 24.074 126 THR CCC O 1
ATOM 5573 N N . VAL C 1 83 ? 15.983 13.855 -26.597 1.000 24.043 127 VAL CCC N 1
ATOM 5574 C CA . VAL C 1 83 ? 16.756 13.146 -25.536 1.000 24.313 127 VAL CCC CA 1
ATOM 5575 C C . VAL C 1 83 ? 16.483 11.641 -25.657 1.000 25.088 127 VAL CCC C 1
ATOM 5576 O O . VAL C 1 83 ? 17.435 10.838 -25.696 1.000 25.075 127 VAL CCC O 1
ATOM 5580 N N . ASN C 1 84 ? 15.223 11.258 -25.750 1.000 25.943 128 ASN CCC N 1
ATOM 5581 C CA . ASN C 1 84 ? 14.839 9.833 -25.718 1.000 27.566 128 ASN CCC CA 1
ATOM 5582 C C . ASN C 1 84 ? 15.408 9.122 -26.947 1.000 27.376 128 ASN CCC C 1
ATOM 5583 O O . ASN C 1 84 ? 15.861 7.988 -26.808 1.000 26.207 128 ASN CCC O 1
ATOM 5588 N N . CYS C 1 85 ? 15.387 9.772 -28.108 1.000 27.702 129 CYS CCC N 1
ATOM 5589 C CA . CYS C 1 85 ? 15.756 9.138 -29.394 1.000 28.902 129 CYS CCC CA 1
ATOM 5590 C C . CYS C 1 85 ? 17.261 9.244 -29.631 1.000 28.032 129 CYS CCC C 1
ATOM 5591 O O . CYS C 1 85 ? 17.774 8.325 -30.253 1.000 29.999 129 CYS CCC O 1
ATOM 5594 N N . PHE C 1 86 ? 17.931 10.320 -29.189 1.000 26.306 130 PHE CCC N 1
ATOM 5595 C CA . PHE C 1 86 ? 19.305 10.649 -29.665 1.000 26.775 130 PHE CCC CA 1
ATOM 5596 C C . PHE C 1 86 ? 20.280 10.996 -28.541 1.000 26.357 130 PHE CCC C 1
ATOM 5597 O O . PHE C 1 86 ? 21.482 11.212 -28.864 1.000 26.427 130 PHE CCC O 1
ATOM 5605 N N . GLY C 1 87 ? 19.814 11.044 -27.293 1.000 27.232 131 GLY CCC N 1
ATOM 5606 C CA . GLY C 1 87 ? 20.565 11.586 -26.149 1.000 29.095 131 GLY CCC CA 1
ATOM 5607 C C . GLY C 1 87 ? 21.850 10.822 -25.870 1.000 29.304 131 GLY CCC C 1
ATOM 5608 O O . GLY C 1 87 ? 22.743 11.391 -25.229 1.000 28.640 131 GLY CCC O 1
ATOM 5609 N N . GLY C 1 88 ? 21.937 9.563 -26.301 1.000 28.329 132 GLY CCC N 1
ATOM 5610 C CA . GLY C 1 88 ? 23.166 8.765 -26.139 1.000 30.876 132 GLY CCC CA 1
ATOM 5611 C C . GLY C 1 88 ? 24.157 8.983 -27.269 1.000 31.661 132 GLY CCC C 1
ATOM 5612 O O . GLY C 1 88 ? 25.300 8.517 -27.127 1.000 32.065 132 GLY CCC O 1
ATOM 5613 N N . ARG C 1 89 ? 23.758 9.655 -28.357 1.000 31.110 133 ARG CCC N 1
ATOM 5614 C CA . ARG C 1 89 ? 24.572 9.774 -29.601 1.000 30.459 133 ARG CCC CA 1
ATOM 5615 C C . ARG C 1 89 ? 24.962 11.236 -29.880 1.000 30.815 133 ARG CCC C 1
ATOM 5616 O O . ARG C 1 89 ? 25.847 11.456 -30.728 1.000 32.250 133 ARG CCC O 1
ATOM 5624 N N . ILE C 1 90 ? 24.314 12.199 -29.225 1.000 27.958 134 ILE CCC N 1
ATOM 5625 C CA . ILE C 1 90 ? 24.567 13.660 -29.398 1.000 27.441 134 ILE CCC CA 1
ATOM 5626 C C . ILE C 1 90 ? 24.164 14.368 -28.098 1.000 26.874 134 ILE CCC C 1
ATOM 5627 O O . ILE C 1 90 ? 23.288 13.829 -27.389 1.000 27.649 134 ILE CCC O 1
ATOM 5632 N N . LYS C 1 91 ? 24.804 15.492 -27.770 1.000 25.610 135 LYS CCC N 1
ATOM 5633 C CA . LYS C 1 91 ? 24.439 16.326 -26.600 1.000 26.483 135 LYS CCC CA 1
ATOM 5634 C C . LYS C 1 91 ? 23.231 17.181 -26.992 1.000 27.263 135 LYS CCC C 1
ATOM 5635 O O . LYS C 1 91 ? 23.236 17.782 -28.092 1.000 27.710 135 LYS CCC O 1
ATOM 5641 N N . VAL C 1 92 ? 22.193 17.151 -26.159 1.000 25.369 136 VAL CCC N 1
ATOM 5642 C CA . VAL C 1 92 ? 20.889 17.806 -26.453 1.000 24.328 136 VAL CCC CA 1
ATOM 5643 C C . VAL C 1 92 ? 20.806 19.053 -25.576 1.000 23.013 136 VAL CCC C 1
ATOM 5644 O O . VAL C 1 92 ? 20.745 18.915 -24.346 1.000 23.322 136 VAL CCC O 1
ATOM 5648 N N . ILE C 1 93 ? 20.868 20.223 -26.205 1.000 22.648 137 ILE CCC N 1
ATOM 5649 C CA . ILE C 1 93 ? 20.792 21.535 -25.513 1.000 22.026 137 ILE CCC CA 1
ATOM 5650 C C . ILE C 1 93 ? 19.429 22.149 -25.848 1.000 23.912 137 ILE CCC C 1
ATOM 5651 O O . ILE C 1 93 ? 19.188 22.474 -27.032 1.000 22.209 137 ILE CCC O 1
ATOM 5656 N N . GLY C 1 94 ? 18.560 22.258 -24.847 1.000 22.095 138 GLY CCC N 1
ATOM 5657 C CA . GLY C 1 94 ? 17.224 22.844 -25.008 1.000 21.521 138 GLY CCC CA 1
ATOM 5658 C C . GLY C 1 94 ? 17.337 24.350 -25.014 1.000 21.167 138 GLY CCC C 1
ATOM 5659 O O . GLY C 1 94 ? 17.999 24.883 -24.109 1.000 22.275 138 GLY CCC O 1
ATOM 5660 N N . ASN C 1 95 ? 16.743 25.021 -25.998 1.000 21.811 139 ASN CCC N 1
ATOM 5661 C CA . ASN C 1 95 ? 16.592 26.500 -25.959 1.000 22.576 139 ASN CCC CA 1
ATOM 5662 C C . ASN C 1 95 ? 15.373 26.809 -25.081 1.000 22.771 139 ASN CCC C 1
ATOM 5663 O O . ASN C 1 95 ? 14.242 26.858 -25.601 1.000 23.831 139 ASN CCC O 1
ATOM 5668 N N . THR C 1 96 ? 15.583 26.960 -23.777 1.000 22.084 140 THR CCC N 1
ATOM 5669 C CA . THR C 1 96 ? 14.499 27.121 -22.776 1.000 22.277 140 THR CCC CA 1
ATOM 5670 C C . THR C 1 96 ? 14.501 28.556 -22.268 1.000 21.861 140 THR CCC C 1
ATOM 5671 O O . THR C 1 96 ? 13.905 28.786 -21.219 1.000 23.452 140 THR CCC O 1
ATOM 5675 N N . GLY C 1 97 ? 15.147 29.469 -23.002 1.000 22.331 141 GLY CCC N 1
ATOM 5676 C CA . GLY C 1 97 ? 15.235 30.894 -22.644 1.000 23.250 141 GLY CCC CA 1
ATOM 5677 C C . GLY C 1 97 ? 13.953 31.637 -22.983 1.000 22.403 141 GLY CCC C 1
ATOM 5678 O O . GLY C 1 97 ? 13.156 31.123 -23.791 1.000 22.172 141 GLY CCC O 1
ATOM 5679 N N . SER C 1 98 ? 13.760 32.823 -22.410 1.000 21.384 142 SER CCC N 1
ATOM 5680 C CA . SER C 1 98 ? 12.533 33.631 -22.636 1.000 21.190 142 SER CCC CA 1
ATOM 5681 C C . SER C 1 98 ? 12.805 35.067 -22.219 1.000 22.294 142 SER CCC C 1
ATOM 5682 O O . SER C 1 98 ? 13.686 35.265 -21.353 1.000 22.957 142 SER CCC O 1
ATOM 5685 N N . ASN C 1 99 ? 12.036 36.011 -22.762 1.000 20.348 143 ASN CCC N 1
ATOM 5686 C CA . ASN C 1 99 ? 12.039 37.419 -22.285 1.000 20.778 143 ASN CCC CA 1
ATOM 5687 C C . ASN C 1 99 ? 11.269 37.495 -20.962 1.000 21.702 143 ASN CCC C 1
ATOM 5688 O O . ASN C 1 99 ? 11.337 38.552 -20.315 1.000 21.936 143 ASN CCC O 1
ATOM 5693 N N . SER C 1 100 ? 10.568 36.424 -20.569 1.000 21.305 144 SER CCC N 1
ATOM 5694 C CA . SER C 1 100 ? 9.840 36.318 -19.282 1.000 21.655 144 SER CCC CA 1
ATOM 5695 C C . SER C 1 100 ? 10.587 35.364 -18.353 1.000 22.204 144 SER CCC C 1
ATOM 5696 O O . SER C 1 100 ? 10.767 34.190 -18.706 1.000 21.337 144 SER CCC O 1
ATOM 5699 N N . THR C 1 101 ? 11.032 35.863 -17.207 1.000 22.267 145 THR CCC N 1
ATOM 5700 C CA . THR C 1 101 ? 11.757 35.048 -16.210 1.000 22.826 145 THR CCC CA 1
ATOM 5701 C C . THR C 1 101 ? 10.889 33.856 -15.822 1.000 22.324 145 THR CCC C 1
ATOM 5702 O O . THR C 1 101 ? 11.426 32.746 -15.776 1.000 23.331 145 THR CCC O 1
ATOM 5706 N N . ARG C 1 102 ? 9.599 34.076 -15.556 1.000 22.780 146 ARG CCC N 1
ATOM 5707 C CA . ARG C 1 102 ? 8.669 32.987 -15.185 1.000 24.251 146 ARG CCC CA 1
ATOM 5708 C C . ARG C 1 102 ? 8.721 31.888 -16.255 1.000 22.567 146 ARG CCC C 1
ATOM 5709 O O . ARG C 1 102 ? 8.761 30.694 -15.882 1.000 20.873 146 ARG CCC O 1
ATOM 5717 N N . GLU C 1 103 ? 8.673 32.248 -17.536 1.000 21.378 147 GLU CCC N 1
ATOM 5718 C CA . GLU C 1 103 ? 8.673 31.245 -18.640 1.000 21.072 147 GLU CCC CA 1
ATOM 5719 C C . GLU C 1 103 ? 10.025 30.523 -18.663 1.000 20.464 147 GLU CCC C 1
ATOM 5720 O O . GLU C 1 103 ? 10.036 29.298 -18.876 1.000 22.488 147 GLU CCC O 1
ATOM 5726 N N . ALA C 1 104 ? 11.127 31.246 -18.496 1.000 20.342 148 ALA CCC N 1
ATOM 5727 C CA . ALA C 1 104 ? 12.492 30.670 -18.553 1.000 20.921 148 ALA CCC CA 1
ATOM 5728 C C . ALA C 1 104 ? 12.670 29.666 -17.406 1.000 21.534 148 ALA CCC C 1
ATOM 5729 O O . ALA C 1 104 ? 13.172 28.550 -17.664 1.000 20.489 148 ALA CCC O 1
ATOM 5731 N N . ILE C 1 105 ? 12.242 30.031 -16.197 1.000 22.094 149 ILE CCC N 1
ATOM 5732 C CA . ILE C 1 105 ? 12.328 29.126 -15.010 1.000 22.713 149 ILE CCC CA 1
ATOM 5733 C C . ILE C 1 105 ? 11.571 27.828 -15.320 1.000 22.691 149 ILE CCC C 1
ATOM 5734 O O . ILE C 1 105 ? 12.142 26.723 -15.162 1.000 22.985 149 ILE CCC O 1
ATOM 5739 N N . HIS C 1 106 ? 10.307 27.944 -15.720 1.000 22.864 150 HIS CCC N 1
ATOM 5740 C CA . HIS C 1 106 ? 9.420 26.781 -15.931 1.000 24.417 150 HIS CCC CA 1
ATOM 5741 C C . HIS C 1 106 ? 9.999 25.907 -17.043 1.000 22.788 150 HIS CCC C 1
ATOM 5742 O O . HIS C 1 106 ? 10.079 24.675 -16.856 1.000 21.704 150 HIS CCC O 1
ATOM 5749 N N . ALA C 1 107 ? 10.367 26.514 -18.170 1.000 21.689 151 ALA CCC N 1
ATOM 5750 C CA . ALA C 1 107 ? 10.821 25.776 -19.363 1.000 22.305 151 ALA CCC CA 1
ATOM 5751 C C . ALA C 1 107 ? 12.138 25.071 -19.017 1.000 21.595 151 ALA CCC C 1
ATOM 5752 O O . ALA C 1 107 ? 12.302 23.901 -19.418 1.000 20.489 151 ALA CCC O 1
ATOM 5754 N N . THR C 1 108 ? 13.031 25.749 -18.286 1.000 22.306 152 THR CCC N 1
ATOM 5755 C CA . THR C 1 108 ? 14.382 25.212 -17.997 1.000 22.258 152 THR CCC CA 1
ATOM 5756 C C . THR C 1 108 ? 14.226 24.014 -17.048 1.000 22.793 152 THR CCC C 1
ATOM 5757 O O . THR C 1 108 ? 14.849 22.957 -17.301 1.000 24.051 152 THR CCC O 1
ATOM 5761 N N . GLU C 1 109 ? 13.384 24.129 -16.024 1.000 24.043 153 GLU CCC N 1
ATOM 5762 C CA A GLU C 1 109 ? 13.117 23.023 -15.061 0.500 24.941 153 GLU CCC CA 1
ATOM 5763 C CA B GLU C 1 109 ? 13.198 23.002 -15.066 0.500 25.828 153 GLU CCC CA 1
ATOM 5764 C C . GLU C 1 109 ? 12.589 21.807 -15.816 1.000 24.945 153 GLU CCC C 1
ATOM 5765 O O . GLU C 1 109 ? 13.073 20.694 -15.596 1.000 25.368 153 GLU CCC O 1
ATOM 5776 N N . GLN C 1 110 ? 11.589 22.034 -16.666 1.000 25.519 154 GLN CCC N 1
ATOM 5777 C CA . GLN C 1 110 ? 10.951 20.950 -17.455 1.000 25.071 154 GLN CCC CA 1
ATOM 5778 C C . GLN C 1 110 ? 11.976 20.323 -18.407 1.000 24.475 154 GLN CCC C 1
ATOM 5779 O O . GLN C 1 110 ? 12.001 19.073 -18.499 1.000 23.500 154 GLN CCC O 1
ATOM 5785 N N . GLY C 1 111 ? 12.792 21.137 -19.075 1.000 22.080 155 GLY CCC N 1
ATOM 5786 C CA . GLY C 1 111 ? 13.839 20.657 -19.997 1.000 24.935 155 GLY CCC CA 1
ATOM 5787 C C . GLY C 1 111 ? 14.812 19.707 -19.314 1.000 23.221 155 GLY CCC C 1
ATOM 5788 O O . GLY C 1 111 ? 15.066 18.609 -19.863 1.000 24.142 155 GLY CCC O 1
ATOM 5789 N N . PHE C 1 112 ? 15.361 20.107 -18.171 1.000 24.918 156 PHE CCC N 1
ATOM 5790 C CA . PHE C 1 112 ? 16.308 19.265 -17.386 1.000 25.129 156 PHE CCC CA 1
ATOM 5791 C C . PHE C 1 112 ? 15.580 18.015 -16.876 1.000 26.019 156 PHE CCC C 1
ATOM 5792 O O . PHE C 1 112 ? 16.216 16.943 -16.871 1.000 25.830 156 PHE CCC O 1
ATOM 5800 N N . ALA C 1 113 ? 14.295 18.116 -16.518 1.000 25.998 157 ALA CCC N 1
ATOM 5801 C CA . ALA C 1 113 ? 13.467 16.961 -16.092 1.000 27.330 157 ALA CCC CA 1
ATOM 5802 C C . ALA C 1 113 ? 13.330 15.965 -17.257 1.000 27.094 157 ALA CCC C 1
ATOM 5803 O O . ALA C 1 113 ? 13.168 14.764 -16.992 1.000 24.701 157 ALA CCC O 1
ATOM 5805 N N . MET C 1 114 ? 13.386 16.437 -18.508 1.000 26.862 158 MET CCC N 1
ATOM 5806 C CA . MET C 1 114 ? 13.332 15.563 -19.712 1.000 28.349 158 MET CCC CA 1
ATOM 5807 C C . MET C 1 114 ? 14.684 14.878 -19.926 1.000 28.021 158 MET CCC C 1
ATOM 5808 O O . MET C 1 114 ? 14.732 13.957 -20.759 1.000 30.844 158 MET CCC O 1
ATOM 5813 N N . GLY C 1 115 ? 15.750 15.333 -19.257 1.000 27.644 159 GLY CCC N 1
ATOM 5814 C CA . GLY C 1 115 ? 17.109 14.782 -19.412 1.000 27.756 159 GLY CCC CA 1
ATOM 5815 C C . GLY C 1 115 ? 17.989 15.562 -20.376 1.000 25.453 159 GLY CCC C 1
ATOM 5816 O O . GLY C 1 115 ? 19.066 15.055 -20.727 1.000 25.627 159 GLY CCC O 1
ATOM 5817 N N . MET C 1 116 ? 17.619 16.774 -20.785 1.000 25.685 160 MET CCC N 1
ATOM 5818 C CA . MET C 1 116 ? 18.513 17.553 -21.688 1.000 24.660 160 MET CCC CA 1
ATOM 5819 C C . MET C 1 116 ? 19.857 17.776 -20.969 1.000 25.390 160 MET CCC C 1
ATOM 5820 O O . MET C 1 116 ? 19.886 17.842 -19.714 1.000 24.997 160 MET CCC O 1
ATOM 5825 N N . HIS C 1 117 ? 20.936 17.865 -21.742 1.000 25.396 161 HIS CCC N 1
ATOM 5826 C CA . HIS C 1 117 ? 22.328 17.959 -21.244 1.000 26.325 161 HIS CCC CA 1
ATOM 5827 C C . HIS C 1 117 ? 22.633 19.389 -20.833 1.000 27.160 161 HIS CCC C 1
ATOM 5828 O O . HIS C 1 117 ? 23.466 19.580 -19.935 1.000 27.435 161 HIS CCC O 1
ATOM 5835 N N . GLY C 1 118 ? 22.010 20.363 -21.495 1.000 24.817 162 GLY CCC N 1
ATOM 5836 C CA . GLY C 1 118 ? 22.216 21.775 -21.149 1.000 22.480 162 GLY CCC CA 1
ATOM 5837 C C . GLY C 1 118 ? 21.118 22.666 -21.678 1.000 22.997 162 GLY CCC C 1
ATOM 5838 O O . GLY C 1 118 ? 20.215 22.172 -22.374 1.000 20.801 162 GLY CCC O 1
ATOM 5839 N N . ALA C 1 119 ? 21.199 23.946 -21.323 1.000 23.758 163 ALA CCC N 1
ATOM 5840 C CA . ALA C 1 119 ? 20.209 24.984 -21.670 1.000 24.456 163 ALA CCC CA 1
ATOM 5841 C C . ALA C 1 119 ? 20.929 26.121 -22.389 1.000 23.800 163 ALA CCC C 1
ATOM 5842 O O . ALA C 1 119 ? 22.072 26.478 -22.008 1.000 24.831 163 ALA CCC O 1
ATOM 5844 N N . LEU C 1 120 ? 20.263 26.693 -23.381 1.000 22.605 164 LEU CCC N 1
ATOM 5845 C CA . LEU C 1 120 ? 20.683 27.946 -24.042 1.000 22.339 164 LEU CCC CA 1
ATOM 5846 C C . LEU C 1 120 ? 19.782 29.060 -23.518 1.000 22.121 164 LEU CCC C 1
ATOM 5847 O O . LEU C 1 120 ? 18.540 28.882 -23.600 1.000 21.260 164 LEU CCC O 1
ATOM 5852 N N . HIS C 1 121 ? 20.369 30.153 -23.022 1.000 21.433 165 HIS CCC N 1
ATOM 5853 C CA . HIS C 1 121 ? 19.626 31.284 -22.414 1.000 22.335 165 HIS CCC CA 1
ATOM 5854 C C . HIS C 1 121 ? 20.038 32.614 -23.042 1.000 22.827 165 HIS CCC C 1
ATOM 5855 O O . HIS C 1 121 ? 21.176 33.072 -22.835 1.000 22.935 165 HIS CCC O 1
ATOM 5862 N N . ILE C 1 122 ? 19.088 33.216 -23.745 1.000 22.084 166 ILE CCC N 1
ATOM 5863 C CA . ILE C 1 122 ? 19.166 34.593 -24.297 1.000 22.566 166 ILE CCC CA 1
ATOM 5864 C C . ILE C 1 122 ? 18.821 35.571 -23.172 1.000 22.083 166 ILE CCC C 1
ATOM 5865 O O . ILE C 1 122 ? 18.145 35.163 -22.210 1.000 21.844 166 ILE CCC O 1
ATOM 5870 N N . ASN C 1 123 ? 19.303 36.813 -23.266 1.000 22.332 167 ASN CCC N 1
ATOM 5871 C CA . ASN C 1 123 ? 18.821 37.922 -22.413 1.000 22.083 167 ASN CCC CA 1
ATOM 5872 C C . ASN C 1 123 ? 17.448 38.338 -22.919 1.000 23.263 167 ASN CCC C 1
ATOM 5873 O O . ASN C 1 123 ? 17.122 38.092 -24.082 1.000 23.365 167 ASN CCC O 1
ATOM 5878 N N . PRO C 1 124 ? 16.605 38.944 -22.060 1.000 23.140 168 PRO CCC N 1
ATOM 5879 C CA . PRO C 1 124 ? 15.259 39.350 -22.461 1.000 24.765 168 PRO CCC CA 1
ATOM 5880 C C . PRO C 1 124 ? 15.259 40.294 -23.676 1.000 24.824 168 PRO CCC C 1
ATOM 5881 O O . PRO C 1 124 ? 15.936 41.331 -23.660 1.000 26.444 168 PRO CCC O 1
ATOM 5885 N N . TYR C 1 125 ? 14.553 39.856 -24.719 1.000 23.083 169 TYR CCC N 1
ATOM 5886 C CA . TYR C 1 125 ? 14.342 40.547 -26.019 1.000 22.324 169 TYR CCC CA 1
ATOM 5887 C C . TYR C 1 125 ? 12.994 41.269 -25.934 1.000 22.358 169 TYR CCC C 1
ATOM 5888 O O . TYR C 1 125 ? 12.094 40.778 -25.218 1.000 20.437 169 TYR CCC O 1
ATOM 5897 N N . TYR C 1 126 ? 12.863 42.383 -26.659 1.000 22.618 170 TYR CCC N 1
ATOM 5898 C CA . TYR C 1 126 ? 11.636 43.216 -26.786 1.000 23.721 170 TYR CCC CA 1
ATOM 5899 C C . TYR C 1 126 ? 11.394 43.938 -25.455 1.000 24.146 170 TYR CCC C 1
ATOM 5900 O O . TYR C 1 126 ? 11.509 45.191 -25.441 1.000 24.960 170 TYR CCC O 1
ATOM 5909 N N . GLY C 1 127 ? 11.069 43.195 -24.391 1.000 23.878 171 GLY CCC N 1
ATOM 5910 C CA . GLY C 1 127 ? 11.004 43.725 -23.013 1.000 25.073 171 GLY CCC CA 1
ATOM 5911 C C . GLY C 1 127 ? 12.395 43.815 -22.393 1.000 25.327 171 GLY CCC C 1
ATOM 5912 O O . GLY C 1 127 ? 12.686 43.064 -21.427 1.000 27.444 171 GLY CCC O 1
ATOM 5913 N N . LYS C 1 128 ? 13.256 44.685 -22.914 1.000 25.433 172 LYS CCC N 1
ATOM 5914 C CA A LYS C 1 128 ? 14.656 44.808 -22.425 0.500 27.519 172 LYS CCC CA 1
ATOM 5915 C CA B LYS C 1 128 ? 14.654 44.796 -22.421 0.500 27.293 172 LYS CCC CA 1
ATOM 5916 C C . LYS C 1 128 ? 14.640 45.367 -20.993 1.000 27.787 172 LYS CCC C 1
ATOM 5917 O O . LYS C 1 128 ? 13.643 45.977 -20.588 1.000 24.314 172 LYS CCC O 1
ATOM 5928 N N . THR C 1 129 ? 15.702 45.120 -20.237 1.000 28.188 173 THR CCC N 1
ATOM 5929 C CA . THR C 1 129 ? 15.738 45.453 -18.799 1.000 27.360 173 THR CCC CA 1
ATOM 5930 C C . THR C 1 129 ? 17.095 46.072 -18.471 1.000 29.062 173 THR CCC C 1
ATOM 5931 O O . THR C 1 129 ? 17.940 46.252 -19.374 1.000 27.220 173 THR CCC O 1
ATOM 5935 N N . SER C 1 130 ? 17.258 46.426 -17.207 1.000 28.415 174 SER CCC N 1
ATOM 5936 C CA . SER C 1 130 ? 18.504 46.994 -16.650 1.000 27.398 174 SER CCC CA 1
ATOM 5937 C C . SER C 1 130 ? 19.560 45.898 -16.551 1.000 26.649 174 SER CCC C 1
ATOM 5938 O O . SER C 1 130 ? 19.206 44.688 -16.586 1.000 26.587 174 SER CCC O 1
ATOM 5941 N N . ILE C 1 131 ? 20.819 46.303 -16.409 1.000 28.373 175 ILE CCC N 1
ATOM 5942 C CA . ILE C 1 131 ? 21.936 45.368 -16.096 1.000 30.752 175 ILE CCC CA 1
ATOM 5943 C C . ILE C 1 131 ? 21.557 44.557 -14.849 1.000 28.636 175 ILE CCC C 1
ATOM 5944 O O . ILE C 1 131 ? 21.723 43.328 -14.890 1.000 27.044 175 ILE CCC O 1
ATOM 5949 N N . GLU C 1 132 ? 21.058 45.201 -13.789 1.000 28.594 176 GLU CCC N 1
ATOM 5950 C CA . GLU C 1 132 ? 20.665 44.484 -12.545 1.000 32.302 176 GLU CCC CA 1
ATOM 5951 C C . GLU C 1 132 ? 19.529 43.498 -12.861 1.000 29.140 176 GLU CCC C 1
ATOM 5952 O O . GLU C 1 132 ? 19.582 42.347 -12.372 1.000 27.126 176 GLU CCC O 1
ATOM 5958 N N . GLY C 1 133 ? 18.533 43.913 -13.649 1.000 26.301 177 GLY CCC N 1
ATOM 5959 C CA . GLY C 1 133 ? 17.418 43.022 -14.028 1.000 25.998 177 GLY CCC CA 1
ATOM 5960 C C . GLY C 1 133 ? 17.919 41.825 -14.816 1.000 25.278 177 GLY CCC C 1
ATOM 5961 O O . GLY C 1 133 ? 17.443 40.703 -14.585 1.000 25.721 177 GLY CCC O 1
ATOM 5962 N N . MET C 1 134 ? 18.868 42.054 -15.720 1.000 25.599 178 MET CCC N 1
ATOM 5963 C CA . MET C 1 134 ? 19.412 41.001 -16.612 1.000 26.152 178 MET CCC CA 1
ATOM 5964 C C . MET C 1 134 ? 20.138 39.970 -15.748 1.000 25.964 178 MET CCC C 1
ATOM 5965 O O . MET C 1 134 ? 19.959 38.766 -15.969 1.000 23.128 178 MET CCC O 1
ATOM 5970 N N . ASN C 1 135 ? 20.924 40.423 -14.772 1.000 27.267 179 ASN CCC N 1
ATOM 5971 C CA . ASN C 1 135 ? 21.633 39.480 -13.871 1.000 28.961 179 ASN CCC CA 1
ATOM 5972 C C . ASN C 1 135 ? 20.592 38.675 -13.074 1.000 26.073 179 ASN CCC C 1
ATOM 5973 O O . ASN C 1 135 ? 20.728 37.438 -12.992 1.000 26.116 179 ASN CCC O 1
ATOM 5978 N N . ALA C 1 136 ? 19.576 39.343 -12.523 1.000 26.204 180 ALA CCC N 1
ATOM 5979 C CA . ALA C 1 136 ? 18.485 38.710 -11.748 1.000 26.364 180 ALA CCC CA 1
ATOM 5980 C C . ALA C 1 136 ? 17.848 37.602 -12.598 1.000 26.309 180 ALA CCC C 1
ATOM 5981 O O . ALA C 1 136 ? 17.675 36.481 -12.088 1.000 26.230 180 ALA CCC O 1
ATOM 5983 N N . HIS C 1 137 ? 17.556 37.894 -13.865 1.000 24.088 181 HIS CCC N 1
ATOM 5984 C CA . HIS C 1 137 ? 16.956 36.934 -14.836 1.000 23.655 181 HIS CCC CA 1
ATOM 5985 C C . HIS C 1 137 ? 17.808 35.658 -14.924 1.000 23.442 181 HIS CCC C 1
ATOM 5986 O O . HIS C 1 137 ? 17.296 34.571 -14.652 1.000 24.587 181 HIS CCC O 1
ATOM 5993 N N . PHE C 1 138 ? 19.077 35.795 -15.289 1.000 24.309 182 PHE CCC N 1
ATOM 5994 C CA . PHE C 1 138 ? 20.002 34.656 -15.500 1.000 23.970 182 PHE CCC CA 1
ATOM 5995 C C . PHE C 1 138 ? 20.218 33.879 -14.196 1.000 25.825 182 PHE CCC C 1
ATOM 5996 O O . PHE C 1 138 ? 20.381 32.638 -14.263 1.000 25.312 182 PHE CCC O 1
ATOM 6004 N N . GLN C 1 139 ? 20.245 34.560 -13.044 1.000 26.474 183 GLN CCC N 1
ATOM 6005 C CA . GLN C 1 139 ? 20.499 33.877 -11.739 1.000 27.671 183 GLN CCC CA 1
ATOM 6006 C C . GLN C 1 139 ? 19.352 32.901 -11.415 1.000 28.872 183 GLN CCC C 1
ATOM 6007 O O . GLN C 1 139 ? 19.606 31.901 -10.695 1.000 29.722 183 GLN CCC O 1
ATOM 6013 N N . THR C 1 140 ? 18.143 33.107 -11.950 1.000 26.415 184 THR CCC N 1
ATOM 6014 C CA . THR C 1 140 ? 16.997 32.206 -11.670 1.000 25.382 184 THR CCC CA 1
ATOM 6015 C C . THR C 1 140 ? 17.166 30.873 -12.393 1.000 24.214 184 THR CCC C 1
ATOM 6016 O O . THR C 1 140 ? 16.489 29.941 -11.989 1.000 26.581 184 THR CCC O 1
ATOM 6020 N N . VAL C 1 141 ? 17.982 30.792 -13.444 1.000 23.849 185 VAL CCC N 1
ATOM 6021 C CA . VAL C 1 141 ? 18.073 29.549 -14.271 1.000 25.103 185 VAL CCC CA 1
ATOM 6022 C C . VAL C 1 141 ? 19.488 28.956 -14.241 1.000 25.541 185 VAL CCC C 1
ATOM 6023 O O . VAL C 1 141 ? 19.598 27.754 -14.487 1.000 25.322 185 VAL CCC O 1
ATOM 6027 N N . LEU C 1 142 ? 20.524 29.740 -13.926 1.000 27.049 186 LEU CCC N 1
ATOM 6028 C CA . LEU C 1 142 ? 21.939 29.299 -14.082 1.000 27.519 186 LEU CCC CA 1
ATOM 6029 C C . LEU C 1 142 ? 22.220 28.122 -13.131 1.000 28.032 186 LEU CCC C 1
ATOM 6030 O O . LEU C 1 142 ? 23.036 27.246 -13.502 1.000 27.804 186 LEU CCC O 1
ATOM 6035 N N . HIS C 1 143 ? 21.535 28.059 -11.982 1.000 27.204 187 HIS CCC N 1
ATOM 6036 C CA . HIS C 1 143 ? 21.728 27.000 -10.951 1.000 28.954 187 HIS CCC CA 1
ATOM 6037 C C . HIS C 1 143 ? 21.174 25.657 -11.432 1.000 30.308 187 HIS CCC C 1
ATOM 6038 O O . HIS C 1 143 ? 21.532 24.640 -10.828 1.000 31.412 187 HIS CCC O 1
ATOM 6045 N N . MET C 1 144 ? 20.303 25.633 -12.447 1.000 27.451 188 MET CCC N 1
ATOM 6046 C CA . MET C 1 144 ? 19.539 24.410 -12.797 1.000 28.141 188 MET CCC CA 1
ATOM 6047 C C . MET C 1 144 ? 20.399 23.404 -13.570 1.000 28.134 188 MET CCC C 1
ATOM 6048 O O . MET C 1 144 ? 20.051 22.230 -13.548 1.000 28.977 188 MET CCC O 1
ATOM 6053 N N . GLY C 1 145 ? 21.455 23.831 -14.255 1.000 26.486 189 GLY CCC N 1
ATOM 6054 C CA . GLY C 1 145 ? 22.288 22.898 -15.039 1.000 27.994 189 GLY CCC CA 1
ATOM 6055 C C . GLY C 1 145 ? 23.228 23.645 -15.973 1.000 27.004 189 GLY CCC C 1
ATOM 6056 O O . GLY C 1 145 ? 23.248 24.875 -15.966 1.000 25.325 189 GLY CCC O 1
ATOM 6057 N N . PRO C 1 146 ? 24.028 22.910 -16.780 1.000 26.415 190 PRO CCC N 1
ATOM 6058 C CA . PRO C 1 146 ? 24.936 23.516 -17.749 1.000 26.517 190 PRO CCC CA 1
ATOM 6059 C C . PRO C 1 146 ? 24.173 24.476 -18.673 1.000 26.793 190 PRO CCC C 1
ATOM 6060 O O . PRO C 1 146 ? 23.135 24.098 -19.216 1.000 26.863 190 PRO CCC O 1
ATOM 6064 N N . THR C 1 147 ? 24.682 25.697 -18.786 1.000 24.184 191 THR CCC N 1
ATOM 6065 C CA . THR C 1 147 ? 24.006 26.833 -19.447 1.000 24.627 191 THR CCC CA 1
ATOM 6066 C C . THR C 1 147 ? 24.972 27.495 -20.427 1.000 24.445 191 THR CCC C 1
ATOM 6067 O O . THR C 1 147 ? 26.102 27.798 -20.041 1.000 25.620 191 THR CCC O 1
ATOM 6071 N N . ILE C 1 148 ? 24.527 27.712 -21.655 1.000 23.842 192 ILE CCC N 1
ATOM 6072 C CA . ILE C 1 148 ? 25.205 28.601 -22.628 1.000 23.413 192 ILE CCC CA 1
ATOM 6073 C C . ILE C 1 148 ? 24.418 29.905 -22.656 1.000 23.816 192 ILE CCC C 1
ATOM 6074 O O . ILE C 1 148 ? 23.197 29.850 -22.874 1.000 21.942 192 ILE CCC O 1
ATOM 6079 N N . ILE C 1 149 ? 25.112 31.018 -22.463 1.000 23.906 193 ILE CCC N 1
ATOM 6080 C CA . ILE C 1 149 ? 24.537 32.384 -22.502 1.000 23.917 193 ILE CCC CA 1
ATOM 6081 C C . ILE C 1 149 ? 24.620 32.861 -23.956 1.000 24.391 193 ILE CCC C 1
ATOM 6082 O O . ILE C 1 149 ? 25.688 32.724 -24.601 1.000 23.332 193 ILE CCC O 1
ATOM 6087 N N . TYR C 1 150 ? 23.504 33.355 -24.482 1.000 24.095 194 TYR CCC N 1
ATOM 6088 C CA . TYR C 1 150 ? 23.347 33.701 -25.910 1.000 22.602 194 TYR CCC CA 1
ATOM 6089 C C . TYR C 1 150 ? 23.293 35.218 -26.041 1.000 23.525 194 TYR CCC C 1
ATOM 6090 O O . TYR C 1 150 ? 22.272 35.802 -25.626 1.000 23.217 194 TYR CCC O 1
ATOM 6099 N N . ASN C 1 151 ? 24.335 35.826 -26.607 1.000 22.276 195 ASN CCC N 1
ATOM 6100 C CA . ASN C 1 151 ? 24.367 37.282 -26.900 1.000 22.641 195 ASN CCC CA 1
ATOM 6101 C C . ASN C 1 151 ? 24.168 37.468 -28.406 1.000 23.095 195 ASN CCC C 1
ATOM 6102 O O . ASN C 1 151 ? 25.049 37.037 -29.189 1.000 22.353 195 ASN CCC O 1
ATOM 6107 N N . VAL C 1 152 ? 23.039 38.074 -28.795 1.000 23.502 196 VAL CCC N 1
ATOM 6108 C CA . VAL C 1 152 ? 22.693 38.342 -30.221 1.000 24.442 196 VAL CCC CA 1
ATOM 6109 C C . VAL C 1 152 ? 21.970 39.687 -30.259 1.000 23.646 196 VAL CCC C 1
ATOM 6110 O O . VAL C 1 152 ? 20.744 39.767 -30.371 1.000 23.478 196 VAL CCC O 1
ATOM 6114 N N . PRO C 1 153 ? 22.730 40.787 -30.093 1.000 23.923 197 PRO CCC N 1
ATOM 6115 C CA . PRO C 1 153 ? 22.147 42.122 -29.996 1.000 25.213 197 PRO CCC CA 1
ATOM 6116 C C . PRO C 1 153 ? 21.382 42.554 -31.252 1.000 24.343 197 PRO CCC C 1
ATOM 6117 O O . PRO C 1 153 ? 20.542 43.411 -31.109 1.000 26.294 197 PRO CCC O 1
ATOM 6121 N N . GLY C 1 154 ? 21.681 41.959 -32.408 1.000 23.848 198 GLY CCC N 1
ATOM 6122 C CA . GLY C 1 154 ? 20.969 42.209 -33.676 1.000 25.716 198 GLY CCC CA 1
ATOM 6123 C C . GLY C 1 154 ? 19.528 41.722 -33.618 1.000 26.547 198 GLY CCC C 1
ATOM 6124 O O . GLY C 1 154 ? 18.732 42.175 -34.445 1.000 26.588 198 GLY CCC O 1
ATOM 6125 N N . ARG C 1 155 ? 19.202 40.813 -32.693 1.000 24.702 199 ARG CCC N 1
ATOM 6126 C CA A ARG C 1 155 ? 17.832 40.259 -32.518 0.500 25.135 199 ARG CCC CA 1
ATOM 6127 C CA B ARG C 1 155 ? 17.825 40.281 -32.530 0.500 25.537 199 ARG CCC CA 1
ATOM 6128 C C . ARG C 1 155 ? 17.226 40.772 -31.209 1.000 26.277 199 ARG CCC C 1
ATOM 6129 O O . ARG C 1 155 ? 16.034 41.082 -31.211 1.000 26.711 199 ARG CCC O 1
ATOM 6144 N N . THR C 1 156 ? 18.010 40.825 -30.129 1.000 24.706 200 THR CCC N 1
ATOM 6145 C CA . THR C 1 156 ? 17.487 41.201 -28.789 1.000 23.412 200 THR CCC CA 1
ATOM 6146 C C . THR C 1 156 ? 17.387 42.717 -28.646 1.000 25.007 200 THR CCC C 1
ATOM 6147 O O . THR C 1 156 ? 16.619 43.147 -27.778 1.000 26.597 200 THR CCC O 1
ATOM 6151 N N . CYS C 1 157 ? 18.165 43.464 -29.432 1.000 25.729 201 CYS CCC N 1
ATOM 6152 C CA . CYS C 1 157 ? 18.367 44.935 -29.331 1.000 28.882 201 CYS CCC CA 1
ATOM 6153 C C . CYS C 1 157 ? 18.961 45.319 -27.962 1.000 29.139 201 CYS CCC C 1
ATOM 6154 O O . CYS C 1 157 ? 18.801 46.478 -27.537 1.000 29.998 201 CYS CCC O 1
ATOM 6157 N N . GLN C 1 158 ? 19.666 44.401 -27.303 1.000 27.999 202 GLN CCC N 1
ATOM 6158 C CA . GLN C 1 158 ? 20.388 44.711 -26.043 1.000 27.957 202 GLN CCC CA 1
ATOM 6159 C C . GLN C 1 158 ? 21.629 43.825 -25.946 1.000 28.273 202 GLN CCC C 1
ATOM 6160 O O . GLN C 1 158 ? 21.499 42.586 -25.851 1.000 27.231 202 GLN CCC O 1
ATOM 6166 N N . ASP C 1 159 ? 22.791 44.461 -25.973 1.000 27.928 203 ASP CCC N 1
ATOM 6167 C CA . ASP C 1 159 ? 24.098 43.786 -25.819 1.000 28.136 203 ASP CCC CA 1
ATOM 6168 C C . ASP C 1 159 ? 24.163 43.239 -24.390 1.000 26.807 203 ASP CCC C 1
ATOM 6169 O O . ASP C 1 159 ? 23.802 43.976 -23.462 1.000 27.985 203 ASP CCC O 1
ATOM 6174 N N . ILE C 1 160 ? 24.535 41.969 -24.211 1.000 25.250 204 ILE CCC N 1
ATOM 6175 C CA . ILE C 1 160 ? 24.978 41.487 -22.874 1.000 24.294 204 ILE CCC CA 1
ATOM 6176 C C . ILE C 1 160 ? 26.415 41.974 -22.712 1.000 26.155 204 ILE CCC C 1
ATOM 6177 O O . ILE C 1 160 ? 27.302 41.465 -23.396 1.000 24.749 204 ILE CCC O 1
ATOM 6182 N N . PRO C 1 161 ? 26.689 42.967 -21.835 1.000 26.906 205 PRO CCC N 1
ATOM 6183 C CA . PRO C 1 161 ? 28.041 43.507 -21.710 1.000 28.957 205 PRO CCC CA 1
ATOM 6184 C C . PRO C 1 161 ? 28.989 42.522 -21.031 1.000 28.835 205 PRO CCC C 1
ATOM 6185 O O . PRO C 1 161 ? 28.565 41.653 -20.251 1.000 26.395 205 PRO CCC O 1
ATOM 6189 N N . PRO C 1 162 ? 30.311 42.647 -21.304 1.000 29.280 206 PRO CCC N 1
ATOM 6190 C CA . PRO C 1 162 ? 31.313 41.829 -20.626 1.000 29.280 206 PRO CCC CA 1
ATOM 6191 C C . PRO C 1 162 ? 31.111 41.707 -19.110 1.000 28.038 206 PRO CCC C 1
ATOM 6192 O O . PRO C 1 162 ? 31.259 40.615 -18.602 1.000 28.521 206 PRO CCC O 1
ATOM 6196 N N . GLN C 1 163 ? 30.783 42.801 -18.416 1.000 31.851 207 GLN CCC N 1
ATOM 6197 C CA A GLN C 1 163 ? 30.627 42.806 -16.934 0.500 31.577 207 GLN CCC CA 1
ATOM 6198 C CA B GLN C 1 163 ? 30.597 42.828 -16.933 0.500 31.559 207 GLN CCC CA 1
ATOM 6199 C C . GLN C 1 163 ? 29.594 41.745 -16.519 1.000 31.620 207 GLN CCC C 1
ATOM 6200 O O . GLN C 1 163 ? 29.787 41.122 -15.454 1.000 27.196 207 GLN CCC O 1
ATOM 6211 N N . VAL C 1 164 ? 28.551 41.536 -17.328 1.000 28.721 208 VAL CCC N 1
ATOM 6212 C CA . VAL C 1 164 ? 27.509 40.520 -17.021 1.000 28.800 208 VAL CCC CA 1
ATOM 6213 C C . VAL C 1 164 ? 28.075 39.115 -17.265 1.000 27.196 208 VAL CCC C 1
ATOM 6214 O O . VAL C 1 164 ? 27.891 38.265 -16.369 1.000 28.763 208 VAL CCC O 1
ATOM 6218 N N . ILE C 1 165 ? 28.720 38.873 -18.413 1.000 27.913 209 ILE CCC N 1
ATOM 6219 C CA . ILE C 1 165 ? 29.329 37.551 -18.751 1.000 28.623 209 ILE CCC CA 1
ATOM 6220 C C . ILE C 1 165 ? 30.326 37.189 -17.636 1.000 30.099 209 ILE CCC C 1
ATOM 6221 O O . ILE C 1 165 ? 30.268 36.041 -17.109 1.000 29.973 209 ILE CCC O 1
ATOM 6226 N N . PHE C 1 166 ? 31.188 38.132 -17.236 1.000 29.272 210 PHE CCC N 1
ATOM 6227 C CA . PHE C 1 166 ? 32.233 37.872 -16.201 1.000 31.920 210 PHE CCC CA 1
ATOM 6228 C C . PHE C 1 166 ? 31.572 37.465 -14.878 1.000 30.637 210 PHE CCC C 1
ATOM 6229 O O . PHE C 1 166 ? 32.001 36.463 -14.288 1.000 32.570 210 PHE CCC O 1
ATOM 6237 N N . LYS C 1 167 ? 30.531 38.170 -14.431 1.000 31.941 211 LYS CCC N 1
ATOM 6238 C CA . LYS C 1 167 ? 29.805 37.799 -13.188 1.000 33.189 211 LYS CCC CA 1
ATOM 6239 C C . LYS C 1 167 ? 29.177 36.405 -13.360 1.000 32.745 211 LYS CCC C 1
ATOM 6240 O O . LYS C 1 167 ? 29.314 35.560 -12.448 1.000 32.443 211 LYS CCC O 1
ATOM 6246 N N . LEU C 1 168 ? 28.503 36.147 -14.485 1.000 30.768 212 LEU CCC N 1
ATOM 6247 C CA . LEU C 1 168 ? 27.874 34.821 -14.720 1.000 30.365 212 LEU CCC CA 1
ATOM 6248 C C . LEU C 1 168 ? 28.952 33.728 -14.709 1.000 28.810 212 LEU CCC C 1
ATOM 6249 O O . LEU C 1 168 ? 28.640 32.626 -14.232 1.000 28.446 212 LEU CCC O 1
ATOM 6254 N N . SER C 1 169 ? 30.148 34.012 -15.243 1.000 30.410 213 SER CCC N 1
ATOM 6255 C CA . SER C 1 169 ? 31.271 33.042 -15.394 1.000 32.703 213 SER CCC CA 1
ATOM 6256 C C . SER C 1 169 ? 31.716 32.486 -14.033 1.000 33.864 213 SER CCC C 1
ATOM 6257 O O . SER C 1 169 ? 32.324 31.393 -14.028 1.000 34.268 213 SER CCC O 1
ATOM 6260 N N . GLN C 1 170 ? 31.437 33.203 -12.939 1.000 34.184 214 GLN CCC N 1
ATOM 6261 C CA . GLN C 1 170 ? 31.802 32.801 -11.558 1.000 37.236 214 GLN CCC CA 1
ATOM 6262 C C . GLN C 1 170 ? 30.982 31.573 -11.151 1.000 37.636 214 GLN CCC C 1
ATOM 6263 O O . GLN C 1 170 ? 31.400 30.884 -10.213 1.000 35.223 214 GLN CCC O 1
ATOM 6269 N N . ASN C 1 171 ? 29.860 31.299 -11.829 1.000 34.369 215 ASN CCC N 1
ATOM 6270 C CA . ASN C 1 171 ? 29.046 30.077 -11.591 1.000 32.788 215 ASN CCC CA 1
ATOM 6271 C C . ASN C 1 171 ? 29.604 28.940 -12.452 1.000 32.176 215 ASN CCC C 1
ATOM 6272 O O . ASN C 1 171 ? 29.763 29.083 -13.664 1.000 31.545 215 ASN CCC O 1
ATOM 6277 N N . PRO C 1 172 ? 29.955 27.775 -11.856 1.000 32.104 216 PRO CCC N 1
ATOM 6278 C CA . PRO C 1 172 ? 30.488 26.647 -12.623 1.000 32.330 216 PRO CCC CA 1
ATOM 6279 C C . PRO C 1 172 ? 29.536 26.106 -13.703 1.000 30.345 216 PRO CCC C 1
ATOM 6280 O O . PRO C 1 172 ? 30.006 25.455 -14.610 1.000 30.988 216 PRO CCC O 1
ATOM 6284 N N . ASN C 1 173 ? 28.229 26.350 -13.564 1.000 29.147 217 ASN CCC N 1
ATOM 6285 C CA . ASN C 1 173 ? 27.202 25.882 -14.532 1.000 28.039 217 ASN CCC CA 1
ATOM 6286 C C . ASN C 1 173 ? 27.251 26.723 -15.816 1.000 28.920 217 ASN CCC C 1
ATOM 6287 O O . ASN C 1 173 ? 26.642 26.287 -16.823 1.000 26.724 217 ASN CCC O 1
ATOM 6292 N N . MET C 1 174 ? 27.877 27.902 -15.809 1.000 28.612 218 MET CCC N 1
ATOM 6293 C CA . MET C 1 174 ? 28.001 28.700 -17.059 1.000 31.076 218 MET CCC CA 1
ATOM 6294 C C . MET C 1 174 ? 29.042 28.029 -17.966 1.000 30.550 218 MET CCC C 1
ATOM 6295 O O . MET C 1 174 ? 30.265 28.157 -17.703 1.000 30.010 218 MET CCC O 1
ATOM 6300 N N . ALA C 1 175 ? 28.589 27.277 -18.964 1.000 27.915 219 ALA CCC N 1
ATOM 6301 C CA . ALA C 1 175 ? 29.487 26.499 -19.846 1.000 28.528 219 ALA CCC CA 1
ATOM 6302 C C . ALA C 1 175 ? 30.302 27.475 -20.687 1.000 28.161 219 ALA CCC C 1
ATOM 6303 O O . ALA C 1 175 ? 31.529 27.293 -20.834 1.000 28.934 219 ALA CCC O 1
ATOM 6305 N N . GLY C 1 176 ? 29.631 28.487 -21.223 1.000 26.180 220 GLY CCC N 1
ATOM 6306 C CA . GLY C 1 176 ? 30.249 29.431 -22.160 1.000 25.490 220 GLY CCC CA 1
ATOM 6307 C C . GLY C 1 176 ? 29.214 30.320 -22.800 1.000 25.329 220 GLY CCC C 1
ATOM 6308 O O . GLY C 1 176 ? 28.057 30.356 -22.308 1.000 22.064 220 GLY CCC O 1
ATOM 6309 N N . VAL C 1 177 ? 29.641 31.029 -23.836 1.000 23.833 221 VAL CCC N 1
ATOM 6310 C CA . VAL C 1 177 ? 28.838 32.074 -24.514 1.000 25.266 221 VAL CCC CA 1
ATOM 6311 C C . VAL C 1 177 ? 28.682 31.683 -25.980 1.000 25.042 221 VAL CCC C 1
ATOM 6312 O O . VAL C 1 177 ? 29.683 31.325 -26.618 1.000 23.782 221 VAL CCC O 1
ATOM 6316 N N . LYS C 1 178 ? 27.457 31.776 -26.490 1.000 24.000 222 LYS CCC N 1
ATOM 6317 C CA . LYS C 1 178 ? 27.188 31.861 -27.937 1.000 23.253 222 LYS CCC CA 1
ATOM 6318 C C . LYS C 1 178 ? 27.228 33.349 -28.266 1.000 23.911 222 LYS CCC C 1
ATOM 6319 O O . LYS C 1 178 ? 26.287 34.055 -27.910 1.000 23.657 222 LYS CCC O 1
ATOM 6325 N N . GLU C 1 179 ? 28.304 33.803 -28.890 1.000 24.680 223 GLU CCC N 1
ATOM 6326 C CA . GLU C 1 179 ? 28.579 35.242 -29.095 1.000 25.909 223 GLU CCC CA 1
ATOM 6327 C C . GLU C 1 179 ? 28.366 35.593 -30.568 1.000 26.477 223 GLU CCC C 1
ATOM 6328 O O . GLU C 1 179 ? 28.964 34.917 -31.438 1.000 27.103 223 GLU CCC O 1
ATOM 6334 N N . CYS C 1 180 ? 27.603 36.654 -30.830 1.000 26.752 224 CYS CCC N 1
ATOM 6335 C CA . CYS C 1 180 ? 27.309 37.145 -32.199 1.000 28.245 224 CYS CCC CA 1
ATOM 6336 C C . CYS C 1 180 ? 27.847 38.558 -32.428 1.000 28.176 224 CYS CCC C 1
ATOM 6337 O O . CYS C 1 180 ? 27.796 38.991 -33.583 1.000 29.629 224 CYS CCC O 1
ATOM 6340 N N . VAL C 1 181 ? 28.390 39.247 -31.424 1.000 28.870 225 VAL CCC N 1
ATOM 6341 C CA . VAL C 1 181 ? 28.922 40.633 -31.626 1.000 29.847 225 VAL CCC CA 1
ATOM 6342 C C . VAL C 1 181 ? 30.095 40.630 -32.619 1.000 32.509 225 VAL CCC C 1
ATOM 6343 O O . VAL C 1 181 ? 30.194 41.591 -33.390 1.000 32.654 225 VAL CCC O 1
ATOM 6347 N N . GLY C 1 182 ? 30.945 39.601 -32.624 1.000 30.790 226 GLY CCC N 1
ATOM 6348 C CA . GLY C 1 182 ? 32.095 39.542 -33.546 1.000 30.834 226 GLY CCC CA 1
ATOM 6349 C C . GLY C 1 182 ? 33.348 39.021 -32.869 1.000 31.439 226 GLY CCC C 1
ATOM 6350 O O . GLY C 1 182 ? 33.338 38.834 -31.637 1.000 27.331 226 GLY CCC O 1
ATOM 6351 N N . ASN C 1 183 ? 34.422 38.852 -33.638 1.000 33.128 227 ASN CCC N 1
ATOM 6352 C CA A ASN C 1 183 ? 35.620 38.098 -33.188 0.750 33.798 227 ASN CCC CA 1
ATOM 6353 C CA B ASN C 1 183 ? 35.625 38.097 -33.189 0.250 34.330 227 ASN CCC CA 1
ATOM 6354 C C . ASN C 1 183 ? 36.390 38.904 -32.124 1.000 34.873 227 ASN CCC C 1
ATOM 6355 O O . ASN C 1 183 ? 37.040 38.268 -31.276 1.000 33.366 227 ASN CCC O 1
ATOM 6364 N N . ASN C 1 184 ? 36.294 40.240 -32.119 1.000 35.548 228 ASN CCC N 1
ATOM 6365 C CA . ASN C 1 184 ? 36.907 41.054 -31.030 1.000 36.995 228 ASN CCC CA 1
ATOM 6366 C C . ASN C 1 184 ? 36.255 40.699 -29.685 1.000 35.570 228 ASN CCC C 1
ATOM 6367 O O . ASN C 1 184 ? 36.989 40.567 -28.668 1.000 33.818 228 ASN CCC O 1
ATOM 6372 N N . ARG C 1 185 ? 34.926 40.560 -29.649 1.000 31.559 229 ARG CCC N 1
ATOM 6373 C CA . ARG C 1 185 ? 34.212 40.244 -28.389 1.000 29.010 229 ARG CCC CA 1
ATOM 6374 C C . ARG C 1 185 ? 34.541 38.793 -28.022 1.000 27.294 229 ARG CCC C 1
ATOM 6375 O O . ARG C 1 185 ? 34.771 38.530 -26.830 1.000 28.366 229 ARG CCC O 1
ATOM 6383 N N . VAL C 1 186 ? 34.617 37.909 -29.016 1.000 26.421 230 VAL CCC N 1
ATOM 6384 C CA . VAL C 1 186 ? 34.993 36.485 -28.808 1.000 28.504 230 VAL CCC CA 1
ATOM 6385 C C . VAL C 1 186 ? 36.334 36.457 -28.059 1.000 31.571 230 VAL CCC C 1
ATOM 6386 O O . VAL C 1 186 ? 36.387 35.833 -26.982 1.000 29.189 230 VAL CCC O 1
ATOM 6390 N N . GLU C 1 187 ? 37.340 37.168 -28.578 1.000 33.065 231 GLU CCC N 1
ATOM 6391 C CA . GLU C 1 187 ? 38.724 37.181 -28.023 1.000 35.669 231 GLU CCC CA 1
ATOM 6392 C C . GLU C 1 187 ? 38.721 37.764 -26.600 1.000 35.625 231 GLU CCC C 1
ATOM 6393 O O . GLU C 1 187 ? 39.433 37.224 -25.725 1.000 33.718 231 GLU CCC O 1
ATOM 6399 N N . GLU C 1 188 ? 37.951 38.821 -26.352 1.000 33.319 232 GLU CCC N 1
ATOM 6400 C CA . GLU C 1 188 ? 37.830 39.414 -25.000 1.000 34.046 232 GLU CCC CA 1
ATOM 6401 C C . GLU C 1 188 ? 37.502 38.321 -23.972 1.000 33.600 232 GLU CCC C 1
ATOM 6402 O O . GLU C 1 188 ? 38.024 38.405 -22.839 1.000 33.199 232 GLU CCC O 1
ATOM 6408 N N . TYR C 1 189 ? 36.680 37.329 -24.333 1.000 29.407 233 TYR CCC N 1
ATOM 6409 C CA . TYR C 1 189 ? 36.280 36.220 -23.430 1.000 29.316 233 TYR CCC CA 1
ATOM 6410 C C . TYR C 1 189 ? 37.302 35.069 -23.462 1.000 27.422 233 TYR CCC C 1
ATOM 6411 O O . TYR C 1 189 ? 37.673 34.555 -22.373 1.000 29.033 233 TYR CCC O 1
ATOM 6420 N N . THR C 1 190 ? 37.721 34.619 -24.643 1.000 27.417 234 THR CCC N 1
ATOM 6421 C CA . THR C 1 190 ? 38.544 33.384 -24.784 1.000 28.670 234 THR CCC CA 1
ATOM 6422 C C . THR C 1 190 ? 39.925 33.622 -24.155 1.000 31.318 234 THR CCC C 1
ATOM 6423 O O . THR C 1 190 ? 40.467 32.675 -23.551 1.000 32.520 234 THR CCC O 1
ATOM 6427 N N . GLU C 1 191 ? 40.443 34.850 -24.235 1.000 32.704 235 GLU CCC N 1
ATOM 6428 C CA . GLU C 1 191 ? 41.767 35.199 -23.648 1.000 36.216 235 GLU CCC CA 1
ATOM 6429 C C . GLU C 1 191 ? 41.670 35.217 -22.110 1.000 35.597 235 GLU CCC C 1
ATOM 6430 O O . GLU C 1 191 ? 42.720 35.307 -21.469 1.000 36.414 235 GLU CCC O 1
ATOM 6436 N N . LYS C 1 192 ? 40.466 35.128 -21.537 1.000 34.666 236 LYS CCC N 1
ATOM 6437 C CA . LYS C 1 192 ? 40.242 35.073 -20.066 1.000 33.853 236 LYS CCC CA 1
ATOM 6438 C C . LYS C 1 192 ? 39.755 33.677 -19.674 1.000 30.757 236 LYS CCC C 1
ATOM 6439 O O . LYS C 1 192 ? 39.334 33.525 -18.545 1.000 34.798 236 LYS CCC O 1
ATOM 6445 N N . GLY C 1 193 ? 39.811 32.693 -20.574 1.000 30.848 237 GLY CCC N 1
ATOM 6446 C CA . GLY C 1 193 ? 39.476 31.284 -20.260 1.000 30.525 237 GLY CCC CA 1
ATOM 6447 C C . GLY C 1 193 ? 37.978 30.978 -20.342 1.000 31.119 237 GLY CCC C 1
ATOM 6448 O O . GLY C 1 193 ? 37.599 29.842 -20.014 1.000 33.586 237 GLY CCC O 1
ATOM 6449 N N . ILE C 1 194 ? 37.142 31.915 -20.801 1.000 29.402 238 ILE CCC N 1
ATOM 6450 C CA . ILE C 1 194 ? 35.680 31.647 -21.003 1.000 28.300 238 ILE CCC CA 1
ATOM 6451 C C . ILE C 1 194 ? 35.510 30.927 -22.348 1.000 26.870 238 ILE CCC C 1
ATOM 6452 O O . ILE C 1 194 ? 36.069 31.399 -23.353 1.000 27.898 238 ILE CCC O 1
ATOM 6457 N N . VAL C 1 195 ? 34.783 29.809 -22.373 1.000 27.035 239 VAL CCC N 1
ATOM 6458 C CA . VAL C 1 195 ? 34.500 29.072 -23.637 1.000 26.079 239 VAL CCC CA 1
ATOM 6459 C C . VAL C 1 195 ? 33.535 29.925 -24.475 1.000 28.000 239 VAL CCC C 1
ATOM 6460 O O . VAL C 1 195 ? 32.568 30.498 -23.911 1.000 25.616 239 VAL CCC O 1
ATOM 6464 N N . VAL C 1 196 ? 33.820 30.046 -25.769 1.000 27.940 240 VAL CCC N 1
ATOM 6465 C CA . VAL C 1 196 ? 32.974 30.809 -26.724 1.000 27.639 240 VAL CCC CA 1
ATOM 6466 C C . VAL C 1 196 ? 32.725 29.935 -27.950 1.000 27.294 240 VAL CCC C 1
ATOM 6467 O O . VAL C 1 196 ? 33.690 29.381 -28.532 1.000 27.041 240 VAL CCC O 1
ATOM 6471 N N . TRP C 1 197 ? 31.454 29.828 -28.326 1.000 25.359 241 TRP CCC N 1
ATOM 6472 C CA . TRP C 1 197 ? 31.045 29.397 -29.679 1.000 23.596 241 TRP CCC CA 1
ATOM 6473 C C . TRP C 1 197 ? 30.647 30.642 -30.468 1.000 23.780 241 TRP CCC C 1
ATOM 6474 O O . TRP C 1 197 ? 29.882 31.478 -29.939 1.000 23.225 241 TRP CCC O 1
ATOM 6485 N N . SER C 1 198 ? 31.175 30.790 -31.675 1.000 25.478 242 SER CCC N 1
ATOM 6486 C CA . SER C 1 198 ? 30.674 31.808 -32.622 1.000 25.455 242 SER CCC CA 1
ATOM 6487 C C . SER C 1 198 ? 29.230 31.448 -32.982 1.000 24.427 242 SER CCC C 1
ATOM 6488 O O . SER C 1 198 ? 28.968 30.274 -33.311 1.000 23.614 242 SER CCC O 1
ATOM 6491 N N . GLY C 1 199 ? 28.343 32.435 -32.963 1.000 25.172 243 GLY CCC N 1
ATOM 6492 C CA . GLY C 1 199 ? 26.977 32.307 -33.511 1.000 27.356 243 GLY CCC CA 1
ATOM 6493 C C . GLY C 1 199 ? 26.889 32.815 -34.943 1.000 27.875 243 GLY CCC C 1
ATOM 6494 O O . GLY C 1 199 ? 25.775 32.843 -35.465 1.000 26.768 243 GLY CCC O 1
ATOM 6495 N N . ASN C 1 200 ? 28.021 33.193 -35.557 1.000 28.289 244 ASN CCC N 1
ATOM 6496 C CA . ASN C 1 200 ? 28.073 33.793 -36.918 1.000 28.678 244 ASN CCC CA 1
ATOM 6497 C C . ASN C 1 200 ? 28.821 32.852 -37.866 1.000 28.005 244 ASN CCC C 1
ATOM 6498 O O . ASN C 1 200 ? 30.072 32.823 -37.818 1.000 27.044 244 ASN CCC O 1
ATOM 6503 N N . ASP C 1 201 ? 28.096 32.117 -38.710 1.000 27.165 245 ASP CCC N 1
ATOM 6504 C CA . ASP C 1 201 ? 28.704 31.119 -39.634 1.000 27.383 245 ASP CCC CA 1
ATOM 6505 C C . ASP C 1 201 ? 29.839 31.759 -40.457 1.000 28.370 245 ASP CCC C 1
ATOM 6506 O O . ASP C 1 201 ? 30.868 31.082 -40.642 1.000 28.186 245 ASP CCC O 1
ATOM 6511 N N . ASP C 1 202 ? 29.713 33.018 -40.891 1.000 27.062 246 ASP CCC N 1
ATOM 6512 C CA . ASP C 1 202 ? 30.700 33.625 -41.828 1.000 28.609 246 ASP CCC CA 1
ATOM 6513 C C . ASP C 1 202 ? 31.904 34.172 -41.049 1.000 28.446 246 ASP CCC C 1
ATOM 6514 O O . ASP C 1 202 ? 32.847 34.658 -41.700 1.000 27.296 246 ASP CCC O 1
ATOM 6519 N N . GLN C 1 203 ? 31.890 34.089 -39.720 1.000 27.785 247 GLN CCC N 1
ATOM 6520 C CA . GLN C 1 203 ? 33.038 34.494 -38.872 1.000 27.550 247 GLN CCC CA 1
ATOM 6521 C C . GLN C 1 203 ? 33.647 33.291 -38.142 1.000 28.426 247 GLN CCC C 1
ATOM 6522 O O . GLN C 1 203 ? 34.704 33.489 -37.515 1.000 29.676 247 GLN CCC O 1
ATOM 6528 N N . CYS C 1 204 ? 33.024 32.109 -38.165 1.000 26.717 248 CYS CCC N 1
ATOM 6529 C CA . CYS C 1 204 ? 33.368 31.022 -37.201 1.000 27.215 248 CYS CCC CA 1
ATOM 6530 C C . CYS C 1 204 ? 34.750 30.425 -37.512 1.000 27.972 248 CYS CCC C 1
ATOM 6531 O O . CYS C 1 204 ? 35.423 30.047 -36.544 1.000 27.335 248 CYS CCC O 1
ATOM 6534 N N . HIS C 1 205 ? 35.168 30.365 -38.784 1.000 28.264 249 HIS CCC N 1
ATOM 6535 C CA . HIS C 1 205 ? 36.514 29.874 -39.188 1.000 28.816 249 HIS CCC CA 1
ATOM 6536 C C . HIS C 1 205 ? 37.581 30.735 -38.506 1.000 29.862 249 HIS CCC C 1
ATOM 6537 O O . HIS C 1 205 ? 38.403 30.183 -37.772 1.000 29.958 249 HIS CCC O 1
ATOM 6544 N N . ASP C 1 206 ? 37.543 32.047 -38.730 1.000 29.127 250 ASP CCC N 1
ATOM 6545 C CA . ASP C 1 206 ? 38.516 33.000 -38.149 1.000 30.825 250 ASP CCC CA 1
ATOM 6546 C C . ASP C 1 206 ? 38.372 33.023 -36.624 1.000 29.755 250 ASP CCC C 1
ATOM 6547 O O . ASP C 1 206 ? 39.395 33.168 -35.915 1.000 29.187 250 ASP CCC O 1
ATOM 6552 N N . SER C 1 207 ? 37.150 32.921 -36.113 1.000 27.859 251 SER CCC N 1
ATOM 6553 C CA . SER C 1 207 ? 36.883 32.869 -34.656 1.000 30.420 251 SER CCC CA 1
ATOM 6554 C C . SER C 1 207 ? 37.641 31.687 -34.047 1.000 26.376 251 SER CCC C 1
ATOM 6555 O O . SER C 1 207 ? 38.293 31.870 -33.013 1.000 27.850 251 SER CCC O 1
ATOM 6558 N N . ARG C 1 208 ? 37.506 30.520 -34.672 1.000 26.313 252 ARG CCC N 1
ATOM 6559 C CA . ARG C 1 208 ? 38.072 29.223 -34.228 1.000 28.600 252 ARG CCC CA 1
ATOM 6560 C C . ARG C 1 208 ? 39.611 29.252 -34.290 1.000 31.488 252 ARG CCC C 1
ATOM 6561 O O . ARG C 1 208 ? 40.239 28.818 -33.316 1.000 31.437 252 ARG CCC O 1
ATOM 6569 N N . TRP C 1 209 ? 40.208 29.753 -35.377 1.000 30.674 253 TRP CCC N 1
ATOM 6570 C CA . TRP C 1 209 ? 41.670 29.589 -35.630 1.000 31.928 253 TRP CCC CA 1
ATOM 6571 C C . TRP C 1 209 ? 42.486 30.813 -35.198 1.000 33.455 253 TRP CCC C 1
ATOM 6572 O O . TRP C 1 209 ? 43.692 30.642 -34.927 1.000 35.391 253 TRP CCC O 1
ATOM 6583 N N . ASP C 1 210 ? 41.874 31.992 -35.111 1.000 32.066 254 ASP CCC N 1
ATOM 6584 C CA . ASP C 1 210 ? 42.592 33.259 -34.835 1.000 32.785 254 ASP CCC CA 1
ATOM 6585 C C . ASP C 1 210 ? 42.139 33.873 -33.505 1.000 33.116 254 ASP CCC C 1
ATOM 6586 O O . ASP C 1 210 ? 42.874 34.740 -33.026 1.000 32.537 254 ASP CCC O 1
ATOM 6591 N N . HIS C 1 211 ? 40.992 33.483 -32.916 1.000 30.815 255 HIS CCC N 1
ATOM 6592 C CA . HIS C 1 211 ? 40.435 34.216 -31.744 1.000 30.929 255 HIS CCC CA 1
ATOM 6593 C C . HIS C 1 211 ? 40.023 33.277 -30.606 1.000 29.508 255 HIS CCC C 1
ATOM 6594 O O . HIS C 1 211 ? 39.295 33.740 -29.720 1.000 33.228 255 HIS CCC O 1
ATOM 6601 N N . GLY C 1 212 ? 40.468 32.019 -30.628 1.000 28.935 256 GLY CCC N 1
ATOM 6602 C CA . GLY C 1 212 ? 40.343 31.061 -29.512 1.000 27.725 256 GLY CCC CA 1
ATOM 6603 C C . GLY C 1 212 ? 38.919 30.568 -29.275 1.000 29.493 256 GLY CCC C 1
ATOM 6604 O O . GLY C 1 212 ? 38.651 30.048 -28.174 1.000 28.050 256 GLY CCC O 1
ATOM 6605 N N . ALA C 1 213 ? 38.012 30.696 -30.242 1.000 27.228 257 ALA CCC N 1
ATOM 6606 C CA . ALA C 1 213 ? 36.659 30.110 -30.122 1.000 27.235 257 ALA CCC CA 1
ATOM 6607 C C . ALA C 1 213 ? 36.818 28.587 -30.101 1.000 28.303 257 ALA CCC C 1
ATOM 6608 O O . ALA C 1 213 ? 37.668 28.047 -30.863 1.000 28.931 257 ALA CCC O 1
ATOM 6610 N N . THR C 1 214 ? 36.041 27.910 -29.260 1.000 26.208 258 THR CCC N 1
ATOM 6611 C CA . THR C 1 214 ? 35.998 26.428 -29.195 1.000 26.770 258 THR CCC CA 1
ATOM 6612 C C . THR C 1 214 ? 35.357 25.890 -30.472 1.000 27.381 258 THR CCC C 1
ATOM 6613 O O . THR C 1 214 ? 35.724 24.791 -30.924 1.000 25.941 258 THR CCC O 1
ATOM 6617 N N . GLY C 1 215 ? 34.368 26.604 -31.014 1.000 27.986 259 GLY CCC N 1
ATOM 6618 C CA . GLY C 1 215 ? 33.685 26.138 -32.226 1.000 26.770 259 GLY CCC CA 1
ATOM 6619 C C . GLY C 1 215 ? 32.526 27.027 -32.611 1.000 25.486 259 GLY CCC C 1
ATOM 6620 O O . GLY C 1 215 ? 32.601 28.240 -32.382 1.000 24.257 259 GLY CCC O 1
ATOM 6621 N N . VAL C 1 216 ? 31.489 26.421 -33.171 1.000 25.364 260 VAL CCC N 1
ATOM 6622 C CA . VAL C 1 216 ? 30.338 27.165 -33.741 1.000 24.699 260 VAL CCC CA 1
ATOM 6623 C C . VAL C 1 216 ? 29.027 26.531 -33.263 1.000 23.849 260 VAL CCC C 1
ATOM 6624 O O . VAL C 1 216 ? 28.948 25.301 -33.107 1.000 23.881 260 VAL CCC O 1
ATOM 6628 N N . ILE C 1 217 ? 28.032 27.372 -33.035 1.000 24.736 261 ILE CCC N 1
ATOM 6629 C CA . ILE C 1 217 ? 26.607 26.952 -32.973 1.000 23.565 261 ILE CCC CA 1
ATOM 6630 C C . ILE C 1 217 ? 26.010 27.448 -34.289 1.000 24.153 261 ILE CCC C 1
ATOM 6631 O O . ILE C 1 217 ? 25.893 28.669 -34.461 1.000 24.053 261 ILE CCC O 1
ATOM 6636 N N . SER C 1 218 ? 25.800 26.521 -35.220 1.000 23.451 262 SER CCC N 1
ATOM 6637 C CA . SER C 1 218 ? 25.774 26.780 -36.682 1.000 23.991 262 SER CCC CA 1
ATOM 6638 C C . SER C 1 218 ? 24.365 26.628 -37.260 1.000 23.563 262 SER CCC C 1
ATOM 6639 O O . SER C 1 218 ? 23.653 25.669 -36.896 1.000 23.111 262 SER CCC O 1
ATOM 6642 N N . VAL C 1 219 ? 24.025 27.500 -38.206 1.000 23.723 263 VAL CCC N 1
ATOM 6643 C CA . VAL C 1 219 ? 22.865 27.330 -39.129 1.000 24.066 263 VAL CCC CA 1
ATOM 6644 C C . VAL C 1 219 ? 23.312 26.466 -40.310 1.000 23.356 263 VAL CCC C 1
ATOM 6645 O O . VAL C 1 219 ? 22.592 25.500 -40.661 1.000 22.551 263 VAL CCC O 1
ATOM 6649 N N . THR C 1 220 ? 24.467 26.806 -40.892 1.000 23.019 264 THR CCC N 1
ATOM 6650 C CA . THR C 1 220 ? 24.989 26.249 -42.170 1.000 23.053 264 THR CCC CA 1
ATOM 6651 C C . THR C 1 220 ? 25.199 24.733 -42.032 1.000 21.973 264 THR CCC C 1
ATOM 6652 O O . THR C 1 220 ? 25.021 24.014 -43.038 1.000 24.772 264 THR CCC O 1
ATOM 6656 N N . SER C 1 221 ? 25.471 24.236 -40.828 1.000 24.340 265 SER CCC N 1
ATOM 6657 C CA . SER C 1 221 ? 25.645 22.780 -40.571 1.000 24.259 265 SER CCC CA 1
ATOM 6658 C C . SER C 1 221 ? 24.364 22.011 -40.911 1.000 24.405 265 SER CCC C 1
ATOM 6659 O O . SER C 1 221 ? 24.470 20.787 -41.207 1.000 24.320 265 SER CCC O 1
ATOM 6662 N N . ASN C 1 222 ? 23.196 22.672 -40.905 1.000 23.365 266 ASN CCC N 1
ATOM 6663 C CA . ASN C 1 222 ? 21.918 22.063 -41.366 1.000 22.668 266 ASN CCC CA 1
ATOM 6664 C C . ASN C 1 222 ? 22.035 21.589 -42.820 1.000 23.228 266 ASN CCC C 1
ATOM 6665 O O . ASN C 1 222 ? 21.311 20.643 -43.188 1.000 23.005 266 ASN CCC O 1
ATOM 6670 N N . LEU C 1 223 ? 22.846 22.258 -43.643 1.000 23.732 267 LEU CCC N 1
ATOM 6671 C CA . LEU C 1 223 ? 22.958 21.927 -45.089 1.000 24.056 267 LEU CCC CA 1
ATOM 6672 C C . LEU C 1 223 ? 24.212 21.087 -45.362 1.000 24.233 267 LEU CCC C 1
ATOM 6673 O O . LEU C 1 223 ? 24.109 20.119 -46.134 1.000 24.552 267 LEU CCC O 1
ATOM 6678 N N . VAL C 1 224 ? 25.354 21.474 -44.801 1.000 25.242 268 VAL CCC N 1
ATOM 6679 C CA . VAL C 1 224 ? 26.686 20.870 -45.122 1.000 25.200 268 VAL CCC CA 1
ATOM 6680 C C . VAL C 1 224 ? 27.400 20.528 -43.815 1.000 24.586 268 VAL CCC C 1
ATOM 6681 O O . VAL C 1 224 ? 28.419 21.121 -43.468 1.000 26.104 268 VAL CCC O 1
ATOM 6685 N N . PRO C 1 225 ? 26.877 19.569 -43.018 1.000 25.576 269 PRO CCC N 1
ATOM 6686 C CA . PRO C 1 225 ? 27.447 19.281 -41.702 1.000 25.831 269 PRO CCC CA 1
ATOM 6687 C C . PRO C 1 225 ? 28.910 18.797 -41.779 1.000 26.352 269 PRO CCC C 1
ATOM 6688 O O . PRO C 1 225 ? 29.708 19.195 -40.927 1.000 24.249 269 PRO CCC O 1
ATOM 6692 N N . GLY C 1 226 ? 29.230 17.990 -42.793 1.000 26.096 270 GLY CCC N 1
ATOM 6693 C CA . GLY C 1 226 ? 30.596 17.470 -43.026 1.000 26.430 270 GLY CCC CA 1
ATOM 6694 C C . GLY C 1 226 ? 31.605 18.590 -43.218 1.000 26.403 270 GLY CCC C 1
ATOM 6695 O O . GLY C 1 226 ? 32.681 18.564 -42.572 1.000 27.682 270 GLY CCC O 1
ATOM 6696 N N . LEU C 1 227 ? 31.273 19.565 -44.063 1.000 25.671 271 LEU CCC N 1
ATOM 6697 C CA . LEU C 1 227 ? 32.148 20.721 -44.363 1.000 26.459 271 LEU CCC CA 1
ATOM 6698 C C . LEU C 1 227 ? 32.302 21.595 -43.113 1.000 26.398 271 LEU CCC C 1
ATOM 6699 O O . LEU C 1 227 ? 33.416 22.077 -42.878 1.000 25.839 271 LEU CCC O 1
ATOM 6704 N N . MET C 1 228 ? 31.245 21.801 -42.317 1.000 26.148 272 MET CCC N 1
ATOM 6705 C CA . MET C 1 228 ? 31.370 22.609 -41.070 1.000 27.155 272 MET CCC CA 1
ATOM 6706 C C . MET C 1 228 ? 32.226 21.835 -40.053 1.000 25.918 272 MET CCC C 1
ATOM 6707 O O . MET C 1 228 ? 33.004 22.472 -39.309 1.000 25.207 272 MET CCC O 1
ATOM 6712 N N . ARG C 1 229 ? 32.117 20.508 -40.010 1.000 27.427 273 ARG CCC N 1
ATOM 6713 C CA . ARG C 1 229 ? 32.966 19.719 -39.079 1.000 29.772 273 ARG CCC CA 1
ATOM 6714 C C . ARG C 1 229 ? 34.438 19.888 -39.489 1.000 30.271 273 ARG CCC C 1
ATOM 6715 O O . ARG C 1 229 ? 35.281 20.200 -38.615 1.000 30.518 273 ARG CCC O 1
ATOM 6723 N N . LYS C 1 230 ? 34.724 19.707 -40.775 1.000 30.279 274 LYS CCC N 1
ATOM 6724 C CA . LYS C 1 230 ? 36.081 19.901 -41.334 1.000 31.877 274 LYS CCC CA 1
ATOM 6725 C C . LYS C 1 230 ? 36.580 21.289 -40.919 1.000 32.895 274 LYS CCC C 1
ATOM 6726 O O . LYS C 1 230 ? 37.737 21.409 -40.446 1.000 31.493 274 LYS CCC O 1
ATOM 6732 N N . LEU C 1 231 ? 35.729 22.305 -41.057 1.000 29.525 275 LEU CCC N 1
ATOM 6733 C CA . LEU C 1 231 ? 36.109 23.715 -40.819 1.000 28.150 275 LEU CCC CA 1
ATOM 6734 C C . LEU C 1 231 ? 36.536 23.892 -39.359 1.000 28.444 275 LEU CCC C 1
ATOM 6735 O O . LEU C 1 231 ? 37.435 24.699 -39.118 1.000 28.478 275 LEU CCC O 1
ATOM 6740 N N . MET C 1 232 ? 35.915 23.170 -38.424 1.000 27.571 276 MET CCC N 1
ATOM 6741 C CA . MET C 1 232 ? 36.133 23.374 -36.970 1.000 27.889 276 MET CCC CA 1
ATOM 6742 C C . MET C 1 232 ? 37.223 22.440 -36.420 1.000 27.240 276 MET CCC C 1
ATOM 6743 O O . MET C 1 232 ? 37.715 22.747 -35.319 1.000 26.752 276 MET CCC O 1
ATOM 6748 N N . PHE C 1 233 ? 37.570 21.349 -37.114 1.000 28.313 277 PHE CCC N 1
ATOM 6749 C CA . PHE C 1 233 ? 38.469 20.289 -36.576 1.000 32.133 277 PHE CCC CA 1
ATOM 6750 C C . PHE C 1 233 ? 39.817 20.207 -37.314 1.000 34.311 277 PHE CCC C 1
ATOM 6751 O O . PHE C 1 233 ? 40.805 19.977 -36.621 1.000 37.962 277 PHE CCC O 1
ATOM 6759 N N . GLU C 1 234 ? 39.869 20.344 -38.642 1.000 36.494 278 GLU CCC N 1
ATOM 6760 C CA . GLU C 1 234 ? 41.050 19.912 -39.446 1.000 38.637 278 GLU CCC CA 1
ATOM 6761 C C . GLU C 1 234 ? 42.048 21.062 -39.645 1.000 40.583 278 GLU CCC C 1
ATOM 6762 O O . GLU C 1 234 ? 42.954 20.900 -40.472 1.000 45.003 278 GLU CCC O 1
ATOM 6768 N N . GLY C 1 235 ? 41.911 22.160 -38.902 1.000 37.098 279 GLY CCC N 1
ATOM 6769 C CA . GLY C 1 235 ? 42.843 23.300 -38.924 1.000 35.435 279 GLY CCC CA 1
ATOM 6770 C C . GLY C 1 235 ? 42.416 24.397 -39.891 1.000 35.956 279 GLY CCC C 1
ATOM 6771 O O . GLY C 1 235 ? 41.470 24.205 -40.676 1.000 34.081 279 GLY CCC O 1
ATOM 6772 N N . ARG C 1 236 ? 43.078 25.543 -39.788 1.000 32.701 280 ARG CCC N 1
ATOM 6773 C CA . ARG C 1 236 ? 43.036 26.667 -40.757 1.000 36.499 280 ARG CCC CA 1
ATOM 6774 C C . ARG C 1 236 ? 42.782 26.139 -42.174 1.000 35.118 280 ARG CCC C 1
ATOM 6775 O O . ARG C 1 236 ? 43.526 25.248 -42.601 1.000 34.280 280 ARG CCC O 1
ATOM 6783 N N . ASN C 1 237 ? 41.783 26.670 -42.886 1.000 32.270 281 ASN CCC N 1
ATOM 6784 C CA . ASN C 1 237 ? 41.534 26.322 -44.311 1.000 32.936 281 ASN CCC CA 1
ATOM 6785 C C . ASN C 1 237 ? 40.780 27.481 -44.974 1.000 33.888 281 ASN CCC C 1
ATOM 6786 O O . ASN C 1 237 ? 39.559 27.386 -45.165 1.000 32.389 281 ASN CCC O 1
ATOM 6791 N N . SER C 1 238 ? 41.501 28.545 -45.304 1.000 34.407 282 SER CCC N 1
ATOM 6792 C CA . SER C 1 238 ? 40.948 29.767 -45.934 1.000 35.345 282 SER CCC CA 1
ATOM 6793 C C . SER C 1 238 ? 40.246 29.416 -47.248 1.000 35.278 282 SER CCC C 1
ATOM 6794 O O . SER C 1 238 ? 39.228 30.078 -47.549 1.000 32.600 282 SER CCC O 1
ATOM 6797 N N . ALA C 1 239 ? 40.728 28.397 -47.971 1.000 32.838 283 ALA CCC N 1
ATOM 6798 C CA . ALA C 1 239 ? 40.150 27.938 -49.255 1.000 33.901 283 ALA CCC CA 1
ATOM 6799 C C . ALA C 1 239 ? 38.735 27.404 -49.012 1.000 32.218 283 ALA CCC C 1
ATOM 6800 O O . ALA C 1 239 ? 37.814 27.826 -49.738 1.000 30.967 283 ALA CCC O 1
ATOM 6802 N N . LEU C 1 240 ? 38.571 26.493 -48.047 1.000 31.255 284 LEU CCC N 1
ATOM 6803 C CA . LEU C 1 240 ? 37.247 25.908 -47.710 1.000 30.490 284 LEU CCC CA 1
ATOM 6804 C C . LEU C 1 240 ? 36.322 27.029 -47.213 1.000 29.579 284 LEU CCC C 1
ATOM 6805 O O . LEU C 1 240 ? 35.201 27.105 -47.689 1.000 33.516 284 LEU CCC O 1
ATOM 6810 N N . ASN C 1 241 ? 36.792 27.884 -46.314 1.000 28.563 285 ASN CCC N 1
ATOM 6811 C CA . ASN C 1 241 ? 36.000 29.016 -45.782 1.000 30.486 285 ASN CCC CA 1
ATOM 6812 C C . ASN C 1 241 ? 35.512 29.890 -46.948 1.000 32.605 285 ASN CCC C 1
ATOM 6813 O O . ASN C 1 241 ? 34.326 30.293 -46.935 1.000 28.618 285 ASN CCC O 1
ATOM 6818 N N . ALA C 1 242 ? 36.366 30.170 -47.935 1.000 30.111 286 ALA CCC N 1
ATOM 6819 C CA . ALA C 1 242 ? 36.010 31.044 -49.084 1.000 31.842 286 ALA CCC CA 1
ATOM 6820 C C . ALA C 1 242 ? 35.003 30.323 -49.979 1.000 30.958 286 ALA CCC C 1
ATOM 6821 O O . ALA C 1 242 ? 34.132 31.000 -50.543 1.000 33.462 286 ALA CCC O 1
ATOM 6823 N N . LYS C 1 243 ? 35.100 28.997 -50.064 1.000 31.208 287 LYS CCC N 1
ATOM 6824 C CA . LYS C 1 243 ? 34.199 28.121 -50.855 1.000 34.455 287 LYS CCC CA 1
ATOM 6825 C C . LYS C 1 243 ? 32.776 28.142 -50.268 1.000 35.435 287 LYS CCC C 1
ATOM 6826 O O . LYS C 1 243 ? 31.817 27.959 -51.049 1.000 32.131 287 LYS CCC O 1
ATOM 6832 N N . LEU C 1 244 ? 32.649 28.296 -48.941 1.000 30.956 288 LEU CCC N 1
ATOM 6833 C CA . LEU C 1 244 ? 31.342 28.260 -48.227 1.000 32.034 288 LEU CCC CA 1
ATOM 6834 C C . LEU C 1 244 ? 30.711 29.659 -48.216 1.000 31.027 288 LEU CCC C 1
ATOM 6835 O O . LEU C 1 244 ? 29.500 29.742 -47.947 1.000 29.394 288 LEU CCC O 1
ATOM 6840 N N . LEU C 1 245 ? 31.478 30.721 -48.473 1.000 30.941 289 LEU CCC N 1
ATOM 6841 C CA . LEU C 1 245 ? 30.986 32.108 -48.253 1.000 32.009 289 LEU CCC CA 1
ATOM 6842 C C . LEU C 1 245 ? 29.767 32.396 -49.131 1.000 31.923 289 LEU CCC C 1
ATOM 6843 O O . LEU C 1 245 ? 28.814 32.988 -48.632 1.000 32.560 289 LEU CCC O 1
ATOM 6848 N N . PRO C 1 246 ? 29.712 32.014 -50.430 1.000 33.567 290 PRO CCC N 1
ATOM 6849 C CA . PRO C 1 246 ? 28.515 32.265 -51.247 1.000 32.803 290 PRO CCC CA 1
ATOM 6850 C C . PRO C 1 246 ? 27.237 31.613 -50.690 1.000 31.443 290 PRO CCC C 1
ATOM 6851 O O . PRO C 1 246 ? 26.165 32.216 -50.803 1.000 28.594 290 PRO CCC O 1
ATOM 6855 N N . LEU C 1 247 ? 27.365 30.419 -50.104 1.000 28.198 291 LEU CCC N 1
ATOM 6856 C CA . LEU C 1 247 ? 26.229 29.691 -49.486 1.000 28.335 291 LEU CCC CA 1
ATOM 6857 C C . LEU C 1 247 ? 25.811 30.441 -48.219 1.000 27.757 291 LEU CCC C 1
ATOM 6858 O O . LEU C 1 247 ? 24.608 30.635 -48.007 1.000 25.507 291 LEU CCC O 1
ATOM 6863 N N . MET C 1 248 ? 26.778 30.861 -47.412 1.000 25.896 292 MET CCC N 1
ATOM 6864 C CA . MET C 1 248 ? 26.504 31.593 -46.157 1.000 27.632 292 MET CCC CA 1
ATOM 6865 C C . MET C 1 248 ? 25.858 32.945 -46.482 1.000 29.792 292 MET CCC C 1
ATOM 6866 O O . MET C 1 248 ? 24.891 33.307 -45.788 1.000 29.650 292 MET CCC O 1
ATOM 6871 N N . ASP C 1 249 ? 26.309 33.641 -47.526 1.000 29.680 293 ASP CCC N 1
ATOM 6872 C CA . ASP C 1 249 ? 25.696 34.933 -47.944 1.000 30.436 293 ASP CCC CA 1
ATOM 6873 C C . ASP C 1 249 ? 24.229 34.679 -48.326 1.000 29.974 293 ASP CCC C 1
ATOM 6874 O O . ASP C 1 249 ? 23.350 35.413 -47.837 1.000 30.459 293 ASP CCC O 1
ATOM 6879 N N . TRP C 1 250 ? 23.975 33.642 -49.120 1.000 27.411 294 TRP CCC N 1
ATOM 6880 C CA . TRP C 1 250 ? 22.615 33.236 -49.562 1.000 28.486 294 TRP CCC CA 1
ATOM 6881 C C . TRP C 1 250 ? 21.722 32.946 -48.347 1.000 28.446 294 TRP CCC C 1
ATOM 6882 O O . TRP C 1 250 ? 20.564 33.397 -48.351 1.000 27.486 294 TRP CCC O 1
ATOM 6893 N N . LEU C 1 251 ? 22.224 32.210 -47.351 1.000 28.302 295 LEU CCC N 1
ATOM 6894 C CA . LEU C 1 251 ? 21.419 31.775 -46.176 1.000 29.064 295 LEU CCC CA 1
ATOM 6895 C C . LEU C 1 251 ? 21.000 32.967 -45.317 1.000 29.776 295 LEU CCC C 1
ATOM 6896 O O . LEU C 1 251 ? 20.029 32.804 -44.583 1.000 33.622 295 LEU CCC O 1
ATOM 6901 N N . PHE C 1 252 ? 21.723 34.088 -45.354 1.000 27.117 296 PHE CCC N 1
ATOM 6902 C CA . PHE C 1 252 ? 21.486 35.229 -44.433 1.000 26.903 296 PHE CCC CA 1
ATOM 6903 C C . PHE C 1 252 ? 21.063 36.488 -45.196 1.000 27.070 296 PHE CCC C 1
ATOM 6904 O O . PHE C 1 252 ? 21.068 37.564 -44.573 1.000 28.314 296 PHE CCC O 1
ATOM 6912 N N . GLN C 1 253 ? 20.639 36.364 -46.452 1.000 27.888 297 GLN CCC N 1
ATOM 6913 C CA . GLN C 1 253 ? 20.161 37.535 -47.239 1.000 30.885 297 GLN CCC CA 1
ATOM 6914 C C . GLN C 1 253 ? 18.809 37.992 -46.682 1.000 29.680 297 GLN CCC C 1
ATOM 6915 O O . GLN C 1 253 ? 18.588 39.203 -46.640 1.000 31.027 297 GLN CCC O 1
ATOM 6921 N N . GLU C 1 254 ? 17.959 37.072 -46.227 1.000 26.660 298 GLU CCC N 1
ATOM 6922 C CA . GLU C 1 254 ? 16.794 37.428 -45.372 1.000 25.128 298 GLU CCC CA 1
ATOM 6923 C C . GLU C 1 254 ? 17.060 36.868 -43.982 1.000 24.789 298 GLU CCC C 1
ATOM 6924 O O . GLU C 1 254 ? 17.934 36.014 -43.818 1.000 25.153 298 GLU CCC O 1
ATOM 6930 N N . PRO C 1 255 ? 16.345 37.326 -42.932 1.000 23.766 299 PRO CCC N 1
ATOM 6931 C CA . PRO C 1 255 ? 16.588 36.807 -41.587 1.000 22.585 299 PRO CCC CA 1
ATOM 6932 C C . PRO C 1 255 ? 16.423 35.283 -41.505 1.000 21.263 299 PRO CCC C 1
ATOM 6933 O O . PRO C 1 255 ? 15.437 34.733 -41.980 1.000 21.632 299 PRO CCC O 1
ATOM 6937 N N . ASN C 1 256 ? 17.441 34.630 -40.944 1.000 22.529 300 ASN CCC N 1
ATOM 6938 C CA . ASN C 1 256 ? 17.382 33.216 -40.496 1.000 20.863 300 ASN CCC CA 1
ATOM 6939 C C . ASN C 1 256 ? 16.112 33.028 -39.666 1.000 20.659 300 ASN CCC C 1
ATOM 6940 O O . ASN C 1 256 ? 15.842 33.851 -38.786 1.000 21.173 300 ASN CCC O 1
ATOM 6945 N N . PRO C 1 257 ? 15.323 31.935 -39.814 1.000 20.099 301 PRO CCC N 1
ATOM 6946 C CA . PRO C 1 257 ? 15.616 30.811 -40.709 1.000 19.671 301 PRO CCC CA 1
ATOM 6947 C C . PRO C 1 257 ? 14.971 30.754 -42.109 1.000 19.031 301 PRO CCC C 1
ATOM 6948 O O . PRO C 1 257 ? 14.802 29.654 -42.641 1.000 20.279 301 PRO CCC O 1
ATOM 6952 N N . ILE C 1 258 ? 14.674 31.887 -42.736 1.000 17.795 302 ILE CCC N 1
ATOM 6953 C CA . ILE C 1 258 ? 14.058 31.914 -44.101 1.000 18.778 302 ILE CCC CA 1
ATOM 6954 C C . ILE C 1 258 ? 14.954 31.147 -45.092 1.000 19.092 302 ILE CCC C 1
ATOM 6955 O O . ILE C 1 258 ? 14.435 30.287 -45.821 1.000 20.178 302 ILE CCC O 1
ATOM 6960 N N . GLY C 1 259 ? 16.262 31.399 -45.086 1.000 20.052 303 GLY CCC N 1
ATOM 6961 C CA . GLY C 1 259 ? 17.197 30.732 -46.009 1.000 19.811 303 GLY CCC CA 1
ATOM 6962 C C . GLY C 1 259 ? 17.212 29.233 -45.790 1.000 20.105 303 GLY CCC C 1
ATOM 6963 O O . GLY C 1 259 ? 16.939 28.477 -46.748 1.000 21.167 303 GLY CCC O 1
ATOM 6964 N N . VAL C 1 260 ? 17.497 28.796 -44.566 1.000 20.568 304 VAL CCC N 1
ATOM 6965 C CA . VAL C 1 260 ? 17.638 27.341 -44.260 1.000 21.180 304 VAL CCC CA 1
ATOM 6966 C C . VAL C 1 260 ? 16.315 26.615 -44.543 1.000 20.468 304 VAL CCC C 1
ATOM 6967 O O . VAL C 1 260 ? 16.357 25.486 -45.060 1.000 20.498 304 VAL CCC O 1
ATOM 6971 N N . ASN C 1 261 ? 15.166 27.215 -44.225 1.000 20.799 305 ASN CCC N 1
ATOM 6972 C CA . ASN C 1 261 ? 13.836 26.602 -44.484 1.000 20.652 305 ASN CCC CA 1
ATOM 6973 C C . ASN C 1 261 ? 13.669 26.390 -45.999 1.000 20.310 305 ASN CCC C 1
ATOM 6974 O O . ASN C 1 261 ? 13.211 25.319 -46.418 1.000 20.281 305 ASN CCC O 1
ATOM 6979 N N . THR C 1 262 ? 14.003 27.391 -46.814 1.000 21.214 306 THR CCC N 1
ATOM 6980 C CA . THR C 1 262 ? 13.902 27.297 -48.292 1.000 20.799 306 THR CCC CA 1
ATOM 6981 C C . THR C 1 262 ? 14.842 26.192 -48.809 1.000 21.427 306 THR CCC C 1
ATOM 6982 O O . THR C 1 262 ? 14.390 25.327 -49.601 1.000 20.821 306 THR CCC O 1
ATOM 6986 N N . ALA C 1 263 ? 16.101 26.210 -48.373 1.000 20.782 307 ALA CCC N 1
ATOM 6987 C CA . ALA C 1 263 ? 17.154 25.269 -48.825 1.000 20.979 307 ALA CCC CA 1
ATOM 6988 C C . ALA C 1 263 ? 16.772 23.825 -48.476 1.000 21.102 307 ALA CCC C 1
ATOM 6989 O O . ALA C 1 263 ? 16.877 22.941 -49.364 1.000 21.724 307 ALA CCC O 1
ATOM 6991 N N . LEU C 1 264 ? 16.301 23.566 -47.255 1.000 21.278 308 LEU CCC N 1
ATOM 6992 C CA . LEU C 1 264 ? 15.981 22.178 -46.835 1.000 22.173 308 LEU CCC CA 1
ATOM 6993 C C . LEU C 1 264 ? 14.787 21.658 -47.644 1.000 23.061 308 LEU CCC C 1
ATOM 6994 O O . LEU C 1 264 ? 14.748 20.436 -47.907 1.000 23.267 308 LEU CCC O 1
ATOM 6999 N N . ALA C 1 265 ? 13.851 22.536 -48.037 1.000 23.705 309 ALA CCC N 1
ATOM 7000 C CA . ALA C 1 265 ? 12.737 22.166 -48.939 1.000 22.844 309 ALA CCC CA 1
ATOM 7001 C C . ALA C 1 265 ? 13.317 21.855 -50.325 1.000 23.869 309 ALA CCC C 1
ATOM 7002 O O . ALA C 1 265 ? 12.954 20.826 -50.894 1.000 22.800 309 ALA CCC O 1
ATOM 7004 N N . GLN C 1 266 ? 14.210 22.700 -50.845 1.000 24.278 310 GLN CCC N 1
ATOM 7005 C CA . GLN C 1 266 ? 14.831 22.480 -52.185 1.000 25.019 310 GLN CCC CA 1
ATOM 7006 C C . GLN C 1 266 ? 15.613 21.151 -52.206 1.000 25.798 310 GLN CCC C 1
ATOM 7007 O O . GLN C 1 266 ? 15.578 20.464 -53.252 1.000 27.120 310 GLN CCC O 1
ATOM 7013 N N . LEU C 1 267 ? 16.277 20.780 -51.108 1.000 25.823 311 LEU CCC N 1
ATOM 7014 C CA . LEU C 1 267 ? 17.078 19.528 -51.022 1.000 25.983 311 LEU CCC CA 1
ATOM 7015 C C . LEU C 1 267 ? 16.186 18.314 -50.758 1.000 27.296 311 LEU CCC C 1
ATOM 70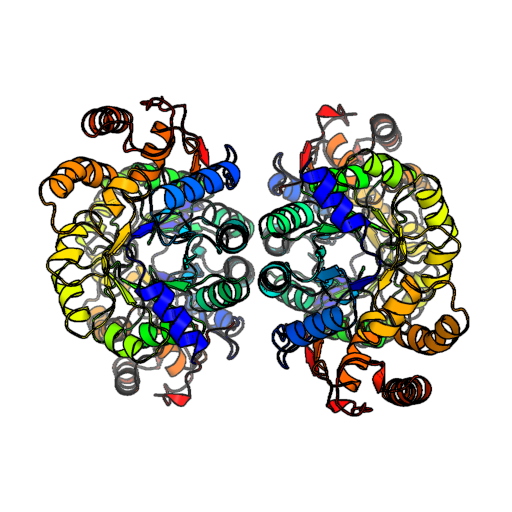16 O O . LEU C 1 267 ? 16.725 17.192 -50.763 1.000 25.975 311 LEU CCC O 1
ATOM 7021 N N . GLY C 1 268 ? 14.896 18.525 -50.477 1.000 27.240 312 GLY CCC N 1
ATOM 7022 C CA . GLY C 1 268 ? 13.903 17.456 -50.254 1.000 26.309 312 GLY CCC CA 1
ATOM 7023 C C . GLY C 1 268 ? 14.001 16.775 -48.893 1.000 27.122 312 GLY CCC C 1
ATOM 7024 O O . GLY C 1 268 ? 13.496 15.663 -48.784 1.000 28.831 312 GLY CCC O 1
ATOM 7025 N N . VAL C 1 269 ? 14.563 17.406 -47.864 1.000 25.703 313 VAL CCC N 1
ATOM 7026 C CA . VAL C 1 269 ? 14.661 16.776 -46.509 1.000 25.903 313 VAL CCC CA 1
ATOM 7027 C C . VAL C 1 269 ? 13.669 17.423 -45.530 1.000 25.065 313 VAL CCC C 1
ATOM 7028 O O . VAL C 1 269 ? 13.523 16.895 -44.419 1.000 24.954 313 VAL CCC O 1
ATOM 7032 N N . ALA C 1 270 ? 13.063 18.549 -45.896 1.000 24.433 314 ALA CCC N 1
ATOM 7033 C CA . ALA C 1 270 ? 11.898 19.128 -45.196 1.000 24.506 314 ALA CCC CA 1
ATOM 7034 C C . ALA C 1 270 ? 10.826 19.441 -46.231 1.000 23.451 314 ALA CCC C 1
ATOM 7035 O O . ALA C 1 270 ? 11.148 19.825 -47.369 1.000 23.856 314 ALA CCC O 1
ATOM 7037 N N . ARG C 1 271 ? 9.579 19.321 -45.831 1.000 23.438 315 ARG CCC N 1
ATOM 7038 C CA . ARG C 1 271 ? 8.447 19.746 -46.671 1.000 23.030 315 ARG CCC CA 1
ATOM 7039 C C . ARG C 1 271 ? 8.495 21.268 -46.764 1.000 22.754 315 ARG CCC C 1
ATOM 7040 O O . ARG C 1 271 ? 9.002 21.933 -45.856 1.000 21.121 315 ARG CCC O 1
ATOM 7048 N N . PRO C 1 272 ? 7.998 21.833 -47.886 1.000 23.028 316 PRO CCC N 1
ATOM 7049 C CA . PRO C 1 272 ? 7.973 23.281 -48.105 1.000 23.848 316 PRO CCC CA 1
ATOM 7050 C C . PRO C 1 272 ? 6.800 23.938 -47.357 1.000 23.963 316 PRO CCC C 1
ATOM 7051 O O . PRO C 1 272 ? 5.965 24.608 -47.961 1.000 26.146 316 PRO CCC O 1
ATOM 7055 N N . VAL C 1 273 ? 6.787 23.745 -46.040 1.000 22.013 317 VAL CCC N 1
ATOM 7056 C CA . VAL C 1 273 ? 5.740 24.251 -45.121 1.000 20.541 317 VAL CCC CA 1
ATOM 7057 C C . VAL C 1 273 ? 6.414 25.260 -44.191 1.000 19.449 317 VAL CCC C 1
ATOM 7058 O O . VAL C 1 273 ? 7.425 24.904 -43.530 1.000 19.507 317 VAL CCC O 1
ATOM 7062 N N . PHE C 1 274 ? 5.906 26.483 -44.197 1.000 19.182 318 PHE CCC N 1
ATOM 7063 C CA . PHE C 1 274 ? 6.375 27.592 -43.334 1.000 18.823 318 PHE CCC CA 1
ATOM 7064 C C . PHE C 1 274 ? 5.306 27.906 -42.279 1.000 18.970 318 PHE CCC C 1
ATOM 7065 O O . PHE C 1 274 ? 4.107 28.087 -42.621 1.000 20.906 318 PHE CCC O 1
ATOM 7073 N N . ARG C 1 275 ? 5.735 28.027 -41.027 1.000 18.153 319 ARG CCC N 1
ATOM 7074 C CA . ARG C 1 275 ? 4.932 28.697 -39.975 1.000 18.349 319 ARG CCC CA 1
ATOM 7075 C C . ARG C 1 275 ? 5.156 30.196 -40.148 1.000 18.072 319 ARG CCC C 1
ATOM 7076 O O . ARG C 1 275 ? 6.322 30.645 -40.128 1.000 17.288 319 ARG CCC O 1
ATOM 7084 N N . LEU C 1 276 ? 4.082 30.955 -40.302 1.000 18.332 320 LEU CCC N 1
ATOM 7085 C CA . LEU C 1 276 ? 4.184 32.434 -40.369 1.000 18.517 320 LEU CCC CA 1
ATOM 7086 C C . LEU C 1 276 ? 4.778 32.905 -39.037 1.000 18.809 320 LEU CCC C 1
ATOM 7087 O O . LEU C 1 276 ? 4.470 32.336 -37.990 1.000 18.310 320 LEU CCC O 1
ATOM 7092 N N . PRO C 1 277 ? 5.574 34.000 -38.978 1.000 18.384 321 PRO CCC N 1
ATOM 7093 C CA . PRO C 1 277 ? 5.665 35.012 -40.031 1.000 17.796 321 PRO CCC CA 1
ATOM 7094 C C . PRO C 1 277 ? 6.772 34.835 -41.082 1.000 19.554 321 PRO CCC C 1
ATOM 7095 O O . PRO C 1 277 ? 7.114 35.786 -41.757 1.000 19.875 321 PRO CCC O 1
ATOM 7099 N N . TYR C 1 278 ? 7.299 33.622 -41.224 1.000 19.225 322 TYR CCC N 1
ATOM 7100 C CA . TYR C 1 278 ? 8.355 33.311 -42.221 1.000 20.143 322 TYR CCC CA 1
ATOM 7101 C C . TYR C 1 278 ? 7.688 32.864 -43.520 1.000 19.782 322 TYR CCC C 1
ATOM 7102 O O . TYR C 1 278 ? 6.614 32.185 -43.502 1.000 18.761 322 TYR CCC O 1
ATOM 7111 N N . VAL C 1 279 ? 8.281 33.318 -44.619 1.000 20.755 323 VAL CCC N 1
ATOM 7112 C CA . VAL C 1 279 ? 7.884 32.965 -46.005 1.000 19.923 323 VAL CCC CA 1
ATOM 7113 C C . VAL C 1 279 ? 9.173 32.676 -46.760 1.000 19.897 323 VAL CCC C 1
ATOM 7114 O O . VAL C 1 279 ? 10.221 33.233 -46.448 1.000 18.998 323 VAL CCC O 1
ATOM 7118 N N . PRO C 1 280 ? 9.125 31.811 -47.790 1.000 19.702 324 PRO CCC N 1
ATOM 7119 C CA . PRO C 1 280 ? 10.337 31.414 -48.495 1.000 21.291 324 PRO CCC CA 1
ATOM 7120 C C . PRO C 1 280 ? 10.997 32.535 -49.296 1.000 21.946 324 PRO CCC C 1
ATOM 7121 O O . PRO C 1 280 ? 10.339 33.481 -49.692 1.000 22.401 324 PRO CCC O 1
ATOM 7125 N N . LEU C 1 281 ? 12.288 32.365 -49.574 1.000 22.596 325 LEU CCC N 1
ATOM 7126 C CA . LEU C 1 281 ? 12.979 33.169 -50.610 1.000 21.854 325 LEU CCC CA 1
ATOM 7127 C C . LEU C 1 281 ? 12.276 32.954 -51.944 1.000 22.140 325 LEU CCC C 1
ATOM 7128 O O . LEU C 1 281 ? 11.756 31.873 -52.228 1.000 21.504 325 LEU CCC O 1
ATOM 7133 N N . PRO C 1 282 ? 12.224 33.991 -52.806 1.000 22.105 326 PRO CCC N 1
ATOM 7134 C CA . PRO C 1 282 ? 11.549 33.888 -54.093 1.000 23.628 326 PRO CCC CA 1
ATOM 7135 C C . PRO C 1 282 ? 12.322 33.051 -55.119 1.000 25.830 326 PRO CCC C 1
ATOM 7136 O O . PRO C 1 282 ? 13.497 32.692 -54.889 1.000 23.007 326 PRO CCC O 1
ATOM 7140 N N . LEU C 1 283 ? 11.644 32.789 -56.234 1.000 26.538 327 LEU CCC N 1
ATOM 7141 C CA . LEU C 1 283 ? 12.102 31.877 -57.317 1.000 27.831 327 LEU CCC CA 1
ATOM 7142 C C . LEU C 1 283 ? 13.516 32.282 -57.753 1.000 26.817 327 LEU CCC C 1
ATOM 7143 O O . LEU C 1 283 ? 14.350 31.387 -57.894 1.000 28.537 327 LEU CCC O 1
ATOM 7148 N N . SER C 1 284 ? 13.818 33.576 -57.871 1.000 28.065 328 SER CCC N 1
ATOM 7149 C CA . SER C 1 284 ? 15.152 34.073 -58.295 1.000 29.029 328 SER CCC CA 1
ATOM 7150 C C . SER C 1 284 ? 16.248 33.523 -57.372 1.000 29.615 328 SER CCC C 1
ATOM 7151 O O . SER C 1 284 ? 17.340 33.171 -57.878 1.000 27.403 328 SER CCC O 1
ATOM 7154 N N . LYS C 1 285 ? 15.989 33.469 -56.062 1.000 25.818 329 LYS CCC N 1
ATOM 7155 C CA . LYS C 1 285 ? 16.964 32.980 -55.062 1.000 26.279 329 LYS CCC CA 1
ATOM 7156 C C . LYS C 1 285 ? 17.001 31.458 -55.084 1.000 24.194 329 LYS CCC C 1
ATOM 7157 O O . LYS C 1 285 ? 18.100 30.912 -54.897 1.000 25.205 329 LYS CCC O 1
ATOM 7163 N N . ARG C 1 286 ? 15.873 30.795 -55.326 1.000 23.181 330 ARG CCC N 1
ATOM 7164 C CA . ARG C 1 286 ? 15.825 29.307 -55.375 1.000 23.567 330 ARG CCC CA 1
ATOM 7165 C C . ARG C 1 286 ? 16.620 28.806 -56.594 1.000 26.281 330 ARG CCC C 1
ATOM 7166 O O . ARG C 1 286 ? 17.301 27.762 -56.490 1.000 24.260 330 ARG CCC O 1
ATOM 7174 N N . ILE C 1 287 ? 16.561 29.530 -57.707 1.000 25.627 331 ILE CCC N 1
ATOM 7175 C CA . ILE C 1 287 ? 17.404 29.224 -58.897 1.000 26.672 331 ILE CCC CA 1
ATOM 7176 C C . ILE C 1 287 ? 18.883 29.437 -58.541 1.000 26.585 331 ILE CCC C 1
ATOM 7177 O O . ILE C 1 287 ? 19.684 28.544 -58.888 1.000 28.817 331 ILE CCC O 1
ATOM 7182 N N . GLU C 1 288 ? 19.250 30.522 -57.848 1.000 25.753 332 GLU CCC N 1
ATOM 7183 C CA . GLU C 1 288 ? 20.647 30.738 -57.377 1.000 30.263 332 GLU CCC CA 1
ATOM 7184 C C . GLU C 1 288 ? 21.088 29.540 -56.521 1.000 30.377 332 GLU CCC C 1
ATOM 7185 O O . GLU C 1 288 ? 22.253 29.073 -56.676 1.000 30.607 332 GLU CCC O 1
ATOM 7191 N N . PHE C 1 289 ? 20.213 29.045 -55.639 1.000 27.345 333 PHE CCC N 1
ATOM 7192 C CA . PHE C 1 289 ? 20.561 27.940 -54.706 1.000 26.466 333 PHE CCC CA 1
ATOM 7193 C C . PHE C 1 289 ? 20.944 26.686 -55.499 1.000 26.634 333 PHE CCC C 1
ATOM 7194 O O . PHE C 1 289 ? 21.913 26.000 -55.107 1.000 26.537 333 PHE CCC O 1
ATOM 7202 N N . VAL C 1 290 ? 20.229 26.381 -56.580 1.000 28.035 334 VAL CCC N 1
ATOM 7203 C CA . VAL C 1 290 ? 20.538 25.193 -57.428 1.000 29.846 334 VAL CCC CA 1
ATOM 7204 C C . VAL C 1 290 ? 21.981 25.329 -57.940 1.000 30.138 334 VAL CCC C 1
ATOM 7205 O O . VAL C 1 290 ? 22.729 24.339 -57.874 1.000 29.480 334 VAL CCC O 1
ATOM 7209 N N . LYS C 1 291 ? 22.377 26.540 -58.330 1.000 31.392 335 LYS CCC N 1
ATOM 7210 C CA . LYS C 1 291 ? 23.725 26.860 -58.865 1.000 34.643 335 LYS CCC CA 1
ATOM 7211 C C . LYS C 1 291 ? 24.776 26.737 -57.746 1.000 33.510 335 LYS CCC C 1
ATOM 7212 O O . LYS C 1 291 ? 25.852 26.165 -58.015 1.000 30.593 335 LYS CCC O 1
ATOM 7218 N N . LEU C 1 292 ? 24.481 27.211 -56.527 1.000 31.663 336 LEU CCC N 1
ATOM 7219 C CA . LEU C 1 292 ? 25.401 27.106 -55.359 1.000 32.182 336 LEU CCC CA 1
ATOM 7220 C C . LEU C 1 292 ? 25.668 25.637 -55.037 1.000 30.821 336 LEU CCC C 1
ATOM 7221 O O . LEU C 1 292 ? 26.819 25.319 -54.697 1.000 31.572 336 LEU CCC O 1
ATOM 7226 N N . VAL C 1 293 ? 24.642 24.793 -55.111 1.000 30.241 337 VAL CCC N 1
ATOM 7227 C CA . VAL C 1 293 ? 24.757 23.338 -54.804 1.000 32.168 337 VAL CCC CA 1
ATOM 7228 C C . VAL C 1 293 ? 25.653 22.692 -55.867 1.000 33.934 337 VAL CCC C 1
ATOM 7229 O O . VAL C 1 293 ? 26.548 21.925 -55.493 1.000 32.677 337 VAL CCC O 1
ATOM 7233 N N . LYS C 1 294 ? 25.448 23.026 -57.138 1.000 35.149 338 LYS CCC N 1
ATOM 7234 C CA . LYS C 1 294 ? 26.261 22.463 -58.238 1.000 37.091 338 LYS CCC CA 1
ATOM 7235 C C . LYS C 1 294 ? 27.732 22.868 -58.055 1.000 36.594 338 LYS CCC C 1
ATOM 7236 O O . LYS C 1 294 ? 28.577 22.020 -58.327 1.000 31.984 338 LYS CCC O 1
ATOM 7242 N N . GLU C 1 295 ? 28.022 24.093 -57.587 1.000 34.865 339 GLU CCC N 1
ATOM 7243 C CA A GLU C 1 295 ? 29.405 24.625 -57.445 0.700 38.413 339 GLU CCC CA 1
ATOM 7244 C CA B GLU C 1 295 ? 29.409 24.620 -57.454 0.300 36.260 339 GLU CCC CA 1
ATOM 7245 C C . GLU C 1 295 ? 30.113 23.906 -56.293 1.000 37.786 339 GLU CCC C 1
ATOM 7246 O O . GLU C 1 295 ? 31.286 23.550 -56.460 1.000 36.242 339 GLU CCC O 1
ATOM 7257 N N . ILE C 1 296 ? 29.428 23.718 -55.162 1.000 35.004 340 ILE CCC N 1
ATOM 7258 C CA . ILE C 1 296 ? 30.022 23.029 -53.979 1.000 33.878 340 ILE CCC CA 1
ATOM 7259 C C . ILE C 1 296 ? 30.030 21.523 -54.255 1.000 33.940 340 ILE CCC C 1
ATOM 7260 O O . ILE C 1 296 ? 31.036 20.860 -53.914 1.000 33.442 340 ILE CCC O 1
ATOM 7265 N N . GLY C 1 297 ? 28.956 21.010 -54.859 1.000 30.935 341 GLY CCC N 1
ATOM 7266 C CA . GLY C 1 297 ? 28.747 19.575 -55.110 1.000 31.398 341 GLY CCC CA 1
ATOM 7267 C C . GLY C 1 297 ? 27.652 19.025 -54.212 1.000 32.653 341 GLY CCC C 1
ATOM 7268 O O . GLY C 1 297 ? 27.786 19.186 -52.971 1.000 29.780 341 GLY CCC O 1
ATOM 7269 N N . ARG C 1 298 ? 26.636 18.399 -54.825 1.000 31.358 342 ARG CCC N 1
ATOM 7270 C CA . ARG C 1 298 ? 25.393 17.893 -54.179 1.000 32.524 342 ARG CCC CA 1
ATOM 7271 C C . ARG C 1 298 ? 25.750 16.908 -53.063 1.000 32.988 342 ARG CCC C 1
ATOM 7272 O O . ARG C 1 298 ? 25.006 16.857 -52.065 1.000 29.400 342 ARG CCC O 1
ATOM 7280 N N . GLU C 1 299 ? 26.845 16.158 -53.223 1.000 31.510 343 GLU CCC N 1
ATOM 7281 C CA . GLU C 1 299 ? 27.249 15.092 -52.273 1.000 30.383 343 GLU CCC CA 1
ATOM 7282 C C . GLU C 1 299 ? 27.515 15.686 -50.883 1.000 28.714 343 GLU CCC C 1
ATOM 7283 O O . GLU C 1 299 ? 27.397 14.938 -49.917 1.000 28.988 343 GLU CCC O 1
ATOM 7289 N N . HIS C 1 300 ? 27.864 16.971 -50.774 1.000 28.464 344 HIS CCC N 1
ATOM 7290 C CA . HIS C 1 300 ? 28.223 17.630 -49.485 1.000 28.922 344 HIS CCC CA 1
ATOM 7291 C C . HIS C 1 300 ? 26.964 18.073 -48.738 1.000 27.344 344 HIS CCC C 1
ATOM 7292 O O . HIS C 1 300 ? 27.055 18.355 -47.538 1.000 27.861 344 HIS CCC O 1
ATOM 7299 N N . PHE C 1 301 ? 25.836 18.143 -49.431 1.000 27.384 345 PHE CCC N 1
ATOM 7300 C CA . PHE C 1 301 ? 24.568 18.645 -48.856 1.000 27.159 345 PHE CCC CA 1
ATOM 7301 C C . PHE C 1 301 ? 23.776 17.458 -48.329 1.000 27.503 345 PHE CCC C 1
ATOM 7302 O O . PHE C 1 301 ? 23.855 16.378 -48.925 1.000 26.443 345 PHE CCC O 1
ATOM 7310 N N . VAL C 1 302 ? 22.997 17.688 -47.271 1.000 26.084 346 VAL CCC N 1
ATOM 7311 C CA . VAL C 1 302 ? 22.106 16.667 -46.660 1.000 26.873 346 VAL CCC CA 1
ATOM 7312 C C . VAL C 1 302 ? 21.122 16.176 -47.725 1.000 26.982 346 VAL CCC C 1
ATOM 7313 O O . VAL C 1 302 ? 20.832 16.940 -48.672 1.000 27.934 346 VAL CCC O 1
ATOM 7317 N N . GLY C 1 303 ? 20.670 14.931 -47.570 1.000 28.275 347 GLY CCC N 1
ATOM 7318 C CA . GLY C 1 303 ? 19.675 14.246 -48.415 1.000 30.178 347 GLY CCC CA 1
ATOM 7319 C C . GLY C 1 303 ? 20.284 13.620 -49.660 1.000 32.275 347 GLY CCC C 1
ATOM 7320 O O . GLY C 1 303 ? 21.446 13.946 -49.980 1.000 32.080 347 GLY CCC O 1
ATOM 7321 N N . ASP C 1 304 ? 19.511 12.778 -50.352 1.000 33.217 348 ASP CCC N 1
ATOM 7322 C CA . ASP C 1 304 ? 19.923 12.079 -51.599 1.000 34.547 348 ASP CCC CA 1
ATOM 7323 C C . ASP C 1 304 ? 19.118 12.561 -52.809 1.000 32.424 348 ASP CCC C 1
ATOM 7324 O O . ASP C 1 304 ? 19.512 12.219 -53.925 1.000 33.451 348 ASP CCC O 1
ATOM 7329 N N . ARG C 1 305 ? 18.023 13.308 -52.634 1.000 30.308 349 ARG CCC N 1
ATOM 7330 C CA . ARG C 1 305 ? 17.188 13.722 -53.788 1.000 30.111 349 ARG CCC CA 1
ATOM 7331 C C . ARG C 1 305 ? 17.921 14.806 -54.574 1.000 30.442 349 ARG CCC C 1
ATOM 7332 O O . ARG C 1 305 ? 18.618 15.633 -53.956 1.000 29.652 349 ARG CCC O 1
ATOM 7340 N N . ASP C 1 306 ? 17.743 14.803 -55.893 1.000 31.261 350 ASP CCC N 1
ATOM 7341 C CA . ASP C 1 306 ? 18.137 15.927 -56.780 1.000 33.364 350 ASP CCC CA 1
ATOM 7342 C C . ASP C 1 306 ? 17.557 17.227 -56.200 1.000 31.254 350 ASP CCC C 1
ATOM 7343 O O . ASP C 1 306 ? 16.344 17.244 -55.881 1.000 30.841 350 ASP CCC O 1
ATOM 7348 N N . VAL C 1 307 ? 18.382 18.262 -56.051 1.000 31.162 351 VAL CCC N 1
ATOM 7349 C CA . VAL C 1 307 ? 17.915 19.623 -55.651 1.000 31.759 351 VAL CCC CA 1
ATOM 7350 C C . VAL C 1 307 ? 16.888 20.112 -56.686 1.000 35.472 351 VAL CCC C 1
ATOM 7351 O O . VAL C 1 307 ? 17.124 19.925 -57.895 1.000 34.124 351 VAL CCC O 1
ATOM 7355 N N . GLN C 1 308 ? 15.766 20.661 -56.217 1.000 33.842 352 GLN CCC N 1
ATOM 7356 C CA . GLN C 1 308 ? 14.697 21.253 -57.061 1.000 36.365 352 GLN CCC CA 1
ATOM 7357 C C . GLN C 1 308 ? 14.601 22.755 -56.789 1.000 34.218 352 GLN CCC C 1
ATOM 7358 O O . GLN C 1 308 ? 14.975 23.185 -55.678 1.000 30.903 352 GLN CCC O 1
ATOM 7364 N N . VAL C 1 309 ? 14.098 23.505 -57.772 1.000 28.452 353 VAL CCC N 1
ATOM 7365 C CA . VAL C 1 309 ? 13.771 24.954 -57.638 1.000 29.000 353 VAL CCC CA 1
ATOM 7366 C C . VAL C 1 309 ? 12.495 25.096 -56.788 1.000 26.501 353 VAL CCC C 1
ATOM 7367 O O . VAL C 1 309 ? 12.467 25.975 -55.884 1.000 24.174 353 VAL CCC O 1
ATOM 7371 N N . LEU C 1 310 ? 11.494 24.250 -57.064 1.000 24.882 354 LEU CCC N 1
ATOM 7372 C CA . LEU C 1 310 ? 10.113 24.278 -56.512 1.000 24.770 354 LEU CCC CA 1
ATOM 7373 C C . LEU C 1 310 ? 9.347 25.473 -57.087 1.000 22.815 354 LEU CCC C 1
ATOM 7374 O O . LEU C 1 310 ? 9.932 26.553 -57.318 1.000 25.517 354 LEU CCC O 1
ATOM 7379 N N . ASP C 1 311 ? 8.058 25.279 -57.285 1.000 23.627 355 ASP CCC N 1
ATOM 7380 C CA . ASP C 1 311 ? 7.133 26.359 -57.699 1.000 24.420 355 ASP CCC CA 1
ATOM 7381 C C . ASP C 1 311 ? 6.762 27.179 -56.463 1.000 23.884 355 ASP CCC C 1
ATOM 7382 O O . ASP C 1 311 ? 6.738 26.624 -55.353 1.000 21.888 355 ASP CCC O 1
ATOM 7387 N N . ASP C 1 312 ? 6.420 28.446 -56.647 1.000 25.540 356 ASP CCC N 1
ATOM 7388 C CA . ASP C 1 312 ? 5.824 29.259 -55.557 1.000 26.090 356 ASP CCC CA 1
ATOM 7389 C C . ASP C 1 312 ? 4.675 28.482 -54.897 1.000 24.203 356 ASP CCC C 1
ATOM 7390 O O . ASP C 1 312 ? 4.542 28.568 -53.665 1.000 24.585 356 ASP CCC O 1
ATOM 7395 N N . ASP C 1 313 ? 3.878 27.732 -55.669 1.000 22.986 357 ASP CCC N 1
ATOM 7396 C CA . ASP C 1 313 ? 2.635 27.109 -55.139 1.000 23.619 357 ASP CCC CA 1
ATOM 7397 C C . ASP C 1 313 ? 2.961 25.836 -54.360 1.000 22.639 357 ASP CCC C 1
ATOM 7398 O O . ASP C 1 313 ? 2.038 25.335 -53.726 1.000 21.745 357 ASP CCC O 1
ATOM 7403 N N . ASP C 1 314 ? 4.201 25.342 -54.384 1.000 22.134 358 ASP CCC N 1
ATOM 7404 C CA . ASP C 1 314 ? 4.641 24.220 -53.502 1.000 22.230 358 ASP CCC CA 1
ATOM 7405 C C . ASP C 1 314 ? 4.691 24.663 -52.034 1.000 22.105 358 ASP CCC C 1
ATOM 7406 O O . ASP C 1 314 ? 4.564 23.808 -51.136 1.000 23.464 358 ASP CCC O 1
ATOM 7411 N N . PHE C 1 315 ? 4.886 25.956 -51.784 1.000 23.493 359 PHE CCC N 1
ATOM 7412 C CA . PHE C 1 315 ? 5.110 26.512 -50.428 1.000 23.024 359 PHE CCC CA 1
ATOM 7413 C C . PHE C 1 315 ? 3.759 26.796 -49.776 1.000 25.057 359 PHE CCC C 1
ATOM 7414 O O . PHE C 1 315 ? 2.900 27.488 -50.377 1.000 25.806 359 PHE CCC O 1
ATOM 7422 N N . ILE C 1 316 ? 3.583 26.219 -48.599 1.000 23.830 360 ILE CCC N 1
ATOM 7423 C CA . ILE C 1 316 ? 2.353 26.325 -47.778 1.000 25.810 360 ILE CCC CA 1
ATOM 7424 C C . ILE C 1 316 ? 2.688 27.242 -46.599 1.000 24.203 360 ILE CCC C 1
ATOM 7425 O O . ILE C 1 316 ? 3.703 26.977 -45.915 1.000 22.609 360 ILE CCC O 1
ATOM 7430 N N . LEU C 1 317 ? 1.948 28.341 -46.458 1.000 22.784 361 LEU CCC N 1
ATOM 7431 C CA . LEU C 1 317 ? 2.138 29.324 -45.355 1.000 22.023 361 LEU CCC CA 1
ATOM 7432 C C . LEU C 1 317 ? 1.025 29.115 -44.330 1.000 22.565 361 LEU CCC C 1
ATOM 7433 O O . LEU C 1 317 ? -0.166 29.215 -44.725 1.000 23.817 361 LEU CCC O 1
ATOM 7438 N N . ILE C 1 318 ? 1.369 28.746 -43.093 1.000 21.074 362 ILE CCC N 1
ATOM 7439 C CA . ILE C 1 318 ? 0.369 28.428 -42.043 1.000 20.782 362 ILE CCC CA 1
ATOM 7440 C C . ILE C 1 318 ? 0.404 29.538 -40.987 1.000 20.761 362 ILE CCC C 1
ATOM 7441 O O . ILE C 1 318 ? 1.488 29.790 -40.447 1.000 18.763 362 ILE CCC O 1
ATOM 7446 N N . GLY C 1 319 ? -0.754 30.142 -40.705 1.000 20.138 363 GLY CCC N 1
ATOM 7447 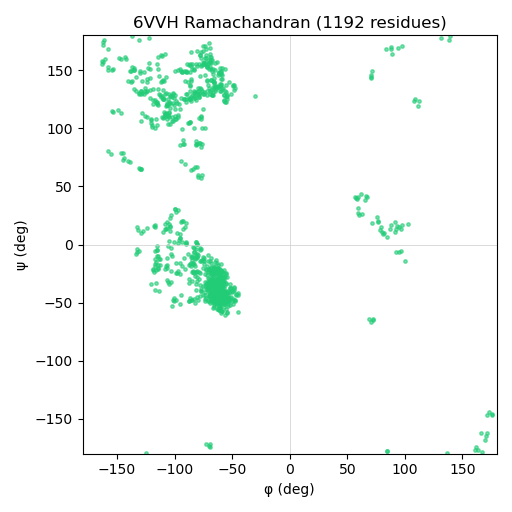C CA . GLY C 1 319 ? -0.971 31.020 -39.542 1.000 21.588 363 GLY CCC CA 1
ATOM 7448 C C . GLY C 1 319 ? -1.553 30.282 -38.346 1.000 22.925 363 GLY CCC C 1
ATOM 7449 O O . GLY C 1 319 ? -1.104 30.556 -37.215 1.000 23.879 363 GLY CCC O 1
ATOM 7450 N N . ARG C 1 320 ? -2.547 29.410 -38.560 1.000 22.879 364 ARG CCC N 1
ATOM 7451 C CA . ARG C 1 320 ? -3.251 28.655 -37.484 1.000 24.929 364 ARG CCC CA 1
ATOM 7452 C C . ARG C 1 320 ? -2.544 27.313 -37.256 1.000 28.887 364 ARG CCC C 1
ATOM 7453 O O . ARG C 1 320 ? -3.089 26.287 -37.666 1.000 31.040 364 ARG CCC O 1
ATOM 7461 N N . TYR C 1 321 ? -1.328 27.342 -36.696 1.000 30.561 365 TYR CCC N 1
ATOM 7462 C CA . TYR C 1 321 ? -0.515 26.140 -36.378 1.000 31.677 365 TYR CCC CA 1
ATOM 7463 C C . TYR C 1 321 ? -0.645 25.858 -34.881 1.000 39.386 365 TYR CCC C 1
ATOM 7464 O O . TYR C 1 321 ? -1.638 26.270 -34.250 1.000 40.281 365 TYR CCC O 1
ATOM 7474 N N . ASP D 1 10 ? -19.585 50.029 -43.272 1.000 60.351 54 ASP DDD N 1
ATOM 7475 C CA . ASP D 1 10 ? -20.007 51.337 -42.666 1.000 61.337 54 ASP DDD CA 1
ATOM 7476 C C . ASP D 1 10 ? -19.704 51.333 -41.158 1.000 62.553 54 ASP DDD C 1
ATOM 7477 O O . ASP D 1 10 ? -19.157 52.347 -40.656 1.000 56.847 54 ASP DDD O 1
ATOM 7479 N N . LYS D 1 11 ? -20.052 50.248 -40.456 1.000 60.838 55 LYS DDD N 1
ATOM 7480 C CA . LYS D 1 11 ? -19.773 50.081 -39.002 1.000 60.397 55 LYS DDD CA 1
ATOM 7481 C C . LYS D 1 11 ? -18.255 49.997 -38.804 1.000 55.573 55 LYS DDD C 1
ATOM 7482 O O . LYS D 1 11 ? -17.763 50.579 -37.824 1.000 48.693 55 LYS DDD O 1
ATOM 7488 N N . ASN D 1 12 ? -17.555 49.318 -39.721 1.000 49.775 56 ASN DDD N 1
ATOM 7489 C CA . ASN D 1 12 ? -16.081 49.127 -39.689 1.000 49.637 56 ASN DDD CA 1
ATOM 7490 C C . ASN D 1 12 ? -15.381 50.478 -39.897 1.000 45.050 56 ASN DDD C 1
ATOM 7491 O O . ASN D 1 12 ? -14.427 50.756 -39.142 1.000 38.692 56 ASN DDD O 1
ATOM 7496 N N . ARG D 1 13 ? -15.839 51.281 -40.865 1.000 40.719 57 ARG DDD N 1
ATOM 7497 C CA . ARG D 1 13 ? -15.325 52.654 -41.123 1.000 38.549 57 ARG DDD CA 1
ATOM 7498 C C . ARG D 1 13 ? -15.499 53.475 -39.837 1.000 33.931 57 ARG DDD C 1
ATOM 7499 O O . ARG D 1 13 ? -14.518 54.101 -39.406 1.000 29.266 57 ARG DDD O 1
ATOM 7501 N N . THR D 1 14 ? -16.677 53.415 -39.203 1.000 33.127 58 THR DDD N 1
ATOM 7502 C CA . THR D 1 14 ? -16.977 54.149 -37.942 1.000 31.884 58 THR DDD CA 1
ATOM 7503 C C . THR D 1 14 ? -16.097 53.639 -36.796 1.000 28.112 58 THR DDD C 1
ATOM 7504 O O . THR D 1 14 ? -15.613 54.472 -36.027 1.000 26.681 58 THR DDD O 1
ATOM 7508 N N . ASN D 1 15 ? -15.963 52.320 -36.637 1.000 27.205 59 ASN DDD N 1
ATOM 7509 C CA . ASN D 1 15 ? -15.133 51.723 -35.558 1.000 27.055 59 ASN DDD CA 1
ATOM 7510 C C . ASN D 1 15 ? -13.685 52.216 -35.728 1.000 24.751 59 ASN DDD C 1
ATOM 7511 O O . ASN D 1 15 ? -13.076 52.594 -34.713 1.000 24.514 59 ASN DDD O 1
ATOM 7516 N N . THR D 1 16 ? -13.162 52.233 -36.960 1.000 22.319 60 THR DDD N 1
ATOM 7517 C CA . THR D 1 16 ? -11.764 52.658 -37.228 1.000 22.353 60 THR DDD CA 1
ATOM 7518 C C . THR D 1 16 ? -11.628 54.158 -36.930 1.000 23.269 60 THR DDD C 1
ATOM 7519 O O . THR D 1 16 ? -10.659 54.550 -36.249 1.000 21.914 60 THR DDD O 1
ATOM 7523 N N . ASP D 1 17 ? -12.586 54.956 -37.387 1.000 22.632 61 ASP DDD N 1
ATOM 7524 C CA . ASP D 1 17 ? -12.555 56.425 -37.181 1.000 24.402 61 ASP DDD CA 1
ATOM 7525 C C . ASP D 1 17 ? -12.617 56.737 -35.681 1.000 25.857 61 ASP DDD C 1
ATOM 7526 O O . ASP D 1 17 ? -11.984 57.732 -35.292 1.000 27.064 61 ASP DDD O 1
ATOM 7531 N N . ASP D 1 18 ? -13.312 55.912 -34.884 1.000 25.559 62 ASP DDD N 1
ATOM 7532 C CA . ASP D 1 18 ? -13.419 56.057 -33.406 1.000 27.362 62 ASP DDD CA 1
ATOM 7533 C C . ASP D 1 18 ? -12.039 55.907 -32.747 1.000 25.806 62 ASP DDD C 1
ATOM 7534 O O . ASP D 1 18 ? -11.828 56.539 -31.717 1.000 28.243 62 ASP DDD O 1
ATOM 7539 N N . ILE D 1 19 ? -11.144 55.083 -33.293 1.000 23.033 63 ILE DDD N 1
ATOM 7540 C CA . ILE D 1 19 ? -9.734 54.982 -32.814 1.000 20.324 63 ILE DDD CA 1
ATOM 7541 C C . ILE D 1 19 ? -8.958 56.179 -33.355 1.000 19.573 63 ILE DDD C 1
ATOM 7542 O O . ILE D 1 19 ? -8.203 56.795 -32.590 1.000 20.957 63 ILE DDD O 1
ATOM 7547 N N . ARG D 1 20 ? -9.130 56.515 -34.633 1.000 20.252 64 ARG DDD N 1
ATOM 7548 C CA . ARG D 1 20 ? -8.345 57.593 -35.290 1.000 19.756 64 ARG DDD CA 1
ATOM 7549 C C . ARG D 1 20 ? -8.544 58.939 -34.585 1.000 21.906 64 ARG DDD C 1
ATOM 7550 O O . ARG D 1 20 ? -7.634 59.760 -34.673 1.000 23.476 64 ARG DDD O 1
ATOM 7558 N N . SER D 1 21 ? -9.672 59.184 -33.924 1.000 22.596 65 SER DDD N 1
ATOM 7559 C CA . SER D 1 21 ? -9.958 60.514 -33.309 1.000 24.845 65 SER DDD CA 1
ATOM 7560 C C . SER D 1 21 ? -9.276 60.668 -31.941 1.000 24.715 65 SER DDD C 1
ATOM 7561 O O . SER D 1 21 ? -9.229 61.801 -31.439 1.000 24.983 65 SER DDD O 1
ATOM 7564 N N . LEU D 1 22 ? -8.740 59.598 -31.350 1.000 22.902 66 LEU DDD N 1
ATOM 7565 C CA . LEU D 1 22 ? -8.171 59.626 -29.972 1.000 21.765 66 LEU DDD CA 1
ATOM 7566 C C . LEU D 1 22 ? -6.818 60.350 -29.955 1.000 22.109 66 LEU DDD C 1
ATOM 7567 O O . LEU D 1 22 ? -5.963 60.010 -30.787 1.000 21.702 66 LEU DDD O 1
ATOM 7572 N N . ARG D 1 23 ? -6.614 61.314 -29.051 1.000 20.018 67 ARG DDD N 1
ATOM 7573 C CA . ARG D 1 23 ? -5.324 62.046 -28.960 1.000 21.053 67 ARG DDD CA 1
ATOM 7574 C C . ARG D 1 23 ? -4.478 61.555 -27.781 1.000 20.927 67 ARG DDD C 1
ATOM 7575 O O . ARG D 1 23 ? -3.233 61.631 -27.863 1.000 22.184 67 ARG DDD O 1
ATOM 7583 N N . VAL D 1 24 ? -5.108 61.132 -26.693 1.000 21.041 68 VAL DDD N 1
ATOM 7584 C CA . VAL D 1 24 ? -4.370 60.683 -25.482 1.000 21.205 68 VAL DDD CA 1
ATOM 7585 C C . VAL D 1 24 ? -4.759 59.234 -25.218 1.000 20.331 68 VAL DDD C 1
ATOM 7586 O O . VAL D 1 24 ? -5.913 58.978 -24.810 1.000 19.753 68 VAL DDD O 1
ATOM 7590 N N . ILE D 1 25 ? -3.830 58.349 -25.497 1.000 19.445 69 ILE DDD N 1
ATOM 7591 C CA . ILE D 1 25 ? -3.966 56.897 -25.214 1.000 20.130 69 ILE DDD CA 1
ATOM 7592 C C . ILE D 1 25 ? -2.902 56.548 -24.186 1.000 19.670 69 ILE DDD C 1
ATOM 7593 O O . ILE D 1 25 ? -1.704 56.786 -24.468 1.000 21.155 69 ILE DDD O 1
ATOM 7598 N N . THR D 1 26 ? -3.309 56.000 -23.049 1.000 18.665 70 THR DDD N 1
ATOM 7599 C CA . THR D 1 26 ? -2.379 55.637 -21.957 1.000 20.032 70 THR DDD CA 1
ATOM 7600 C C . THR D 1 26 ? -1.995 54.170 -22.119 1.000 20.198 70 THR DDD C 1
ATOM 7601 O O . THR D 1 26 ? -2.907 53.339 -22.244 1.000 20.365 70 THR DDD O 1
ATOM 7605 N N . ALA D 1 27 ? -0.700 53.893 -22.159 1.000 20.710 71 ALA DDD N 1
ATOM 7606 C CA . ALA D 1 27 ? -0.143 52.529 -22.073 1.000 21.596 71 ALA DDD CA 1
ATOM 7607 C C . ALA D 1 27 ? -0.134 52.179 -20.583 1.000 22.969 71 ALA DDD C 1
ATOM 7608 O O . ALA D 1 27 ? 0.890 52.468 -19.906 1.000 24.555 71 ALA DDD O 1
ATOM 7610 N N . ILE D 1 28 ? -1.255 51.657 -20.086 1.000 22.161 72 ILE DDD N 1
ATOM 7611 C CA . ILE D 1 28 ? -1.533 51.581 -18.624 1.000 24.208 72 ILE DDD CA 1
ATOM 7612 C C . ILE D 1 28 ? -0.619 50.531 -17.988 1.000 24.248 72 ILE DDD C 1
ATOM 7613 O O . ILE D 1 28 ? -0.450 49.435 -18.567 1.000 23.593 72 ILE DDD O 1
ATOM 7618 N N . LYS D 1 29 ? -0.064 50.869 -16.830 1.000 22.908 73 LYS DDD N 1
ATOM 7619 C CA . LYS D 1 29 ? 0.763 49.957 -15.998 1.000 24.097 73 LYS DDD CA 1
ATOM 7620 C C . LYS D 1 29 ? -0.158 48.866 -15.449 1.000 22.825 73 LYS DDD C 1
ATOM 7621 O O . LYS D 1 29 ? -1.308 49.182 -15.134 1.000 22.794 73 LYS DDD O 1
ATOM 7627 N N . THR D 1 30 ? 0.318 47.621 -15.372 1.000 22.721 74 THR DDD N 1
ATOM 7628 C CA . THR D 1 30 ? -0.428 46.500 -14.748 1.000 22.517 74 THR DDD CA 1
ATOM 7629 C C . THR D 1 30 ? 0.096 46.284 -13.332 1.000 21.064 74 THR DDD C 1
ATOM 7630 O O . THR D 1 30 ? 1.247 45.916 -13.169 1.000 20.745 74 THR DDD O 1
ATOM 7634 N N . PRO D 1 31 ? -0.685 46.581 -12.274 1.000 22.618 75 PRO DDD N 1
ATOM 7635 C CA . PRO D 1 31 ? -0.199 46.439 -10.899 1.000 23.512 75 PRO DDD CA 1
ATOM 7636 C C . PRO D 1 31 ? -0.421 45.017 -10.363 1.000 22.792 75 PRO DDD C 1
ATOM 7637 O O . PRO D 1 31 ? -1.317 44.332 -10.852 1.000 22.450 75 PRO DDD O 1
ATOM 7641 N N . TYR D 1 32 ? 0.400 44.607 -9.394 1.000 23.537 76 TYR DDD N 1
ATOM 7642 C CA . TYR D 1 32 ? 0.446 43.213 -8.880 1.000 24.448 76 TYR DDD CA 1
ATOM 7643 C C . TYR D 1 32 ? 0.157 43.181 -7.378 1.000 26.651 76 TYR DDD C 1
ATOM 7644 O O . TYR D 1 32 ? 0.443 44.152 -6.651 1.000 26.821 76 TYR DDD O 1
ATOM 7653 N N . LEU D 1 33 ? -0.405 42.053 -6.941 1.000 27.142 77 LEU DDD N 1
ATOM 7654 C CA . LEU D 1 33 ? -0.513 41.654 -5.515 1.000 28.248 77 LEU DDD CA 1
ATOM 7655 C C . LEU D 1 33 ? 0.860 41.178 -5.045 1.000 29.109 77 LEU DDD C 1
ATOM 7656 O O . LEU D 1 33 ? 1.755 40.949 -5.858 1.000 27.679 77 LEU DDD O 1
ATOM 7661 N N . PRO D 1 34 ? 1.094 41.022 -3.720 1.000 30.227 78 PRO DDD N 1
ATOM 7662 C CA . PRO D 1 34 ? 2.405 40.591 -3.229 1.000 30.286 78 PRO DDD CA 1
ATOM 7663 C C . PRO D 1 34 ? 2.895 39.243 -3.791 1.000 28.685 78 PRO DDD C 1
ATOM 7664 O O . PRO D 1 34 ? 4.085 39.057 -3.841 1.000 30.014 78 PRO DDD O 1
ATOM 7668 N N . ASP D 1 35 ? 1.998 38.358 -4.237 1.000 28.751 79 ASP DDD N 1
ATOM 7669 C CA . ASP D 1 35 ? 2.398 37.041 -4.803 1.000 30.800 79 ASP DDD CA 1
ATOM 7670 C C . ASP D 1 35 ? 2.620 37.115 -6.327 1.000 30.676 79 ASP DDD C 1
ATOM 7671 O O . ASP D 1 35 ? 2.951 36.072 -6.915 1.000 29.010 79 ASP DDD O 1
ATOM 7676 N N . GLY D 1 36 ? 2.459 38.275 -6.962 1.000 29.397 80 GLY DDD N 1
ATOM 7677 C CA . GLY D 1 36 ? 2.711 38.415 -8.414 1.000 29.264 80 GLY DDD CA 1
ATOM 7678 C C . GLY D 1 36 ? 1.454 38.391 -9.275 1.000 28.278 80 GLY DDD C 1
ATOM 7679 O O . GLY D 1 36 ? 1.556 38.762 -10.469 1.000 26.475 80 GLY DDD O 1
ATOM 7680 N N . ARG D 1 37 ? 0.304 37.975 -8.742 1.000 26.769 81 ARG DDD N 1
ATOM 7681 C CA . ARG D 1 37 ? -0.975 37.991 -9.500 1.000 27.670 81 ARG DDD CA 1
ATOM 7682 C C . ARG D 1 37 ? -1.397 39.446 -9.730 1.000 25.704 81 ARG DDD C 1
ATOM 7683 O O . ARG D 1 37 ? -0.856 40.352 -9.053 1.000 25.755 81 ARG DDD O 1
ATOM 7691 N N . PHE D 1 38 ? -2.286 39.670 -10.691 1.000 24.866 82 PHE DDD N 1
ATOM 7692 C CA . PHE D 1 38 ? -2.804 41.020 -11.020 1.000 23.312 82 PHE DDD CA 1
ATOM 7693 C C . PHE D 1 38 ? -3.540 41.566 -9.801 1.000 24.457 82 PHE DDD C 1
ATOM 7694 O O . PHE D 1 38 ? -4.307 40.815 -9.189 1.000 25.256 82 PHE DDD O 1
ATOM 7702 N N . ASP D 1 39 ? -3.307 42.834 -9.465 1.000 25.519 83 ASP DDD N 1
ATOM 7703 C CA . ASP D 1 39 ? -4.113 43.585 -8.467 1.000 25.575 83 ASP DDD CA 1
ATOM 7704 C C . ASP D 1 39 ? -5.228 44.322 -9.218 1.000 25.444 83 ASP DDD C 1
ATOM 7705 O O . ASP D 1 39 ? -5.004 45.484 -9.648 1.000 26.191 83 ASP DDD O 1
ATOM 7710 N N . LEU D 1 40 ? -6.384 43.681 -9.382 1.000 26.266 84 LEU DDD N 1
ATOM 7711 C CA . LEU D 1 40 ? -7.483 44.212 -10.227 1.000 26.779 84 LEU DDD CA 1
ATOM 7712 C C . LEU D 1 40 ? -8.088 45.445 -9.554 1.000 27.273 84 LEU DDD C 1
ATOM 7713 O O . LEU D 1 40 ? -8.530 46.348 -10.287 1.000 26.376 84 LEU DDD O 1
ATOM 7718 N N . GLN D 1 41 ? -8.118 45.484 -8.214 1.000 27.191 85 GLN DDD N 1
ATOM 7719 C CA A GLN D 1 41 ? -8.622 46.676 -7.482 0.500 27.857 85 GLN DDD CA 1
ATOM 7720 C CA B GLN D 1 41 ? -8.575 46.663 -7.422 0.500 28.351 85 GLN DDD CA 1
ATOM 7721 C C . GLN D 1 41 ? -7.727 47.876 -7.826 1.000 26.221 85 GLN DDD C 1
ATOM 7722 O O . GLN D 1 41 ? -8.303 48.924 -8.168 1.000 26.232 85 GLN DDD O 1
ATOM 7733 N N . ALA D 1 42 ? -6.400 47.719 -7.757 1.000 24.072 86 ALA DDD N 1
ATOM 7734 C CA . ALA D 1 42 ? -5.406 48.775 -8.062 1.000 24.222 86 ALA DDD CA 1
ATOM 7735 C C . ALA D 1 42 ? -5.533 49.180 -9.537 1.000 24.765 86 ALA DDD C 1
ATOM 7736 O O . ALA D 1 42 ? -5.489 50.383 -9.839 1.000 23.388 86 ALA DDD O 1
ATOM 7738 N N . TYR D 1 43 ? -5.667 48.195 -10.427 1.000 23.452 87 TYR DDD N 1
ATOM 7739 C CA . TYR D 1 43 ? -5.809 48.416 -11.890 1.000 22.760 87 TYR DDD CA 1
ATOM 7740 C C . TYR D 1 43 ? -7.047 49.283 -12.183 1.000 22.357 87 TYR DDD C 1
ATOM 7741 O O . TYR D 1 43 ? -6.939 50.290 -12.909 1.000 23.273 87 TYR DDD O 1
ATOM 7750 N N . ASP D 1 44 ? -8.200 48.907 -11.627 1.000 22.577 88 ASP DDD N 1
ATOM 7751 C CA . ASP D 1 44 ? -9.499 49.609 -11.791 1.000 24.310 88 ASP DDD CA 1
ATOM 7752 C C . ASP D 1 44 ? -9.352 51.058 -11.314 1.000 24.910 88 ASP DDD C 1
ATOM 7753 O O . ASP D 1 44 ? -9.812 51.979 -12.032 1.000 26.017 88 ASP DDD O 1
ATOM 7758 N N . ASP D 1 45 ? -8.654 51.278 -10.200 1.000 26.834 89 ASP DDD N 1
ATOM 7759 C CA . ASP D 1 45 ? -8.402 52.652 -9.687 1.000 27.065 89 ASP DDD CA 1
ATOM 7760 C C . ASP D 1 45 ? -7.535 53.427 -10.697 1.000 26.377 89 ASP DDD C 1
ATOM 7761 O O . ASP D 1 45 ? -7.826 54.621 -10.918 1.000 26.498 89 ASP DDD O 1
ATOM 7766 N N . LEU D 1 46 ? -6.505 52.798 -11.280 1.000 25.746 90 LEU DDD N 1
ATOM 7767 C CA . LEU D 1 46 ? -5.608 53.461 -12.269 1.000 25.622 90 LEU DDD CA 1
ATOM 7768 C C . LEU D 1 46 ? -6.429 53.863 -13.501 1.000 24.294 90 LEU DDD C 1
ATOM 7769 O O . LEU D 1 46 ? -6.290 55.010 -13.971 1.000 22.394 90 LEU DDD O 1
ATOM 7774 N N . VAL D 1 47 ? -7.251 52.957 -14.028 1.000 23.623 91 VAL DDD N 1
ATOM 7775 C CA . VAL D 1 47 ? -8.060 53.252 -15.243 1.000 23.902 91 VAL DDD CA 1
ATOM 7776 C C . VAL D 1 47 ? -9.033 54.386 -14.911 1.000 24.623 91 VAL DDD C 1
ATOM 7777 O O . VAL D 1 47 ? -9.125 55.330 -15.721 1.000 23.542 91 VAL DDD O 1
ATOM 7781 N N . ASN D 1 48 ? -9.741 54.303 -13.778 1.000 25.144 92 ASN DDD N 1
ATOM 7782 C CA . ASN D 1 48 ? -10.684 55.377 -13.343 1.000 26.710 92 ASN DDD CA 1
ATOM 7783 C C . ASN D 1 48 ? -9.980 56.741 -13.315 1.000 24.462 92 ASN DDD C 1
ATOM 7784 O O . ASN D 1 48 ? -10.576 57.734 -13.816 1.000 26.259 92 ASN DDD O 1
ATOM 7789 N N . THR D 1 49 ? -8.762 56.796 -12.787 1.000 23.630 93 THR DDD N 1
ATOM 7790 C CA . THR D 1 49 ? -7.971 58.056 -12.668 1.000 25.203 93 THR DDD CA 1
ATOM 7791 C C . THR D 1 49 ? -7.656 58.584 -14.069 1.000 23.602 93 THR DDD C 1
ATOM 7792 O O . THR D 1 49 ? -7.715 59.788 -14.261 1.000 23.372 93 THR DDD O 1
ATOM 7796 N N . GLN D 1 50 ? -7.296 57.701 -15.001 1.000 22.718 94 GLN DDD N 1
ATOM 7797 C CA . GLN D 1 50 ? -7.047 58.087 -16.416 1.000 23.168 94 GLN DDD CA 1
ATOM 7798 C C . GLN D 1 50 ? -8.328 58.679 -17.007 1.000 22.652 94 GLN DDD C 1
ATOM 7799 O O . GLN D 1 50 ? -8.258 59.784 -17.624 1.000 23.245 94 GLN DDD O 1
ATOM 7805 N N . ILE D 1 51 ? -9.472 58.019 -16.824 1.000 22.538 95 ILE DDD N 1
ATOM 7806 C CA . ILE D 1 51 ? -10.752 58.517 -17.413 1.000 23.892 95 ILE DDD CA 1
ATOM 7807 C C . ILE D 1 51 ? -11.068 59.899 -16.836 1.000 24.943 95 ILE DDD C 1
ATOM 7808 O O . ILE D 1 51 ? -11.452 60.804 -17.612 1.000 25.583 95 ILE DDD O 1
ATOM 7813 N N . GLU D 1 52 ? -10.933 60.054 -15.523 1.000 26.550 96 GLU DDD N 1
ATOM 7814 C CA . GLU D 1 52 ? -11.279 61.321 -14.825 1.000 29.714 96 GLU DDD CA 1
ATOM 7815 C C . GLU D 1 52 ? -10.361 62.462 -15.281 1.000 29.695 96 GLU DDD C 1
ATOM 7816 O O . GLU D 1 52 ? -10.823 63.603 -15.209 1.000 28.688 96 GLU DDD O 1
ATOM 7822 N N . ASN D 1 53 ? -9.137 62.175 -15.740 1.000 27.809 97 ASN DDD N 1
ATOM 7823 C CA . ASN D 1 53 ? -8.146 63.203 -16.157 1.000 29.166 97 ASN DDD CA 1
ATOM 7824 C C . ASN D 1 53 ? -8.028 63.311 -17.688 1.000 31.722 97 ASN DDD C 1
ATOM 7825 O O . ASN D 1 53 ? -7.063 63.959 -18.151 1.000 34.825 97 ASN DDD O 1
ATOM 7830 N N . GLY D 1 54 ? -8.942 62.700 -18.446 1.000 30.504 98 GLY DDD N 1
ATOM 7831 C CA . GLY D 1 54 ? -9.101 62.947 -19.894 1.000 32.065 98 GLY DDD CA 1
ATOM 7832 C C . GLY D 1 54 ? -8.328 61.998 -20.810 1.000 29.080 98 GLY DDD C 1
ATOM 7833 O O . GLY D 1 54 ? -8.234 62.319 -22.008 1.000 27.867 98 GLY DDD O 1
ATOM 7834 N N . ALA D 1 55 ? -7.832 60.854 -20.327 1.000 24.737 99 ALA DDD N 1
ATOM 7835 C CA . ALA D 1 55 ? -7.343 59.777 -21.220 1.000 25.194 99 ALA DDD CA 1
ATOM 7836 C C . ALA D 1 55 ? -8.537 59.314 -22.059 1.000 24.756 99 ALA DDD C 1
ATOM 7837 O O . ALA D 1 55 ? -9.627 59.141 -21.485 1.000 23.321 99 ALA DDD O 1
ATOM 7839 N N . GLU D 1 56 ? -8.357 59.120 -23.366 1.000 23.134 100 GLU DDD N 1
ATOM 7840 C CA . GLU D 1 56 ? -9.477 58.762 -24.273 1.000 22.843 100 GLU DDD CA 1
ATOM 7841 C C . GLU D 1 56 ? -9.383 57.294 -24.676 1.000 21.164 100 GLU DDD C 1
ATOM 7842 O O . GLU D 1 56 ? -10.387 56.741 -25.145 1.000 20.137 100 GLU DDD O 1
ATOM 7848 N N . GLY D 1 57 ? -8.209 56.714 -24.492 1.000 20.850 101 GLY DDD N 1
ATOM 7849 C CA . GLY D 1 57 ? -7.955 55.302 -24.827 1.000 21.064 101 GLY DDD CA 1
ATOM 7850 C C . GLY D 1 57 ? -6.964 54.705 -23.870 1.000 20.720 101 GLY DDD C 1
ATOM 7851 O O . GLY D 1 57 ? -6.232 55.453 -23.201 1.000 20.758 101 GLY DDD O 1
ATOM 7852 N N . VAL D 1 58 ? -6.952 53.381 -23.791 1.000 21.005 102 VAL DDD N 1
ATOM 7853 C CA . VAL D 1 58 ? -5.964 52.637 -22.981 1.000 21.481 102 VAL DDD CA 1
ATOM 7854 C C . VAL D 1 58 ? -5.463 51.475 -23.841 1.000 20.321 102 VAL DDD C 1
ATOM 7855 O O . VAL D 1 58 ? -6.298 50.834 -24.514 1.000 21.023 102 VAL DDD O 1
ATOM 7859 N N . ILE D 1 59 ? -4.153 51.278 -23.871 1.000 18.835 103 ILE DDD N 1
ATOM 7860 C CA . ILE D 1 59 ? -3.535 49.999 -24.327 1.000 19.897 103 ILE DDD CA 1
ATOM 7861 C C . ILE D 1 59 ? -3.537 49.031 -23.142 1.000 19.128 103 ILE DDD C 1
ATOM 7862 O O . ILE D 1 59 ? -2.930 49.365 -22.102 1.000 19.843 103 ILE DDD O 1
ATOM 7867 N N . VAL D 1 60 ? -4.067 47.829 -23.332 1.000 18.989 104 VAL DDD N 1
ATOM 7868 C CA . VAL D 1 60 ? -4.068 46.791 -22.267 1.000 20.215 104 VAL DDD CA 1
ATOM 7869 C C . VAL D 1 60 ? -2.939 45.802 -22.551 1.000 20.142 104 VAL DDD C 1
ATOM 7870 O O . VAL D 1 60 ? -2.950 45.152 -23.618 1.000 19.674 104 VAL DDD O 1
ATOM 7874 N N . GLY D 1 61 ? -2.012 45.692 -21.609 1.000 20.868 105 GLY DDD N 1
ATOM 7875 C CA . GLY D 1 61 ? -0.828 44.819 -21.694 1.000 21.171 105 GLY DDD CA 1
ATOM 7876 C C . GLY D 1 61 ? 0.071 45.207 -22.847 1.000 21.006 105 GLY DDD C 1
ATOM 7877 O O . GLY D 1 61 ? 0.543 44.309 -23.539 1.000 20.097 105 GLY DDD O 1
ATOM 7878 N N . GLY D 1 62 ? 0.305 46.508 -23.040 1.000 21.808 106 GLY DDD N 1
ATOM 7879 C CA . GLY D 1 62 ? 1.400 47.008 -23.885 1.000 21.770 106 GLY DDD CA 1
ATOM 7880 C C . GLY D 1 62 ? 2.755 46.742 -23.247 1.000 22.230 106 GLY DDD C 1
ATOM 7881 O O . GLY D 1 62 ? 2.819 46.059 -22.198 1.000 19.878 106 GLY DDD O 1
ATOM 7882 N N . THR D 1 63 ? 3.820 47.288 -23.828 1.000 22.069 107 THR DDD N 1
ATOM 7883 C CA . THR D 1 63 ? 5.189 47.199 -23.255 1.000 23.536 107 THR DDD CA 1
ATOM 7884 C C . THR D 1 63 ? 5.155 47.708 -21.800 1.000 23.233 107 THR DDD C 1
ATOM 7885 O O . THR D 1 63 ? 5.642 47.001 -20.880 1.000 22.434 107 THR DDD O 1
ATOM 7889 N N . THR D 1 64 ? 4.544 48.870 -21.589 1.000 22.582 108 THR DDD N 1
ATOM 7890 C CA . THR D 1 64 ? 4.413 49.514 -20.261 1.000 22.797 108 THR DDD CA 1
ATOM 7891 C C . THR D 1 64 ? 3.581 48.633 -19.323 1.000 22.885 108 THR DDD C 1
ATOM 7892 O O . THR D 1 64 ? 3.911 48.588 -18.115 1.000 22.341 108 THR DDD O 1
ATOM 7896 N N . GLY D 1 65 ? 2.553 47.966 -19.863 1.000 20.422 109 GLY DDD N 1
ATOM 7897 C CA . GLY D 1 65 ? 1.645 47.071 -19.129 1.000 20.987 109 GLY DDD CA 1
ATOM 7898 C C . GLY D 1 65 ? 2.217 45.681 -18.922 1.000 19.827 109 GLY DDD C 1
ATOM 7899 O O . GLY D 1 65 ? 1.520 44.864 -18.358 1.000 20.797 109 GLY DDD O 1
ATOM 7900 N N . GLU D 1 66 ? 3.446 45.431 -19.360 1.000 21.522 110 GLU DDD N 1
ATOM 7901 C CA . GLU D 1 66 ? 4.151 44.131 -19.194 1.000 20.624 110 GLU DDD CA 1
ATOM 7902 C C . GLU D 1 66 ? 3.355 42.995 -19.831 1.000 20.639 110 GLU DDD C 1
ATOM 7903 O O . GLU D 1 66 ? 3.379 41.857 -19.286 1.000 18.863 110 GLU DDD O 1
ATOM 7909 N N . GLY D 1 67 ? 2.736 43.233 -20.992 1.000 20.611 111 GLY DDD N 1
ATOM 7910 C CA . GLY D 1 67 ? 2.094 42.122 -21.732 1.000 20.204 111 GLY DDD CA 1
ATOM 7911 C C . GLY D 1 67 ? 3.087 41.006 -21.992 1.000 20.886 111 GLY DDD C 1
ATOM 7912 O O . GLY D 1 67 ? 2.678 39.807 -21.994 1.000 20.620 111 GLY DDD O 1
ATOM 7913 N N . GLN D 1 68 ? 4.360 41.372 -22.185 1.000 20.413 112 GLN DDD N 1
ATOM 7914 C CA . GLN D 1 68 ? 5.480 40.432 -22.423 1.000 21.040 112 GLN DDD CA 1
ATOM 7915 C C . GLN D 1 68 ? 5.630 39.458 -21.249 1.000 21.686 112 GLN DDD C 1
ATOM 7916 O O . GLN D 1 68 ? 6.151 38.367 -21.503 1.000 22.837 112 GLN DDD O 1
ATOM 7922 N N . LEU D 1 69 ? 5.180 39.781 -20.032 1.000 20.531 113 LEU DDD N 1
ATOM 7923 C CA . LEU D 1 69 ? 5.363 38.867 -18.867 1.000 21.703 113 LEU DDD CA 1
ATOM 7924 C C . LEU D 1 69 ? 4.054 38.159 -18.513 1.000 23.486 113 LEU DDD C 1
ATOM 7925 O O . LEU D 1 69 ? 4.023 37.459 -17.480 1.000 23.161 113 LEU DDD O 1
ATOM 7930 N N . MET D 1 70 ? 2.991 38.380 -19.287 1.000 22.171 114 MET DDD N 1
ATOM 7931 C CA . MET D 1 70 ? 1.662 37.799 -18.990 1.000 21.954 114 MET DDD CA 1
ATOM 7932 C C . MET D 1 70 ? 1.572 36.439 -19.659 1.000 22.208 114 MET DDD C 1
ATOM 7933 O O . MET D 1 70 ? 2.168 36.262 -20.718 1.000 24.060 114 MET DDD O 1
ATOM 7938 N N . SER D 1 71 ? 0.836 35.523 -19.046 1.000 21.921 115 SER DDD N 1
ATOM 7939 C CA . SER D 1 71 ? 0.268 34.361 -19.756 1.000 21.952 115 SER DDD CA 1
ATOM 7940 C C . SER D 1 71 ? -0.899 34.883 -20.593 1.000 20.354 115 SER DDD C 1
ATOM 7941 O O . SER D 1 71 ? -1.483 35.907 -20.226 1.000 20.943 115 SER DDD O 1
ATOM 7944 N N . TRP D 1 72 ? -1.253 34.186 -21.664 1.000 20.053 116 TRP DDD N 1
ATOM 7945 C CA . TRP D 1 72 ? -2.377 34.617 -22.519 1.000 20.649 116 TRP DDD CA 1
ATOM 7946 C C . TRP D 1 72 ? -3.681 34.622 -21.711 1.000 19.296 116 TRP DDD C 1
ATOM 7947 O O . TRP D 1 72 ? -4.455 35.513 -21.940 1.000 19.942 116 TRP DDD O 1
ATOM 7958 N N . ASP D 1 73 ? -3.902 33.712 -20.758 1.000 20.961 117 ASP DDD N 1
ATOM 7959 C CA . ASP D 1 73 ? -5.215 33.714 -20.052 1.000 22.681 117 ASP DDD CA 1
ATOM 7960 C C . ASP D 1 73 ? -5.323 34.987 -19.199 1.000 21.877 117 ASP DDD C 1
ATOM 7961 O O . ASP D 1 73 ? -6.424 35.568 -19.194 1.000 22.585 117 ASP DDD O 1
ATOM 7966 N N . GLU D 1 74 ? -4.232 35.422 -18.560 1.000 21.060 118 GLU DDD N 1
ATOM 7967 C CA . GLU D 1 74 ? -4.145 36.705 -17.802 1.000 23.014 118 GLU DDD CA 1
ATOM 7968 C C . GLU D 1 74 ? -4.414 37.873 -18.757 1.000 20.626 118 GLU DDD C 1
ATOM 7969 O O . GLU D 1 74 ? -5.188 38.812 -18.412 1.000 21.987 118 GLU DDD O 1
ATOM 7975 N N . HIS D 1 75 ? -3.761 37.845 -19.913 1.000 20.422 119 HIS DDD N 1
ATOM 7976 C CA . HIS D 1 75 ? -3.782 38.974 -20.882 1.000 19.910 119 HIS DDD CA 1
ATOM 7977 C C . HIS D 1 75 ? -5.208 39.140 -21.444 1.000 20.925 119 HIS DDD C 1
ATOM 7978 O O . HIS D 1 75 ? -5.764 40.254 -21.394 1.000 18.606 119 HIS DDD O 1
ATOM 7985 N N . ILE D 1 76 ? -5.809 38.056 -21.925 1.000 19.572 120 ILE DDD N 1
ATOM 7986 C CA . ILE D 1 76 ? -7.188 38.089 -22.484 1.000 21.021 120 ILE DDD CA 1
ATOM 7987 C C . ILE D 1 76 ? -8.168 38.500 -21.376 1.000 21.890 120 ILE DDD C 1
ATOM 7988 O O . ILE D 1 76 ? -9.027 39.363 -21.637 1.000 21.426 120 ILE DDD O 1
ATOM 7993 N N . MET D 1 77 ? -8.024 37.960 -20.163 1.000 20.625 121 MET DDD N 1
ATOM 7994 C CA A MET D 1 77 ? -8.899 38.314 -19.015 0.500 20.636 121 MET DDD CA 1
ATOM 7995 C CA B MET D 1 77 ? -8.914 38.317 -19.028 0.500 21.447 121 MET DDD CA 1
ATOM 7996 C C . MET D 1 77 ? -8.844 39.833 -18.811 1.000 20.205 121 MET DDD C 1
ATOM 7997 O O . MET D 1 77 ? -9.910 40.447 -18.703 1.000 20.214 121 MET DDD O 1
ATOM 8006 N N . LEU D 1 78 ? -7.640 40.394 -18.767 1.000 20.642 122 LEU DDD N 1
ATOM 8007 C CA . LEU D 1 78 ? -7.459 41.839 -18.470 1.000 19.504 122 LEU DDD CA 1
ATOM 8008 C C . LEU D 1 78 ? -8.131 42.670 -19.566 1.000 18.920 122 LEU DDD C 1
ATOM 8009 O O . LEU D 1 78 ? -8.756 43.675 -19.220 1.000 20.127 122 LEU DDD O 1
ATOM 8014 N N . ILE D 1 79 ? -8.027 42.272 -20.836 1.000 19.011 123 ILE DDD N 1
ATOM 8015 C CA . ILE D 1 79 ? -8.729 42.942 -21.964 1.000 19.161 123 ILE DDD CA 1
ATOM 8016 C C . ILE D 1 79 ? -10.242 42.862 -21.735 1.000 20.491 123 ILE DDD C 1
ATOM 8017 O O . ILE D 1 79 ? -10.895 43.906 -21.767 1.000 19.850 123 ILE DDD O 1
ATOM 8022 N N . GLY D 1 80 ? -10.790 41.669 -21.522 1.000 20.944 124 GLY DDD N 1
ATOM 8023 C CA . GLY D 1 80 ? -12.244 41.478 -21.346 1.000 21.270 124 GLY DDD CA 1
ATOM 8024 C C . GLY D 1 80 ? -12.759 42.240 -20.139 1.000 20.882 124 GLY DDD C 1
ATOM 8025 O O . GLY D 1 80 ? -13.874 42.796 -20.215 1.000 21.621 124 GLY DDD O 1
ATOM 8026 N N . HIS D 1 81 ? -11.981 42.252 -19.056 1.000 20.208 125 HIS DDD N 1
ATOM 8027 C CA . HIS D 1 81 ? -12.312 42.950 -17.788 1.000 20.925 125 HIS DDD CA 1
ATOM 8028 C C . HIS D 1 81 ? -12.361 44.453 -18.063 1.000 20.373 125 HIS DDD C 1
ATOM 8029 O O . HIS D 1 81 ? -13.284 45.124 -17.559 1.000 20.759 125 HIS DDD O 1
ATOM 8036 N N . THR D 1 82 ? -11.422 44.956 -18.860 1.000 20.055 126 THR DDD N 1
ATOM 8037 C CA . THR D 1 82 ? -11.305 46.410 -19.131 1.000 19.270 126 THR DDD CA 1
ATOM 8038 C C . THR D 1 82 ? -12.498 46.826 -19.991 1.000 20.071 126 THR DDD C 1
ATOM 8039 O O . THR D 1 82 ? -13.088 47.888 -19.736 1.000 21.092 126 THR DDD O 1
ATOM 8043 N N . VAL D 1 83 ? -12.861 46.016 -20.985 1.000 20.381 127 VAL DDD N 1
ATOM 8044 C CA . VAL D 1 83 ? -14.050 46.277 -21.840 1.000 20.639 127 VAL DDD CA 1
ATOM 8045 C C . VAL D 1 83 ? -15.305 46.273 -20.960 1.000 21.505 127 VAL DDD C 1
ATOM 8046 O O . VAL D 1 83 ? -16.119 47.186 -21.085 1.000 22.300 127 VAL DDD O 1
ATOM 8050 N N . ASN D 1 84 ? -15.487 45.239 -20.146 1.000 21.388 128 ASN DDD N 1
ATOM 8051 C CA . ASN D 1 84 ? -16.705 45.085 -19.317 1.000 21.655 128 ASN DDD CA 1
ATOM 8052 C C . ASN D 1 84 ? -16.856 46.269 -18.347 1.000 21.869 128 ASN DDD C 1
ATOM 8053 O O . ASN D 1 84 ? -17.973 46.790 -18.218 1.000 21.529 128 ASN DDD O 1
ATOM 8058 N N . CYS D 1 85 ? -15.793 46.688 -17.683 1.000 23.214 129 CYS DDD N 1
ATOM 8059 C CA . CYS D 1 85 ? -15.879 47.690 -16.587 1.000 24.264 129 CYS DDD CA 1
ATOM 8060 C C . CYS D 1 85 ? -15.789 49.115 -17.140 1.000 25.902 129 CYS DDD C 1
ATOM 8061 O O . CYS D 1 85 ? -16.408 49.997 -16.536 1.000 27.762 129 CYS DDD O 1
ATOM 8064 N N . PHE D 1 86 ? -15.088 49.346 -18.258 1.000 23.065 130 PHE DDD N 1
ATOM 8065 C CA . PHE D 1 86 ? -14.709 50.722 -18.682 1.000 23.602 130 PHE DDD CA 1
ATOM 8066 C C . PHE D 1 86 ? -15.046 51.020 -20.145 1.000 23.081 130 PHE DDD C 1
ATOM 8067 O O . PHE D 1 86 ? -14.863 52.174 -20.542 1.000 23.608 130 PHE DDD O 1
ATOM 8075 N N . GLY D 1 87 ? -15.515 50.041 -20.928 1.000 23.182 131 GLY DDD N 1
ATOM 8076 C CA . GLY D 1 87 ? -15.611 50.134 -22.400 1.000 24.788 131 GLY DDD CA 1
ATOM 8077 C C . GLY D 1 87 ? -16.570 51.206 -22.885 1.000 25.260 131 GLY DDD C 1
ATOM 8078 O O . GLY D 1 87 ? -16.435 51.641 -24.052 1.000 25.881 131 GLY DDD O 1
ATOM 8079 N N . GLY D 1 88 ? -17.524 51.617 -22.042 1.000 24.097 132 GLY DDD N 1
ATOM 8080 C CA . GLY D 1 88 ? -18.443 52.719 -22.362 1.000 25.349 132 GLY DDD CA 1
ATOM 8081 C C . GLY D 1 88 ? -17.855 54.085 -22.036 1.000 25.117 132 GLY DDD C 1
ATOM 8082 O O . GLY D 1 88 ? -18.448 55.085 -22.466 1.000 25.830 132 GLY DDD O 1
ATOM 8083 N N . ARG D 1 89 ? -16.724 54.148 -21.331 1.000 23.747 133 ARG DDD N 1
ATOM 8084 C CA A ARG D 1 89 ? -16.156 55.421 -20.808 0.500 24.752 133 ARG DDD CA 1
ATOM 8085 C CA B ARG D 1 89 ? -16.161 55.428 -20.815 0.500 25.628 133 ARG DDD CA 1
ATOM 8086 C C . ARG D 1 89 ? -14.768 55.693 -21.402 1.000 25.080 133 ARG DDD C 1
ATOM 8087 O O . ARG D 1 89 ? -14.250 56.803 -21.187 1.000 25.405 133 ARG DDD O 1
ATOM 8102 N N . ILE D 1 90 ? -14.172 54.707 -22.074 1.000 23.245 134 ILE DDD N 1
ATOM 8103 C CA . ILE D 1 90 ? -12.818 54.839 -22.692 1.000 23.410 134 ILE DDD CA 1
ATOM 8104 C C . ILE D 1 90 ? -12.703 53.796 -23.805 1.000 23.416 134 ILE DDD C 1
ATOM 8105 O O . ILE D 1 90 ? -13.362 52.740 -23.694 1.000 23.607 134 ILE DDD O 1
ATOM 8110 N N . LYS D 1 91 ? -11.880 54.067 -24.819 1.000 22.903 135 LYS DDD N 1
ATOM 8111 C CA . LYS D 1 91 ? -11.595 53.072 -25.885 1.000 22.613 135 LYS DDD CA 1
ATOM 8112 C C . LYS D 1 91 ? -10.547 52.100 -25.359 1.000 21.939 135 LYS DDD C 1
ATOM 8113 O O . LYS D 1 91 ? -9.545 52.527 -24.771 1.000 23.062 135 LYS DDD O 1
ATOM 8119 N N . VAL D 1 92 ? -10.818 50.812 -25.525 1.000 21.522 136 VAL DDD N 1
ATOM 8120 C CA . VAL D 1 92 ? -9.958 49.726 -24.999 1.000 21.913 136 VAL DDD CA 1
ATOM 8121 C C . VAL D 1 92 ? -9.265 49.088 -26.200 1.000 20.549 136 VAL DDD C 1
ATOM 8122 O O . VAL D 1 92 ? -9.949 48.506 -27.043 1.000 20.815 136 VAL DDD O 1
ATOM 8126 N N . ILE D 1 93 ? -7.957 49.275 -26.275 1.000 19.105 137 ILE DDD N 1
ATOM 8127 C CA . ILE D 1 93 ? -7.086 48.715 -27.341 1.000 19.830 137 ILE DDD CA 1
ATOM 8128 C C . ILE D 1 93 ? -6.269 47.585 -26.717 1.000 18.618 137 ILE DDD C 1
ATOM 8129 O O . ILE D 1 93 ? -5.414 47.853 -25.867 1.000 18.691 137 ILE DDD O 1
ATOM 8134 N N . GLY D 1 94 ? -6.520 46.349 -27.130 1.000 18.752 138 GLY DDD N 1
ATOM 8135 C CA . GLY D 1 94 ? -5.750 45.198 -26.642 1.000 18.084 138 GLY DDD CA 1
ATOM 8136 C C . GLY D 1 94 ? -4.418 45.097 -27.353 1.000 18.652 138 GLY DDD C 1
ATOM 8137 O O . GLY D 1 94 ? -4.396 45.223 -28.602 1.000 19.428 138 GLY DDD O 1
ATOM 8138 N N . ASN D 1 95 ? -3.326 44.919 -26.610 1.000 18.750 139 ASN DDD N 1
ATOM 8139 C CA . ASN D 1 95 ? -2.017 44.585 -27.217 1.000 19.003 139 ASN DDD CA 1
ATOM 8140 C C . ASN D 1 95 ? -2.030 43.078 -27.472 1.000 19.464 139 ASN DDD C 1
ATOM 8141 O O . ASN D 1 95 ? -1.594 42.323 -26.579 1.000 19.942 139 ASN DDD O 1
ATOM 8146 N N . THR D 1 96 ? -2.567 42.664 -28.619 1.000 19.368 140 THR DDD N 1
ATOM 8147 C CA . THR D 1 96 ? -2.750 41.228 -28.978 1.000 18.906 140 THR DDD CA 1
ATOM 8148 C C . THR D 1 96 ? -1.686 40.824 -29.996 1.000 20.855 140 THR DDD C 1
ATOM 8149 O O . THR D 1 96 ? -1.818 39.734 -30.613 1.000 20.218 140 THR DDD O 1
ATOM 8153 N N . GLY D 1 97 ? -0.653 41.656 -30.144 1.000 20.757 141 GLY DDD N 1
ATOM 8154 C CA . GLY D 1 97 ? 0.491 41.383 -31.031 1.000 21.581 141 GLY DDD CA 1
ATOM 8155 C C . GLY D 1 97 ? 1.400 40.306 -30.473 1.000 21.913 141 GLY DDD C 1
ATOM 8156 O O . GLY D 1 97 ? 1.382 40.021 -29.239 1.000 21.850 141 GLY DDD O 1
ATOM 8157 N N . SER D 1 98 ? 2.204 39.728 -31.351 1.000 20.905 142 SER DDD N 1
ATOM 8158 C CA . SER D 1 98 ? 3.146 38.643 -31.015 1.000 20.076 142 SER DDD CA 1
ATOM 8159 C C . SER D 1 98 ? 4.180 38.519 -32.130 1.000 20.267 142 SER DDD C 1
ATOM 8160 O O . SER D 1 98 ? 3.883 38.909 -33.271 1.000 19.262 142 SER DDD O 1
ATOM 8163 N N . ASN D 1 99 ? 5.329 37.936 -31.804 1.000 19.355 143 ASN DDD N 1
ATOM 8164 C CA . ASN D 1 99 ? 6.329 37.499 -32.802 1.000 19.395 143 ASN DDD CA 1
ATOM 8165 C C . ASN D 1 99 ? 5.864 36.210 -33.478 1.000 18.867 143 ASN DDD C 1
ATOM 8166 O O . ASN D 1 99 ? 6.460 35.836 -34.510 1.000 20.621 143 ASN DDD O 1
ATOM 8171 N N . SER D 1 100 ? 4.851 35.549 -32.922 1.000 18.560 144 SER DDD N 1
ATOM 8172 C CA . SER D 1 100 ? 4.245 34.337 -33.507 1.000 18.389 144 SER DDD CA 1
ATOM 8173 C C . SER D 1 100 ? 2.893 34.714 -34.133 1.000 18.239 144 SER DDD C 1
ATOM 8174 O O . SER D 1 100 ? 2.017 35.245 -33.406 1.000 17.332 144 SER DDD O 1
ATOM 8177 N N . THR D 1 101 ? 2.740 34.449 -35.430 1.000 17.742 145 THR DDD N 1
ATOM 8178 C CA . THR D 1 101 ? 1.487 34.732 -36.169 1.000 18.066 145 THR DDD CA 1
ATOM 8179 C C . THR D 1 101 ? 0.347 33.932 -35.528 1.000 18.260 145 THR DDD C 1
ATOM 8180 O O . THR D 1 101 ? -0.763 34.482 -35.411 1.000 18.352 145 THR DDD O 1
ATOM 8184 N N . ARG D 1 102 ? 0.578 32.687 -35.105 1.000 19.691 146 ARG DDD N 1
ATOM 8185 C CA . ARG D 1 102 ? -0.490 31.889 -34.449 1.000 20.915 146 ARG DDD CA 1
ATOM 8186 C C . ARG D 1 102 ? -0.991 32.626 -33.195 1.000 19.070 146 ARG DDD C 1
ATOM 8187 O O . ARG D 1 102 ? -2.211 32.723 -33.001 1.000 18.556 146 ARG DDD O 1
ATOM 8195 N N . GLU D 1 103 ? -0.087 33.091 -32.346 1.000 17.726 147 GLU DDD N 1
ATOM 8196 C CA . GLU D 1 103 ? -0.454 33.806 -31.097 1.000 19.557 147 GLU DDD CA 1
ATOM 8197 C C . GLU D 1 103 ? -1.235 35.071 -31.450 1.000 17.885 147 GLU DDD C 1
ATOM 8198 O O . GLU D 1 103 ? -2.287 35.313 -30.815 1.000 17.105 147 GLU DDD O 1
ATOM 8204 N N . ALA D 1 104 ? -0.747 35.853 -32.413 1.000 18.396 148 ALA DDD N 1
ATOM 8205 C CA . ALA D 1 104 ? -1.398 37.116 -32.832 1.000 17.895 148 ALA DDD CA 1
ATOM 8206 C C . ALA D 1 104 ? -2.817 36.829 -33.344 1.000 17.558 148 ALA DDD C 1
ATOM 8207 O O . ALA D 1 104 ? -3.730 37.558 -32.955 1.000 17.518 148 ALA DDD O 1
ATOM 8209 N N . ILE D 1 105 ? -3.005 35.811 -34.186 1.000 16.740 149 ILE DDD N 1
ATOM 8210 C CA . ILE D 1 105 ? -4.342 35.482 -34.751 1.000 17.312 149 ILE DDD CA 1
ATOM 8211 C C . ILE D 1 105 ? -5.309 35.135 -33.608 1.000 17.840 149 ILE DDD C 1
ATOM 8212 O O . ILE D 1 105 ? -6.406 35.683 -33.578 1.000 18.227 149 ILE DDD O 1
ATOM 8217 N N . HIS D 1 106 ? -4.950 34.191 -32.742 1.000 18.984 150 HIS DDD N 1
ATOM 8218 C CA . HIS D 1 106 ? -5.848 33.702 -31.665 1.000 20.078 150 HIS DDD CA 1
ATOM 8219 C C . HIS D 1 106 ? -6.135 34.843 -30.684 1.000 19.682 150 HIS DDD C 1
ATOM 8220 O O . HIS D 1 106 ? -7.308 35.024 -30.330 1.000 18.730 150 HIS DDD O 1
ATOM 8227 N N . ALA D 1 107 ? -5.112 35.558 -30.237 1.000 17.984 151 ALA DDD N 1
ATOM 8228 C CA . ALA D 1 107 ? -5.296 36.613 -29.213 1.000 18.498 151 ALA DDD CA 1
ATOM 8229 C C . ALA D 1 107 ? -6.182 37.708 -29.806 1.000 18.216 151 ALA DDD C 1
ATOM 8230 O O . ALA D 1 107 ? -7.063 38.226 -29.082 1.000 17.882 151 ALA DDD O 1
ATOM 8232 N N . THR D 1 108 ? -5.930 38.094 -31.056 1.000 17.344 152 THR DDD N 1
ATOM 8233 C CA . THR D 1 108 ? -6.652 39.225 -31.675 1.000 17.795 152 THR DDD CA 1
ATOM 8234 C C . THR D 1 108 ? -8.120 38.822 -31.876 1.000 17.927 152 THR DDD C 1
ATOM 8235 O O . THR D 1 108 ? -8.997 39.614 -31.541 1.000 18.196 152 THR DDD O 1
ATOM 8239 N N . GLU D 1 109 ? -8.398 37.644 -32.434 1.000 18.520 153 GLU DDD N 1
ATOM 8240 C CA . GLU D 1 109 ? -9.810 37.270 -32.705 1.000 19.595 153 GLU DDD CA 1
ATOM 8241 C C . GLU D 1 109 ? -10.552 37.160 -31.362 1.000 19.444 153 GLU DDD C 1
ATOM 8242 O O . GLU D 1 109 ? -11.747 37.557 -31.303 1.000 20.326 153 GLU DDD O 1
ATOM 8248 N N . GLN D 1 110 ? -9.891 36.651 -30.322 1.000 18.912 154 GLN DDD N 1
ATOM 8249 C CA . GLN D 1 110 ? -10.498 36.521 -28.975 1.000 19.536 154 GLN DDD CA 1
ATOM 8250 C C . GLN D 1 110 ? -10.761 37.911 -28.390 1.000 20.010 154 GLN DDD C 1
ATOM 8251 O O . GLN D 1 110 ? -11.879 38.116 -27.871 1.000 19.898 154 GLN DDD O 1
ATOM 8257 N N . GLY D 1 111 ? -9.790 38.821 -28.476 1.000 19.479 155 GLY DDD N 1
ATOM 8258 C CA . GLY D 1 111 ? -9.945 40.203 -27.971 1.000 19.180 155 GLY DDD CA 1
ATOM 8259 C C . GLY D 1 111 ? -11.101 40.934 -28.637 1.000 19.451 155 GLY DDD C 1
ATOM 8260 O O . GLY D 1 111 ? -11.927 41.553 -27.914 1.000 19.466 155 GLY DDD O 1
ATOM 8261 N N . PHE D 1 112 ? -11.226 40.840 -29.966 1.000 19.197 156 PHE DDD N 1
ATOM 8262 C CA . PHE D 1 112 ? -12.334 41.483 -30.715 1.000 19.410 156 PHE DDD CA 1
ATOM 8263 C C . PHE D 1 112 ? -13.662 40.806 -30.374 1.000 19.972 156 PHE DDD C 1
ATOM 8264 O O . PHE D 1 112 ? -14.662 41.519 -30.246 1.000 19.924 156 PHE DDD O 1
ATOM 8272 N N . ALA D 1 113 ? -13.694 39.482 -30.211 1.000 20.638 157 ALA DDD N 1
ATOM 8273 C CA . ALA D 1 113 ? -14.945 38.763 -29.884 1.000 21.273 157 ALA DDD CA 1
ATOM 8274 C C . ALA D 1 113 ? -15.480 39.251 -28.532 1.000 22.932 157 ALA DDD C 1
ATOM 8275 O O . ALA D 1 113 ? -16.712 39.238 -28.351 1.000 23.192 157 ALA DDD O 1
ATOM 8277 N N . MET D 1 114 ? -14.579 39.690 -27.658 1.000 21.639 158 MET DDD N 1
ATOM 8278 C CA A MET D 1 114 ? -14.928 40.104 -26.278 0.700 23.333 158 MET DDD CA 1
ATOM 8279 C CA B MET D 1 114 ? -14.812 40.138 -26.259 0.300 21.986 158 MET DDD CA 1
ATOM 8280 C C . MET D 1 114 ? -15.161 41.626 -26.213 1.000 22.118 158 MET DDD C 1
ATOM 8281 O O . MET D 1 114 ? -15.419 42.135 -25.098 1.000 23.318 158 MET DDD O 1
ATOM 8290 N N . GLY D 1 115 ? -15.094 42.307 -27.349 1.000 20.527 159 GLY DDD N 1
ATOM 8291 C CA . GLY D 1 115 ? -15.543 43.709 -27.491 1.000 20.743 159 GLY DDD CA 1
ATOM 8292 C C . GLY D 1 115 ? -14.441 44.749 -27.401 1.000 20.193 159 GLY DDD C 1
ATOM 8293 O O . GLY D 1 115 ? -14.773 45.944 -27.235 1.000 20.915 159 GLY DDD O 1
ATOM 8294 N N . MET D 1 116 ? -13.172 44.387 -27.547 1.000 19.766 160 MET DDD N 1
ATOM 8295 C CA . MET D 1 116 ? -12.129 45.442 -27.539 1.000 19.414 160 MET DDD CA 1
ATOM 8296 C C . MET D 1 116 ? -12.336 46.289 -28.794 1.000 18.351 160 MET DDD C 1
ATOM 8297 O O . MET D 1 116 ? -12.862 45.783 -29.798 1.000 17.766 160 MET DDD O 1
ATOM 8302 N N . HIS D 1 117 ? -12.053 47.580 -28.690 1.000 18.251 161 HIS DDD N 1
ATOM 8303 C CA . HIS D 1 117 ? -12.305 48.577 -29.757 1.000 19.232 161 HIS DDD CA 1
ATOM 8304 C C . HIS D 1 117 ? -11.201 48.537 -30.824 1.000 18.440 161 HIS DDD C 1
ATOM 8305 O O . HIS D 1 117 ? -11.469 48.930 -31.970 1.000 19.577 161 HIS DDD O 1
ATOM 8312 N N . GLY D 1 118 ? -9.992 48.145 -30.451 1.000 17.763 162 GLY DDD N 1
ATOM 8313 C CA . GLY D 1 118 ? -8.851 48.103 -31.377 1.000 17.843 162 GLY DDD CA 1
ATOM 8314 C C . GLY D 1 118 ? -7.768 47.172 -30.909 1.000 18.316 162 GLY DDD C 1
ATOM 8315 O O . GLY D 1 118 ? -7.835 46.705 -29.759 1.000 18.989 162 GLY DDD O 1
ATOM 8316 N N . ALA D 1 119 ? -6.820 46.886 -31.801 1.000 18.561 163 ALA DDD N 1
ATOM 8317 C CA . ALA D 1 119 ? -5.651 46.021 -31.531 1.000 18.066 163 ALA DDD CA 1
ATOM 8318 C C . ALA D 1 119 ? -4.379 46.804 -31.843 1.000 18.040 163 ALA DDD C 1
ATOM 8319 O O . ALA D 1 119 ? -4.349 47.531 -32.855 1.000 18.613 163 ALA DDD O 1
ATOM 8321 N N . LEU D 1 120 ? -3.367 46.635 -31.002 1.000 18.438 164 LEU DDD N 1
ATOM 8322 C CA . LEU D 1 120 ? -1.992 47.136 -31.236 1.000 19.255 164 LEU DDD CA 1
ATOM 8323 C C . LEU D 1 120 ? -1.157 45.957 -31.709 1.000 19.872 164 LEU DDD C 1
ATOM 8324 O O . LEU D 1 120 ? -1.129 44.939 -30.969 1.000 19.763 164 LEU DDD O 1
ATOM 8329 N N . HIS D 1 121 ? -0.557 46.078 -32.897 1.000 19.294 165 HIS DDD N 1
ATOM 8330 C CA . HIS D 1 121 ? 0.255 45.021 -33.548 1.000 19.003 165 HIS DDD CA 1
ATOM 8331 C C . HIS D 1 121 ? 1.661 45.528 -33.879 1.000 19.366 165 HIS DDD C 1
ATOM 8332 O O . HIS D 1 121 ? 1.829 46.344 -34.824 1.000 19.657 165 HIS DDD O 1
ATOM 8339 N N . ILE D 1 122 ? 2.617 44.998 -33.133 1.000 18.709 166 ILE DDD N 1
ATOM 8340 C CA . ILE D 1 122 ? 4.076 45.128 -33.379 1.000 18.926 166 ILE DDD CA 1
ATOM 8341 C C . ILE D 1 122 ? 4.476 44.186 -34.518 1.000 18.817 166 ILE DDD C 1
ATOM 8342 O O . ILE D 1 122 ? 3.797 43.164 -34.725 1.000 19.481 166 ILE DDD O 1
ATOM 8347 N N . ASN D 1 123 ? 5.547 44.507 -35.244 1.000 18.728 167 ASN DDD N 1
ATOM 8348 C CA . ASN D 1 123 ? 6.196 43.548 -36.178 1.000 19.517 167 ASN DDD CA 1
ATOM 8349 C C . ASN D 1 123 ? 6.916 42.491 -35.343 1.000 18.886 167 ASN DDD C 1
ATOM 8350 O O . ASN D 1 123 ? 7.293 42.745 -34.204 1.000 20.384 167 ASN DDD O 1
ATOM 8355 N N . PRO D 1 124 ? 7.114 41.267 -35.861 1.000 19.801 168 PRO DDD N 1
ATOM 8356 C CA . PRO D 1 124 ? 7.775 40.227 -35.080 1.000 20.735 168 PRO DDD CA 1
ATOM 8357 C C . PRO D 1 124 ? 9.174 40.652 -34.592 1.000 21.909 168 PRO DDD C 1
ATOM 8358 O O . PRO D 1 124 ? 9.988 41.069 -35.386 1.000 22.601 168 PRO DDD O 1
ATOM 8362 N N . TYR D 1 125 ? 9.354 40.587 -33.272 1.000 21.421 169 TYR DDD N 1
ATOM 8363 C CA . TYR D 1 125 ? 10.588 40.851 -32.492 1.000 20.962 169 TYR DDD CA 1
ATOM 8364 C C . TYR D 1 125 ? 11.312 39.517 -32.267 1.000 22.136 169 TYR DDD C 1
ATOM 8365 O O . TYR D 1 125 ? 10.651 38.487 -32.172 1.000 21.946 169 TYR DDD O 1
ATOM 8374 N N . TYR D 1 126 ? 12.645 39.565 -32.185 1.000 23.128 170 TYR DDD N 1
ATOM 8375 C CA . TYR D 1 126 ? 13.567 38.441 -31.871 1.000 23.003 170 TYR DDD CA 1
ATOM 8376 C C . TYR D 1 126 ? 13.623 37.506 -33.083 1.000 22.512 170 TYR DDD C 1
ATOM 8377 O O . TYR D 1 126 ? 14.691 37.434 -33.703 1.000 23.058 170 TYR DDD O 1
ATOM 8386 N N . GLY D 1 127 ? 12.504 36.868 -33.429 1.000 23.621 171 GLY DDD N 1
ATOM 8387 C CA . GLY D 1 127 ? 12.320 36.127 -34.692 1.000 22.031 171 GLY DDD CA 1
ATOM 8388 C C . GLY D 1 127 ? 11.945 37.079 -35.813 1.000 21.421 171 GLY DDD C 1
ATOM 8389 O O . GLY D 1 127 ? 10.802 37.025 -36.305 1.000 22.087 171 GLY DDD O 1
ATOM 8390 N N . LYS D 1 128 ? 12.857 37.963 -36.203 1.000 23.033 172 LYS DDD N 1
ATOM 8391 C CA . LYS D 1 128 ? 12.555 38.958 -37.263 1.000 24.810 172 LYS DDD CA 1
ATOM 8392 C C . LYS D 1 128 ? 12.374 38.226 -38.596 1.000 23.470 172 LYS DDD C 1
ATOM 8393 O O . LYS D 1 128 ? 12.946 37.142 -38.815 1.000 21.521 172 LYS DDD O 1
ATOM 8399 N N . THR D 1 129 ? 11.526 38.781 -39.454 1.000 24.424 173 THR DDD N 1
ATOM 8400 C CA . THR D 1 129 ? 11.191 38.181 -40.761 1.000 22.226 173 THR DDD CA 1
ATOM 8401 C C . THR D 1 129 ? 11.525 39.182 -41.871 1.000 22.111 173 THR DDD C 1
ATOM 8402 O O . THR D 1 129 ? 11.958 40.314 -41.561 1.000 24.023 173 THR DDD O 1
ATOM 8406 N N . SER D 1 130 ? 11.325 38.763 -43.116 1.000 21.202 174 SER DDD N 1
ATOM 8407 C CA . SER D 1 130 ? 11.469 39.590 -44.343 1.000 21.543 174 SER DDD CA 1
ATOM 8408 C C . SER D 1 130 ? 10.353 40.638 -44.418 1.000 21.305 174 SER DDD C 1
ATOM 8409 O O . SER D 1 130 ? 9.372 40.545 -43.658 1.000 19.293 174 SER DDD O 1
ATOM 8412 N N . ILE D 1 131 ? 10.463 41.600 -45.333 1.000 22.238 175 ILE DDD N 1
ATOM 8413 C CA . ILE D 1 131 ? 9.331 42.515 -45.663 1.000 24.016 175 ILE DDD CA 1
ATOM 8414 C C . ILE D 1 131 ? 8.101 41.692 -46.059 1.000 23.391 175 ILE DDD C 1
ATOM 8415 O O . ILE D 1 131 ? 6.991 42.007 -45.570 1.000 22.486 175 ILE DDD O 1
ATOM 8420 N N . GLU D 1 132 ? 8.256 40.701 -46.939 1.000 23.229 176 GLU DDD N 1
ATOM 8421 C CA A GLU D 1 132 ? 7.122 39.864 -47.406 0.700 24.034 176 GLU DDD CA 1
ATOM 8422 C CA B GLU D 1 132 ? 7.118 39.868 -47.410 0.300 22.442 176 GLU DDD CA 1
ATOM 8423 C C . GLU D 1 132 ? 6.519 39.124 -46.208 1.000 21.602 176 GLU DDD C 1
ATOM 8424 O O . GLU D 1 132 ? 5.279 39.045 -46.128 1.000 19.747 176 GLU DDD O 1
ATOM 8435 N N . GLY D 1 133 ? 7.362 38.619 -45.312 1.000 20.377 177 GLY DDD N 1
ATOM 8436 C CA . GLY D 1 133 ? 6.890 37.944 -44.087 1.000 20.859 177 GLY DDD CA 1
ATOM 8437 C C . GLY D 1 133 ? 6.143 38.889 -43.153 1.000 20.105 177 GLY DDD C 1
ATOM 8438 O O . GLY D 1 133 ? 5.108 38.500 -42.587 1.000 19.030 177 GLY DDD O 1
ATOM 8439 N N . MET D 1 134 ? 6.623 40.112 -42.987 1.000 19.950 178 MET DDD N 1
ATOM 8440 C CA . MET D 1 134 ? 5.967 41.122 -42.129 1.000 21.399 178 MET DDD CA 1
ATOM 8441 C C . MET D 1 134 ? 4.557 41.407 -42.664 1.000 20.947 178 MET DDD C 1
ATOM 8442 O O . MET D 1 134 ? 3.590 41.439 -41.873 1.000 20.376 178 MET DDD O 1
ATOM 8447 N N . ASN D 1 135 ? 4.444 41.647 -43.972 1.000 20.865 179 ASN DDD N 1
ATOM 8448 C CA . ASN D 1 135 ? 3.138 41.878 -44.629 1.000 20.922 179 ASN DDD CA 1
ATOM 8449 C C . ASN D 1 135 ? 2.229 40.672 -44.377 1.000 19.657 179 ASN DDD C 1
ATOM 8450 O O . ASN D 1 135 ? 1.069 40.878 -44.007 1.000 19.785 179 ASN DDD O 1
ATOM 8455 N N . ALA D 1 136 ? 2.720 39.451 -44.580 1.000 19.221 180 ALA DDD N 1
ATOM 8456 C CA . ALA D 1 136 ? 1.914 38.220 -44.410 1.000 19.474 180 ALA DDD CA 1
ATOM 8457 C C . ALA D 1 136 ? 1.399 38.142 -42.967 1.000 19.392 180 ALA DDD C 1
ATOM 8458 O O . ALA D 1 136 ? 0.216 37.840 -42.779 1.000 19.896 180 ALA DDD O 1
ATOM 8460 N N . HIS D 1 137 ? 2.265 38.415 -41.991 1.000 18.600 181 HIS DDD N 1
ATOM 8461 C CA . HIS D 1 137 ? 1.917 38.460 -40.544 1.000 18.704 181 HIS DDD CA 1
ATOM 8462 C C . HIS D 1 137 ? 0.764 39.442 -40.309 1.000 18.771 181 HIS DDD C 1
ATOM 8463 O O . HIS D 1 137 ? -0.271 39.041 -39.745 1.000 18.577 181 HIS DDD O 1
ATOM 8470 N N . PHE D 1 138 ? 0.929 40.697 -40.737 1.000 18.376 182 PHE DDD N 1
ATOM 8471 C CA . PHE D 1 138 ? -0.072 41.752 -40.479 1.000 19.381 182 PHE DDD CA 1
ATOM 8472 C C . PHE D 1 138 ? -1.392 41.433 -41.197 1.000 19.201 182 PHE DDD C 1
ATOM 8473 O O . PHE D 1 138 ? -2.434 41.753 -40.631 1.000 19.616 182 PHE DDD O 1
ATOM 8481 N N . GLN D 1 139 ? -1.365 40.799 -42.376 1.000 20.060 183 GLN DDD N 1
ATOM 8482 C CA . GLN D 1 139 ? -2.605 40.541 -43.162 1.000 20.103 183 GLN DDD CA 1
ATOM 8483 C C . GLN D 1 139 ? -3.473 39.514 -42.425 1.000 20.077 183 GLN DDD C 1
ATOM 8484 O O . GLN D 1 139 ? -4.685 39.543 -42.631 1.000 19.986 183 GLN DDD O 1
ATOM 8490 N N . THR D 1 140 ? -2.896 38.647 -41.591 1.000 19.265 184 THR DDD N 1
ATOM 8491 C CA . THR D 1 140 ? -3.677 37.627 -40.850 1.000 20.273 184 THR DDD CA 1
ATOM 8492 C C . THR D 1 140 ? -4.537 38.291 -39.766 1.000 19.814 184 THR DDD C 1
ATOM 8493 O O . THR D 1 140 ? -5.508 37.650 -39.350 1.000 21.377 184 THR DDD O 1
ATOM 8497 N N . VAL D 1 141 ? -4.224 39.516 -39.315 1.000 20.776 185 VAL DDD N 1
ATOM 8498 C CA . VAL D 1 141 ? -4.938 40.159 -38.169 1.000 20.239 185 VAL DDD CA 1
ATOM 8499 C C . VAL D 1 141 ? -5.646 41.460 -38.588 1.000 20.340 185 VAL DDD C 1
ATOM 8500 O O . VAL D 1 141 ? -6.620 41.847 -37.923 1.000 18.977 185 VAL DDD O 1
ATOM 8504 N N . LEU D 1 142 ? -5.200 42.113 -39.651 1.000 21.414 186 LEU DDD N 1
ATOM 8505 C CA . LEU D 1 142 ? -5.690 43.468 -40.008 1.000 21.749 186 LEU DDD CA 1
ATOM 8506 C C . LEU D 1 142 ? -7.201 43.442 -40.330 1.000 22.162 186 LEU DDD C 1
ATOM 8507 O O . LEU D 1 142 ? -7.911 44.396 -39.970 1.000 23.902 186 LEU DDD O 1
ATOM 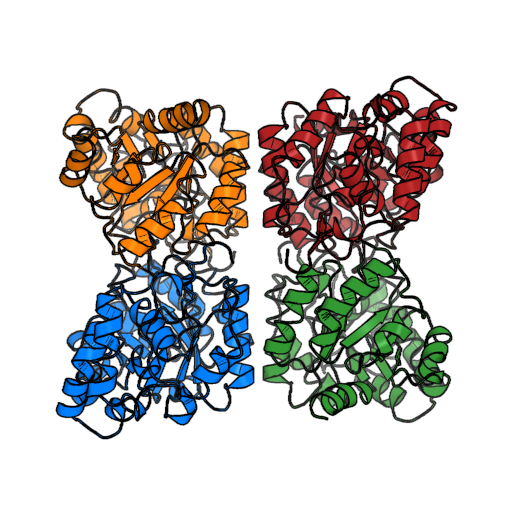8512 N N . HIS D 1 143 ? -7.705 42.367 -40.940 1.000 20.659 187 HIS DDD N 1
ATOM 8513 C CA . HIS D 1 143 ? -9.133 42.211 -41.329 1.000 22.952 187 HIS DDD CA 1
ATOM 8514 C C . HIS D 1 143 ? -10.039 42.068 -40.094 1.000 23.712 187 HIS DDD C 1
ATOM 8515 O O . HIS D 1 143 ? -11.266 42.207 -40.256 1.000 23.994 187 HIS DDD O 1
ATOM 8522 N N . MET D 1 144 ? -9.485 41.811 -38.899 1.000 22.695 188 MET DDD N 1
ATOM 8523 C CA . MET D 1 144 ? -10.281 41.438 -37.701 1.000 22.230 188 MET DDD CA 1
ATOM 8524 C C . MET D 1 144 ? -10.880 42.674 -37.027 1.000 21.105 188 MET DDD C 1
ATOM 8525 O O . MET D 1 144 ? -11.881 42.531 -36.344 1.000 21.888 188 MET DDD O 1
ATOM 8530 N N . GLY D 1 145 ? -10.308 43.853 -37.221 1.000 20.786 189 GLY DDD N 1
ATOM 8531 C CA . GLY D 1 145 ? -10.865 45.086 -36.642 1.000 20.629 189 GLY DDD CA 1
ATOM 8532 C C . GLY D 1 145 ? -9.841 46.208 -36.662 1.000 19.731 189 GLY DDD C 1
ATOM 8533 O O . GLY D 1 145 ? -8.737 46.037 -37.187 1.000 20.119 189 GLY DDD O 1
ATOM 8534 N N . PRO D 1 146 ? -10.200 47.379 -36.098 1.000 19.014 190 PRO DDD N 1
ATOM 8535 C CA . PRO D 1 146 ? -9.323 48.543 -36.092 1.000 18.899 190 PRO DDD CA 1
ATOM 8536 C C . PRO D 1 146 ? -7.956 48.218 -35.486 1.000 19.031 190 PRO DDD C 1
ATOM 8537 O O . PRO D 1 146 ? -7.888 47.701 -34.369 1.000 18.676 190 PRO DDD O 1
ATOM 8541 N N . THR D 1 147 ? -6.895 48.544 -36.217 1.000 18.733 191 THR DDD N 1
ATOM 8542 C CA . THR D 1 147 ? -5.515 48.094 -35.900 1.000 18.995 191 THR DDD CA 1
ATOM 8543 C C . THR D 1 147 ? -4.583 49.300 -35.883 1.000 18.930 191 THR DDD C 1
ATOM 8544 O O . THR D 1 147 ? -4.608 50.098 -36.851 1.000 18.311 191 THR DDD O 1
ATOM 8548 N N . ILE D 1 148 ? -3.774 49.393 -34.835 1.000 18.816 192 ILE DDD N 1
ATOM 8549 C CA . ILE D 1 148 ? -2.639 50.346 -34.742 1.000 18.638 192 ILE DDD CA 1
ATOM 8550 C C . ILE D 1 148 ? -1.373 49.520 -34.953 1.000 18.780 192 ILE DDD C 1
ATOM 8551 O O . ILE D 1 148 ? -1.160 48.553 -34.197 1.000 18.277 192 ILE DDD O 1
ATOM 8556 N N . ILE D 1 149 ? -0.597 49.864 -35.979 1.000 18.796 193 ILE DDD N 1
ATOM 8557 C CA . ILE D 1 149 ? 0.704 49.205 -36.284 1.000 19.210 193 ILE DDD CA 1
ATOM 8558 C C . ILE D 1 149 ? 1.783 49.884 -35.437 1.000 19.309 193 ILE DDD C 1
ATOM 8559 O O . ILE D 1 149 ? 1.854 51.126 -35.437 1.000 19.725 193 ILE DDD O 1
ATOM 8564 N N . TYR D 1 150 ? 2.569 49.099 -34.708 1.000 18.976 194 TYR DDD N 1
ATOM 8565 C CA . TYR D 1 150 ? 3.540 49.580 -33.700 1.000 20.038 194 TYR DDD CA 1
ATOM 8566 C C . TYR D 1 150 ? 4.954 49.435 -34.264 1.000 20.362 194 TYR DDD C 1
ATOM 8567 O O . TYR D 1 150 ? 5.418 48.304 -34.414 1.000 19.623 194 TYR DDD O 1
ATOM 8576 N N . ASN D 1 151 ? 5.614 50.554 -34.572 1.000 19.474 195 ASN DDD N 1
ATOM 8577 C CA . ASN D 1 151 ? 7.020 50.567 -35.055 1.000 20.006 195 ASN DDD CA 1
ATOM 8578 C C . ASN D 1 151 ? 7.918 51.082 -33.929 1.000 20.377 195 ASN DDD C 1
ATOM 8579 O O . ASN D 1 151 ? 7.860 52.297 -33.591 1.000 20.710 195 ASN DDD O 1
ATOM 8584 N N . VAL D 1 152 ? 8.701 50.182 -33.344 1.000 20.227 196 VAL DDD N 1
ATOM 8585 C CA . VAL D 1 152 ? 9.632 50.504 -32.224 1.000 21.416 196 VAL DDD CA 1
ATOM 8586 C C . VAL D 1 152 ? 10.944 49.755 -32.465 1.000 21.659 196 VAL DDD C 1
ATOM 8587 O O . VAL D 1 152 ? 11.249 48.771 -31.800 1.000 21.154 196 VAL DDD O 1
ATOM 8591 N N . PRO D 1 153 ? 11.735 50.183 -33.474 1.000 23.258 197 PRO DDD N 1
ATOM 8592 C CA . PRO D 1 153 ? 12.962 49.483 -33.862 1.000 23.473 197 PRO DDD CA 1
ATOM 8593 C C . PRO D 1 153 ? 14.004 49.344 -32.739 1.000 22.580 197 PRO DDD C 1
ATOM 8594 O O . PRO D 1 153 ? 14.733 48.405 -32.783 1.000 24.522 197 PRO DDD O 1
ATOM 8598 N N . GLY D 1 154 ? 14.025 50.268 -31.779 1.000 22.808 198 GLY DDD N 1
ATOM 8599 C CA . GLY D 1 154 ? 14.797 50.168 -30.523 1.000 23.129 198 GLY DDD CA 1
ATOM 8600 C C . GLY D 1 154 ? 14.497 48.904 -29.715 1.000 23.411 198 GLY DDD C 1
ATOM 8601 O O . GLY D 1 154 ? 15.357 48.514 -28.924 1.000 24.885 198 GLY DDD O 1
ATOM 8602 N N . ARG D 1 155 ? 13.318 48.290 -29.857 1.000 21.772 199 ARG DDD N 1
ATOM 8603 C CA A ARG D 1 155 ? 12.948 47.064 -29.102 0.500 22.368 199 ARG DDD CA 1
ATOM 8604 C CA B ARG D 1 155 ? 12.938 47.067 -29.098 0.500 22.187 199 ARG DDD CA 1
ATOM 8605 C C . ARG D 1 155 ? 12.856 45.870 -30.053 1.000 22.272 199 ARG DDD C 1
ATOM 8606 O O . ARG D 1 155 ? 13.221 44.750 -29.630 1.000 23.132 199 ARG DDD O 1
ATOM 8621 N N . THR D 1 156 ? 12.394 46.081 -31.287 1.000 22.132 200 THR DDD N 1
ATOM 8622 C CA . THR D 1 156 ? 12.240 44.964 -32.262 1.000 22.213 200 THR DDD CA 1
ATOM 8623 C C . THR D 1 156 ? 13.550 44.687 -32.998 1.000 24.530 200 THR DDD C 1
ATOM 8624 O O . THR D 1 156 ? 13.673 43.579 -33.547 1.000 24.308 200 THR DDD O 1
ATOM 8628 N N . CYS D 1 157 ? 14.430 45.680 -33.081 1.000 27.377 201 CYS DDD N 1
ATOM 8629 C CA . CYS D 1 157 ? 15.663 45.672 -33.911 1.000 32.105 201 CYS DDD CA 1
ATOM 8630 C C . CYS D 1 157 ? 15.306 45.469 -35.384 1.000 30.697 201 CYS DDD C 1
ATOM 8631 O O . CYS D 1 157 ? 16.105 44.871 -36.115 1.000 28.874 201 CYS DDD O 1
ATOM 8634 N N . GLN D 1 158 ? 14.140 45.967 -35.792 1.000 27.355 202 GLN DDD N 1
ATOM 8635 C CA . GLN D 1 158 ? 13.714 45.966 -37.204 1.000 27.039 202 GLN DDD CA 1
ATOM 8636 C C . GLN D 1 158 ? 12.727 47.101 -37.452 1.000 26.026 202 GLN DDD C 1
ATOM 8637 O O . GLN D 1 158 ? 11.615 47.063 -36.897 1.000 23.718 202 GLN DDD O 1
ATOM 8643 N N . ASP D 1 159 ? 13.144 48.056 -38.278 1.000 25.686 203 ASP DDD N 1
ATOM 8644 C CA . ASP D 1 159 ? 12.303 49.179 -38.749 1.000 26.506 203 ASP DDD CA 1
ATOM 8645 C C . ASP D 1 159 ? 11.206 48.602 -39.646 1.000 25.696 203 ASP DDD C 1
ATOM 8646 O O . ASP D 1 159 ? 11.544 47.816 -40.569 1.000 26.257 203 ASP DDD O 1
ATOM 8651 N N . ILE D 1 160 ? 9.945 48.950 -39.370 1.000 22.389 204 ILE DDD N 1
ATOM 8652 C CA . ILE D 1 160 ? 8.823 48.736 -40.320 1.000 21.712 204 ILE DDD CA 1
ATOM 8653 C C . ILE D 1 160 ? 8.964 49.840 -41.355 1.000 21.604 204 ILE DDD C 1
ATOM 8654 O O . ILE D 1 160 ? 8.786 51.021 -41.032 1.000 22.059 204 ILE DDD O 1
ATOM 8659 N N . PRO D 1 161 ? 9.337 49.499 -42.600 1.000 20.995 205 PRO DDD N 1
ATOM 8660 C CA . PRO D 1 161 ? 9.579 50.524 -43.599 1.000 22.005 205 PRO DDD CA 1
ATOM 8661 C C . PRO D 1 161 ? 8.275 51.130 -44.114 1.000 22.871 205 PRO DDD C 1
ATOM 8662 O O . PRO D 1 161 ? 7.198 50.517 -44.065 1.000 20.319 205 PRO DDD O 1
ATOM 8666 N N . PRO D 1 162 ? 8.362 52.372 -44.640 1.000 22.973 206 PRO DDD N 1
ATOM 8667 C CA . PRO D 1 162 ? 7.211 53.040 -45.238 1.000 23.818 206 PRO DDD CA 1
ATOM 8668 C C . PRO D 1 162 ? 6.447 52.189 -46.263 1.000 24.087 206 PRO DDD C 1
ATOM 8669 O O . PRO D 1 162 ? 5.240 52.236 -46.241 1.000 23.714 206 PRO DDD O 1
ATOM 8673 N N . GLN D 1 163 ? 7.128 51.418 -47.115 1.000 25.281 207 GLN DDD N 1
ATOM 8674 C CA . GLN D 1 163 ? 6.410 50.627 -48.155 1.000 25.642 207 GLN DDD CA 1
ATOM 8675 C C . GLN D 1 163 ? 5.422 49.663 -47.462 1.000 23.069 207 GLN DDD C 1
ATOM 8676 O O . GLN D 1 163 ? 4.333 49.437 -48.021 1.000 22.408 207 GLN DDD O 1
ATOM 8682 N N . VAL D 1 164 ? 5.750 49.141 -46.278 1.000 22.307 208 VAL DDD N 1
ATOM 8683 C CA . VAL D 1 164 ? 4.847 48.211 -45.534 1.000 20.499 208 VAL DDD CA 1
ATOM 8684 C C . VAL D 1 164 ? 3.638 49.010 -45.043 1.000 21.264 208 VAL DDD C 1
ATOM 8685 O O . VAL D 1 164 ? 2.509 48.576 -45.312 1.000 21.259 208 VAL DDD O 1
ATOM 8689 N N . ILE D 1 165 ? 3.868 50.152 -44.383 1.000 21.178 209 ILE DDD N 1
ATOM 8690 C CA . ILE D 1 165 ? 2.775 51.033 -43.866 1.000 20.886 209 ILE DDD CA 1
ATOM 8691 C C . ILE D 1 165 ? 1.886 51.487 -45.027 1.000 21.785 209 ILE DDD C 1
ATOM 8692 O O . ILE D 1 165 ? 0.654 51.413 -44.874 1.000 20.270 209 ILE DDD O 1
ATOM 8697 N N . PHE D 1 166 ? 2.451 51.903 -46.166 1.000 21.191 210 PHE DDD N 1
ATOM 8698 C CA . PHE D 1 166 ? 1.636 52.365 -47.324 1.000 21.533 210 PHE DDD CA 1
ATOM 8699 C C . PHE D 1 166 ? 0.706 51.237 -47.788 1.000 21.459 210 PHE DDD C 1
ATOM 8700 O O . PHE D 1 166 ? -0.486 51.487 -48.028 1.000 22.265 210 PHE DDD O 1
ATOM 8708 N N . LYS D 1 167 ? 1.232 50.024 -47.890 1.000 22.379 211 LYS DDD N 1
ATOM 8709 C CA . LYS D 1 167 ? 0.447 48.838 -48.308 1.000 23.756 211 LYS DDD CA 1
ATOM 8710 C C . LYS D 1 167 ? -0.677 48.559 -47.287 1.000 22.402 211 LYS DDD C 1
ATOM 8711 O O . LYS D 1 167 ? -1.835 48.346 -47.717 1.000 20.621 211 LYS DDD O 1
ATOM 8717 N N . LEU D 1 168 ? -0.362 48.519 -45.990 1.000 21.779 212 LEU DDD N 1
ATOM 8718 C CA . LEU D 1 168 ? -1.371 48.219 -44.934 1.000 21.795 212 LEU DDD CA 1
ATOM 8719 C C . LEU D 1 168 ? -2.454 49.299 -44.936 1.000 21.902 212 LEU DDD C 1
ATOM 8720 O O . LEU D 1 168 ? -3.620 48.973 -44.665 1.000 21.442 212 LEU DDD O 1
ATOM 8725 N N . SER D 1 169 ? -2.093 50.546 -45.248 1.000 23.290 213 SER DDD N 1
ATOM 8726 C CA . SER D 1 169 ? -3.034 51.687 -45.238 1.000 24.415 213 SER DDD CA 1
ATOM 8727 C C . SER D 1 169 ? -4.074 51.554 -46.365 1.000 24.505 213 SER DDD C 1
ATOM 8728 O O . SER D 1 169 ? -5.060 52.283 -46.308 1.000 24.173 213 SER DDD O 1
ATOM 8731 N N . GLN D 1 170 ? -3.896 50.641 -47.328 1.000 25.286 214 GLN DDD N 1
ATOM 8732 C CA . GLN D 1 170 ? -4.944 50.311 -48.334 1.000 26.548 214 GLN DDD CA 1
ATOM 8733 C C . GLN D 1 170 ? -6.144 49.661 -47.622 1.000 25.618 214 GLN DDD C 1
ATOM 8734 O O . GLN D 1 170 ? -7.254 49.745 -48.151 1.000 25.538 214 GLN DDD O 1
ATOM 8740 N N . ASN D 1 171 ? -5.957 49.078 -46.434 1.000 24.307 215 ASN DDD N 1
ATOM 8741 C CA . ASN D 1 171 ? -7.031 48.359 -45.702 1.000 23.744 215 ASN DDD CA 1
ATOM 8742 C C . ASN D 1 171 ? -7.777 49.336 -44.792 1.000 24.955 215 ASN DDD C 1
ATOM 8743 O O . ASN D 1 171 ? -7.148 50.016 -43.980 1.000 24.730 215 ASN DDD O 1
ATOM 8748 N N . PRO D 1 172 ? -9.130 49.398 -44.838 1.000 24.244 216 PRO DDD N 1
ATOM 8749 C CA . PRO D 1 172 ? -9.887 50.342 -44.014 1.000 24.635 216 PRO DDD CA 1
ATOM 8750 C C . PRO D 1 172 ? -9.784 50.085 -42.501 1.000 24.239 216 PRO DDD C 1
ATOM 8751 O O . PRO D 1 172 ? -10.145 50.982 -41.760 1.000 25.207 216 PRO DDD O 1
ATOM 8755 N N . ASN D 1 173 ? -9.303 48.907 -42.082 1.000 21.905 217 ASN DDD N 1
ATOM 8756 C CA . ASN D 1 173 ? -9.076 48.583 -40.653 1.000 21.834 217 ASN DDD CA 1
ATOM 8757 C C . ASN D 1 173 ? -7.733 49.153 -40.155 1.000 22.133 217 ASN DDD C 1
ATOM 8758 O O . ASN D 1 173 ? -7.506 49.067 -38.943 1.000 21.557 217 ASN DDD O 1
ATOM 8763 N N . MET D 1 174 ? -6.851 49.699 -41.003 1.000 20.958 218 MET DDD N 1
ATOM 8764 C CA . MET D 1 174 ? -5.566 50.203 -40.469 1.000 22.311 218 MET DDD CA 1
ATOM 8765 C C . MET D 1 174 ? -5.832 51.608 -39.941 1.000 20.962 218 MET DDD C 1
ATOM 8766 O O . MET D 1 174 ? -5.997 52.536 -40.745 1.000 21.399 218 MET DDD O 1
ATOM 8771 N N . ALA D 1 175 ? -5.988 51.714 -38.628 1.000 20.218 219 ALA DDD N 1
ATOM 8772 C CA . ALA D 1 175 ? -6.332 52.972 -37.940 1.000 19.513 219 ALA DDD CA 1
ATOM 8773 C C . ALA D 1 175 ? -5.168 53.953 -38.112 1.000 20.419 219 ALA DDD C 1
ATOM 8774 O O . ALA D 1 175 ? -5.404 55.105 -38.499 1.000 20.739 219 ALA DDD O 1
ATOM 8776 N N . GLY D 1 176 ? -3.945 53.498 -37.867 1.000 20.068 220 GLY DDD N 1
ATOM 8777 C CA . GLY D 1 176 ? -2.761 54.365 -37.870 1.000 19.920 220 GLY DDD CA 1
ATOM 8778 C C . GLY D 1 176 ? -1.530 53.662 -37.334 1.000 20.057 220 GLY DDD C 1
ATOM 8779 O O . GLY D 1 176 ? -1.528 52.421 -37.204 1.000 19.428 220 GLY DDD O 1
ATOM 8780 N N . VAL D 1 177 ? -0.520 54.447 -37.016 1.000 19.827 221 VAL DDD N 1
ATOM 8781 C CA . VAL D 1 177 ? 0.823 53.938 -36.643 1.000 20.143 221 VAL DDD CA 1
ATOM 8782 C C . VAL D 1 177 ? 1.176 54.518 -35.279 1.000 20.246 221 VAL DDD C 1
ATOM 8783 O O . VAL D 1 177 ? 1.020 55.747 -35.100 1.000 18.515 221 VAL DDD O 1
ATOM 8787 N N . LYS D 1 178 ? 1.627 53.660 -34.365 1.000 18.564 222 LYS DDD N 1
ATOM 8788 C CA . LYS D 1 178 ? 2.383 54.096 -33.177 1.000 20.031 222 LYS DDD CA 1
ATOM 8789 C C . LYS D 1 178 ? 3.852 54.146 -33.614 1.000 20.216 222 LYS DDD C 1
ATOM 8790 O O . LYS D 1 178 ? 4.464 53.093 -33.775 1.000 19.331 222 LYS DDD O 1
ATOM 8796 N N . GLU D 1 179 ? 4.377 55.343 -33.839 1.000 20.723 223 GLU DDD N 1
ATOM 8797 C CA . GLU D 1 179 ? 5.709 55.521 -34.469 1.000 21.356 223 GLU DDD CA 1
ATOM 8798 C C . GLU D 1 179 ? 6.717 55.997 -33.426 1.000 21.810 223 GLU DDD C 1
ATOM 8799 O O . GLU D 1 179 ? 6.430 57.027 -32.766 1.000 20.225 223 GLU DDD O 1
ATOM 8805 N N . CYS D 1 180 ? 7.876 55.331 -33.338 1.000 23.322 224 CYS DDD N 1
ATOM 8806 C CA . CYS D 1 180 ? 8.993 55.713 -32.425 1.000 25.428 224 CYS DDD CA 1
ATOM 8807 C C . CYS D 1 180 ? 10.263 56.146 -33.179 1.000 26.614 224 CYS DDD C 1
ATOM 8808 O O . CYS D 1 180 ? 11.193 56.606 -32.513 1.000 25.511 224 CYS DDD O 1
ATOM 8811 N N . VAL D 1 181 ? 10.317 56.061 -34.505 1.000 24.915 225 VAL DDD N 1
ATOM 8812 C CA . VAL D 1 181 ? 11.569 56.378 -35.263 1.000 28.147 225 VAL DDD CA 1
ATOM 8813 C C . VAL D 1 181 ? 11.891 57.877 -35.134 1.000 27.784 225 VAL DDD C 1
ATOM 8814 O O . VAL D 1 181 ? 13.082 58.231 -35.154 1.000 32.610 225 VAL DDD O 1
ATOM 8818 N N . GLY D 1 182 ? 10.888 58.739 -35.006 1.000 27.025 226 GLY DDD N 1
ATOM 8819 C CA . GLY D 1 182 ? 11.093 60.195 -34.883 1.000 26.601 226 GLY DDD CA 1
ATOM 8820 C C . GLY D 1 182 ? 10.218 60.996 -35.827 1.000 28.587 226 GLY DDD C 1
ATOM 8821 O O . GLY D 1 182 ? 9.484 60.396 -36.646 1.000 26.786 226 GLY DDD O 1
ATOM 8822 N N . ASN D 1 183 ? 10.318 62.321 -35.735 1.000 29.072 227 ASN DDD N 1
ATOM 8823 C CA . ASN D 1 183 ? 9.382 63.291 -36.360 1.000 31.574 227 ASN DDD CA 1
ATOM 8824 C C . ASN D 1 183 ? 9.494 63.260 -37.890 1.000 31.911 227 ASN DDD C 1
ATOM 8825 O O . ASN D 1 183 ? 8.472 63.514 -38.539 1.000 30.109 227 ASN DDD O 1
ATOM 8830 N N . ASN D 1 184 ? 10.653 62.932 -38.471 1.000 31.804 228 ASN DDD N 1
ATOM 8831 C CA . ASN D 1 184 ? 10.794 62.820 -39.947 1.000 32.925 228 ASN DDD CA 1
ATOM 8832 C C . ASN D 1 184 ? 9.925 61.668 -40.462 1.000 29.403 228 ASN DDD C 1
ATOM 8833 O O . ASN D 1 184 ? 9.258 61.852 -41.499 1.000 27.070 228 ASN DDD O 1
ATOM 8838 N N . ARG D 1 185 ? 9.943 60.523 -39.776 1.000 26.068 229 ARG DDD N 1
ATOM 8839 C CA . ARG D 1 185 ? 9.111 59.357 -40.173 1.000 24.709 229 ARG DDD CA 1
ATOM 8840 C C . ARG D 1 185 ? 7.633 59.690 -39.935 1.000 23.412 229 ARG DDD C 1
ATOM 8841 O O . ARG D 1 185 ? 6.816 59.386 -40.809 1.000 23.659 229 ARG DDD O 1
ATOM 8849 N N . VAL D 1 186 ? 7.305 60.293 -38.790 1.000 22.637 230 VAL DDD N 1
ATOM 8850 C CA . VAL D 1 186 ? 5.921 60.740 -38.459 1.000 23.713 230 VAL DDD CA 1
ATOM 8851 C C . VAL D 1 186 ? 5.382 61.547 -39.650 1.000 23.722 230 VAL DDD C 1
ATOM 8852 O O . VAL D 1 186 ? 4.286 61.233 -40.133 1.000 21.486 230 VAL DDD O 1
ATOM 8856 N N . GLU D 1 187 ? 6.145 62.536 -40.119 1.000 24.962 231 GLU DDD N 1
ATOM 8857 C CA . GLU D 1 187 ? 5.697 63.464 -41.190 1.000 27.455 231 GLU DDD CA 1
ATOM 8858 C C . GLU D 1 187 ? 5.537 62.722 -42.530 1.000 26.932 231 GLU DDD C 1
ATOM 8859 O O . GLU D 1 187 ? 4.634 63.083 -43.290 1.000 27.615 231 GLU DDD O 1
ATOM 8865 N N . GLU D 1 188 ? 6.340 61.701 -42.810 1.000 26.763 232 GLU DDD N 1
ATOM 8866 C CA . GLU D 1 188 ? 6.218 60.906 -44.065 1.000 27.566 232 GLU DDD CA 1
ATOM 8867 C C . GLU D 1 188 ? 4.837 60.219 -44.123 1.000 25.840 232 GLU DDD C 1
ATOM 8868 O O . GLU D 1 188 ? 4.298 59.996 -45.227 1.000 25.581 232 GLU DDD O 1
ATOM 8874 N N . TYR D 1 189 ? 4.261 59.890 -42.975 1.000 21.927 233 TYR DDD N 1
ATOM 8875 C CA . TYR D 1 189 ? 2.906 59.308 -42.903 1.000 20.051 233 TYR DDD CA 1
ATOM 8876 C C . TYR D 1 189 ? 1.843 60.409 -42.842 1.000 20.208 233 TYR DDD C 1
ATOM 8877 O O . TYR D 1 189 ? 0.833 60.299 -43.570 1.000 19.645 233 TYR DDD O 1
ATOM 8886 N N . THR D 1 190 ? 2.007 61.409 -41.971 1.000 19.943 234 THR DDD N 1
ATOM 8887 C CA . THR D 1 190 ? 0.919 62.387 -41.716 1.000 20.166 234 THR DDD CA 1
ATOM 8888 C C . THR D 1 190 ? 0.733 63.246 -42.966 1.000 19.541 234 THR DDD C 1
ATOM 8889 O O . THR D 1 190 ? -0.402 63.624 -43.228 1.000 19.587 234 THR DDD O 1
ATOM 8893 N N . GLU D 1 191 ? 1.799 63.506 -43.728 1.000 20.445 235 GLU DDD N 1
ATOM 8894 C CA . GLU D 1 191 ? 1.690 64.338 -44.959 1.000 22.233 235 GLU DDD CA 1
ATOM 8895 C C . GLU D 1 191 ? 0.772 63.638 -45.963 1.000 21.220 235 GLU DDD C 1
ATOM 8896 O O . GLU D 1 191 ? 0.249 64.329 -46.833 1.000 21.169 235 GLU DDD O 1
ATOM 8902 N N . LYS D 1 192 ? 0.637 62.310 -45.883 1.000 20.664 236 LYS DDD N 1
ATOM 8903 C CA . LYS D 1 192 ? -0.214 61.505 -46.804 1.000 21.475 236 LYS DDD CA 1
ATOM 8904 C C . LYS D 1 192 ? -1.595 61.210 -46.188 1.000 21.313 236 LYS DDD C 1
ATOM 8905 O O . LYS D 1 192 ? -2.389 60.521 -46.836 1.000 22.476 236 LYS DDD O 1
ATOM 8911 N N . GLY D 1 193 ? -1.872 61.691 -44.982 1.000 19.852 237 GLY DDD N 1
ATOM 8912 C CA . GLY D 1 193 ? -3.170 61.532 -44.301 1.000 21.384 237 GLY DDD CA 1
ATOM 8913 C C . GLY D 1 193 ? -3.256 60.231 -43.518 1.000 21.439 237 GLY DDD C 1
ATOM 8914 O O . GLY D 1 193 ? -4.358 59.858 -43.143 1.000 22.640 237 GLY DDD O 1
ATOM 8915 N N . ILE D 1 194 ? -2.139 59.548 -43.300 1.000 20.437 238 ILE DDD N 1
ATOM 8916 C CA . ILE D 1 194 ? -2.089 58.354 -42.401 1.000 20.051 238 ILE DDD CA 1
ATOM 8917 C C . ILE D 1 194 ? -2.020 58.876 -40.972 1.000 20.608 238 ILE DDD C 1
ATOM 8918 O O . ILE D 1 194 ? -1.220 59.805 -40.711 1.000 21.457 238 ILE DDD O 1
ATOM 8923 N N . VAL D 1 195 ? -2.817 58.300 -40.070 1.000 20.132 239 VAL DDD N 1
ATOM 8924 C CA . VAL D 1 195 ? -2.871 58.757 -38.651 1.000 18.773 239 VAL DDD CA 1
ATOM 8925 C C . VAL D 1 195 ? -1.631 58.222 -37.933 1.000 18.903 239 VAL DDD C 1
ATOM 8926 O O . VAL D 1 195 ? -1.293 57.019 -38.076 1.000 18.860 239 VAL DDD O 1
ATOM 8930 N N . VAL D 1 196 ? -0.979 59.093 -37.174 1.000 18.922 240 VAL DDD N 1
ATOM 8931 C CA . VAL D 1 196 ? 0.215 58.728 -36.372 1.000 19.027 240 VAL DDD CA 1
ATOM 8932 C C . VAL D 1 196 ? 0.014 59.197 -34.934 1.000 19.478 240 VAL DDD C 1
ATOM 8933 O O . VAL D 1 196 ? -0.370 60.362 -34.714 1.000 20.293 240 VAL DDD O 1
ATOM 8937 N N . TRP D 1 197 ? 0.289 58.289 -34.001 1.000 19.314 241 TRP DDD N 1
ATOM 8938 C CA . TRP D 1 197 ? 0.514 58.600 -32.573 1.000 18.958 241 TRP DDD CA 1
ATOM 8939 C C . TRP D 1 197 ? 2.011 58.488 -32.329 1.000 19.483 241 TRP DDD C 1
ATOM 8940 O O . TRP D 1 197 ? 2.596 57.486 -32.727 1.000 18.374 241 TRP DDD O 1
ATOM 8951 N N . SER D 1 198 ? 2.612 59.501 -31.722 1.000 19.203 242 SER DDD N 1
ATOM 8952 C CA . SER D 1 198 ? 4.008 59.384 -31.250 1.000 20.783 242 SER DDD CA 1
ATOM 8953 C C . SER D 1 198 ? 4.059 58.335 -30.139 1.000 21.231 242 SER DDD C 1
ATOM 8954 O O . SER D 1 198 ? 3.185 58.344 -29.243 1.000 22.570 242 SER DDD O 1
ATOM 8957 N N . GLY D 1 199 ? 5.070 57.483 -30.188 1.000 21.551 243 GLY DDD N 1
ATOM 8958 C CA . GLY D 1 199 ? 5.382 56.530 -29.114 1.000 23.634 243 GLY DDD CA 1
ATOM 8959 C C . GLY D 1 199 ? 6.459 57.069 -28.192 1.000 25.236 243 GLY DDD C 1
ATOM 8960 O O . GLY D 1 199 ? 6.864 56.318 -27.308 1.000 25.952 243 GLY DDD O 1
ATOM 8961 N N . ASN D 1 200 ? 6.917 58.312 -28.407 1.000 26.092 244 ASN DDD N 1
ATOM 8962 C CA . ASN D 1 200 ? 8.062 58.930 -27.680 1.000 26.440 244 ASN DDD CA 1
ATOM 8963 C C . ASN D 1 200 ? 7.545 60.142 -26.895 1.000 25.254 244 ASN DDD C 1
ATOM 8964 O O . ASN D 1 200 ? 7.333 61.228 -27.494 1.000 25.370 244 ASN DDD O 1
ATOM 8969 N N . ASP D 1 201 ? 7.325 59.975 -25.594 1.000 23.042 245 ASP DDD N 1
ATOM 8970 C CA . ASP D 1 201 ? 6.772 61.061 -24.743 1.000 24.762 245 ASP DDD CA 1
ATOM 8971 C C . ASP D 1 201 ? 7.593 62.347 -24.917 1.000 24.187 245 ASP DDD C 1
ATOM 8972 O O . ASP D 1 201 ? 6.980 63.433 -24.932 1.000 24.970 245 ASP DDD O 1
ATOM 8977 N N . ASP D 1 202 ? 8.924 62.260 -24.990 1.000 24.245 246 ASP DDD N 1
ATOM 8978 C CA . ASP D 1 202 ? 9.791 63.465 -25.049 1.000 25.650 246 ASP DDD CA 1
ATOM 8979 C C . ASP D 1 202 ? 9.779 64.084 -26.456 1.000 24.804 246 ASP DDD C 1
ATOM 8980 O O . ASP D 1 202 ? 10.390 65.148 -26.621 1.000 23.901 246 ASP DDD O 1
ATOM 8985 N N . GLN D 1 203 ? 9.110 63.473 -27.434 1.000 22.839 247 GLN DDD N 1
ATOM 8986 C CA . GLN D 1 203 ? 8.956 64.047 -28.798 1.000 23.592 247 GLN DDD CA 1
ATOM 8987 C C . GLN D 1 203 ? 7.492 64.414 -29.074 1.000 22.680 247 GLN DDD C 1
ATOM 8988 O O . GLN D 1 203 ? 7.249 65.092 -30.093 1.000 22.718 247 GLN DDD O 1
ATOM 8994 N N . CYS D 1 204 ? 6.535 63.982 -28.247 1.000 22.110 248 CYS DDD N 1
ATOM 8995 C CA . CYS D 1 204 ? 5.115 63.965 -28.679 1.000 21.639 248 CYS DDD CA 1
ATOM 8996 C C . CYS D 1 204 ? 4.564 65.387 -28.800 1.000 22.092 248 CYS DDD C 1
ATOM 8997 O O . CYS D 1 204 ? 3.659 65.582 -29.630 1.000 20.611 248 CYS DDD O 1
ATOM 9000 N N . HIS D 1 205 ? 5.067 66.344 -28.010 1.000 22.164 249 HIS DDD N 1
ATOM 9001 C CA . HIS D 1 205 ? 4.622 67.760 -28.098 1.000 22.812 249 HIS DDD CA 1
ATOM 9002 C C . HIS D 1 205 ? 4.897 68.299 -29.506 1.000 21.742 249 HIS DDD C 1
ATOM 9003 O O . HIS D 1 205 ? 3.947 68.714 -30.191 1.000 21.748 249 HIS DDD O 1
ATOM 9010 N N . ASP D 1 206 ? 6.152 68.284 -29.934 1.000 23.042 250 ASP DDD N 1
ATOM 9011 C CA . ASP D 1 206 ? 6.570 68.785 -31.267 1.000 24.756 250 ASP DDD CA 1
ATOM 9012 C C . ASP D 1 206 ? 5.910 67.918 -32.353 1.000 24.511 250 ASP DDD C 1
ATOM 9013 O O . ASP D 1 206 ? 5.485 68.463 -33.362 1.000 22.064 250 ASP DDD O 1
ATOM 9018 N N . SER D 1 207 ? 5.802 66.607 -32.147 1.000 22.991 251 SER DDD N 1
ATOM 9019 C CA . SER D 1 207 ? 5.154 65.695 -33.127 1.000 23.674 251 SER DDD CA 1
ATOM 9020 C C . SER D 1 207 ? 3.697 66.138 -33.382 1.000 21.089 251 SER DDD C 1
ATOM 9021 O O . SER D 1 207 ? 3.284 66.256 -34.571 1.000 21.080 251 SER DDD O 1
ATOM 9024 N N . ARG D 1 208 ? 2.974 66.460 -32.306 1.000 20.600 252 ARG DDD N 1
ATOM 9025 C CA . ARG D 1 208 ? 1.543 66.851 -32.302 1.000 21.396 252 ARG DDD CA 1
ATOM 9026 C C . ARG D 1 208 ? 1.351 68.194 -33.020 1.000 22.362 252 ARG DDD C 1
ATOM 9027 O O . ARG D 1 208 ? 0.410 68.295 -33.823 1.000 22.580 252 ARG DDD O 1
ATOM 9035 N N . TRP D 1 209 ? 2.163 69.197 -32.695 1.000 21.649 253 TRP DDD N 1
ATOM 9036 C CA . TRP D 1 209 ? 1.909 70.600 -33.130 1.000 21.535 253 TRP DDD CA 1
ATOM 9037 C C . TRP D 1 209 ? 2.668 70.945 -34.419 1.000 22.787 253 TRP DDD C 1
ATOM 9038 O O . TRP D 1 209 ? 2.180 71.830 -35.146 1.000 23.814 253 TRP DDD O 1
ATOM 9049 N N . ASP D 1 210 ? 3.782 70.276 -34.716 1.000 22.612 254 ASP DDD N 1
ATOM 9050 C CA . ASP D 1 210 ? 4.694 70.658 -35.829 1.000 23.776 254 ASP DDD CA 1
ATOM 9051 C C . ASP D 1 210 ? 4.781 69.569 -36.915 1.000 24.837 254 ASP DDD C 1
ATOM 9052 O O . ASP D 1 210 ? 5.246 69.910 -37.999 1.000 22.691 254 ASP DDD O 1
ATOM 9057 N N . HIS D 1 211 ? 4.401 68.306 -36.656 1.000 22.211 255 HIS DDD N 1
ATOM 9058 C CA . HIS D 1 211 ? 4.602 67.194 -37.627 1.000 22.665 255 HIS DDD CA 1
ATOM 9059 C C . HIS D 1 211 ? 3.303 66.414 -37.900 1.000 21.286 255 HIS DDD C 1
ATOM 9060 O O . HIS D 1 211 ? 3.386 65.364 -38.548 1.000 23.729 255 HIS DDD O 1
ATOM 9067 N N . GLY D 1 212 ? 2.149 66.921 -37.471 1.000 19.863 256 GLY DDD N 1
ATOM 9068 C CA . GLY D 1 212 ? 0.827 66.395 -37.852 1.000 20.381 256 GLY DDD CA 1
ATOM 9069 C C . GLY D 1 212 ? 0.415 65.139 -37.097 1.000 19.062 256 GLY DDD C 1
ATOM 9070 O O . GLY D 1 212 ? -0.587 64.522 -37.506 1.000 20.368 256 GLY DDD O 1
ATOM 9071 N N . ALA D 1 213 ? 1.107 64.757 -36.028 1.000 20.157 257 ALA DDD N 1
ATOM 9072 C CA . ALA D 1 213 ? 0.681 63.582 -35.227 1.000 19.654 257 ALA DDD CA 1
ATOM 9073 C C . ALA D 1 213 ? -0.670 63.911 -34.579 1.000 20.781 257 ALA DDD C 1
ATOM 9074 O O . ALA D 1 213 ? -0.905 65.082 -34.182 1.000 20.471 257 ALA DDD O 1
ATOM 9076 N N . THR D 1 214 ? -1.553 62.925 -34.482 1.000 20.481 258 THR DDD N 1
ATOM 9077 C CA . THR D 1 214 ? -2.899 63.081 -33.867 1.000 20.533 258 THR DDD CA 1
ATOM 9078 C C . THR D 1 214 ? -2.758 63.200 -32.344 1.000 19.980 258 THR DDD C 1
ATOM 9079 O O . THR D 1 214 ? -3.545 63.921 -31.705 1.000 19.632 258 THR DDD O 1
ATOM 9083 N N . GLY D 1 215 ? -1.779 62.512 -31.773 1.000 20.966 259 GLY DDD N 1
ATOM 9084 C CA . GLY D 1 215 ? -1.567 62.475 -30.325 1.000 20.412 259 GLY DDD CA 1
ATOM 9085 C C . GLY D 1 215 ? -0.444 61.529 -29.939 1.000 20.437 259 GLY DDD C 1
ATOM 9086 O O . GLY D 1 215 ? 0.558 61.433 -30.686 1.000 19.506 259 GLY DDD O 1
ATOM 9087 N N . VAL D 1 216 ? -0.601 60.883 -28.791 1.000 18.872 260 VAL DDD N 1
ATOM 9088 C CA . VAL D 1 216 ? 0.481 60.127 -28.120 1.000 20.184 260 VAL DDD CA 1
ATOM 9089 C C . VAL D 1 216 ? -0.124 58.849 -27.545 1.000 19.263 260 VAL DDD C 1
ATOM 9090 O O . VAL D 1 216 ? -1.283 58.879 -27.080 1.000 21.485 260 VAL DDD O 1
ATOM 9094 N N . ILE D 1 217 ? 0.618 57.762 -27.654 1.000 19.895 261 ILE DDD N 1
ATOM 9095 C CA . ILE D 1 217 ? 0.399 56.544 -26.841 1.000 19.651 261 ILE DDD CA 1
ATOM 9096 C C . ILE D 1 217 ? 1.507 56.580 -25.792 1.000 20.684 261 ILE DDD C 1
ATOM 9097 O O . ILE D 1 217 ? 2.680 56.374 -26.180 1.000 20.765 261 ILE DDD O 1
ATOM 9102 N N . SER D 1 218 ? 1.121 56.958 -24.565 1.000 21.681 262 SER DDD N 1
ATOM 9103 C CA . SER D 1 218 ? 1.982 57.588 -23.530 1.000 22.697 262 SER DDD CA 1
ATOM 9104 C C . SER D 1 218 ? 2.267 56.647 -22.357 1.000 22.342 262 SER DDD C 1
ATOM 9105 O O . SER D 1 218 ? 1.360 55.960 -21.900 1.000 21.585 262 SER DDD O 1
ATOM 9108 N N . VAL D 1 219 ? 3.504 56.699 -21.868 1.000 22.073 263 VAL DDD N 1
ATOM 9109 C CA . VAL D 1 219 ? 3.943 56.135 -20.563 1.000 23.198 263 VAL DDD CA 1
ATOM 9110 C C . VAL D 1 219 ? 3.700 57.194 -19.485 1.000 23.215 263 VAL DDD C 1
ATOM 9111 O O . VAL D 1 219 ? 3.176 56.850 -18.428 1.000 23.570 263 VAL DDD O 1
ATOM 9115 N N . THR D 1 220 ? 4.098 58.431 -19.762 1.000 23.278 264 THR DDD N 1
ATOM 9116 C CA . THR D 1 220 ? 4.123 59.559 -18.793 1.000 23.317 264 THR DDD CA 1
ATOM 9117 C C . THR D 1 220 ? 2.700 59.877 -18.313 1.000 24.782 264 THR DDD C 1
ATOM 9118 O O . THR D 1 220 ? 2.550 60.296 -17.137 1.000 24.952 264 THR DDD O 1
ATOM 9122 N N . SER D 1 221 ? 1.675 59.635 -19.137 1.000 22.501 265 SER DDD N 1
ATOM 9123 C CA . SER D 1 221 ? 0.251 59.843 -18.762 1.000 23.474 265 SER DDD CA 1
ATOM 9124 C C . SER D 1 221 ? -0.144 58.926 -17.581 1.000 22.842 265 SER DDD C 1
ATOM 9125 O O . SER D 1 221 ? -1.130 59.252 -16.900 1.000 23.581 265 SER DDD O 1
ATOM 9128 N N . ASN D 1 222 ? 0.600 57.841 -17.315 1.000 21.578 266 ASN DDD N 1
ATOM 9129 C CA . ASN D 1 222 ? 0.392 56.992 -16.109 1.000 22.304 266 ASN DDD CA 1
ATOM 9130 C C . ASN D 1 222 ? 0.608 57.840 -14.844 1.000 23.441 266 ASN DDD C 1
ATOM 9131 O O . ASN D 1 222 ? -0.046 57.525 -13.824 1.000 23.448 266 ASN DDD O 1
ATOM 9136 N N . LEU D 1 223 ? 1.468 58.861 -14.914 1.000 23.277 267 LEU DDD N 1
ATOM 9137 C CA . LEU D 1 223 ? 1.874 59.704 -13.751 1.000 24.890 267 LEU DDD CA 1
ATOM 9138 C C . LEU D 1 223 ? 1.127 61.033 -13.758 1.000 26.235 267 LEU DDD C 1
ATOM 9139 O O . LEU D 1 223 ? 0.638 61.416 -12.678 1.000 25.190 267 LEU DDD O 1
ATOM 9144 N N . VAL D 1 224 ? 1.083 61.715 -14.906 1.000 23.748 268 VAL DDD N 1
ATOM 9145 C CA . VAL D 1 224 ? 0.526 63.097 -15.020 1.000 25.074 268 VAL DDD CA 1
ATOM 9146 C C . VAL D 1 224 ? -0.468 63.160 -16.179 1.000 24.454 268 VAL DDD C 1
ATOM 9147 O O . VAL D 1 224 ? -0.273 63.887 -17.145 1.000 24.381 268 VAL DDD O 1
ATOM 9151 N N . PRO D 1 225 ? -1.601 62.432 -16.093 1.000 26.254 269 PRO DDD N 1
ATOM 9152 C CA . PRO D 1 225 ? -2.551 62.325 -17.205 1.000 25.241 269 PRO DDD CA 1
ATOM 9153 C C . PRO D 1 225 ? -3.121 63.686 -17.616 1.000 25.219 269 PRO DDD C 1
ATOM 9154 O O . PRO D 1 225 ? -3.239 63.935 -18.798 1.000 25.204 269 PRO DDD O 1
ATOM 9158 N N . GLY D 1 226 ? -3.418 64.545 -16.638 1.000 23.401 270 GLY DDD N 1
ATOM 9159 C CA . GLY D 1 226 ? -3.959 65.897 -16.890 1.000 24.143 270 GLY DDD CA 1
ATOM 9160 C C . GLY D 1 226 ? -3.005 66.755 -17.700 1.000 23.485 270 GLY DDD C 1
ATOM 9161 O O . GLY D 1 226 ? -3.468 67.470 -18.629 1.000 24.061 270 GLY DDD O 1
ATOM 9162 N N . LEU D 1 227 ? -1.714 66.719 -17.363 1.000 26.254 271 LEU DDD N 1
ATOM 9163 C CA . LEU D 1 227 ? -0.668 67.525 -18.053 1.000 25.495 271 LEU DDD CA 1
ATOM 9164 C C . LEU D 1 227 ? -0.488 66.995 -19.483 1.000 23.854 271 LEU DDD C 1
ATOM 9165 O O . LEU D 1 227 ? -0.385 67.803 -20.409 1.000 22.131 271 LEU DDD O 1
ATOM 9170 N N . MET D 1 228 ? -0.474 65.677 -19.669 1.000 23.979 272 MET DDD N 1
ATOM 9171 C CA . MET D 1 228 ? -0.380 65.096 -21.035 1.000 24.212 272 MET DDD CA 1
ATOM 9172 C C . MET D 1 228 ? -1.623 65.479 -21.847 1.000 23.477 272 MET DDD C 1
ATOM 9173 O O . MET D 1 228 ? -1.451 65.828 -23.041 1.000 23.388 272 MET DDD O 1
ATOM 9178 N N . ARG D 1 229 ? -2.826 65.462 -21.253 1.000 22.954 273 ARG DDD N 1
ATOM 9179 C CA . ARG D 1 229 ? -4.045 65.867 -21.991 1.000 24.706 273 ARG DDD CA 1
ATOM 9180 C C . ARG D 1 229 ? -3.892 67.325 -22.433 1.000 23.705 273 ARG DDD C 1
ATOM 9181 O O . ARG D 1 229 ? -4.214 67.629 -23.595 1.000 23.385 273 ARG DDD O 1
ATOM 9189 N N . LYS D 1 230 ? -3.402 68.190 -21.541 1.000 24.939 274 LYS DDD N 1
ATOM 9190 C CA . LYS D 1 230 ? -3.211 69.630 -21.843 1.000 25.362 274 LYS DDD CA 1
ATOM 9191 C C . LYS D 1 230 ? -2.219 69.777 -23.010 1.000 24.327 274 LYS DDD C 1
ATOM 9192 O O . LYS D 1 230 ? -2.504 70.552 -23.956 1.000 22.806 274 LYS DDD O 1
ATOM 9198 N N . LEU D 1 231 ? -1.105 69.040 -22.975 1.000 23.071 275 LEU DDD N 1
ATOM 9199 C CA . LEU D 1 231 ? -0.079 69.041 -24.052 1.000 25.300 275 LEU DDD CA 1
ATOM 9200 C C . LEU D 1 231 ? -0.712 68.665 -25.409 1.000 22.047 275 LEU DDD C 1
ATOM 9201 O O . LEU D 1 231 ? -0.288 69.211 -26.431 1.000 21.963 275 LEU DDD O 1
ATOM 9206 N N . MET D 1 232 ? -1.686 67.761 -25.446 1.000 20.378 276 MET DDD N 1
ATOM 9207 C CA . MET D 1 232 ? -2.222 67.234 -26.729 1.000 20.512 276 MET DDD CA 1
ATOM 9208 C C . MET D 1 232 ? -3.427 68.041 -27.223 1.000 20.688 276 MET DDD C 1
ATOM 9209 O O . MET D 1 232 ? -3.801 67.842 -28.401 1.000 21.095 276 MET DDD O 1
ATOM 9214 N N . PHE D 1 233 ? -4.019 68.922 -26.408 1.000 20.308 277 PHE DDD N 1
ATOM 9215 C CA . PHE D 1 233 ? -5.290 69.607 -26.769 1.000 21.635 277 PHE DDD CA 1
ATOM 9216 C C . PHE D 1 233 ? -5.204 71.140 -26.817 1.000 23.747 277 PHE DDD C 1
ATOM 9217 O O . PHE D 1 233 ? -5.944 71.709 -27.648 1.000 23.685 277 PHE DDD O 1
ATOM 9225 N N . GLU D 1 234 ? -4.402 71.778 -25.961 1.000 27.249 278 GLU DDD N 1
ATOM 9226 C CA . GLU D 1 234 ? -4.493 73.243 -25.690 1.000 27.863 278 GLU DDD CA 1
ATOM 9227 C C . GLU D 1 234 ? -3.374 74.011 -26.404 1.000 28.257 278 GLU DDD C 1
ATOM 9228 O O . GLU D 1 234 ? -3.032 75.107 -25.952 1.000 28.021 278 GLU DDD O 1
ATOM 9234 N N . GLY D 1 235 ? -2.846 73.473 -27.498 1.000 26.932 279 GLY DDD N 1
ATOM 9235 C CA . GLY D 1 235 ? -1.898 74.170 -28.382 1.000 26.144 279 GLY DDD CA 1
ATOM 9236 C C . GLY D 1 235 ? -0.467 74.056 -27.892 1.000 26.781 279 GLY DDD C 1
ATOM 9237 O O . GLY D 1 235 ? -0.200 73.346 -26.884 1.000 26.876 279 GLY DDD O 1
ATOM 9238 N N . ARG D 1 236 ? 0.445 74.701 -28.605 1.000 26.147 280 ARG DDD N 1
ATOM 9239 C CA . ARG D 1 236 ? 1.888 74.653 -28.275 1.000 27.078 280 ARG DDD CA 1
ATOM 9240 C C . ARG D 1 236 ? 2.060 75.229 -26.875 1.000 27.424 280 ARG DDD C 1
ATOM 9241 O O . ARG D 1 236 ? 1.469 76.279 -26.597 1.000 27.820 280 ARG DDD O 1
ATOM 9249 N N . ASN D 1 237 ? 2.810 74.532 -26.037 1.000 27.977 281 ASN DDD N 1
ATOM 9250 C CA . ASN D 1 237 ? 3.216 74.987 -24.688 1.000 27.788 281 ASN DDD CA 1
ATOM 9251 C C . ASN D 1 237 ? 4.631 74.455 -24.434 1.000 27.121 281 ASN DDD C 1
ATOM 9252 O O . ASN D 1 237 ? 4.774 73.450 -23.728 1.000 26.988 281 ASN DDD O 1
ATOM 9257 N N . SER D 1 238 ? 5.635 75.112 -25.012 1.000 30.193 282 SER DDD N 1
ATOM 9258 C CA A SER D 1 238 ? 7.063 74.714 -24.876 0.700 31.555 282 SER DDD CA 1
ATOM 9259 C CA B SER D 1 238 ? 7.076 74.759 -24.875 0.300 30.301 282 SER DDD CA 1
ATOM 9260 C C . SER D 1 238 ? 7.479 74.760 -23.397 1.000 30.748 282 SER DDD C 1
ATOM 9261 O O . SER D 1 238 ? 8.296 73.901 -23.003 1.000 31.032 282 SER DDD O 1
ATOM 9266 N N . ALA D 1 239 ? 6.913 75.687 -22.621 1.000 29.624 283 ALA DDD N 1
ATOM 9267 C CA . ALA D 1 239 ? 7.173 75.836 -21.168 1.000 32.432 283 ALA DDD CA 1
ATOM 9268 C C . ALA D 1 239 ? 6.743 74.561 -20.432 1.000 31.604 283 ALA DDD C 1
ATOM 9269 O O . ALA D 1 239 ? 7.570 73.994 -19.684 1.000 30.142 283 ALA DDD O 1
ATOM 9271 N N . LEU D 1 240 ? 5.497 74.121 -20.638 1.000 29.866 284 LEU DDD N 1
ATOM 9272 C CA . LEU D 1 240 ? 4.975 72.900 -19.971 1.000 30.158 284 LEU DDD CA 1
ATOM 9273 C C . LEU D 1 240 ? 5.782 71.684 -20.449 1.000 27.595 284 LEU DDD C 1
ATOM 9274 O O . LEU D 1 240 ? 6.104 70.810 -19.618 1.000 28.388 284 LEU DDD O 1
ATOM 9279 N N . ASN D 1 241 ? 6.093 71.619 -21.741 1.000 27.898 285 ASN DDD N 1
ATOM 9280 C CA . ASN D 1 241 ? 6.870 70.499 -22.337 1.000 27.613 285 ASN DDD CA 1
ATOM 9281 C C . ASN D 1 241 ? 8.257 70.428 -21.674 1.000 28.822 285 ASN DDD C 1
ATOM 9282 O O . ASN D 1 241 ? 8.705 69.312 -21.353 1.000 27.373 285 ASN DDD O 1
ATOM 9287 N N . ALA D 1 242 ? 8.915 71.579 -21.487 1.000 30.686 286 ALA DDD N 1
ATOM 9288 C CA . ALA D 1 242 ? 10.237 71.722 -20.821 1.000 31.300 286 ALA DDD CA 1
ATOM 9289 C C . ALA D 1 242 ? 10.137 71.330 -19.343 1.000 29.916 286 ALA DDD C 1
ATOM 9290 O O . ALA D 1 242 ? 11.083 70.694 -18.843 1.000 30.849 286 ALA DDD O 1
ATOM 9292 N N . LYS D 1 243 ? 9.035 71.688 -18.679 1.000 32.166 287 LYS DDD N 1
ATOM 9293 C CA . LYS D 1 243 ? 8.782 71.396 -17.245 1.000 33.881 287 LYS DDD CA 1
ATOM 9294 C C . LYS D 1 243 ? 8.691 69.881 -17.037 1.000 36.205 287 LYS DDD C 1
ATOM 9295 O O . LYS D 1 243 ? 9.097 69.413 -15.947 1.000 33.191 287 LYS DDD O 1
ATOM 9301 N N . LEU D 1 244 ? 8.221 69.142 -18.051 1.000 31.736 288 LEU DDD N 1
ATOM 9302 C CA . LEU D 1 244 ? 8.042 67.666 -17.989 1.000 30.291 288 LEU DDD CA 1
ATOM 9303 C C . LEU D 1 244 ? 9.324 66.917 -18.373 1.000 28.300 288 LEU DDD C 1
ATOM 9304 O O . LEU D 1 244 ? 9.410 65.698 -18.050 1.000 27.316 288 LEU DDD O 1
ATOM 9309 N N . LEU D 1 245 ? 10.290 67.563 -19.027 1.000 27.782 289 LEU DDD N 1
ATOM 9310 C CA . LEU D 1 245 ? 11.434 66.827 -19.626 1.000 30.234 289 LEU DDD CA 1
ATOM 9311 C C . LEU D 1 245 ? 12.235 66.102 -18.542 1.000 31.922 289 LEU DDD C 1
ATOM 9312 O O . LEU D 1 245 ? 12.604 64.948 -18.743 1.000 30.394 289 LEU DDD O 1
ATOM 9317 N N . PRO D 1 246 ? 12.539 66.704 -17.365 1.000 31.143 290 PRO DDD N 1
ATOM 9318 C CA . PRO D 1 246 ? 13.289 65.981 -16.333 1.000 32.409 290 PRO DDD CA 1
ATOM 9319 C C . PRO D 1 246 ? 12.562 64.704 -15.877 1.000 29.636 290 PRO DDD C 1
ATOM 9320 O O . PRO D 1 246 ? 13.219 63.691 -15.703 1.000 29.535 290 PRO DDD O 1
ATOM 9324 N N . LEU D 1 247 ? 11.236 64.770 -15.729 1.000 27.475 291 LEU DDD N 1
ATOM 9325 C CA . LEU D 1 247 ? 10.403 63.605 -15.353 1.000 27.352 291 LEU DDD CA 1
ATOM 9326 C C . LEU D 1 247 ? 10.520 62.534 -16.444 1.000 28.104 291 LEU DDD C 1
ATOM 9327 O O . LEU D 1 247 ? 10.692 61.365 -16.105 1.000 29.010 291 LEU DDD O 1
ATOM 9332 N N . MET D 1 248 ? 10.376 62.917 -17.712 1.000 29.263 292 MET DDD N 1
ATOM 9333 C CA . MET D 1 248 ? 10.479 61.960 -18.840 1.000 29.653 292 MET DDD CA 1
ATOM 9334 C C . MET D 1 248 ? 11.895 61.358 -18.874 1.000 29.538 292 MET DDD C 1
ATOM 9335 O O . MET D 1 248 ? 12.009 60.148 -19.094 1.000 30.012 292 MET DDD O 1
ATOM 9340 N N . ASP D 1 249 ? 12.937 62.147 -18.602 1.000 30.306 293 ASP DDD N 1
ATOM 9341 C CA . ASP D 1 249 ? 14.342 61.652 -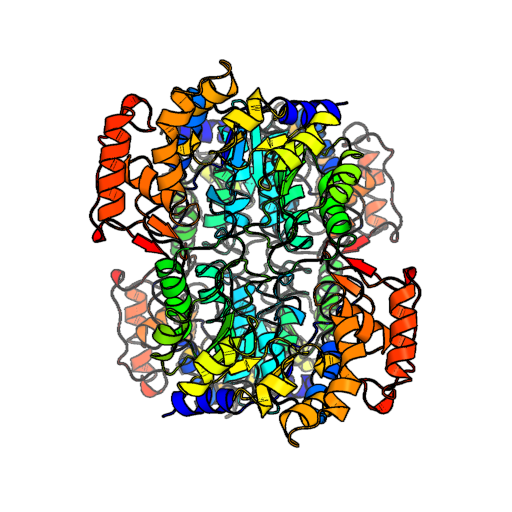18.586 1.000 32.676 293 ASP DDD CA 1
ATOM 9342 C C . ASP D 1 249 ? 14.487 60.594 -17.490 1.000 32.353 293 ASP DDD C 1
ATOM 9343 O O . ASP D 1 249 ? 15.102 59.540 -17.740 1.000 32.900 293 ASP DDD O 1
ATOM 9348 N N . TRP D 1 250 ? 13.908 60.859 -16.329 1.000 30.141 294 TRP DDD N 1
ATOM 9349 C CA . TRP D 1 250 ? 13.950 59.936 -15.175 1.000 29.806 294 TRP DDD CA 1
ATOM 9350 C C . TRP D 1 250 ? 13.215 58.632 -15.524 1.000 30.334 294 TRP DDD C 1
ATOM 9351 O O . TRP D 1 250 ? 13.719 57.562 -15.171 1.000 28.208 294 TRP DDD O 1
ATOM 9362 N N . LEU D 1 251 ? 12.071 58.722 -16.208 1.000 29.364 295 LEU DDD N 1
ATOM 9363 C CA . LEU D 1 251 ? 11.208 57.554 -16.540 1.000 30.027 295 LEU DDD CA 1
ATOM 9364 C C . LEU D 1 251 ? 11.901 56.614 -17.532 1.000 29.567 295 LEU DDD C 1
ATOM 9365 O O . LEU D 1 251 ? 11.509 55.444 -17.566 1.000 32.376 295 LEU DDD O 1
ATOM 9370 N N . PHE D 1 252 ? 12.852 57.087 -18.339 1.000 27.855 296 PHE DDD N 1
ATOM 9371 C CA . PHE D 1 252 ? 13.489 56.250 -19.390 1.000 30.860 296 PHE DDD CA 1
ATOM 9372 C C . PHE D 1 252 ? 15.000 56.086 -19.142 1.000 31.688 296 PHE DDD C 1
ATOM 9373 O O . PHE D 1 252 ? 15.669 55.607 -20.052 1.000 29.167 296 PHE DDD O 1
ATOM 9381 N N . GLN D 1 253 ? 15.518 56.383 -17.942 1.000 32.013 297 GLN DDD N 1
ATOM 9382 C CA . GLN D 1 253 ? 16.969 56.208 -17.643 1.000 33.214 297 GLN DDD CA 1
ATOM 9383 C C . GLN D 1 253 ? 17.316 54.708 -17.654 1.000 31.651 297 GLN DDD C 1
ATOM 9384 O O . GLN D 1 253 ? 18.388 54.377 -18.138 1.000 31.970 297 GLN DDD O 1
ATOM 9390 N N . GLU D 1 254 ? 16.433 53.835 -17.171 1.000 30.595 298 GLU DDD N 1
ATOM 9391 C CA . GLU D 1 254 ? 16.452 52.377 -17.475 1.000 30.144 298 GLU DDD CA 1
ATOM 9392 C C . GLU D 1 254 ? 15.277 52.071 -18.398 1.000 27.839 298 GLU DDD C 1
ATOM 9393 O O . GLU D 1 254 ? 14.364 52.880 -18.533 1.000 26.648 298 GLU DDD O 1
ATOM 9399 N N . PRO D 1 255 ? 15.255 50.903 -19.070 1.000 26.219 299 PRO DDD N 1
ATOM 9400 C CA . PRO D 1 255 ? 14.133 50.565 -19.944 1.000 26.989 299 PRO DDD CA 1
ATOM 9401 C C . PRO D 1 255 ? 12.765 50.575 -19.242 1.000 24.161 299 PRO DDD C 1
ATOM 9402 O O . PRO D 1 255 ? 12.581 49.951 -18.231 1.000 23.676 299 PRO DDD O 1
ATOM 9406 N N . ASN D 1 256 ? 11.829 51.297 -19.843 1.000 25.741 300 ASN DDD N 1
ATOM 9407 C CA . ASN D 1 256 ? 10.372 51.223 -19.544 1.000 23.518 300 ASN DDD CA 1
ATOM 9408 C C . ASN D 1 256 ? 9.966 49.752 -19.514 1.000 22.749 300 ASN DDD C 1
ATOM 9409 O O . ASN D 1 256 ? 10.319 48.998 -20.432 1.000 23.794 300 ASN DDD O 1
ATOM 9414 N N . PRO D 1 257 ? 9.187 49.269 -18.521 1.000 22.283 301 PRO DDD N 1
ATOM 9415 C CA . PRO D 1 257 ? 8.544 50.081 -17.485 1.000 22.291 301 PRO DDD CA 1
ATOM 9416 C C . PRO D 1 257 ? 9.224 50.156 -16.101 1.000 23.145 301 PRO DDD C 1
ATOM 9417 O O . PRO D 1 257 ? 8.535 50.316 -15.109 1.000 21.797 301 PRO DDD O 1
ATOM 9421 N N . ILE D 1 258 ? 10.552 50.056 -16.035 1.000 22.816 302 ILE DDD N 1
ATOM 9422 C CA . ILE D 1 258 ? 11.251 50.106 -14.719 1.000 22.904 302 ILE DDD CA 1
ATOM 9423 C C . ILE D 1 258 ? 10.905 51.428 -14.022 1.000 23.251 302 ILE DDD C 1
ATOM 9424 O O . ILE D 1 258 ? 10.520 51.386 -12.847 1.000 23.216 302 ILE DDD O 1
ATOM 9429 N N . GLY D 1 259 ? 11.022 52.557 -14.717 1.000 22.806 303 GLY DDD N 1
ATOM 9430 C CA . GLY D 1 259 ? 10.696 53.889 -14.164 1.000 23.367 303 GLY DDD CA 1
ATOM 9431 C C . GLY D 1 259 ? 9.255 54.004 -13.693 1.000 24.794 303 GLY DDD C 1
ATOM 9432 O O . GLY D 1 259 ? 9.027 54.324 -12.505 1.000 27.171 303 GLY DDD O 1
ATOM 9433 N N . VAL D 1 260 ? 8.277 53.751 -14.566 1.000 25.336 304 VAL DDD N 1
ATOM 9434 C CA . VAL D 1 260 ? 6.839 53.928 -14.214 1.000 23.836 304 VAL DDD CA 1
ATOM 9435 C C . VAL D 1 260 ? 6.484 52.969 -13.067 1.000 23.377 304 VAL DDD C 1
ATOM 9436 O O . VAL D 1 260 ? 5.737 53.391 -12.163 1.000 23.851 304 VAL DDD O 1
ATOM 9440 N N . ASN D 1 261 ? 7.005 51.741 -13.060 1.000 22.657 305 ASN DDD N 1
ATOM 9441 C CA . ASN D 1 261 ? 6.751 50.770 -11.961 1.000 23.683 305 ASN DDD CA 1
ATOM 9442 C C . ASN D 1 261 ? 7.243 51.355 -10.622 1.000 24.766 305 ASN DDD C 1
ATOM 9443 O O . ASN D 1 261 ? 6.476 51.287 -9.620 1.000 25.876 305 ASN DDD O 1
ATOM 9448 N N . THR D 1 262 ? 8.461 51.905 -10.601 1.000 24.965 306 THR DDD N 1
ATOM 9449 C CA . THR D 1 262 ? 9.070 52.529 -9.395 1.000 25.146 306 THR DDD CA 1
ATOM 9450 C C . THR D 1 262 ? 8.228 53.744 -8.969 1.000 24.716 306 THR DDD C 1
ATOM 9451 O O . THR D 1 262 ? 7.864 53.817 -7.780 1.000 24.344 306 THR DDD O 1
ATOM 9455 N N . ALA D 1 263 ? 7.872 54.630 -9.903 1.000 24.139 307 ALA DDD N 1
ATOM 9456 C CA . ALA D 1 263 ? 7.130 55.884 -9.629 1.000 25.501 307 ALA DDD CA 1
ATOM 9457 C C . ALA D 1 263 ? 5.741 55.597 -9.041 1.000 26.945 307 ALA DDD C 1
ATOM 9458 O O . ALA D 1 263 ? 5.383 56.250 -8.040 1.000 24.728 307 ALA DDD O 1
ATOM 9460 N N . LEU D 1 264 ? 4.985 54.659 -9.618 1.000 23.624 308 LEU DDD N 1
ATOM 9461 C CA . LEU D 1 264 ? 3.605 54.350 -9.161 1.000 24.700 308 LEU DDD CA 1
ATOM 9462 C C . LEU D 1 264 ? 3.654 53.725 -7.754 1.000 25.584 308 LEU DDD C 1
ATOM 9463 O O . LEU D 1 264 ? 2.729 53.999 -6.967 1.000 26.010 308 LEU DDD O 1
ATOM 9468 N N . ALA D 1 265 ? 4.701 52.963 -7.420 1.000 26.941 309 ALA DDD N 1
ATOM 9469 C CA . ALA D 1 265 ? 4.923 52.456 -6.040 1.000 27.584 309 ALA DDD CA 1
ATOM 9470 C C . ALA D 1 265 ? 5.159 53.651 -5.098 1.000 28.120 309 ALA DDD C 1
ATOM 9471 O O . ALA D 1 265 ? 4.521 53.691 -4.028 1.000 28.262 309 ALA DDD O 1
ATOM 9473 N N . GLN D 1 266 ? 5.984 54.617 -5.517 1.000 28.964 310 GLN DDD N 1
ATOM 9474 C CA . GLN D 1 266 ? 6.342 55.808 -4.696 1.000 29.421 310 GLN DDD CA 1
ATOM 9475 C C . GLN D 1 266 ? 5.100 56.678 -4.494 1.000 29.798 310 GLN DDD C 1
ATOM 9476 O O . GLN D 1 266 ? 4.993 57.285 -3.403 1.000 29.807 310 GLN DDD O 1
ATOM 9482 N N . LEU D 1 267 ? 4.193 56.750 -5.477 1.000 27.673 311 LEU DDD N 1
ATOM 9483 C CA . LEU D 1 267 ? 2.973 57.591 -5.366 1.000 27.618 311 LEU DDD CA 1
ATOM 9484 C C . LEU D 1 267 ? 1.882 56.830 -4.602 1.000 26.084 311 LEU DDD C 1
ATOM 9485 O O . LEU D 1 267 ? 0.818 57.419 -4.390 1.000 29.275 311 LEU DDD O 1
ATOM 9490 N N . GLY D 1 268 ? 2.103 55.554 -4.279 1.000 26.996 312 GLY DDD N 1
ATOM 9491 C CA . GLY D 1 268 ? 1.182 54.724 -3.475 1.000 26.901 312 GLY DDD CA 1
ATOM 9492 C C . GLY D 1 268 ? -0.042 54.219 -4.234 1.000 28.669 312 GLY DDD C 1
ATOM 9493 O O . GLY D 1 268 ? -0.982 53.797 -3.559 1.000 29.191 312 GLY DDD O 1
ATOM 9494 N N . VAL D 1 269 ? -0.035 54.187 -5.578 1.000 28.493 313 VAL DDD N 1
ATOM 9495 C CA . VAL D 1 269 ? -1.200 53.723 -6.402 1.000 27.275 313 VAL DDD CA 1
ATOM 9496 C C . VAL D 1 269 ? -0.968 52.303 -6.930 1.000 25.711 313 VAL DDD C 1
ATOM 9497 O O . VAL D 1 269 ? -1.902 51.747 -7.532 1.000 28.198 313 VAL DDD O 1
ATOM 9501 N N . ALA D 1 270 ? 0.232 51.761 -6.781 1.000 27.778 314 ALA DDD N 1
ATOM 9502 C CA . ALA D 1 270 ? 0.537 50.338 -7.069 1.000 28.702 314 ALA DDD CA 1
ATOM 9503 C C . ALA D 1 270 ? 1.444 49.802 -5.970 1.000 28.869 314 ALA DDD C 1
ATOM 9504 O O . ALA D 1 270 ? 2.288 50.570 -5.474 1.000 29.879 314 ALA DDD O 1
ATOM 9506 N N . ARG D 1 271 ? 1.338 48.512 -5.662 1.000 28.008 315 ARG DDD N 1
ATOM 9507 C CA . ARG D 1 271 ? 2.257 47.868 -4.696 1.000 28.291 315 ARG DDD CA 1
ATOM 9508 C C . ARG D 1 271 ? 3.668 47.832 -5.275 1.000 29.857 315 ARG DDD C 1
ATOM 9509 O O . ARG D 1 271 ? 3.870 47.824 -6.502 1.000 27.001 315 ARG DDD O 1
ATOM 9517 N N . PRO D 1 272 ? 4.691 47.863 -4.388 1.000 29.017 316 PRO DDD N 1
ATOM 9518 C CA . PRO D 1 272 ? 6.089 47.764 -4.803 1.000 27.923 316 PRO DDD CA 1
ATOM 9519 C C . PRO D 1 272 ? 6.445 46.314 -5.162 1.000 28.441 316 PRO DDD C 1
ATOM 9520 O O . PRO D 1 272 ? 7.322 45.734 -4.553 1.000 28.680 316 PRO DDD O 1
ATOM 9524 N N . VAL D 1 273 ? 5.744 45.759 -6.149 1.000 26.074 317 VAL DDD N 1
ATOM 9525 C CA . VAL D 1 273 ? 5.892 44.342 -6.581 1.000 26.250 317 VAL DDD CA 1
ATOM 9526 C C . VAL D 1 273 ? 6.288 44.358 -8.057 1.000 25.711 317 VAL DDD C 1
ATOM 9527 O O . VAL D 1 273 ? 5.593 45.029 -8.836 1.000 27.826 317 VAL DDD O 1
ATOM 9531 N N . PHE D 1 274 ? 7.380 43.683 -8.391 1.000 24.295 318 PHE DDD N 1
ATOM 9532 C CA . PHE D 1 274 ? 7.934 43.599 -9.758 1.000 25.342 318 PHE DDD CA 1
ATOM 9533 C C . PHE D 1 274 ? 7.919 42.141 -10.195 1.000 25.282 318 PHE DDD C 1
ATOM 9534 O O . PHE D 1 274 ? 8.310 41.275 -9.402 1.000 27.283 318 PHE DDD O 1
ATOM 9542 N N . ARG D 1 275 ? 7.464 41.886 -11.414 1.000 23.704 319 ARG DDD N 1
ATOM 9543 C CA . ARG D 1 275 ? 7.727 40.607 -12.121 1.000 23.861 319 ARG DDD CA 1
ATOM 9544 C C . ARG D 1 275 ? 9.109 40.716 -12.777 1.000 24.149 319 ARG DDD C 1
ATOM 9545 O O . ARG D 1 275 ? 9.371 41.709 -13.511 1.000 23.609 319 ARG DDD O 1
ATOM 9553 N N . LEU D 1 276 ? 9.991 39.760 -12.509 1.000 23.793 320 LEU DDD N 1
ATOM 9554 C CA . LEU D 1 276 ? 11.290 39.681 -13.216 1.000 23.993 320 LEU DDD CA 1
ATOM 9555 C C . LEU D 1 276 ? 11.004 39.519 -14.709 1.000 23.903 320 LEU DDD C 1
ATOM 9556 O O . LEU D 1 276 ? 10.057 38.841 -15.079 1.000 21.959 320 LEU DDD O 1
ATOM 9561 N N . PRO D 1 277 ? 11.831 40.069 -15.619 1.000 24.914 321 PRO DDD N 1
ATOM 9562 C CA . PRO D 1 277 ? 13.173 40.555 -15.288 1.000 23.562 321 PRO DDD CA 1
ATOM 9563 C C . PRO D 1 277 ? 13.316 42.035 -14.908 1.000 24.518 321 PRO DDD C 1
ATOM 9564 O O . PRO D 1 277 ? 14.406 42.534 -14.981 1.000 24.539 321 PRO DDD O 1
ATOM 9568 N N . TYR D 1 278 ? 12.233 42.691 -14.495 1.000 23.750 322 TYR DDD N 1
ATOM 9569 C CA . TYR D 1 278 ? 12.277 44.121 -14.098 1.000 25.185 322 TYR DDD CA 1
ATOM 9570 C C . TYR D 1 278 ? 12.617 44.203 -12.609 1.000 25.453 322 TYR DDD C 1
ATOM 9571 O O . TYR D 1 278 ? 12.157 43.343 -11.835 1.000 24.371 322 TYR DDD O 1
ATOM 9580 N N . VAL D 1 279 ? 13.461 45.172 -12.251 1.000 26.102 323 VAL DDD N 1
ATOM 9581 C CA . VAL D 1 279 ? 13.783 45.506 -10.833 1.000 26.189 323 VAL DDD CA 1
ATOM 9582 C C . VAL D 1 279 ? 13.734 47.024 -10.700 1.000 24.398 323 VAL DDD C 1
ATOM 9583 O O . VAL D 1 279 ? 13.919 47.742 -11.682 1.000 25.684 323 VAL DDD O 1
ATOM 9587 N N . PRO D 1 280 ? 13.384 47.539 -9.502 1.000 25.044 324 PRO DDD N 1
ATOM 9588 C CA . PRO D 1 280 ? 13.188 48.973 -9.315 1.000 25.692 324 PRO DDD CA 1
ATOM 9589 C C . PRO D 1 280 ? 14.468 49.795 -9.504 1.000 27.080 324 PRO DDD C 1
ATOM 9590 O O . PRO D 1 280 ? 15.564 49.282 -9.335 1.000 28.358 324 PRO DDD O 1
ATOM 9594 N N . LEU D 1 281 ? 14.300 51.069 -9.837 1.000 26.828 325 LEU DDD N 1
ATOM 9595 C CA . LEU D 1 281 ? 15.392 52.066 -9.781 1.000 29.056 325 LEU DDD CA 1
ATOM 9596 C C . LEU D 1 281 ? 15.909 52.130 -8.342 1.000 29.530 325 LEU DDD C 1
ATOM 9597 O O . LEU D 1 281 ? 15.136 52.004 -7.399 1.000 29.154 325 LEU DDD O 1
ATOM 9602 N N . PRO D 1 282 ? 17.232 52.284 -8.139 1.000 31.859 326 PRO DDD N 1
ATOM 9603 C CA . PRO D 1 282 ? 17.810 52.301 -6.791 1.000 33.030 326 PRO DDD CA 1
ATOM 9604 C C . PRO D 1 282 ? 17.467 53.545 -5.959 1.000 32.791 326 PRO DDD C 1
ATOM 9605 O O . PRO D 1 282 ? 16.864 54.477 -6.466 1.000 31.979 326 PRO DDD O 1
ATOM 9609 N N . LEU D 1 283 ? 17.871 53.517 -4.685 1.000 34.235 327 LEU DDD N 1
ATOM 9610 C CA . LEU D 1 283 ? 17.496 54.507 -3.642 1.000 33.222 327 LEU DDD CA 1
ATOM 9611 C C . LEU D 1 283 ? 17.729 55.930 -4.157 1.000 31.066 327 LEU DDD C 1
ATOM 9612 O O . LEU D 1 283 ? 16.819 56.737 -4.002 1.000 33.640 327 LEU DDD O 1
ATOM 9617 N N . SER D 1 284 ? 18.898 56.219 -4.738 1.000 33.557 328 SER DDD N 1
ATOM 9618 C CA . SER D 1 284 ? 19.305 57.586 -5.170 1.000 34.072 328 SER DDD CA 1
ATOM 9619 C C . SER D 1 284 ? 18.325 58.118 -6.220 1.000 34.448 328 SER DDD C 1
ATOM 9620 O O . SER D 1 284 ? 18.035 59.339 -6.222 1.000 30.844 328 SER DDD O 1
ATOM 9623 N N . LYS D 1 285 ? 17.832 57.237 -7.096 1.000 34.103 329 LYS DDD N 1
ATOM 9624 C CA . LYS D 1 285 ? 16.843 57.606 -8.141 1.000 32.916 329 LYS DDD CA 1
ATOM 9625 C C . LYS D 1 285 ? 15.473 57.867 -7.505 1.000 28.843 329 LYS DDD C 1
ATOM 9626 O O . LYS D 1 285 ? 14.776 58.799 -7.963 1.000 29.065 329 LYS DDD O 1
ATOM 9632 N N . ARG D 1 286 ? 15.082 57.100 -6.490 1.000 26.835 330 ARG DDD N 1
ATOM 9633 C CA . ARG D 1 286 ? 13.779 57.286 -5.799 1.000 26.938 330 ARG DDD CA 1
ATOM 9634 C C . ARG D 1 286 ? 13.802 58.601 -5.009 1.000 29.573 330 ARG DDD C 1
ATOM 9635 O O . ARG D 1 286 ? 12.748 59.301 -4.949 1.000 28.495 330 ARG DDD O 1
ATOM 9643 N N . ILE D 1 287 ? 14.969 58.956 -4.460 1.000 29.984 331 ILE DDD N 1
ATOM 9644 C CA . ILE D 1 287 ? 15.167 60.288 -3.811 1.000 30.766 331 ILE DDD CA 1
ATOM 9645 C C . ILE D 1 287 ? 14.997 61.381 -4.880 1.000 30.266 331 ILE DDD C 1
ATOM 9646 O O . ILE D 1 287 ? 14.254 62.350 -4.593 1.000 30.386 331 ILE DDD O 1
ATOM 9651 N N . GLU D 1 288 ? 15.606 61.225 -6.064 1.000 32.247 332 GLU DDD N 1
ATOM 9652 C CA . GLU D 1 288 ? 15.464 62.165 -7.218 1.000 33.983 332 GLU DDD CA 1
ATOM 9653 C C . GLU D 1 288 ? 13.987 62.317 -7.613 1.000 33.408 332 GLU DDD C 1
ATOM 9654 O O . GLU D 1 288 ? 13.602 63.431 -8.021 1.000 34.572 332 GLU DDD O 1
ATOM 9660 N N . PHE D 1 289 ? 13.198 61.238 -7.559 1.000 30.994 333 PHE DDD N 1
ATOM 9661 C CA . PHE D 1 289 ? 11.758 61.244 -7.949 1.000 29.022 333 PHE DDD CA 1
ATOM 9662 C C . PHE D 1 289 ? 10.986 62.168 -7.010 1.000 29.753 333 PHE DDD C 1
ATOM 9663 O O . PHE D 1 289 ? 10.209 63.018 -7.474 1.000 29.022 333 PHE DDD O 1
ATOM 9671 N N . VAL D 1 290 ? 11.192 62.020 -5.706 1.000 30.347 334 VAL DDD N 1
ATOM 9672 C CA . VAL D 1 290 ? 10.458 62.836 -4.699 1.000 30.487 334 VAL DDD CA 1
ATOM 9673 C C . VAL D 1 290 ? 10.689 64.317 -5.015 1.000 28.860 334 VAL DDD C 1
ATOM 9674 O O . VAL D 1 290 ? 9.718 65.085 -4.958 1.000 30.999 334 VAL DDD O 1
ATOM 9678 N N . LYS D 1 291 ? 11.921 64.673 -5.387 1.000 32.629 335 LYS DDD N 1
ATOM 9679 C CA . LYS D 1 291 ? 12.348 66.048 -5.781 1.000 35.750 335 LYS DDD CA 1
ATOM 9680 C C . LYS D 1 291 ? 11.617 66.468 -7.070 1.000 36.523 335 LYS DDD C 1
ATOM 9681 O O . LYS D 1 291 ? 11.109 67.610 -7.116 1.000 34.711 335 LYS DDD O 1
ATOM 9687 N N . LEU D 1 292 ? 11.519 65.583 -8.071 1.000 35.130 336 LEU DDD N 1
ATOM 9688 C CA . LEU D 1 292 ? 10.793 65.877 -9.342 1.000 34.794 336 LEU DDD CA 1
ATOM 9689 C C . LEU D 1 292 ? 9.323 66.168 -9.039 1.000 32.268 336 LEU DDD C 1
ATOM 9690 O O . LEU D 1 292 ? 8.802 67.130 -9.608 1.000 33.262 336 LEU DDD O 1
ATOM 9695 N N . VAL D 1 293 ? 8.696 65.394 -8.154 1.000 31.485 337 VAL DDD N 1
ATOM 9696 C CA . VAL D 1 293 ? 7.252 65.544 -7.796 1.000 32.515 337 VAL DDD CA 1
ATOM 9697 C C . VAL D 1 293 ? 7.040 66.904 -7.114 1.000 35.939 337 VAL DDD C 1
ATOM 9698 O O . VAL D 1 293 ? 5.992 67.541 -7.367 1.000 35.978 337 VAL DDD O 1
ATOM 9702 N N . LYS D 1 294 ? 7.991 67.319 -6.273 1.000 38.698 338 LYS DDD N 1
ATOM 9703 C CA . LYS D 1 294 ? 7.932 68.601 -5.526 1.000 42.274 338 LYS DDD CA 1
ATOM 9704 C C . LYS D 1 294 ? 7.997 69.773 -6.511 1.000 39.034 338 LYS DDD C 1
ATOM 9705 O O . LYS D 1 294 ? 7.143 70.661 -6.396 1.000 39.377 338 LYS DDD O 1
ATOM 9711 N N . GLU D 1 295 ? 8.949 69.745 -7.444 1.000 39.631 339 GLU DDD N 1
ATOM 9712 C CA . GLU D 1 295 ? 9.147 70.789 -8.489 1.000 41.854 339 GLU DDD CA 1
ATOM 9713 C C . GLU D 1 295 ? 7.889 70.922 -9.360 1.000 40.029 339 GLU DDD C 1
ATOM 9714 O O . GLU D 1 295 ? 7.501 72.057 -9.673 1.000 37.401 339 GLU DDD O 1
ATOM 9720 N N . ILE D 1 296 ? 7.277 69.812 -9.773 1.000 34.788 340 ILE DDD N 1
ATOM 9721 C CA . ILE D 1 296 ? 6.084 69.862 -10.670 1.000 35.340 340 ILE DDD CA 1
ATOM 9722 C C . ILE D 1 296 ? 4.827 70.140 -9.839 1.000 33.475 340 ILE DDD C 1
ATOM 9723 O O . ILE D 1 296 ? 3.982 70.917 -10.305 1.000 31.126 340 ILE DDD O 1
ATOM 9728 N N . GLY D 1 297 ? 4.719 69.549 -8.648 1.000 33.608 341 GLY DDD N 1
ATOM 9729 C CA . GLY D 1 297 ? 3.526 69.642 -7.784 1.000 34.427 341 GLY DDD CA 1
ATOM 9730 C C . GLY D 1 297 ? 2.806 68.312 -7.694 1.000 33.119 341 GLY DDD C 1
ATOM 9731 O O . GLY D 1 297 ? 2.346 67.804 -8.750 1.000 31.938 341 GLY DDD O 1
ATOM 9732 N N . ARG D 1 298 ? 2.703 67.772 -6.475 1.000 32.791 342 ARG DDD N 1
ATOM 9733 C CA . ARG D 1 298 ? 2.096 66.451 -6.165 1.000 34.232 342 ARG DDD CA 1
ATOM 9734 C C . ARG D 1 298 ? 0.670 66.399 -6.718 1.000 32.912 342 ARG DDD C 1
ATOM 9735 O O . ARG D 1 298 ? 0.251 65.308 -7.105 1.000 33.355 342 ARG DDD O 1
ATOM 9743 N N . GLU D 1 299 ? -0.053 67.519 -6.719 1.000 31.840 343 GLU DDD N 1
ATOM 9744 C CA . GLU D 1 299 ? -1.480 67.566 -7.146 1.000 33.177 343 GLU DDD CA 1
ATOM 9745 C C . GLU D 1 299 ? -1.612 67.121 -8.621 1.000 30.425 343 GLU DDD C 1
ATOM 9746 O O . GLU D 1 299 ? -2.702 66.702 -8.985 1.000 32.232 343 GLU DDD O 1
ATOM 9752 N N . HIS D 1 300 ? -0.548 67.178 -9.428 1.000 30.015 344 HIS DDD N 1
ATOM 9753 C CA . HIS D 1 300 ? -0.572 66.800 -10.877 1.000 30.645 344 HIS DDD CA 1
ATOM 9754 C C . HIS D 1 300 ? -0.356 65.293 -11.062 1.000 29.707 344 HIS DDD C 1
ATOM 9755 O O . HIS D 1 300 ? -0.647 64.779 -12.171 1.000 27.081 344 HIS DDD O 1
ATOM 9762 N N . PHE D 1 301 ? 0.187 64.619 -10.047 1.000 27.225 345 PHE DDD N 1
ATOM 9763 C CA . PHE D 1 301 ? 0.488 63.169 -10.093 1.000 27.615 345 PHE DDD CA 1
ATOM 9764 C C . PHE D 1 301 ? -0.722 62.389 -9.585 1.000 29.653 345 PHE DDD C 1
ATOM 9765 O O . PHE D 1 301 ? -1.463 62.878 -8.713 1.000 29.559 345 PHE DDD O 1
ATOM 9773 N N . VAL D 1 302 ? -0.911 61.179 -10.116 1.000 27.522 346 VAL DDD N 1
ATOM 9774 C CA . VAL D 1 302 ? -2.010 60.266 -9.706 1.000 27.501 346 VAL DDD CA 1
ATOM 9775 C C . VAL D 1 302 ? -1.855 59.947 -8.214 1.000 27.218 346 VAL DDD C 1
ATOM 9776 O O . VAL D 1 302 ? -0.705 59.952 -7.705 1.000 26.825 346 VAL DDD O 1
ATOM 9780 N N . GLY D 1 303 ? -2.974 59.652 -7.560 1.000 29.506 347 GLY DDD N 1
ATOM 9781 C CA . GLY D 1 303 ? -3.027 59.248 -6.147 1.000 32.616 347 GLY DDD CA 1
ATOM 9782 C C . GLY D 1 303 ? -3.157 60.450 -5.228 1.000 37.109 347 GLY DDD C 1
ATOM 9783 O O . GLY D 1 303 ? -2.904 61.584 -5.691 1.000 34.895 347 GLY DDD O 1
ATOM 9784 N N . ASP D 1 304 ? -3.541 60.190 -3.973 1.000 41.068 348 ASP DDD N 1
ATOM 9785 C CA . ASP D 1 304 ? -3.767 61.192 -2.897 1.000 44.014 348 ASP DDD CA 1
ATOM 9786 C C . ASP D 1 304 ? -2.656 61.122 -1.849 1.000 41.607 348 ASP DDD C 1
ATOM 9787 O O . ASP D 1 304 ? -2.505 62.095 -1.113 1.000 43.004 348 ASP DDD O 1
ATOM 9792 N N . ARG D 1 305 ? -1.926 60.010 -1.754 1.000 40.570 349 ARG DDD N 1
ATOM 9793 C CA . ARG D 1 305 ? -0.940 59.786 -0.662 1.000 41.858 349 ARG DDD CA 1
ATOM 9794 C C . ARG D 1 305 ? 0.345 60.572 -0.932 1.000 40.377 349 ARG DDD C 1
ATOM 9795 O O . ARG D 1 305 ? 0.748 60.696 -2.102 1.000 34.724 349 ARG DDD O 1
ATOM 9803 N N . ASP D 1 306 ? 0.986 61.071 0.127 1.000 38.074 350 ASP DDD N 1
ATOM 9804 C CA . ASP D 1 306 ? 2.301 61.754 0.034 1.000 38.474 350 ASP DDD CA 1
ATOM 9805 C C . ASP D 1 306 ? 3.293 60.811 -0.658 1.000 36.276 350 ASP DDD C 1
ATOM 9806 O O . ASP D 1 306 ? 3.307 59.586 -0.355 1.000 34.499 350 ASP DDD O 1
ATOM 9811 N N . VAL D 1 307 ? 4.094 61.350 -1.570 1.000 37.221 351 VAL DDD N 1
ATOM 9812 C CA . VAL D 1 307 ? 5.127 60.550 -2.287 1.000 36.936 351 VAL DDD CA 1
ATOM 9813 C C . VAL D 1 307 ? 6.123 60.023 -1.247 1.000 37.529 351 VAL DDD C 1
ATOM 9814 O O . VAL D 1 307 ? 6.481 60.763 -0.320 1.000 36.864 351 VAL DDD O 1
ATOM 9818 N N . GLN D 1 308 ? 6.485 58.748 -1.356 1.000 35.550 352 GLN DDD N 1
ATOM 9819 C CA . GLN D 1 308 ? 7.425 58.067 -0.439 1.000 36.236 352 GLN DDD CA 1
ATOM 9820 C C . GLN D 1 308 ? 8.681 57.715 -1.225 1.000 33.991 352 GLN DDD C 1
ATOM 9821 O O . GLN D 1 308 ? 8.549 57.325 -2.399 1.000 31.998 352 GLN DDD O 1
ATOM 9827 N N . VAL D 1 309 ? 9.839 57.779 -0.576 1.000 32.327 353 VAL DDD N 1
ATOM 9828 C CA . VAL D 1 309 ? 11.122 57.311 -1.162 1.000 31.506 353 VAL DDD CA 1
ATOM 9829 C C . VAL D 1 309 ? 11.063 55.781 -1.308 1.000 32.292 353 VAL DDD C 1
ATOM 9830 O O . VAL D 1 309 ? 11.489 55.272 -2.369 1.000 30.292 353 VAL DDD O 1
ATOM 9834 N N . LEU D 1 310 ? 10.559 55.102 -0.270 1.000 30.677 354 LEU DDD N 1
ATOM 9835 C CA . LEU D 1 310 ? 10.511 53.623 -0.083 1.000 32.507 354 LEU DDD CA 1
ATOM 9836 C C . LEU D 1 310 ? 11.920 53.070 0.183 1.000 32.529 354 LEU DDD C 1
ATOM 9837 O O . LEU D 1 310 ? 12.907 53.572 -0.403 1.000 33.182 354 LEU DDD O 1
ATOM 9842 N N . ASP D 1 311 ? 11.998 52.066 1.064 1.000 35.646 355 ASP DDD N 1
ATOM 9843 C CA . ASP D 1 311 ? 13.242 51.320 1.384 1.000 37.811 355 ASP DDD CA 1
ATOM 9844 C C . ASP D 1 311 ? 13.430 50.194 0.368 1.000 36.960 355 ASP DDD C 1
ATOM 9845 O O . ASP D 1 311 ? 12.405 49.675 -0.133 1.000 35.307 355 ASP DDD O 1
ATOM 9850 N N . ASP D 1 312 ? 14.687 49.821 0.106 1.000 38.618 356 ASP DDD N 1
ATOM 9851 C CA . ASP D 1 312 ? 15.060 48.679 -0.770 1.000 41.464 356 ASP DDD CA 1
ATOM 9852 C C . ASP D 1 312 ? 14.214 47.446 -0.410 1.000 43.550 356 ASP DDD C 1
ATOM 9853 O O . ASP D 1 312 ? 13.710 46.788 -1.337 1.000 42.174 356 ASP DDD O 1
ATOM 9858 N N . ASP D 1 313 ? 14.004 47.164 0.881 1.000 42.751 357 ASP DDD N 1
ATOM 9859 C CA . ASP D 1 313 ? 13.336 45.915 1.340 1.000 42.614 357 ASP DDD CA 1
ATOM 9860 C C . ASP D 1 313 ? 11.803 46.045 1.290 1.000 39.281 357 ASP DDD C 1
ATOM 9861 O O . ASP D 1 313 ? 11.143 45.034 1.574 1.000 36.803 357 ASP DDD O 1
ATOM 9866 N N . ASP D 1 314 ? 11.242 47.208 0.920 1.000 35.527 358 ASP DDD N 1
ATOM 9867 C CA . ASP D 1 314 ? 9.789 47.345 0.611 1.000 35.500 358 ASP DDD CA 1
ATOM 9868 C C . ASP D 1 314 ? 9.460 46.637 -0.716 1.000 32.800 358 ASP DDD C 1
ATOM 9869 O O . ASP D 1 314 ? 8.287 46.301 -0.919 1.000 33.598 358 ASP DDD O 1
ATOM 9874 N N . PHE D 1 315 ? 10.434 46.450 -1.603 1.000 33.151 359 PHE DDD N 1
ATOM 9875 C CA . PHE D 1 315 ? 10.202 45.896 -2.970 1.000 33.027 359 PHE DDD CA 1
ATOM 9876 C C . PHE D 1 315 ? 10.231 44.367 -2.940 1.000 33.981 359 PHE DDD C 1
ATOM 9877 O O . PHE D 1 315 ? 11.083 43.764 -2.263 1.000 34.224 359 PHE DDD O 1
ATOM 9885 N N . ILE D 1 316 ? 9.280 43.755 -3.644 1.000 32.476 360 ILE DDD N 1
ATOM 9886 C CA . ILE D 1 316 ? 9.159 42.280 -3.809 1.000 32.092 360 ILE DDD CA 1
ATOM 9887 C C . ILE D 1 316 ? 9.429 41.956 -5.281 1.000 32.271 360 ILE DDD C 1
ATOM 9888 O O . ILE D 1 316 ? 8.786 42.597 -6.144 1.000 29.825 360 ILE DDD O 1
ATOM 9893 N N . LEU D 1 317 ? 10.338 41.020 -5.555 1.000 29.722 361 LEU DDD N 1
ATOM 9894 C CA . LEU D 1 317 ? 10.665 40.574 -6.934 1.000 31.250 361 LEU DDD CA 1
ATOM 9895 C C . LEU D 1 317 ? 10.121 39.159 -7.098 1.000 33.125 361 LEU DDD C 1
ATOM 9896 O O . LEU D 1 317 ? 10.459 38.316 -6.268 1.000 31.587 361 LEU DDD O 1
ATOM 9901 N N . ILE D 1 318 ? 9.293 38.928 -8.117 1.000 30.996 362 ILE DDD N 1
ATOM 9902 C CA . ILE D 1 318 ? 8.617 37.627 -8.360 1.000 30.985 362 ILE DDD CA 1
ATOM 9903 C C . ILE D 1 318 ? 9.230 37.002 -9.615 1.000 33.006 362 ILE DDD C 1
ATOM 9904 O O . ILE D 1 318 ? 9.205 37.678 -10.663 1.000 28.987 362 ILE DDD O 1
ATOM 9909 N N . GLY D 1 319 ? 9.727 35.763 -9.491 1.000 31.361 363 GLY DDD N 1
ATOM 9910 C CA . GLY D 1 319 ? 10.166 34.896 -10.599 1.000 35.210 363 GLY DDD CA 1
ATOM 9911 C C . GLY D 1 319 ? 9.070 33.943 -11.038 1.000 37.511 363 GLY DDD C 1
ATOM 9912 O O . GLY D 1 319 ? 8.801 33.887 -12.242 1.000 43.428 363 GLY DDD O 1
ATOM 9913 N N . ARG D 1 320 ? 8.458 33.211 -10.105 1.000 40.457 364 ARG DDD N 1
ATOM 9914 C CA . ARG D 1 320 ? 7.349 32.257 -10.381 1.000 43.840 364 ARG DDD CA 1
ATOM 9915 C C . ARG D 1 320 ? 5.993 32.952 -10.179 1.000 47.341 364 ARG DDD C 1
ATOM 9916 O O . ARG D 1 320 ? 5.313 32.625 -9.191 1.000 52.947 364 ARG DDD O 1
ATOM 9924 N N . TYR D 1 321 ? 5.620 33.870 -11.092 1.000 57.061 365 TYR DDD N 1
ATOM 9925 C CA . TYR D 1 321 ? 4.313 34.598 -11.147 1.000 51.602 365 TYR DDD CA 1
ATOM 9926 C C . TYR D 1 321 ? 3.335 33.822 -12.039 1.000 63.020 365 TYR DDD C 1
ATOM 9927 O O . TYR D 1 321 ? 3.087 32.634 -11.787 1.000 68.357 365 TYR DDD O 1
#

Secondary structure (P-SEA, 3-state):
caaaaaaaccccccbbbbbccccccaaaaaaaaaaaaaaaccccccccccccccccccaaaaaaaaaaaaacccccbbbbbccccccaaaaaaaaaaaaaacccbbbbbccccccccaaaaaaaaaacccccbbbbbbbcccccccccaaaaaaaaaccccccccccccaaaaaaccccbbbbbbcccccaaaaaccccccccccccccccaaaaaaaacccccaaaaaaaaaaaaaacccccaaaaaaaaaaacccccccccccccccaaaaaaaaaaaaaaccccccccccccccccccbbbbccc/caaaaaaaaaaaaccbbbcbbbbbccccccaaaaaaaaaaaaaaaccccccccccccccccccaaaaaaaaaaaaacccccbbbbbccccccaaaaaaaaaaaaaacccbbbbbccccccccaaaaaaaaaacccccbbbbbbbcccccccccaaaaaaaacccccccccccccaaaaaaaaaabbbbbbccccccccccccccccccccccccccaaaaaaaacccccaaaaaaaaaaaaaacccccaaaaaaaaaaacccccccccccccccaaaaaaaaaaaaaaccccccccccccccccccbbbbccc/caaaaaaaaaaaccccccbbbbbccccccaaaaaaaaaaaaaaaccccccccccccccccccaaaaaaaaaaaaacccccbbbbbccccccaaaaaaaaaaaaaacccbbbbbccccccccaaaaaaaaaacccccbbbbbbbcccccccccaaaaaaaacccccccccccccaaaaaaccccbbbbbbccccccccccccccccccccccccccaaaaaaaacccccaaaaaaaaaaaaaacccccaaaaaaaaaaacccccccccccccccaaaaaaaaaaaaaaccccccccccccccccccbbbbccc/caaaaaaaaaaaccccccbbbbbccccccaaaaaaaaaaaaaaaccccccccccccccccccaaaaaaaaaaaaacccccbbbbbccccccaaaaaaaaaaaaaacccbbbbbccccccccaaaaaaaaaacccccbbbbbbbcccccccccaaaaaaaacccccccccccccaaaaaaacccbbbbbbccccccccccccccccccccccccccaaaaaaaacccccaaaaaaaaaaaaaacccccaaaaaaaaaaacccccccccccccccaaaaaaaaaaaaaaccccccccccccccccccbbbbccc